Protein 7DFP (pdb70)

Nearest PDB structures (foldseek):
  7dfp-assembly1_A  TM=1.003E+00  e=2.008E-41  Homo sapiens
  6luq-assembly1_A  TM=7.326E-01  e=1.809E-24  Homo sapiens
  6cm4-assembly1_A  TM=7.301E-01  e=7.886E-24  Homo sapiens
  4s0v-assembly1_A  TM=6.680E-01  e=1.067E-11  Homo sapiens
  6hlp-assembly1_A  TM=6.910E-01  e=9.222E-10  Homo sapiens

Solvent-accessible surface area: 35544 Å² total; per-residue (Å²): 147,169,122,23,82,84,24,72,104,30,25,60,88,0,43,127,9,1,61,29,4,15,94,2,11,65,120,56,76,76,9,78,65,40,6,34,91,1,6,28,11,13,4,57,0,5,39,54,5,0,57,67,4,0,55,70,36,15,58,45,67,55,64,50,19,6,129,100,57,86,126,35,0,5,75,42,15,6,35,31,19,23,10,34,2,0,11,8,41,0,19,4,5,6,0,66,3,20,78,42,17,2,34,114,54,196,137,65,75,93,6,82,80,25,46,56,103,7,64,97,57,0,103,81,7,0,27,38,2,64,150,47,93,2,62,2,7,22,39,19,17,38,47,19,49,30,70,14,15,55,84,17,7,83,41,12,6,70,65,0,46,94,58,3,82,96,20,26,82,110,9,168,126,43,171,102,147,100,22,50,110,45,0,58,58,14,12,130,48,1,119,167,8,123,54,27,76,84,1,38,73,3,0,71,106,0,86,67,9,0,94,93,30,25,127,59,125,0,17,32,46,0,56,103,0,34,166,38,8,129,67,39,101,31,135,94,0,32,62,15,6,96,102,0,82,91,22,1,63,56,65,69,126,32,56,40,42,42,132,78,38,58,65,31,10,112,7,8,33,77,12,25,31,40,22,19,119,10,32,62,30,40,32,84,6,15,61,80,3,46,143,60,56,32,80,22,58,57,104,69,20,31,54,46,26,26,69,0,5,58,8,7,13,32,6,10,105,25,10,44,76,92,29,120,82,10,90,57,3,9,115,46,63,112,204,121,1,99,10,67,17,91,61,85,39,50,39,10,44,98,44,62,181,5,70,4,41,1,88,1,70,86,84,0,57,52,87,0,0,0,0,12,4,93,115,106,16,56,16,55,0,6,0,19,108,4,70,125,77,17,92,86,23,56,96,53,6,55,13,58,35,75,26,43,90,4,22,0,19,0,56,57,2,62,73,119,4,33,3,18,0,0,0,1,0,17,42,92,36,19,4,30,15,2,47,6,1,72,0,8,37,105,75,72,70,19,59,10,82,9,20,2,2,22,14,16,82,69,5,45,119,81,31,20,0,0,0,0,0,0,0,5,46,0,8,24,72,101,22,82,26,62,2,47,16,68,64,73,95,64,138,104,36,41,45,53,10,102,22,96,30,44,116,118,53,20,5,10,2,0,4,0,13,0,33,8,78,70,81,77,11,84,173,72,52,33,0,18,0,17,0,55,10,144,48,46,149,74,62,39,78,76,60,11,56,69,115,94,53,164,198,43,97,10,108,8,34,52,83,48,88,18,148,65,54,43,54,15,108,0,29,0,108,6,52,49,47,76,16,39,21,48,1,0,0,0,0,14,8,40,192,59,106,48,11,56,2,0,0,2,2,6,0,5,16,18,44,50,6,32,13,118,152,12,117,67,57,4,53,8,51,18,36,9,84,40,24,7,0,51,0,62,5,45,71,0,70,88,127,12,34,10,43,4,6,0,0,20,14,26,62,96,4,50,2,2,1,6,90,24,2,90,11,2,53,3,43,11,30,92,34,172,72,40,70,12,50,5,18,26,2,11,20,9,42,51,50,129,77,56,98,62,7,15,0,0,0,2,0,44,20,0,4,24,76,82,22,77,16,50,1,38,107,38,96,48,79,118,39,38,29,70,1,70,19,41,108,36,118,46,45,33,8,13,4,0,1,0,40,12,75,30,98,34,22,75,94,118,74,4,27,0,19,1,32,1,95,54,25,108,44,84,35,90,50,104,2,104,66,97

Radius of gyration: 43.47 Å; Cα contacts (8 Å, |Δi|>4): 1512; chains: 3; bounding box: 55×63×151 Å

Secondary structure (P-SEA, 3-state):
ccaaaaaaaaaaaaaaaaaaaaaaaacccccccaaaaaaaaaaaaaaaaacccaaaaaaaaacccccccaaaaaaaaaaaaaaaaaaaaaaaaaaaaaaaaaaccccaaaaaaaaaaaaaaaaaaacccccccccccccccccccaaaaaaaaacccaaaaaaaaaaaaaaaacccaaaaaaaaaaaaaaaaccccaaaaaaaaaaaaaaccccccaaaaaaaaaaaaaaacaaaaaaaaaaaaaaaaaaaaaaacccccaaaaaaaaaaaaaaaaaaaaaaaaaaaaaacccccccaaaaaaaaaaaaccccaaaaaaacccaaaaaaaaaaac/cbbbbccccbbbbcccbbbbbbbbbcccccccbbbbbbccccbbbbcccccccccccccccccccccccccccccccccccccbbbbbbbccccccccccbbbbbbbbcbbbbbbbbbcccaaaaaacbbbbbbbbccccccbbbbbbbcccccccccbbbbbbccccccccccbbbbbbbcaaaaaaccbbbbbbbcccccccbbbbbbccccc/cbbbbbbccccccccbbbbbbbbbcccccccbbbbbbbbcccccccccccccccccbbbbcccccccbbbbbcccccbbbbbbcccccccbbbbbbbbccccccccccccccbbbbbbccccbbbbbbbbbccccccccccbbbbbcccccccccbbbbbcccccccccbbbbbbbbcccccccbbbbbccccccccbbbbbbbbbccccbbbbbbbbcc

B-factor: mean 97.39, std 41.13, range [21.94, 224.3]

Organism: Homo sapiens (NCBI:txid9606)

CATH classification: 1.20.120.10

GO terms:
  GO:0005886 plasma membrane (C, IDA)
  GO:0035556 intracellular signal transduction (P, IDA)
  GO:0001591 dopamine neurotransmitter receptor activity, coupled via Gi/Go (F, IDA)
  GO:0006874 intracellular calcium ion homeostasis (P, IDA)
  GO:0007195 adenylate cyclase-inhibiting dopamine receptor signaling pathway (P, IDA)
  GO:0007200 phospholipase C-activating G protein-coupled receptor signaling pathway (P, IDA)
  GO:1900168 positive regulation of glial cell-derived neurotrophic factor production (P, IDA)
  GO:0032795 heterotrimeric G-protein binding (F, IDA)
  GO:0097648 G protein-coupled receptor complex (C, IDA)
  GO:0001965 G-protein alpha-subunit binding (F, IPI)
  GO:0060170 ciliary membrane (C, IDA)
  GO:0097730 non-motile cilium (C, IDA)
  GO:0005929 cilium (C, IDA)
  GO:0060158 phospholipase C-activating dopamine receptor signaling pathway (P, IGI)
  GO:0000139 Golgi membrane (C, EXP)
  GO:0005886 plasma membrane (C, EXP)
  GO:0005886 plasma membrane (C, TAS)
  GO:0042802 identical protein binding (F, IPI)
  GO:0005515 protein binding (F, IPI)
  GO:0034776 response to histamine (P, IDA)

Sequence (770 aa):
NYYATLLTLLIAVIVFGNVLVCMAVSREKALQTTTNYLIVSLAVADLLVATLVMPWVVYLEVVGEWKFSRIHCDIFVTLDVMMCTAKIWNLCAISIDRYTAVAMPMSKRRVTVMISIVWVLSFTISCPLLFGLNNADQNECIIANPAFVVYSSIVSFYVPFIVTLLVYIKIYIVLLEDNWETLNDNLKVIEKADNAAQVKDALTKMRAAALDAGSDILVGQIDDALKLANEGKVKEAQAAAEQLKTTINAYIQKYGSQQKEKKATQMLAIVLGVFIICWLPFFITHILNIHCDCNIPPVLYSAFTWLGYVNSAVNPIIYTTFNIEFRKAFLKILHDIVMTQTTSSLSASLGDRVTISCRASQDISNYLNWYQQKPDGTVKLLLYYTSRLHSGVPSRFSGSGSGTDYSLTISNLEPEDIATYYCQQYSKLPRTFGGGTKLEIKRADAAPTVSIFPPSSEQLTSGGASVVCFLNNFYPKDINVKWKIDGSERQNGVLNSWTDQDSKDSTYSMSSTLTLTKDEYERHNSYTCEATHKTSTSPIVKSFNRNECNEVQLQQSGAELVKPGASVKISCKASGYSFTGYNMNWVKQSRGKSLEWIGYINPFYGTTNYNQRFKGKATLTVDKSSSTAYIQLNSLTSEDSAVYYCARRYLTGTGAMDYWGQGTSVTVSSAKTTPPSVYPLAPGCGDTTGSSVTLGCLVKGYFPESVTVTWNSGSLSSSVHTFPALLQSGLYTMSSSVTVPSSTWPSQTVTCSVAHPASSTTVDKKLEPS

Foldseek 3Di:
DVCLVVVVVVLVLLLVLLVLLLVLCVPDPVNVDLLSVLVNLLSVLLNQCSPQAVVVVSVCVPPVFQQDDLLVLLVNVLSNQLSLLLNLLSLLVSLVVLLCCQVPVPDCVVSVVSNVVSNVVSNVLSVVSNVCPQPDDHRDHDSNDLVNVVVSCVPRPPVSLVSSVVSVVVVVVPDAVVLLVLLVVLLVQLVPDDWLVSLLVSLVSNLVRCVVQPVDDLNVLSVVLNVCSVVTNSVVSNVSSVVSVVVSVVSVVSVVSNVVSVLVVVLSVVLSVQLCVLQVQLVVVSCCVVVPVDPDDCVSNVVSVVSNSSSSNCSSVSCCPRDDSSVVSSVVVVD/DKAKEWPAQEDEDAFFAKDKTKIFINWFLFQQKFKWWQAPVGDIGTAGGSQAHGDPPHDPLWGKDDGIGMIMIIGNGHDPVRQTKMKMWGVSDPPIDIYPIHGYAYDDDFDFWDKDWDWADPVVVVVQKIKIKIKTDFGPDPDKDKWKDFVRHTDDPQKDKDKDQQDPPRRGIMMMIIRMDGSVVVVVTFKIKIWMDDPVDPHIDIDMGTPVPDD/DKAWEKDEAAEAAAQAKDKIKIFIDDDQLQQWKKWKWWQAPVRDIGTQWIARNNVRDTDGDPVCVVQWDWGADNVRSMIMIMGGRDDQRNFTWMKMFTHDPVDPPDTDGIHPTYTYGHAPDDFDAWDKDWAAADDPHDDDQKGKIKIKTDFGDDDDKDKDKPVPPQDPFKDWADWDDDPRGTITMMMGMDTPVCPPVPWIKMWIQDVVVPDIDIDIDDHD

Structure (mmCIF, N/CA/C/O backbone):
data_7DFP
#
_entry.id   7DFP
#
_cell.length_a   161.900
_cell.length_b   40.500
_cell.length_c   165.900
_cell.angle_alpha   90.000
_cell.angle_beta   116.500
_cell.angle_gamma   90.000
#
_symmetry.space_group_name_H-M   'C 1 2 1'
#
loop_
_entity.id
_entity.type
_entity.pdbx_description
1 polymer 'D(2) dopamine receptor,Soluble cytochrome b562'
2 polymer FabL
3 polymer FabH
4 non-polymer 8-[4-(4-fluorophenyl)-4-oxidanylidene-butyl]-1-phenyl-1,3,8-triazaspiro[4.5]decan-4-one
#
loop_
_atom_site.group_PDB
_atom_site.id
_atom_site.type_symbol
_atom_site.label_atom_id
_atom_site.label_alt_id
_atom_site.label_comp_id
_atom_site.label_asym_id
_atom_site.label_entity_id
_atom_site.label_seq_id
_atom_site.pdbx_PDB_ins_code
_atom_site.Cartn_x
_atom_site.Cartn_y
_atom_site.Cartn_z
_atom_site.occupancy
_atom_site.B_iso_or_equiv
_atom_site.auth_seq_id
_atom_site.auth_comp_id
_atom_site.auth_asym_id
_atom_site.auth_atom_id
_atom_site.pdbx_PDB_model_num
ATOM 1 N N . ASN A 1 2 ? -92.90667 -39.90791 207.16998 1.000 128.33986 35 ASN A N 1
ATOM 2 C CA . ASN A 1 2 ? -92.94164 -41.35859 207.30786 1.000 135.39272 35 ASN A CA 1
ATOM 3 C C . ASN A 1 2 ? -91.85964 -41.85864 208.25971 1.000 145.91456 35 ASN A C 1
ATOM 4 O O . ASN A 1 2 ? -92.11103 -42.70425 209.11630 1.000 144.24070 35 ASN A O 1
ATOM 9 N N . TYR A 1 3 ? -90.64722 -41.33248 208.08995 1.000 158.41907 36 TYR A N 1
ATOM 10 C CA . TYR A 1 3 ? -89.54943 -41.62496 209.01240 1.000 171.66262 36 TYR A CA 1
ATOM 11 C C . TYR A 1 3 ? -89.67857 -40.84593 210.32158 1.000 184.90011 36 TYR A C 1
ATOM 12 O O . TYR A 1 3 ? -89.94768 -41.42069 211.38031 1.000 188.84856 36 TYR A O 1
ATOM 21 N N . TYR A 1 4 ? -89.48562 -39.52717 210.25933 1.000 195.39504 37 TYR A N 1
ATOM 22 C CA . TYR A 1 4 ? -89.65473 -38.64645 211.41306 1.000 195.34750 37 TYR A CA 1
ATOM 23 C C . TYR A 1 4 ? -91.09556 -38.55057 211.91319 1.000 188.12796 37 TYR A C 1
ATOM 24 O O . TYR A 1 4 ? -91.31636 -38.04458 213.01806 1.000 188.63385 37 TYR A O 1
ATOM 33 N N . ALA A 1 5 ? -92.07347 -38.99086 211.12094 1.000 176.14959 38 ALA A N 1
ATOM 34 C CA . ALA A 1 5 ? -93.47424 -39.03177 211.54413 1.000 170.13919 38 ALA A CA 1
ATOM 35 C C . ALA A 1 5 ? -93.69381 -39.59243 212.95271 1.000 174.55872 38 ALA A C 1
ATOM 36 O O . ALA A 1 5 ? -94.08176 -38.85940 213.87570 1.000 168.85470 38 ALA A O 1
ATOM 38 N N . THR A 1 6 ? -93.36004 -40.86988 213.16553 1.000 176.61103 39 THR A N 1
ATOM 39 C CA . THR A 1 6 ? -93.51293 -41.42990 214.50662 1.000 187.41816 39 THR A CA 1
ATOM 40 C C . THR A 1 6 ? -92.55136 -40.81951 215.51576 1.000 192.18148 39 THR A C 1
ATOM 41 O O . THR A 1 6 ? -92.90376 -40.68884 216.69558 1.000 196.04068 39 THR A O 1
ATOM 45 N N . LEU A 1 7 ? -91.36625 -40.39259 215.08809 1.000 190.03971 40 LEU A N 1
ATOM 46 C CA . LEU A 1 7 ? -90.38736 -39.95473 216.07430 1.000 186.18797 40 LEU A CA 1
ATOM 47 C C . LEU A 1 7 ? -90.84974 -38.65248 216.71379 1.000 181.11341 40 LEU A C 1
ATOM 48 O O . LEU A 1 7 ? -90.89246 -38.51555 217.94780 1.000 186.79098 40 LEU A O 1
ATOM 53 N N . LEU A 1 8 ? -91.19892 -37.67195 215.88412 1.000 168.95558 41 LEU A N 1
ATOM 54 C CA . LEU A 1 8 ? -91.78741 -36.47610 216.45172 1.000 155.26168 41 LEU A CA 1
ATOM 55 C C . LEU A 1 8 ? -93.15885 -36.71914 217.07416 1.000 150.52692 41 LEU A C 1
ATOM 56 O O . LEU A 1 8 ? -93.55619 -35.93190 217.93805 1.000 149.02471 41 LEU A O 1
ATOM 61 N N . THR A 1 9 ? -93.90868 -37.76648 216.68330 1.000 148.15476 42 THR A N 1
ATOM 62 C CA . THR A 1 9 ? -95.10543 -38.06964 217.46950 1.000 139.00090 42 THR A CA 1
ATOM 63 C C . THR A 1 9 ? -94.73598 -38.39917 218.91356 1.000 137.31285 42 THR A C 1
ATOM 64 O O . THR A 1 9 ? -95.41178 -37.97702 219.86642 1.000 138.61783 42 THR A O 1
ATOM 68 N N . LEU A 1 10 ? -93.61617 -39.11131 219.08298 1.000 135.05477 43 LEU A N 1
ATOM 69 C CA . LEU A 1 10 ? -93.11283 -39.44262 220.41289 1.000 134.69627 43 LEU A CA 1
ATOM 70 C C . LEU A 1 10 ? -92.68030 -38.19709 221.16630 1.000 128.03632 43 LEU A C 1
ATOM 71 O O . LEU A 1 10 ? -92.93039 -38.06755 222.37092 1.000 124.46663 43 LEU A O 1
ATOM 76 N N . LEU A 1 11 ? -92.02780 -37.27018 220.46285 1.000 125.89698 44 LEU A N 1
ATOM 77 C CA . LEU A 1 11 ? -91.67566 -35.99708 221.08819 1.000 124.08329 44 LEU A CA 1
ATOM 78 C C . LEU A 1 11 ? -92.91060 -35.21748 221.53261 1.000 125.45575 44 LEU A C 1
ATOM 79 O O . LEU A 1 11 ? -92.92292 -34.63903 222.62694 1.000 129.88081 44 LEU A O 1
ATOM 84 N N . ILE A 1 12 ? -93.94804 -35.16950 220.69278 1.000 119.59984 45 ILE A N 1
ATOM 85 C CA . ILE A 1 12 ? -95.19246 -34.50245 221.07755 1.000 113.73041 45 ILE A CA 1
ATOM 86 C C . ILE A 1 12 ? -95.75142 -35.10636 222.36080 1.000 115.19611 45 ILE A C 1
ATOM 87 O O . ILE A 1 12 ? -96.13740 -34.38859 223.29640 1.000 116.42453 45 ILE A O 1
ATOM 92 N N . ALA A 1 13 ? -95.80602 -36.44126 222.41959 1.000 120.65364 46 ALA A N 1
ATOM 93 C CA . ALA A 1 13 ? -96.34189 -37.09801 223.60978 1.000 124.40501 46 ALA A CA 1
ATOM 94 C C . ALA A 1 13 ? -95.49415 -36.81270 224.84601 1.000 127.36708 46 ALA A C 1
ATOM 95 O O . ALA A 1 13 ? -96.03207 -36.58414 225.93846 1.000 124.67650 46 ALA A O 1
ATOM 97 N N . VAL A 1 14 ? -94.16702 -36.81717 224.69211 1.000 132.33636 47 VAL A N 1
ATOM 98 C CA . VAL A 1 14 ? -93.27772 -36.51088 225.81221 1.000 136.70327 47 VAL A CA 1
ATOM 99 C C . VAL A 1 14 ? -93.52948 -35.10054 226.33337 1.000 138.67094 47 VAL A C 1
ATOM 100 O O . VAL A 1 14 ? -93.62074 -34.87363 227.54763 1.000 139.13041 47 VAL A O 1
ATOM 104 N N . ILE A 1 15 ? -93.62722 -34.12996 225.42050 1.000 137.52954 48 ILE A N 1
ATOM 105 C CA . ILE A 1 15 ? -93.89381 -32.74769 225.81734 1.000 135.88169 48 ILE A CA 1
ATOM 106 C C . ILE A 1 15 ? -95.20121 -32.65574 226.59464 1.000 136.12736 48 ILE A C 1
ATOM 107 O O . ILE A 1 15 ? -95.26693 -32.04438 227.67329 1.000 136.98429 48 ILE A O 1
ATOM 112 N N . VAL A 1 16 ? -96.26774 -33.24312 226.04145 1.000 135.83604 49 VAL A N 1
ATOM 113 C CA . VAL A 1 16 ? -97.57537 -33.18186 226.69235 1.000 130.78612 49 VAL A CA 1
ATOM 114 C C . VAL A 1 16 ? -97.50255 -33.76636 228.09800 1.000 135.84847 49 VAL A C 1
ATOM 115 O O . VAL A 1 16 ? -97.96895 -33.15463 229.06989 1.000 134.29593 49 VAL A O 1
ATOM 119 N N . PHE A 1 17 ? -96.90806 -34.95708 228.22701 1.000 139.91193 50 PHE A N 1
ATOM 120 C CA . PHE A 1 17 ? -96.82829 -35.60688 229.53218 1.000 148.41546 50 PHE A CA 1
ATOM 121 C C . PHE A 1 17 ? -96.05757 -34.74863 230.52692 1.000 147.33416 50 PHE A C 1
ATOM 122 O O . PHE A 1 17 ? -96.51769 -34.51982 231.65211 1.000 152.52364 50 PHE A O 1
ATOM 130 N N . GLY A 1 18 ? -94.86681 -34.28579 230.13569 1.000 146.47550 51 GLY A N 1
ATOM 131 C CA . GLY A 1 18 ? -94.05243 -33.49879 231.04806 1.000 138.32879 51 GLY A CA 1
ATOM 132 C C . GLY A 1 18 ? -94.74638 -32.23776 231.52647 1.000 135.78105 51 GLY A C 1
ATOM 133 O O . GLY A 1 18 ? -94.70884 -31.90818 232.71773 1.000 129.41079 51 GLY A O 1
ATOM 134 N N . ASN A 1 19 ? -95.40738 -31.52079 230.61334 1.000 135.30205 52 ASN A N 1
ATOM 135 C CA . ASN A 1 19 ? -96.03044 -30.26564 231.02188 1.000 141.80507 52 ASN A CA 1
ATOM 136 C C . ASN A 1 19 ? -97.27435 -30.50468 231.87176 1.000 147.43723 52 ASN A C 1
ATOM 137 O O . ASN A 1 19 ? -97.52254 -29.76145 232.83101 1.000 143.20314 52 ASN A O 1
ATOM 142 N N . VAL A 1 20 ? -98.07741 -31.52153 231.53855 1.000 154.96783 53 VAL A N 1
ATOM 143 C CA . VAL A 1 20 ? -99.20109 -31.87012 232.40646 1.000 153.67524 53 VAL A CA 1
ATOM 144 C C . VAL A 1 20 ? -98.70100 -32.24577 233.79728 1.000 152.33802 53 VAL A C 1
ATOM 145 O O . VAL A 1 20 ? -99.31516 -31.89378 234.81521 1.000 157.09230 53 VAL A O 1
ATOM 149 N N . LEU A 1 21 ? -97.56606 -32.94871 233.86153 1.000 148.27920 54 LEU A N 1
ATOM 150 C CA . LEU A 1 21 ? -96.97125 -33.30369 235.14601 1.000 142.38081 54 LEU A CA 1
ATOM 151 C C . LEU A 1 21 ? -96.59808 -32.06063 235.94368 1.000 140.55836 54 LEU A C 1
ATOM 152 O O . LEU A 1 21 ? -96.89455 -31.96528 237.14057 1.000 142.78130 54 LEU A O 1
ATOM 157 N N . VAL A 1 22 ? -95.92350 -31.10622 235.29652 1.000 137.81611 55 VAL A N 1
ATOM 158 C CA . VAL A 1 22 ? -95.55534 -29.85887 235.96960 1.000 138.72826 55 VAL A CA 1
ATOM 159 C C . VAL A 1 22 ? -96.79853 -29.15666 236.50626 1.000 139.54576 55 VAL A C 1
ATOM 160 O O . VAL A 1 22 ? -96.84192 -28.71322 237.66632 1.000 141.68527 55 VAL A O 1
ATOM 164 N N . CYS A 1 23 ? -97.82199 -29.02980 235.65583 1.000 137.48269 56 CYS A N 1
ATOM 165 C CA . CYS A 1 23 ? -99.03719 -28.32442 236.04813 1.000 138.06365 56 CYS A CA 1
ATOM 166 C C . CYS A 1 23 ? -99.68593 -28.97751 237.26105 1.000 147.21830 56 CYS A C 1
ATOM 167 O O . CYS A 1 23 ? -100.04557 -28.29371 238.22404 1.000 147.87910 56 CYS A O 1
ATOM 170 N N . MET A 1 24 ? -99.83824 -30.30523 237.23716 1.000 154.61935 57 MET A N 1
ATOM 171 C CA . MET A 1 24 ? -100.45572 -30.99101 238.37069 1.000 166.98358 57 MET A CA 1
ATOM 172 C C . MET A 1 24 ? -99.61286 -30.85013 239.63474 1.000 170.51985 57 MET A C 1
ATOM 173 O O . MET A 1 24 ? -100.14817 -30.60555 240.72802 1.000 177.89956 57 MET A O 1
ATOM 178 N N . ALA A 1 25 ? -98.29088 -31.01379 239.50344 1.000 168.81575 58 ALA A N 1
ATOM 179 C CA . ALA A 1 25 ? -97.39718 -30.91656 240.65264 1.000 165.20541 58 ALA A CA 1
ATOM 180 C C . ALA A 1 25 ? -97.52265 -29.56709 241.34203 1.000 164.21147 58 ALA A C 1
ATOM 181 O O . ALA A 1 25 ? -97.52996 -29.49072 242.57649 1.000 161.29817 58 ALA A O 1
ATOM 183 N N . VAL A 1 26 ? -97.62212 -28.48819 240.56531 1.000 161.19734 59 VAL A N 1
ATOM 184 C CA . VAL A 1 26 ? -97.80002 -27.19070 241.21086 1.000 160.97491 59 VAL A CA 1
ATOM 185 C C . VAL A 1 26 ? -99.23835 -27.02240 241.69553 1.000 161.92772 59 VAL A C 1
ATOM 186 O O . VAL A 1 26 ? -99.48244 -26.35644 242.70946 1.000 161.86325 59 VAL A O 1
ATOM 190 N N . SER A 1 27 ? -100.20279 -27.63515 241.00490 1.000 162.25416 60 SER A N 1
ATOM 191 C CA . SER A 1 27 ? -101.60860 -27.44299 241.34079 1.000 159.25941 60 SER A CA 1
ATOM 192 C C . SER A 1 27 ? -101.93647 -28.00807 242.71601 1.000 159.34671 60 SER A C 1
ATOM 193 O O . SER A 1 27 ? -102.63038 -27.35904 243.50747 1.000 157.99191 60 SER A O 1
ATOM 196 N N . ARG A 1 28 ? -101.44973 -29.21154 243.02516 1.000 164.13830 61 ARG A N 1
ATOM 197 C CA . ARG A 1 28 ? -101.88507 -29.85519 244.26105 1.000 170.39444 61 ARG A CA 1
ATOM 198 C C . ARG A 1 28 ? -100.94755 -29.61287 245.44003 1.000 167.69877 61 ARG A C 1
ATOM 199 O O . ARG A 1 28 ? -101.41690 -29.55221 246.58249 1.000 170.14576 61 ARG A O 1
ATOM 207 N N . GLU A 1 29 ? -99.64487 -29.47301 245.20856 1.000 163.09552 62 GLU A N 1
ATOM 208 C CA . GLU A 1 29 ? -98.68506 -29.32584 246.29597 1.000 161.76870 62 GLU A CA 1
ATOM 209 C C . GLU A 1 29 ? -98.52999 -27.85502 246.66293 1.000 164.16420 62 GLU A C 1
ATOM 210 O O . GLU A 1 29 ? -98.22439 -27.02204 245.80367 1.000 158.47490 62 GLU A O 1
ATOM 216 N N . LYS A 1 30 ? -98.73943 -27.54265 247.94451 1.000 172.29543 63 LYS A N 1
ATOM 217 C CA . LYS A 1 30 ? -98.71267 -26.15942 248.40414 1.000 168.50282 63 LYS A CA 1
ATOM 218 C C . LYS A 1 30 ? -97.30183 -25.63243 248.63060 1.000 164.86287 63 LYS A C 1
ATOM 219 O O . LYS A 1 30 ? -97.11992 -24.41269 248.71273 1.000 164.37891 63 LYS A O 1
ATOM 221 N N . ALA A 1 31 ? -96.30566 -26.51472 248.74563 1.000 160.38934 64 ALA A N 1
ATOM 222 C CA . ALA A 1 31 ? -94.92669 -26.05436 248.87462 1.000 151.14566 64 ALA A CA 1
ATOM 223 C C . ALA A 1 31 ? -94.47065 -25.29934 247.63285 1.000 142.54241 64 ALA A C 1
ATOM 224 O O . ALA A 1 31 ? -93.60720 -24.41887 247.72227 1.000 142.41964 64 ALA A O 1
ATOM 226 N N . LEU A 1 32 ? -95.03678 -25.62758 246.47265 1.000 137.65630 65 LEU A N 1
ATOM 227 C CA . LEU A 1 32 ? -94.67029 -25.00969 245.20571 1.000 131.48359 65 LEU A CA 1
ATOM 228 C C . LEU A 1 32 ? -95.53987 -23.81430 244.84039 1.000 134.40472 65 LEU A C 1
ATOM 229 O O . LEU A 1 32 ? -95.24661 -23.13960 243.84887 1.000 130.39509 65 LEU A O 1
ATOM 234 N N . GLN A 1 33 ? -96.59436 -23.53233 245.60550 1.000 138.46908 66 GLN A N 1
ATOM 235 C CA . GLN A 1 33 ? -97.57442 -22.51483 245.22465 1.000 133.95012 66 GLN A CA 1
ATOM 236 C C . GLN A 1 33 ? -97.01550 -21.13386 245.55894 1.000 136.40016 66 GLN A C 1
ATOM 237 O O . GLN A 1 33 ? -97.28278 -20.54493 246.60943 1.000 146.71714 66 GLN A O 1
ATOM 243 N N . THR A 1 34 ? -96.21465 -20.61580 244.62948 1.000 144.39039 67 THR A N 1
ATOM 244 C CA . THR A 1 34 ? -95.64556 -19.27814 244.69993 1.000 146.53266 67 THR A CA 1
ATOM 245 C C . THR A 1 34 ? -95.85731 -18.57442 243.36458 1.000 140.81817 67 THR A C 1
ATOM 246 O O . THR A 1 34 ? -96.28671 -19.17756 242.37723 1.000 139.19653 67 THR A O 1
ATOM 250 N N . THR A 1 35 ? -95.55040 -17.27580 243.34708 1.000 135.81222 68 THR A N 1
ATOM 251 C CA . THR A 1 35 ? -95.82938 -16.45130 242.17399 1.000 127.77883 68 THR A CA 1
ATOM 252 C C . THR A 1 35 ? -94.94362 -16.84250 240.99537 1.000 127.97598 68 THR A C 1
ATOM 253 O O . THR A 1 35 ? -95.42397 -16.99872 239.86355 1.000 126.48715 68 THR A O 1
ATOM 257 N N . THR A 1 36 ? -93.64001 -16.98836 241.23977 1.000 128.58759 69 THR A N 1
ATOM 258 C CA . THR A 1 36 ? -92.73076 -17.39796 240.17546 1.000 133.37499 69 THR A CA 1
ATOM 259 C C . THR A 1 36 ? -93.09831 -18.77652 239.63999 1.000 139.48286 69 THR A C 1
ATOM 260 O O . THR A 1 36 ? -93.03355 -19.02146 238.42860 1.000 148.73831 69 THR A O 1
ATOM 264 N N . ASN A 1 37 ? -93.51435 -19.68687 240.52227 1.000 141.76212 70 ASN A N 1
ATOM 265 C CA . ASN A 1 37 ? -93.97983 -20.98201 240.04296 1.000 140.15958 70 ASN A CA 1
ATOM 266 C C . ASN A 1 37 ? -95.30987 -20.86901 239.30639 1.000 148.09743 70 ASN A C 1
ATOM 267 O O . ASN A 1 37 ? -95.58527 -21.67204 238.41028 1.000 151.79950 70 ASN A O 1
ATOM 272 N N . TYR A 1 38 ? -96.13559 -19.87593 239.64596 1.000 150.66663 71 TYR A N 1
ATOM 273 C CA . TYR A 1 38 ? -97.32492 -19.59664 238.84393 1.000 151.37731 71 TYR A CA 1
ATOM 274 C C . TYR A 1 38 ? -96.94198 -19.21580 237.41691 1.000 148.03734 71 TYR A C 1
ATOM 275 O O . TYR A 1 38 ? -97.54425 -19.69181 236.44394 1.000 146.54672 71 TYR A O 1
ATOM 284 N N . LEU A 1 39 ? -95.93956 -18.34428 237.27602 1.000 145.29575 72 LEU A N 1
ATOM 285 C CA . LEU A 1 39 ? -95.44074 -18.00240 235.94589 1.000 139.26840 72 LEU A CA 1
ATOM 286 C C . LEU A 1 39 ? -94.88114 -19.23284 235.23854 1.000 137.89073 72 LEU A C 1
ATOM 287 O O . LEU A 1 39 ? -95.04072 -19.39197 234.02028 1.000 139.74282 72 LEU A O 1
ATOM 292 N N . ILE A 1 40 ? -94.22038 -20.11448 235.99184 1.000 135.69975 73 ILE A N 1
ATOM 293 C CA . ILE A 1 40 ? -93.68950 -21.34663 235.41189 1.000 133.37960 73 ILE A CA 1
ATOM 294 C C . ILE A 1 40 ? -94.82481 -22.21690 234.88296 1.000 131.97227 73 ILE A C 1
ATOM 295 O O . ILE A 1 40 ? -94.71112 -22.83867 233.81924 1.000 132.46241 73 ILE A O 1
ATOM 300 N N . VAL A 1 41 ? -95.94162 -22.26624 235.61035 1.000 125.12974 74 VAL A N 1
ATOM 301 C CA . VAL A 1 41 ? -97.08181 -23.06126 235.16166 1.000 126.11685 74 VAL A CA 1
ATOM 302 C C . VAL A 1 41 ? -97.71836 -22.43579 233.92801 1.000 130.81222 74 VAL A C 1
ATOM 303 O O . VAL A 1 41 ? -98.19773 -23.14382 233.03565 1.000 129.02415 74 VAL A O 1
ATOM 307 N N . SER A 1 42 ? -97.74228 -21.10362 233.85618 1.000 133.14130 75 SER A N 1
ATOM 308 C CA . SER A 1 42 ? -98.20537 -20.45746 232.62955 1.000 132.43151 75 SER A CA 1
ATOM 309 C C . SER A 1 42 ? -97.32069 -20.83420 231.44418 1.000 131.64453 75 SER A C 1
ATOM 310 O O . SER A 1 42 ? -97.81919 -21.11526 230.34505 1.000 132.33968 75 SER A O 1
ATOM 313 N N . LEU A 1 43 ? -96.00167 -20.84715 231.65299 1.000 137.75588 76 LEU A N 1
ATOM 314 C CA . LEU A 1 43 ? -95.08306 -21.29017 230.60559 1.000 136.45717 76 LEU A CA 1
ATOM 315 C C . LEU A 1 43 ? -95.35158 -22.73868 230.20402 1.000 137.45600 76 LEU A C 1
ATOM 316 O O . LEU A 1 43 ? -95.29660 -23.08911 229.01612 1.000 134.50202 76 LEU A O 1
ATOM 321 N N . ALA A 1 44 ? -95.63819 -23.59581 231.18669 1.000 138.34685 77 ALA A N 1
ATOM 322 C CA . ALA A 1 44 ? -95.94353 -24.99254 230.89153 1.000 135.80211 77 ALA A CA 1
ATOM 323 C C . ALA A 1 44 ? -97.23204 -25.12240 230.08882 1.000 132.82354 77 ALA A C 1
ATOM 324 O O . ALA A 1 44 ? -97.32437 -25.96147 229.18693 1.000 132.30159 77 ALA A O 1
ATOM 326 N N . VAL A 1 45 ? -98.23723 -24.30308 230.40512 1.000 132.53615 78 VAL A N 1
ATOM 327 C CA . VAL A 1 45 ? -99.47437 -24.30050 229.62690 1.000 126.34715 78 VAL A CA 1
ATOM 328 C C . VAL A 1 45 ? -99.19437 -23.86521 228.19521 1.000 120.54686 78 VAL A C 1
ATOM 329 O O . VAL A 1 45 ? -99.75291 -24.41764 227.23824 1.000 119.20984 78 VAL A O 1
ATOM 333 N N . ALA A 1 46 ? -98.32797 -22.86401 228.02761 1.000 119.14240 79 ALA A N 1
ATOM 334 C CA . ALA A 1 46 ? -97.94172 -22.43378 226.68667 1.000 119.50696 79 ALA A CA 1
ATOM 335 C C . ALA A 1 46 ? -97.30519 -23.57894 225.90475 1.000 126.67954 79 ALA A C 1
ATOM 336 O O . ALA A 1 46 ? -97.66506 -23.83516 224.74815 1.000 129.61535 79 ALA A O 1
ATOM 338 N N . ASP A 1 47 ? -96.34650 -24.27547 226.52232 1.000 132.61607 80 ASP A N 1
ATOM 339 C CA . ASP A 1 47 ? -95.68655 -25.38690 225.83801 1.000 131.14329 80 ASP A CA 1
ATOM 340 C C . ASP A 1 47 ? -96.66771 -26.51591 225.53138 1.000 129.41613 80 ASP A C 1
ATOM 341 O O . ASP A 1 47 ? -96.58135 -27.15858 224.47547 1.000 130.52794 80 ASP A O 1
ATOM 346 N N . LEU A 1 48 ? -97.60984 -26.76921 226.44389 1.000 127.89549 81 LEU A N 1
ATOM 347 C CA . LEU A 1 48 ? -98.63708 -27.77761 226.20375 1.000 122.13979 81 LEU A CA 1
ATOM 348 C C . LEU A 1 48 ? -99.49565 -27.40866 225.00200 1.000 113.01965 81 LEU A C 1
ATOM 349 O O . LEU A 1 48 ? -99.82079 -28.26630 224.17203 1.000 105.76663 81 LEU A O 1
ATOM 354 N N . LEU A 1 49 ? -99.87203 -26.13228 224.89515 1.000 110.07310 82 LEU A N 1
ATOM 355 C CA . LEU A 1 49 ? -100.65431 -25.68122 223.74928 1.000 104.63582 82 LEU A CA 1
ATOM 356 C C . LEU A 1 49 ? -99.86035 -25.81901 222.45746 1.000 101.43890 82 LEU A C 1
ATOM 357 O O . LEU A 1 49 ? -100.41531 -26.19722 221.41863 1.000 101.15613 82 LEU A O 1
ATOM 362 N N . VAL A 1 50 ? -98.56186 -25.50691 222.49962 1.000 102.87961 83 VAL A N 1
ATOM 363 C CA . VAL A 1 50 ? -97.71277 -25.72444 221.32825 1.000 103.03764 83 VAL A CA 1
ATOM 364 C C . VAL A 1 50 ? -97.76969 -27.18571 220.90278 1.000 102.40361 83 VAL A C 1
ATOM 365 O O . VAL A 1 50 ? -98.03519 -27.50499 219.73770 1.000 97.88061 83 VAL A O 1
ATOM 369 N N . ALA A 1 51 ? -97.51350 -28.09433 221.84721 1.000 105.27988 84 ALA A N 1
ATOM 370 C CA . ALA A 1 51 ? -97.45606 -29.51624 221.51814 1.000 106.88167 84 ALA A CA 1
ATOM 371 C C . ALA A 1 51 ? -98.79525 -30.04446 221.01591 1.000 105.94376 84 ALA A C 1
ATOM 372 O O . ALA A 1 51 ? -98.83606 -30.90906 220.13244 1.000 103.45564 84 ALA A O 1
ATOM 374 N N . THR A 1 52 ? -99.90203 -29.53762 221.56113 1.000 107.14619 85 THR A N 1
ATOM 375 C CA . THR A 1 52 ? -101.20790 -30.10293 221.23539 1.000 106.90024 85 THR A CA 1
ATOM 376 C C . THR A 1 52 ? -101.78369 -29.52021 219.94946 1.000 106.87383 85 THR A C 1
ATOM 377 O O . THR A 1 52 ? -102.21918 -30.26423 219.06400 1.000 107.65686 85 THR A O 1
ATOM 381 N N . LEU A 1 53 ? -101.79712 -28.19404 219.82889 1.000 107.19491 86 LEU A N 1
ATOM 382 C CA . LEU A 1 53 ? -102.52469 -27.53581 218.75090 1.000 108.19058 86 LEU A CA 1
ATOM 383 C C . LEU A 1 53 ? -101.70445 -27.39189 217.47488 1.000 109.69636 86 LEU A C 1
ATOM 384 O O . LEU A 1 53 ? -102.23215 -27.59994 216.37767 1.000 115.84533 86 LEU A O 1
ATOM 389 N N . VAL A 1 54 ? -100.42818 -27.04458 217.58969 1.000 106.26028 87 VAL A N 1
ATOM 390 C CA . VAL A 1 54 ? -99.62426 -26.62873 216.44479 1.000 102.56041 87 VAL A CA 1
ATOM 391 C C . VAL A 1 54 ? -98.76931 -27.76789 215.90323 1.000 109.83788 87 VAL A C 1
ATOM 392 O O . VAL A 1 54 ? -98.76084 -28.02394 214.69907 1.000 113.52718 87 VAL A O 1
ATOM 396 N N . MET A 1 55 ? -98.04099 -28.45981 216.77939 1.000 114.14459 88 MET A N 1
ATOM 397 C CA . MET A 1 55 ? -97.08680 -29.46471 216.31868 1.000 116.46378 88 MET A CA 1
ATOM 398 C C . MET A 1 55 ? -97.67428 -30.56985 215.43725 1.000 117.82831 88 MET A C 1
ATOM 399 O O . MET A 1 55 ? -96.94845 -31.03041 214.53856 1.000 123.38143 88 MET A O 1
ATOM 404 N N . PRO A 1 56 ? -98.91338 -31.05108 215.62821 1.000 115.88012 89 PRO A N 1
ATOM 405 C CA . PRO A 1 56 ? -99.42634 -32.07656 214.69849 1.000 113.86883 89 PRO A CA 1
ATOM 406 C C . PRO A 1 56 ? -99.41448 -31.64215 213.24189 1.000 115.28648 89 PRO A C 1
ATOM 407 O O . PRO A 1 56 ? -99.03680 -32.43028 212.36583 1.000 121.09581 89 PRO A O 1
ATOM 411 N N . TRP A 1 57 ? -99.81883 -30.40394 212.95334 1.000 110.90537 90 TRP A N 1
ATOM 412 C CA . TRP A 1 57 ? -99.82004 -29.93731 211.57068 1.000 108.16720 90 TRP A CA 1
ATOM 413 C C . TRP A 1 57 ? -98.40426 -29.75950 211.03693 1.000 103.75131 90 TRP A C 1
ATOM 414 O O . TRP A 1 57 ? -98.16159 -29.96826 209.84197 1.000 102.52250 90 TRP A O 1
ATOM 425 N N . VAL A 1 58 ? -97.45821 -29.38169 211.89875 1.000 100.91025 91 VAL A N 1
ATOM 426 C CA . VAL A 1 58 ? -96.06965 -29.28862 211.46188 1.000 101.29504 91 VAL A CA 1
ATOM 427 C C . VAL A 1 58 ? -95.52812 -30.67375 211.12543 1.000 104.82567 91 VAL A C 1
ATOM 428 O O . VAL A 1 58 ? -94.76348 -30.84101 210.16794 1.000 107.66813 91 VAL A O 1
ATOM 432 N N . VAL A 1 59 ? -95.93754 -31.69306 211.88579 1.000 106.55558 92 VAL A N 1
ATOM 433 C CA . VAL A 1 59 ? -95.56561 -33.06482 211.54671 1.000 109.38697 92 VAL A CA 1
ATOM 434 C C . VAL A 1 59 ? -96.20836 -33.47601 210.22752 1.000 114.00834 92 VAL A C 1
ATOM 435 O O . VAL A 1 59 ? -95.58743 -34.15396 209.40027 1.000 118.13330 92 VAL A O 1
ATOM 439 N N . TYR A 1 60 ? -97.46261 -33.07398 210.01400 1.000 115.91713 93 TYR A N 1
ATOM 440 C CA . TYR A 1 60 ? -98.13908 -33.36021 208.75165 1.000 120.05118 93 TYR A CA 1
ATOM 441 C C . TYR A 1 60 ? -97.38183 -32.75959 207.57208 1.000 117.33603 93 TYR A C 1
ATOM 442 O O . TYR A 1 60 ? -97.21083 -33.41108 206.53264 1.000 117.19112 93 TYR A O 1
ATOM 451 N N . LEU A 1 61 ? -96.91471 -31.51736 207.72043 1.000 113.04877 94 LEU A N 1
ATOM 452 C CA . LEU A 1 61 ? -96.14443 -30.88113 206.65586 1.000 109.96583 94 LEU A CA 1
ATOM 453 C C . LEU A 1 61 ? -94.77459 -31.52592 206.48219 1.000 113.98657 94 LEU A C 1
ATOM 454 O O . LEU A 1 61 ? -94.27204 -31.61211 205.35590 1.000 117.27120 94 LEU A O 1
ATOM 459 N N . GLU A 1 62 ? -94.15485 -31.97789 207.57486 1.000 112.39631 95 GLU A N 1
ATOM 460 C CA . GLU A 1 62 ? -92.88162 -32.68204 207.46235 1.000 114.91549 95 GLU A CA 1
ATOM 461 C C . GLU A 1 62 ? -93.05170 -34.03777 206.78835 1.000 116.30394 95 GLU A C 1
ATOM 462 O O . GLU A 1 62 ? -92.10396 -34.55628 206.18686 1.000 117.64782 95 GLU A O 1
ATOM 468 N N . VAL A 1 63 ? -94.24733 -34.61753 206.87089 1.000 118.21727 96 VAL A N 1
ATOM 469 C CA . VAL A 1 63 ? -94.49459 -35.91900 206.25598 1.000 126.20435 96 VAL A CA 1
ATOM 470 C C . VAL A 1 63 ? -94.82952 -35.76805 204.77696 1.000 132.17111 96 VAL A C 1
ATOM 471 O O . VAL A 1 63 ? -94.13461 -36.30982 203.90947 1.000 134.74391 96 VAL A O 1
ATOM 475 N N . VAL A 1 64 ? -95.89722 -35.03137 204.46308 1.000 133.73043 97 VAL A N 1
ATOM 476 C CA . VAL A 1 64 ? -96.38676 -35.00640 203.08710 1.000 134.85087 97 VAL A CA 1
ATOM 477 C C . VAL A 1 64 ? -95.74276 -33.92145 202.22798 1.000 135.00001 97 VAL A C 1
ATOM 478 O O . VAL A 1 64 ? -95.72842 -34.05203 200.99550 1.000 133.85254 97 VAL A O 1
ATOM 482 N N . GLY A 1 65 ? -95.21191 -32.86077 202.83219 1.000 137.30177 98 GLY A N 1
ATOM 483 C CA . GLY A 1 65 ? -94.52799 -31.82644 202.08494 1.000 136.89501 98 GLY A CA 1
ATOM 484 C C . GLY A 1 65 ? -95.42032 -30.82797 201.38083 1.000 132.98371 98 GLY A C 1
ATOM 485 O O . GLY A 1 65 ? -94.90001 -29.89486 200.75546 1.000 133.39252 98 GLY A O 1
ATOM 486 N N . GLU A 1 66 ? -96.74048 -30.98904 201.45382 1.000 129.65789 99 GLU A N 1
ATOM 487 C CA . GLU A 1 66 ? -97.68078 -30.07944 200.80683 1.000 127.07101 99 GLU A CA 1
ATOM 488 C C . GLU A 1 66 ? -98.85327 -29.85973 201.74794 1.000 122.83719 99 GLU A C 1
ATOM 489 O O . GLU A 1 66 ? -99.51495 -30.82194 202.14770 1.000 124.89190 99 GLU A O 1
ATOM 495 N N . TRP A 1 67 ? -99.11290 -28.60303 202.09742 1.000 119.13596 100 TRP A N 1
ATOM 496 C CA . TRP A 1 67 ? -100.24413 -28.26857 202.95985 1.000 119.43838 100 TRP A CA 1
ATOM 497 C C . TRP A 1 67 ? -101.52981 -28.40992 202.15684 1.000 115.56451 100 TRP A C 1
ATOM 498 O O . TRP A 1 67 ? -101.86954 -27.54838 201.34500 1.000 122.44726 100 TRP A O 1
ATOM 509 N N . LYS A 1 68 ? -102.26876 -29.49204 202.39840 1.000 111.23149 101 LYS A N 1
ATOM 510 C CA . LYS A 1 68 ? -103.43852 -29.83463 201.59992 1.000 112.11816 101 LYS A CA 1
ATOM 511 C C . LYS A 1 68 ? -104.74209 -29.37378 202.24438 1.000 118.64299 101 LYS A C 1
ATOM 512 O O . LYS A 1 68 ? -105.77833 -30.02698 202.08106 1.000 117.75010 101 LYS A O 1
ATOM 518 N N . PHE A 1 69 ? -104.71459 -28.25956 202.97297 1.000 123.22182 102 PHE A N 1
ATOM 519 C CA . PHE A 1 69 ? -105.90522 -27.71755 203.61236 1.000 131.70441 102 PHE A CA 1
ATOM 520 C C . PHE A 1 69 ? -106.06958 -26.24998 203.23077 1.000 134.00266 102 PHE A C 1
ATOM 521 O O . PHE A 1 69 ? -105.25112 -25.67359 202.50758 1.000 133.85661 102 PHE A O 1
ATOM 529 N N . SER A 1 70 ? -107.15102 -25.65107 203.72497 1.000 135.36853 103 SER A N 1
ATOM 530 C CA . SER A 1 70 ? -107.54786 -24.30933 203.32613 1.000 133.94914 103 SER A CA 1
ATOM 531 C C . SER A 1 70 ? -106.51797 -23.27658 203.77948 1.000 127.36304 103 SER A C 1
ATOM 532 O O . SER A 1 70 ? -105.71240 -23.51296 204.68453 1.000 123.50320 103 SER A O 1
ATOM 535 N N . ARG A 1 71 ? -106.55102 -22.11288 203.12501 1.000 125.39079 104 ARG A N 1
ATOM 536 C CA . ARG A 1 71 ? -105.65747 -21.02486 203.50962 1.000 126.04272 104 ARG A CA 1
ATOM 537 C C . ARG A 1 71 ? -105.98349 -20.50444 204.90470 1.000 130.56812 104 ARG A C 1
ATOM 538 O O . ARG A 1 71 ? -105.07651 -20.14908 205.66545 1.000 130.50285 104 ARG A O 1
ATOM 546 N N . ILE A 1 72 ? -107.26973 -20.45006 205.25958 1.000 133.24542 105 ILE A N 1
ATOM 547 C CA . ILE A 1 72 ? -107.64813 -20.00147 206.59704 1.000 132.41709 105 ILE A CA 1
ATOM 548 C C . ILE A 1 72 ? -107.16391 -20.98765 207.65453 1.000 128.52144 105 ILE A C 1
ATOM 549 O O . ILE A 1 72 ? -106.77583 -20.59005 208.75779 1.000 129.64615 105 ILE A O 1
ATOM 554 N N . HIS A 1 73 ? -107.17604 -22.28355 207.33527 1.000 124.56388 106 HIS A N 1
ATOM 555 C CA . HIS A 1 73 ? -106.63613 -23.29606 208.24003 1.000 119.66435 106 HIS A CA 1
ATOM 556 C C . HIS A 1 73 ? -105.17653 -23.00279 208.57600 1.000 116.47807 106 HIS A C 1
ATOM 557 O O . HIS A 1 73 ? -104.79095 -22.91072 209.75492 1.000 117.38113 106 HIS A O 1
ATOM 564 N N . CYS A 1 74 ? -104.35243 -22.84789 207.53630 1.000 111.87098 107 CYS A N 1
ATOM 565 C CA . CYS A 1 74 ? -102.94183 -22.53818 207.72639 1.000 109.60833 107 CYS A CA 1
ATOM 566 C C . CYS A 1 74 ? -102.76003 -21.22434 208.47196 1.000 106.23449 107 CYS A C 1
ATOM 567 O O . CYS A 1 74 ? -101.91955 -21.13031 209.36967 1.000 99.80360 107 CYS A O 1
ATOM 570 N N . ASP A 1 75 ? -103.51545 -20.18980 208.09342 1.000 108.01960 108 ASP A N 1
ATOM 571 C CA . ASP A 1 75 ? -103.39381 -18.89710 208.76212 1.000 109.75588 108 ASP A CA 1
ATOM 572 C C . ASP A 1 75 ? -103.67647 -19.02177 210.25380 1.000 107.90469 108 ASP A C 1
ATOM 573 O O . ASP A 1 75 ? -102.92729 -18.49680 211.08523 1.000 105.63766 108 ASP A O 1
ATOM 578 N N . ILE A 1 76 ? -104.74871 -19.73279 210.61030 1.000 111.08464 109 ILE A N 1
ATOM 579 C CA . ILE A 1 76 ? -105.13335 -19.86487 212.01257 1.000 109.23154 109 ILE A CA 1
ATOM 580 C C . ILE A 1 76 ? -104.04826 -20.59287 212.79321 1.000 108.11181 109 ILE A C 1
ATOM 581 O O . ILE A 1 76 ? -103.65124 -20.17029 213.88812 1.000 103.67695 109 ILE A O 1
ATOM 586 N N . PHE A 1 77 ? -103.54243 -21.69771 212.24331 1.000 108.88531 110 PHE A N 1
ATOM 587 C CA . PHE A 1 77 ? -102.58119 -22.45814 213.03448 1.000 110.97476 110 PHE A CA 1
ATOM 588 C C . PHE A 1 77 ? -101.19300 -21.81994 213.04538 1.000 107.98083 110 PHE A C 1
ATOM 589 O O . PHE A 1 77 ? -100.46043 -21.97471 214.02886 1.000 106.88391 110 PHE A O 1
ATOM 597 N N . VAL A 1 78 ? -100.82626 -21.06067 212.00909 1.000 108.46494 111 VAL A N 1
ATOM 598 C CA . VAL A 1 78 ? -99.59667 -20.27475 212.07852 1.000 103.72108 111 VAL A CA 1
ATOM 599 C C . VAL A 1 78 ? -99.74242 -19.16141 213.10880 1.000 101.13263 111 VAL A C 1
ATOM 600 O O . VAL A 1 78 ? -98.79106 -18.83372 213.83372 1.000 97.66663 111 VAL A O 1
ATOM 604 N N . THR A 1 79 ? -100.93403 -18.55992 213.18732 1.000 106.57115 112 THR A N 1
ATOM 605 C CA . THR A 1 79 ? -101.21206 -17.58470 214.23453 1.000 110.39495 112 THR A CA 1
ATOM 606 C C . THR A 1 79 ? -101.01054 -18.20270 215.60878 1.000 112.11377 112 THR A C 1
ATOM 607 O O . THR A 1 79 ? -100.36853 -17.61024 216.48334 1.000 108.35393 112 THR A O 1
ATOM 611 N N . LEU A 1 80 ? -101.55906 -19.40350 215.81121 1.000 115.81510 113 LEU A N 1
ATOM 612 C CA . LEU A 1 80 ? -101.38081 -20.09678 217.08379 1.000 115.67405 113 LEU A CA 1
ATOM 613 C C . LEU A 1 80 ? -99.90753 -20.36584 217.36733 1.000 114.08011 113 LEU A C 1
ATOM 614 O O . LEU A 1 80 ? -99.44094 -20.16855 218.49414 1.000 116.39539 113 LEU A O 1
ATOM 619 N N . ASP A 1 81 ? -99.16273 -20.81903 216.35657 1.000 111.93131 114 ASP A N 1
ATOM 620 C CA . ASP A 1 81 ? -97.73499 -21.08281 216.51979 1.000 108.76265 114 ASP A CA 1
ATOM 621 C C . ASP A 1 81 ? -97.00228 -19.84004 217.01524 1.000 106.39601 114 ASP A C 1
ATOM 622 O O . ASP A 1 81 ? -96.32180 -19.86478 218.05409 1.000 105.81597 114 ASP A O 1
ATOM 627 N N . VAL A 1 82 ? -97.11495 -18.74547 216.25846 1.000 105.49368 115 VAL A N 1
ATOM 628 C CA . VAL A 1 82 ? -96.40113 -17.52002 216.60462 1.000 102.50981 115 VAL A CA 1
ATOM 629 C C . VAL A 1 82 ? -96.83955 -17.00892 217.97056 1.000 106.11385 115 VAL A C 1
ATOM 630 O O . VAL A 1 82 ? -96.00989 -16.57450 218.78046 1.000 109.99398 115 VAL A O 1
ATOM 634 N N . MET A 1 83 ? -98.14485 -17.06414 218.25684 1.000 107.70505 116 MET A N 1
ATOM 635 C CA . MET A 1 83 ? -98.64177 -16.55767 219.53090 1.000 108.86979 116 MET A CA 1
ATOM 636 C C . MET A 1 83 ? -98.09931 -17.36417 220.69938 1.000 103.86087 116 MET A C 1
ATOM 637 O O . MET A 1 83 ? -97.68354 -16.79356 221.71151 1.000 105.81239 116 MET A O 1
ATOM 642 N N . MET A 1 84 ? -98.07431 -18.69188 220.57344 1.000 101.90029 117 MET A N 1
ATOM 643 C CA . MET A 1 84 ? -97.60512 -19.51904 221.67848 1.000 104.79809 117 MET A CA 1
ATOM 644 C C . MET A 1 84 ? -96.10641 -19.35411 221.89886 1.000 103.31138 117 MET A C 1
ATOM 645 O O . MET A 1 84 ? -95.64244 -19.33073 223.04483 1.000 105.93055 117 MET A O 1
ATOM 650 N N . CYS A 1 85 ? -95.33110 -19.20954 220.82112 1.000 102.58903 118 CYS A N 1
ATOM 651 C CA . CYS A 1 85 ? -93.89202 -19.02160 220.99987 1.000 102.45413 118 CYS A CA 1
ATOM 652 C C . CYS A 1 85 ? -93.57994 -17.65134 221.59999 1.000 105.27275 118 CYS A C 1
ATOM 653 O O . CYS A 1 85 ? -92.72473 -17.52940 222.49500 1.000 112.65348 118 CYS A O 1
ATOM 656 N N . THR A 1 86 ? -94.26086 -16.60796 221.11609 1.000 105.53112 119 THR A N 1
ATOM 657 C CA . THR A 1 86 ? -94.12021 -15.28410 221.71040 1.000 107.89111 119 THR A CA 1
ATOM 658 C C . THR A 1 86 ? -94.53592 -15.29940 223.17735 1.000 109.84360 119 THR A C 1
ATOM 659 O O . THR A 1 86 ? -93.90676 -14.64589 224.01942 1.000 108.83785 119 THR A O 1
ATOM 663 N N . ALA A 1 87 ? -95.58875 -16.05412 223.50246 1.000 111.00035 120 ALA A N 1
ATOM 664 C CA . ALA A 1 87 ? -96.00350 -16.20528 224.89096 1.000 114.12894 120 ALA A CA 1
ATOM 665 C C . ALA A 1 87 ? -94.91637 -16.87300 225.71725 1.000 116.94783 120 ALA A C 1
ATOM 666 O O . ALA A 1 87 ? -94.66283 -16.47145 226.85529 1.000 128.58247 120 ALA A O 1
ATOM 668 N N . LYS A 1 88 ? -94.26951 -17.89998 225.16283 1.000 110.96279 121 LYS A N 1
ATOM 669 C CA . LYS A 1 88 ? -93.18726 -18.57160 225.87712 1.000 104.16956 121 LYS A CA 1
ATOM 670 C C . LYS A 1 88 ? -92.06856 -17.59301 226.21642 1.000 107.65215 121 LYS A C 1
ATOM 671 O O . LYS A 1 88 ? -91.61632 -17.51491 227.36841 1.000 118.18654 121 LYS A O 1
ATOM 673 N N . ILE A 1 89 ? -91.61801 -16.82157 225.22522 1.000 101.57255 122 ILE A N 1
ATOM 674 C CA . ILE A 1 89 ? -90.46711 -15.95267 225.46989 1.000 107.59072 122 ILE A CA 1
ATOM 675 C C . ILE A 1 89 ? -90.84587 -14.79786 226.39941 1.000 114.12788 122 ILE A C 1
ATOM 676 O O . ILE A 1 89 ? -90.05588 -14.39661 227.26705 1.000 116.86480 122 ILE A O 1
ATOM 681 N N . TRP A 1 90 ? -92.06172 -14.25684 226.26197 1.000 115.42562 123 TRP A N 1
ATOM 682 C CA . TRP A 1 90 ? -92.46286 -13.17763 227.15974 1.000 118.69910 123 TRP A CA 1
ATOM 683 C C . TRP A 1 90 ? -92.72186 -13.68982 228.57146 1.000 124.18413 123 TRP A C 1
ATOM 684 O O . TRP A 1 90 ? -92.51807 -12.95222 229.54060 1.000 126.05604 123 TRP A O 1
ATOM 695 N N . ASN A 1 91 ? -93.16589 -14.94105 228.71444 1.000 124.51289 124 ASN A N 1
ATOM 696 C CA . ASN A 1 91 ? -93.25421 -15.54423 230.03844 1.000 126.31113 124 ASN A CA 1
ATOM 697 C C . ASN A 1 91 ? -91.87307 -15.69685 230.65720 1.000 126.95319 124 ASN A C 1
ATOM 698 O O . ASN A 1 91 ? -91.70067 -15.49363 231.86322 1.000 125.94815 124 ASN A O 1
ATOM 703 N N . LEU A 1 92 ? -90.87557 -16.06193 229.84699 1.000 124.89379 125 LEU A N 1
ATOM 704 C CA . LEU A 1 92 ? -89.50578 -16.10294 230.35358 1.000 120.97281 125 LEU A CA 1
ATOM 705 C C . LEU A 1 92 ? -89.06043 -14.72333 230.83002 1.000 120.94753 125 LEU A C 1
ATOM 706 O O . LEU A 1 92 ? -88.42231 -14.59037 231.88462 1.000 128.47605 125 LEU A O 1
ATOM 708 N N . CYS A 1 93 ? -89.39361 -13.68279 230.06190 1.000 116.17075 126 CYS A N 1
ATOM 709 C CA . CYS A 1 93 ? -89.06861 -12.32004 230.48027 1.000 114.46074 126 CYS A CA 1
ATOM 710 C C . CYS A 1 93 ? -89.75588 -11.95994 231.79427 1.000 116.89141 126 CYS A C 1
ATOM 711 O O . CYS A 1 93 ? -89.13606 -11.37285 232.69153 1.000 120.24736 126 CYS A O 1
ATOM 714 N N . ALA A 1 94 ? -91.04296 -12.29161 231.91824 1.000 112.97415 127 ALA A N 1
ATOM 715 C CA . ALA A 1 94 ? -91.77002 -12.01341 233.15154 1.000 116.39233 127 ALA A CA 1
ATOM 716 C C . ALA A 1 94 ? -91.18580 -12.77478 234.33299 1.000 120.27185 127 ALA A C 1
ATOM 717 O O . ALA A 1 94 ? -91.16590 -12.25551 235.45465 1.000 125.05098 127 ALA A O 1
ATOM 719 N N . ILE A 1 95 ? -90.69837 -13.99571 234.10179 1.000 119.51977 128 ILE A N 1
ATOM 720 C CA . ILE A 1 95 ? -90.06898 -14.75937 235.17302 1.000 120.42340 128 ILE A CA 1
ATOM 721 C C . ILE A 1 95 ? -88.76810 -14.09483 235.60401 1.000 120.24455 128 ILE A C 1
ATOM 722 O O . ILE A 1 95 ? -88.45763 -14.02228 236.80015 1.000 117.64234 128 ILE A O 1
ATOM 727 N N . SER A 1 96 ? -87.98129 -13.60950 234.63866 1.000 121.07269 129 SER A N 1
ATOM 728 C CA . SER A 1 96 ? -86.78047 -12.85036 234.98363 1.000 123.08781 129 SER A CA 1
ATOM 729 C C . SER A 1 96 ? -87.12373 -11.61251 235.80541 1.000 125.86015 129 SER A C 1
ATOM 730 O O . SER A 1 96 ? -86.43161 -11.28798 236.78009 1.000 127.47507 129 SER A O 1
ATOM 733 N N . ILE A 1 97 ? -88.20041 -10.91773 235.43313 1.000 127.99079 130 ILE A N 1
ATOM 734 C CA . ILE A 1 97 ? -88.60055 -9.71970 236.16649 1.000 129.77107 130 ILE A CA 1
ATOM 735 C C . ILE A 1 97 ? -89.02915 -10.07719 237.58410 1.000 135.56640 130 ILE A C 1
ATOM 736 O O . ILE A 1 97 ? -88.70072 -9.36968 238.54500 1.000 141.41837 130 ILE A O 1
ATOM 741 N N . ASP A 1 98 ? -89.76171 -11.18158 237.74004 1.000 135.18562 131 ASP A N 1
ATOM 742 C CA . ASP A 1 98 ? -90.19228 -11.59481 239.07113 1.000 142.93728 131 ASP A CA 1
ATOM 743 C C . ASP A 1 98 ? -89.00632 -12.01990 239.92686 1.000 139.85295 131 ASP A C 1
ATOM 744 O O . ASP A 1 98 ? -88.98143 -11.75614 241.13344 1.000 141.07146 131 ASP A O 1
ATOM 749 N N . ARG A 1 99 ? -88.00995 -12.67139 239.32196 1.000 136.95897 132 ARG A N 1
ATOM 750 C CA . ARG A 1 99 ? -86.80484 -13.01917 240.06830 1.000 132.38894 132 ARG A CA 1
ATOM 751 C C . ARG A 1 99 ? -86.04850 -11.77362 240.51278 1.000 133.40452 132 ARG A C 1
ATOM 752 O O . ARG A 1 99 ? -85.57342 -11.70022 241.65426 1.000 129.56747 132 ARG A O 1
ATOM 760 N N . TYR A 1 100 ? -85.92755 -10.78129 239.62472 1.000 136.30777 133 TYR A N 1
ATOM 761 C CA . TYR A 1 100 ? -85.30325 -9.52038 240.01560 1.000 139.26566 133 TYR A CA 1
ATOM 762 C C . TYR A 1 100 ? -86.05757 -8.86057 241.16240 1.000 142.26920 133 TYR A C 1
ATOM 763 O O . TYR A 1 100 ? -85.44373 -8.35802 242.11030 1.000 143.35794 133 TYR A O 1
ATOM 772 N N . THR A 1 101 ? -87.39083 -8.84606 241.08985 1.000 140.89530 134 THR A N 1
ATOM 773 C CA . THR A 1 101 ? -88.18091 -8.24901 242.16238 1.000 141.06579 134 THR A CA 1
ATOM 774 C C . THR A 1 101 ? -87.98446 -8.99602 243.47512 1.000 142.77372 134 THR A C 1
ATOM 775 O O . THR A 1 101 ? -87.83202 -8.37772 244.53444 1.000 144.43729 134 THR A O 1
ATOM 779 N N . ALA A 1 102 ? -87.97133 -10.32885 243.42097 1.000 145.19872 135 ALA A N 1
ATOM 780 C CA . ALA A 1 102 ? -87.86025 -11.12484 244.63757 1.000 143.20787 135 ALA A CA 1
ATOM 781 C C . ALA A 1 102 ? -86.48566 -10.98102 245.27908 1.000 141.22330 135 ALA A C 1
ATOM 782 O O . ALA A 1 102 ? -86.37071 -10.95854 246.51017 1.000 145.32363 135 ALA A O 1
ATOM 784 N N . VAL A 1 103 ? -85.43379 -10.86389 244.46808 1.000 137.34165 136 VAL A N 1
ATOM 785 C CA . VAL A 1 103 ? -84.08440 -10.77323 245.01948 1.000 135.15855 136 VAL A CA 1
ATOM 786 C C . VAL A 1 103 ? -83.78790 -9.35602 245.49327 1.000 146.18671 136 VAL A C 1
ATOM 787 O O . VAL A 1 103 ? -83.27670 -9.15011 246.60018 1.000 151.32388 136 VAL A O 1
ATOM 791 N N . ALA A 1 104 ? -84.10616 -8.35807 244.66834 1.000 149.38319 137 ALA A N 1
ATOM 792 C CA . ALA A 1 104 ? -83.77526 -6.97825 245.00627 1.000 156.60766 137 ALA A CA 1
ATOM 793 C C . ALA A 1 104 ? -84.69546 -6.44624 246.09836 1.000 160.80393 137 ALA A C 1
ATOM 794 O O . ALA A 1 104 ? -84.22941 -5.89167 247.10053 1.000 168.09457 137 ALA A O 1
ATOM 796 N N . MET A 1 105 ? -86.01014 -6.60356 245.92231 1.000 160.55941 138 MET A N 1
ATOM 797 C CA . MET A 1 105 ? -87.01313 -6.04326 246.82555 1.000 162.36427 138 MET A CA 1
ATOM 798 C C . MET A 1 105 ? -87.84858 -7.19358 247.37793 1.000 159.84940 138 MET A C 1
ATOM 799 O O . MET A 1 105 ? -88.94253 -7.48051 246.86799 1.000 154.03450 138 MET A O 1
ATOM 804 N N . PRO A 1 106 ? -87.37671 -7.86583 248.43349 1.000 163.17509 139 PRO A N 1
ATOM 805 C CA . PRO A 1 106 ? -88.14736 -8.98254 249.00138 1.000 166.61463 139 PRO A CA 1
ATOM 806 C C . PRO A 1 106 ? -89.36253 -8.55346 249.80602 1.000 180.86389 139 PRO A C 1
ATOM 807 O O . PRO A 1 106 ? -90.08541 -9.42289 250.30690 1.000 178.88975 139 PRO A O 1
ATOM 811 N N . MET A 1 107 ? -89.60706 -7.25522 249.95248 1.000 193.60010 140 MET A N 1
ATOM 812 C CA . MET A 1 107 ? -90.72928 -6.76199 250.74325 1.000 203.04065 140 MET A CA 1
ATOM 813 C C . MET A 1 107 ? -92.06854 -7.18887 250.14670 1.000 204.11189 140 MET A C 1
ATOM 814 O O . MET A 1 107 ? -92.15379 -7.53147 248.96658 1.000 200.37259 140 MET A O 1
ATOM 819 N N . SER A 1 115 ? -100.76259 -9.35314 246.83820 1.000 211.30346 148 SER A N 1
ATOM 820 C CA . SER A 1 115 ? -99.48360 -9.62221 246.19272 1.000 201.97456 148 SER A CA 1
ATOM 821 C C . SER A 1 115 ? -99.67182 -10.38831 244.88628 1.000 189.29664 148 SER A C 1
ATOM 822 O O . SER A 1 115 ? -98.80143 -10.36619 244.01585 1.000 187.28670 148 SER A O 1
ATOM 825 N N . LYS A 1 116 ? -100.81294 -11.06643 244.75046 1.000 181.32738 149 LYS A N 1
ATOM 826 C CA . LYS A 1 116 ? -101.08870 -11.83157 243.54140 1.000 164.68031 149 LYS A CA 1
ATOM 827 C C . LYS A 1 116 ? -101.63720 -10.96951 242.41137 1.000 165.55561 149 LYS A C 1
ATOM 828 O O . LYS A 1 116 ? -101.73368 -11.44987 241.27275 1.000 164.48104 149 LYS A O 1
ATOM 831 N N . ARG A 1 117 ? -101.98776 -9.71170 242.69418 1.000 169.67776 150 ARG A N 1
ATOM 832 C CA . ARG A 1 117 ? -102.49198 -8.83627 241.64299 1.000 174.93882 150 ARG A CA 1
ATOM 833 C C . ARG A 1 117 ? -101.42542 -8.59952 240.58409 1.000 178.23543 150 ARG A C 1
ATOM 834 O O . ARG A 1 117 ? -101.71728 -8.60630 239.38319 1.000 176.67865 150 ARG A O 1
ATOM 836 N N . ARG A 1 118 ? -100.17769 -8.40075 241.01674 1.000 182.20884 151 ARG A N 1
ATOM 837 C CA . ARG A 1 118 ? -99.06933 -8.25512 240.07945 1.000 180.14018 151 ARG A CA 1
ATOM 838 C C . ARG A 1 118 ? -98.89923 -9.50350 239.22247 1.000 177.94541 151 ARG A C 1
ATOM 839 O O . ARG A 1 118 ? -98.60204 -9.40952 238.02574 1.000 176.52439 151 ARG A O 1
ATOM 847 N N . VAL A 1 119 ? -99.10131 -10.68201 239.81393 1.000 176.99854 152 VAL A N 1
ATOM 848 C CA . VAL A 1 119 ? -98.95058 -11.92850 239.06881 1.000 168.68565 152 VAL A CA 1
ATOM 849 C C . VAL A 1 119 ? -100.02391 -12.03776 237.99383 1.000 169.19742 152 VAL A C 1
ATOM 850 O O . VAL A 1 119 ? -99.73835 -12.36666 236.83285 1.000 166.77911 152 VAL A O 1
ATOM 854 N N . THR A 1 120 ? -101.27833 -11.77204 238.37110 1.000 172.31231 153 THR A N 1
ATOM 855 C CA . THR A 1 120 ? -102.36252 -11.77530 237.39374 1.000 176.41561 153 THR A CA 1
ATOM 856 C C . THR A 1 120 ? -102.10236 -10.76064 236.28710 1.000 177.12646 153 THR A C 1
ATOM 857 O O . THR A 1 120 ? -102.32459 -11.04621 235.10171 1.000 174.39658 153 THR A O 1
ATOM 861 N N . VAL A 1 121 ? -101.60450 -9.57786 236.65790 1.000 179.16844 154 VAL A N 1
ATOM 862 C CA . VAL A 1 121 ? -101.32768 -8.53210 235.67771 1.000 178.85810 154 VAL A CA 1
ATOM 863 C C . VAL A 1 121 ? -100.27601 -8.99871 234.68093 1.000 174.69321 154 VAL A C 1
ATOM 864 O O . VAL A 1 121 ? -100.44261 -8.84611 233.46749 1.000 173.31781 154 VAL A O 1
ATOM 868 N N . MET A 1 122 ? -99.17280 -9.56697 235.17534 1.000 172.90138 155 MET A N 1
ATOM 869 C CA . MET A 1 122 ? -98.11445 -10.00436 234.26835 1.000 157.90583 155 MET A CA 1
ATOM 870 C C . MET A 1 122 ? -98.58390 -11.13595 233.35934 1.000 143.98186 155 MET A C 1
ATOM 871 O O . MET A 1 122 ? -98.27486 -11.14246 232.16128 1.000 144.99044 155 MET A O 1
ATOM 876 N N . ILE A 1 123 ? -99.33468 -12.09895 233.90332 1.000 136.31296 156 ILE A N 1
ATOM 877 C CA . ILE A 1 123 ? -99.83029 -13.20506 233.08145 1.000 126.71745 156 ILE A CA 1
ATOM 878 C C . ILE A 1 123 ? -100.73016 -12.68049 231.96542 1.000 129.40722 156 ILE A C 1
ATOM 879 O O . ILE A 1 123 ? -100.56134 -13.01885 230.77746 1.000 127.20537 156 ILE A O 1
ATOM 884 N N . SER A 1 124 ? -101.67080 -11.80042 232.32584 1.000 132.37270 157 SER A N 1
ATOM 885 C CA . SER A 1 124 ? -102.57193 -11.25603 231.32106 1.000 137.36726 157 SER A CA 1
ATOM 886 C C . SER A 1 124 ? -101.81091 -10.41435 230.31121 1.000 140.83903 157 SER A C 1
ATOM 887 O O . SER A 1 124 ? -102.13643 -10.43053 229.12131 1.000 141.13626 157 SER A O 1
ATOM 890 N N . ILE A 1 125 ? -100.80195 -9.66319 230.76011 1.000 140.99725 158 ILE A N 1
ATOM 891 C CA . ILE A 1 125 ? -100.05947 -8.82521 229.82654 1.000 140.34784 158 ILE A CA 1
ATOM 892 C C . ILE A 1 125 ? -99.33862 -9.70559 228.81799 1.000 138.29119 158 ILE A C 1
ATOM 893 O O . ILE A 1 125 ? -99.31022 -9.40907 227.61756 1.000 136.75429 158 ILE A O 1
ATOM 898 N N . VAL A 1 126 ? -98.73901 -10.80126 229.29620 1.000 138.49269 159 VAL A N 1
ATOM 899 C CA . VAL A 1 126 ? -98.03923 -11.72592 228.40775 1.000 130.65182 159 VAL A CA 1
ATOM 900 C C . VAL A 1 126 ? -98.97548 -12.21327 227.31049 1.000 127.38454 159 VAL A C 1
ATOM 901 O O . VAL A 1 126 ? -98.67728 -12.09988 226.11182 1.000 125.45889 159 VAL A O 1
ATOM 905 N N . TRP A 1 127 ? -100.13899 -12.74522 227.70673 1.000 126.93899 160 TRP A N 1
ATOM 906 C CA . TRP A 1 127 ? -101.03331 -13.31465 226.69628 1.000 126.67692 160 TRP A CA 1
ATOM 907 C C . TRP A 1 127 ? -101.63401 -12.24283 225.78753 1.000 128.29780 160 TRP A C 1
ATOM 908 O O . TRP A 1 127 ? -101.78111 -12.46335 224.57689 1.000 126.78027 160 TRP A O 1
ATOM 919 N N . VAL A 1 128 ? -101.96767 -11.07360 226.34007 1.000 128.68002 161 VAL A N 1
ATOM 920 C CA . VAL A 1 128 ? -102.52286 -9.98942 225.53204 1.000 121.42877 161 VAL A CA 1
ATOM 921 C C . VAL A 1 128 ? -101.51657 -9.53520 224.48350 1.000 113.98322 161 VAL A C 1
ATOM 922 O O . VAL A 1 128 ? -101.85517 -9.36357 223.30704 1.000 108.92017 161 VAL A O 1
ATOM 926 N N . LEU A 1 129 ? -100.26283 -9.33101 224.89469 1.000 113.75322 162 LEU A N 1
ATOM 927 C CA . LEU A 1 129 ? -99.23914 -8.89405 223.95325 1.000 113.58734 162 LEU A CA 1
ATOM 928 C C . LEU A 1 129 ? -98.97712 -9.95497 222.89319 1.000 113.87115 162 LEU A C 1
ATOM 929 O O . LEU A 1 129 ? -98.77399 -9.62671 221.71849 1.000 112.56788 162 LEU A O 1
ATOM 934 N N . SER A 1 130 ? -98.97000 -11.23339 223.28183 1.000 114.66185 163 SER A N 1
ATOM 935 C CA . SER A 1 130 ? -98.73139 -12.27857 222.29084 1.000 111.76844 163 SER A CA 1
ATOM 936 C C . SER A 1 130 ? -99.85310 -12.32170 221.25712 1.000 116.23730 163 SER A C 1
ATOM 937 O O . SER A 1 130 ? -99.59438 -12.40249 220.04627 1.000 112.12954 163 SER A O 1
ATOM 940 N N . PHE A 1 131 ? -101.10785 -12.24799 221.71404 1.000 119.31325 164 PHE A N 1
ATOM 941 C CA . PHE A 1 131 ? -102.22864 -12.21591 220.77898 1.000 121.37816 164 PHE A CA 1
ATOM 942 C C . PHE A 1 131 ? -102.18687 -10.97179 219.89899 1.000 124.68267 164 PHE A C 1
ATOM 943 O O . PHE A 1 131 ? -102.51493 -11.03615 218.70960 1.000 129.72196 164 PHE A O 1
ATOM 951 N N . THR A 1 132 ? -101.78824 -9.82894 220.46373 1.000 125.21908 165 THR A N 1
ATOM 952 C CA . THR A 1 132 ? -101.67056 -8.61121 219.66688 1.000 122.07294 165 THR A CA 1
ATOM 953 C C . THR A 1 132 ? -100.61600 -8.76532 218.57943 1.000 117.70052 165 THR A C 1
ATOM 954 O O . THR A 1 132 ? -100.82665 -8.34925 217.43386 1.000 123.83606 165 THR A O 1
ATOM 958 N N . ILE A 1 133 ? -99.47178 -9.35867 218.92279 1.000 111.87159 166 ILE A N 1
ATOM 959 C CA . ILE A 1 133 ? -98.40538 -9.54949 217.94463 1.000 110.25737 166 ILE A CA 1
ATOM 960 C C . ILE A 1 133 ? -98.85910 -10.49524 216.83984 1.000 114.18564 166 ILE A C 1
ATOM 961 O O . ILE A 1 133 ? -98.55406 -10.28677 215.65869 1.000 116.15327 166 ILE A O 1
ATOM 966 N N . SER A 1 134 ? -99.61069 -11.53596 217.19771 1.000 118.37454 167 SER A N 1
ATOM 967 C CA . SER A 1 134 ? -99.97494 -12.56155 216.22704 1.000 126.30278 167 SER A CA 1
ATOM 968 C C . SER A 1 134 ? -101.27452 -12.27653 215.47989 1.000 144.73734 167 SER A C 1
ATOM 969 O O . SER A 1 134 ? -101.59353 -13.01000 214.53778 1.000 145.24297 167 SER A O 1
ATOM 972 N N . CYS A 1 135 ? -102.02890 -11.25031 215.87824 1.000 152.12806 168 CYS A N 1
ATOM 973 C CA . CYS A 1 135 ? -103.27903 -10.89895 215.20099 1.000 155.81674 168 CYS A CA 1
ATOM 974 C C . CYS A 1 135 ? -103.19274 -10.82244 213.67841 1.000 155.86698 168 CYS A C 1
ATOM 975 O O . CYS A 1 135 ? -104.06261 -11.40691 213.01313 1.000 158.19144 168 CYS A O 1
ATOM 978 N N . PRO A 1 136 ? -102.22329 -10.12520 213.06574 1.000 150.36123 169 PRO A N 1
ATOM 979 C CA . PRO A 1 136 ? -102.29598 -9.90989 211.60640 1.000 143.46248 169 PRO A CA 1
ATOM 980 C C . PRO A 1 136 ? -102.42086 -11.18175 210.78031 1.000 144.26469 169 PRO A C 1
ATOM 981 O O . PRO A 1 136 ? -102.97446 -11.13573 209.67464 1.000 143.61138 169 PRO A O 1
ATOM 985 N N . LEU A 1 137 ? -101.92984 -12.31591 211.28316 1.000 142.56132 170 LEU A N 1
ATOM 986 C CA . LEU A 1 137 ? -101.93795 -13.54626 210.49609 1.000 141.35939 170 LEU A CA 1
ATOM 987 C C . LEU A 1 137 ? -103.35306 -14.06074 210.25027 1.000 140.57327 170 LEU A C 1
ATOM 988 O O . LEU A 1 137 ? -103.65499 -14.55249 209.15652 1.000 142.67215 170 LEU A O 1
ATOM 993 N N . LEU A 1 138 ? -104.23605 -13.96070 211.24699 1.000 133.61117 171 LEU A N 1
ATOM 994 C CA . LEU A 1 138 ? -105.59801 -14.45246 211.06518 1.000 127.36889 171 LEU A CA 1
ATOM 995 C C . LEU A 1 138 ? -106.43610 -13.54299 210.17546 1.000 135.54872 171 LEU A C 1
ATOM 996 O O . LEU A 1 138 ? -107.48673 -13.97384 209.68822 1.000 135.53184 171 LEU A O 1
ATOM 1001 N N . PHE A 1 139 ? -106.00242 -12.30339 209.95177 1.000 139.80171 172 PHE A N 1
ATOM 1002 C CA . PHE A 1 139 ? -106.72659 -11.36034 209.11145 1.000 144.26332 172 PHE A CA 1
ATOM 1003 C C . PHE A 1 139 ? -106.35638 -11.47435 207.63555 1.000 145.86338 172 PHE A C 1
ATOM 1004 O O . PHE A 1 139 ? -106.57896 -10.52454 206.87564 1.000 148.96487 172 PHE A O 1
ATOM 1012 N N . GLY A 1 140 ? -105.80157 -12.60879 207.21414 1.000 142.93666 173 GLY A N 1
ATOM 1013 C CA . GLY A 1 140 ? -105.46157 -12.80614 205.82060 1.000 138.25784 173 GLY A CA 1
ATOM 1014 C C . GLY A 1 140 ? -104.19235 -12.13307 205.35218 1.000 131.32312 173 GLY A C 1
ATOM 1015 O O . GLY A 1 140 ? -103.91313 -12.15145 204.14790 1.000 127.60743 173 GLY A O 1
ATOM 1016 N N . LEU A 1 141 ? -103.41182 -11.53720 206.25739 1.000 127.12834 174 LEU A N 1
ATOM 1017 C CA . LEU A 1 141 ? -102.14396 -10.93755 205.85675 1.000 123.50490 174 LEU A CA 1
ATOM 1018 C C . LEU A 1 141 ? -101.11943 -11.98328 205.43359 1.000 119.87248 174 LEU A C 1
ATOM 1019 O O . LEU A 1 141 ? -100.18483 -11.65517 204.69448 1.000 120.87797 174 LEU A O 1
ATOM 1024 N N . ASN A 1 142 ? -101.28019 -13.23141 205.86476 1.000 116.12912 175 ASN A N 1
ATOM 1025 C CA . ASN A 1 142 ? -100.41813 -14.32024 205.41172 1.000 106.89153 175 ASN A CA 1
ATOM 1026 C C . ASN A 1 142 ? -100.95733 -14.82176 204.07908 1.000 108.15840 175 ASN A C 1
ATOM 1027 O O . ASN A 1 142 ? -101.91050 -15.60302 204.03386 1.000 108.01181 175 ASN A O 1
ATOM 1032 N N . ASN A 1 143 ? -100.34355 -14.37501 202.98276 1.000 108.24076 176 ASN A N 1
ATOM 1033 C CA . ASN A 1 143 ? -100.77791 -14.75757 201.64101 1.000 113.77958 176 ASN A CA 1
ATOM 1034 C C . ASN A 1 143 ? -99.91110 -15.91901 201.16329 1.000 115.79683 176 ASN A C 1
ATOM 1035 O O . ASN A 1 143 ? -98.96532 -15.75941 200.39138 1.000 116.54184 176 ASN A O 1
ATOM 1040 N N . ALA A 1 144 ? -100.25419 -17.11088 201.64148 1.000 112.57405 177 ALA A N 1
ATOM 1041 C CA . ALA A 1 144 ? -99.52626 -18.31761 201.28293 1.000 107.75312 177 ALA A CA 1
ATOM 1042 C C . ALA A 1 144 ? -100.00613 -18.83836 199.93603 1.000 104.63203 177 ALA A C 1
ATOM 1043 O O . ALA A 1 144 ? -101.20265 -18.80900 199.63365 1.000 108.57899 177 ALA A O 1
ATOM 1045 N N . ASP A 1 145 ? -99.06619 -19.31269 199.12314 1.000 100.73152 178 ASP A N 1
ATOM 1046 C CA . ASP A 1 145 ? -99.42471 -19.88971 197.83747 1.000 100.98214 178 ASP A CA 1
ATOM 1047 C C . ASP A 1 145 ? -100.16134 -21.21257 198.04814 1.000 95.44691 178 ASP A C 1
ATOM 1048 O O . ASP A 1 145 ? -100.31129 -21.70616 199.17030 1.000 90.42048 178 ASP A O 1
ATOM 1053 N N . GLN A 1 146 ? -100.63066 -21.79247 196.94768 1.000 98.64023 179 GLN A N 1
ATOM 1054 C CA . GLN A 1 146 ? -101.40446 -23.02244 197.02611 1.000 99.04201 179 GLN A CA 1
ATOM 1055 C C . GLN A 1 146 ? -100.54064 -24.17880 197.51515 1.000 97.46724 179 GLN A C 1
ATOM 1056 O O . GLN A 1 146 ? -99.39616 -24.34809 197.08483 1.000 100.62511 179 GLN A O 1
ATOM 1062 N N . ASN A 1 147 ? -101.10629 -24.97612 198.42358 1.000 95.95254 180 ASN A N 1
ATOM 1063 C CA . ASN A 1 147 ? -100.46140 -26.17433 198.96287 1.000 94.94346 180 ASN A CA 1
ATOM 1064 C C . ASN A 1 147 ? -99.12710 -25.87015 199.64333 1.000 95.44365 180 ASN A C 1
ATOM 1065 O O . ASN A 1 147 ? -98.22916 -26.71555 199.67521 1.000 97.90872 180 ASN A O 1
ATOM 1070 N N . GLU A 1 148 ? -98.98527 -24.66770 200.19631 1.000 95.02456 181 GLU A N 1
ATOM 1071 C CA . GLU A 1 148 ? -97.85375 -24.32871 201.04683 1.000 95.62852 181 GLU A CA 1
ATOM 1072 C C . GLU A 1 148 ? -98.37120 -23.60758 202.28344 1.000 99.11842 181 GLU A C 1
ATOM 1073 O O . GLU A 1 148 ? -99.40544 -22.93317 202.23989 1.000 102.40187 181 GLU A O 1
ATOM 1079 N N . CYS A 1 149 ? -97.65016 -23.77120 203.39424 1.000 99.78470 182 CYS A N 1
ATOM 1080 C CA . CYS A 1 149 ? -98.04883 -23.18593 204.67488 1.000 102.79445 182 CYS A CA 1
ATOM 1081 C C . CYS A 1 149 ? -96.80016 -22.71439 205.41021 1.000 101.93729 182 CYS A C 1
ATOM 1082 O O . CYS A 1 149 ? -96.10851 -23.51409 206.04846 1.000 100.64721 182 CYS A O 1
ATOM 1085 N N . ILE A 1 150 ? -96.52853 -21.41277 205.32239 1.000 105.10007 183 ILE A N 1
ATOM 1086 C CA . ILE A 1 150 ? -95.39525 -20.78896 205.99675 1.000 105.95531 183 ILE A CA 1
ATOM 1087 C C . ILE A 1 150 ? -95.80756 -19.37893 206.39490 1.000 105.75074 183 ILE A C 1
ATOM 1088 O O . ILE A 1 150 ? -96.95757 -18.97591 206.17859 1.000 110.62376 183 ILE A O 1
ATOM 1093 N N . ILE A 1 151 ? -94.87994 -18.62050 206.97602 1.000 102.79153 184 ILE A N 1
ATOM 1094 C CA . ILE A 1 151 ? -95.03321 -17.17330 207.04921 1.000 103.93377 184 ILE A CA 1
ATOM 1095 C C . ILE A 1 151 ? -94.53427 -16.63488 205.71183 1.000 111.87205 184 ILE A C 1
ATOM 1096 O O . ILE A 1 151 ? -93.33278 -16.46220 205.50868 1.000 109.04288 184 ILE A O 1
ATOM 1101 N N . ALA A 1 152 ? -95.46031 -16.37910 204.79015 1.000 120.52276 185 ALA A N 1
ATOM 1102 C CA . ALA A 1 152 ? -95.11590 -16.09441 203.40346 1.000 124.87014 185 ALA A CA 1
ATOM 1103 C C . ALA A 1 152 ? -94.67131 -14.65614 203.17162 1.000 128.34753 185 ALA A C 1
ATOM 1104 O O . ALA A 1 152 ? -94.50132 -14.26040 202.01381 1.000 136.91233 185 ALA A O 1
ATOM 1106 N N . ASN A 1 153 ? -94.48190 -13.86912 204.22565 1.000 124.24421 186 ASN A N 1
ATOM 1107 C CA . ASN A 1 153 ? -94.10990 -12.46821 204.08600 1.000 122.21288 186 ASN A CA 1
ATOM 1108 C C . ASN A 1 153 ? -92.78614 -12.21926 204.79539 1.000 123.87361 186 ASN A C 1
ATOM 1109 O O . ASN A 1 153 ? -92.70858 -12.38681 206.02514 1.000 131.87743 186 ASN A O 1
ATOM 1114 N N . PRO A 1 154 ? -91.72587 -11.83224 204.08154 1.000 120.03589 187 PRO A N 1
ATOM 1115 C CA . PRO A 1 154 ? -90.45190 -11.54873 204.76366 1.000 123.59573 187 PRO A CA 1
ATOM 1116 C C . PRO A 1 154 ? -90.53117 -10.35978 205.70418 1.000 132.21144 187 PRO A C 1
ATOM 1117 O O . PRO A 1 154 ? -89.85180 -10.34983 206.74030 1.000 130.50663 187 PRO A O 1
ATOM 1121 N N . ALA A 1 155 ? -91.33763 -9.34911 205.36855 1.000 137.75813 188 ALA A N 1
ATOM 1122 C CA . ALA A 1 155 ? -91.48284 -8.19521 206.24974 1.000 141.47398 188 ALA A CA 1
ATOM 1123 C C . ALA A 1 155 ? -92.08018 -8.60401 207.58976 1.000 140.78042 188 ALA A C 1
ATOM 1124 O O . ALA A 1 155 ? -91.63128 -8.14262 208.64732 1.000 146.82505 188 ALA A O 1
ATOM 1126 N N . PHE A 1 156 ? -93.09757 -9.46948 207.56711 1.000 129.50096 189 PHE A N 1
ATOM 1127 C CA . PHE A 1 156 ? -93.64910 -9.96855 208.82017 1.000 120.58902 189 PHE A CA 1
ATOM 1128 C C . PHE A 1 156 ? -92.64917 -10.85191 209.55163 1.000 113.69669 189 PHE A C 1
ATOM 1129 O O . PHE A 1 156 ? -92.64360 -10.87860 210.78484 1.000 114.24666 189 PHE A O 1
ATOM 1137 N N . VAL A 1 157 ? -91.79587 -11.57071 208.81734 1.000 110.35349 190 VAL A N 1
ATOM 1138 C CA . VAL A 1 157 ? -90.71991 -12.32728 209.45529 1.000 111.11960 190 VAL A CA 1
ATOM 1139 C C . VAL A 1 157 ? -89.81835 -11.39053 210.24942 1.000 114.91033 190 VAL A C 1
ATOM 1140 O O . VAL A 1 157 ? -89.47770 -11.65817 211.40839 1.000 114.18684 190 VAL A O 1
ATOM 1144 N N . VAL A 1 158 ? -89.43336 -10.26747 209.63869 1.000 120.17624 191 VAL A N 1
ATOM 1145 C CA . VAL A 1 158 ? -88.56153 -9.30725 210.31420 1.000 123.07089 191 VAL A CA 1
ATOM 1146 C C . VAL A 1 158 ? -89.26654 -8.71525 211.52964 1.000 122.46684 191 VAL A C 1
ATOM 1147 O O . VAL A 1 158 ? -88.69193 -8.62415 212.62255 1.000 120.94851 191 VAL A O 1
ATOM 1151 N N . TYR A 1 159 ? -90.52166 -8.29367 211.35148 1.000 121.29346 192 TYR A N 1
ATOM 1152 C CA . TYR A 1 159 ? -91.26850 -7.69150 212.45310 1.000 123.85238 192 TYR A CA 1
ATOM 1153 C C . TYR A 1 159 ? -91.43013 -8.66429 213.61587 1.000 124.24598 192 TYR A C 1
ATOM 1154 O O . TYR A 1 159 ? -91.29647 -8.27631 214.78472 1.000 128.51683 192 TYR A O 1
ATOM 1163 N N . SER A 1 160 ? -91.71763 -9.93314 213.31580 1.000 119.32511 193 SER A N 1
ATOM 1164 C CA . SER A 1 160 ? -91.89461 -10.92479 214.36789 1.000 116.74920 193 SER A CA 1
ATOM 1165 C C . SER A 1 160 ? -90.57632 -11.23387 215.06021 1.000 117.47154 193 SER A C 1
ATOM 1166 O O . SER A 1 160 ? -90.53751 -11.38125 216.28490 1.000 118.65083 193 SER A O 1
ATOM 1169 N N . SER A 1 161 ? -89.48377 -11.33642 214.29870 1.000 119.46297 194 SER A N 1
ATOM 1170 C CA . SER A 1 161 ? -88.18122 -11.52216 214.92622 1.000 125.37247 194 SER A CA 1
ATOM 1171 C C . SER A 1 161 ? -87.83078 -10.35370 215.83684 1.000 129.26395 194 SER A C 1
ATOM 1172 O O . SER A 1 161 ? -87.19011 -10.54746 216.87654 1.000 125.34164 194 SER A O 1
ATOM 1175 N N . ILE A 1 162 ? -88.23971 -9.13818 215.46804 1.000 134.43820 195 ILE A N 1
ATOM 1176 C CA . ILE A 1 162 ? -87.88076 -7.97000 216.26658 1.000 131.83553 195 ILE A CA 1
ATOM 1177 C C . ILE A 1 162 ? -88.70418 -7.91418 217.54910 1.000 128.06884 195 ILE A C 1
ATOM 1178 O O . ILE A 1 162 ? -88.15451 -7.81338 218.65209 1.000 130.26975 195 ILE A O 1
ATOM 1183 N N . VAL A 1 163 ? -90.03217 -7.98562 217.42973 1.000 122.57266 196 VAL A N 1
ATOM 1184 C CA . VAL A 1 163 ? -90.86370 -7.75831 218.61146 1.000 116.35833 196 VAL A CA 1
ATOM 1185 C C . VAL A 1 163 ? -91.03071 -9.01804 219.45769 1.000 113.78174 196 VAL A C 1
ATOM 1186 O O . VAL A 1 163 ? -91.21389 -8.92545 220.67725 1.000 112.22828 196 VAL A O 1
ATOM 1190 N N . SER A 1 164 ? -90.97392 -10.20160 218.85051 1.000 111.94464 197 SER A N 1
ATOM 1191 C CA . SER A 1 164 ? -91.24934 -11.43605 219.57106 1.000 113.87607 197 SER A CA 1
ATOM 1192 C C . SER A 1 164 ? -89.99973 -12.10032 220.12440 1.000 113.88644 197 SER A C 1
ATOM 1193 O O . SER A 1 164 ? -90.08542 -12.81007 221.12962 1.000 115.55782 197 SER A O 1
ATOM 1196 N N . PHE A 1 165 ? -88.84110 -11.89960 219.50012 1.000 115.49005 198 PHE A N 1
ATOM 1197 C CA . PHE A 1 165 ? -87.62139 -12.55748 219.95479 1.000 112.91516 198 PHE A CA 1
ATOM 1198 C C . PHE A 1 165 ? -86.57967 -11.57052 220.46289 1.000 119.43351 198 PHE A C 1
ATOM 1199 O O . PHE A 1 165 ? -86.13075 -11.69821 221.60550 1.000 117.34762 198 PHE A O 1
ATOM 1207 N N . TYR A 1 166 ? -86.18153 -10.58715 219.65313 1.000 126.88635 199 TYR A N 1
ATOM 1208 C CA . TYR A 1 166 ? -85.01498 -9.77575 219.98999 1.000 134.71523 199 TYR A CA 1
ATOM 1209 C C . TYR A 1 166 ? -85.27455 -8.89082 221.20510 1.000 137.75695 199 TYR A C 1
ATOM 1210 O O . TYR A 1 166 ? -84.45666 -8.84076 222.13121 1.000 144.74558 199 TYR A O 1
ATOM 1219 N N . VAL A 1 167 ? -86.41341 -8.19459 221.22851 1.000 131.73864 200 VAL A N 1
ATOM 1220 C CA . VAL A 1 167 ? -86.73295 -7.33736 222.37301 1.000 129.56683 200 VAL A CA 1
ATOM 1221 C C . VAL A 1 167 ? -86.86900 -8.13589 223.66689 1.000 125.40026 200 VAL A C 1
ATOM 1222 O O . VAL A 1 167 ? -86.21489 -7.77471 224.65988 1.000 125.38492 200 VAL A O 1
ATOM 1226 N N . PRO A 1 168 ? -87.68264 -9.20202 223.73730 1.000 120.52111 201 PRO A N 1
ATOM 1227 C CA . PRO A 1 168 ? -87.77305 -9.94216 225.00778 1.000 120.22816 201 PRO A CA 1
ATOM 1228 C C . PRO A 1 168 ? -86.45567 -10.56771 225.41733 1.000 122.05703 201 PRO A C 1
ATOM 1229 O O . PRO A 1 168 ? -86.11845 -10.56155 226.60561 1.000 124.19934 201 PRO A O 1
ATOM 1233 N N . PHE A 1 169 ? -85.69629 -11.10592 224.46007 1.000 121.03038 202 PHE A N 1
ATOM 1234 C CA . PHE A 1 169 ? -84.42133 -11.73241 224.79254 1.000 121.79014 202 PHE A CA 1
ATOM 1235 C C . PHE A 1 169 ? -83.43354 -10.71487 225.34964 1.000 120.69532 202 PHE A C 1
ATOM 1236 O O . PHE A 1 169 ? -82.75814 -10.98253 226.35002 1.000 122.97001 202 PHE A O 1
ATOM 1244 N N . ILE A 1 170 ? -83.35066 -9.53266 224.73462 1.000 115.44530 203 ILE A N 1
ATOM 1245 C CA . ILE A 1 170 ? -82.41938 -8.51993 225.22280 1.000 112.95080 203 ILE A CA 1
ATOM 1246 C C . ILE A 1 170 ? -82.84698 -8.01196 226.59565 1.000 116.78090 203 ILE A C 1
ATOM 1247 O O . ILE A 1 170 ? -82.01289 -7.84442 227.49682 1.000 122.63155 203 ILE A O 1
ATOM 1252 N N . VAL A 1 171 ? -84.15007 -7.78288 226.79103 1.000 116.80599 204 VAL A N 1
ATOM 1253 C CA . VAL A 1 171 ? -84.62144 -7.30018 228.08835 1.000 118.08262 204 VAL A CA 1
ATOM 1254 C C . VAL A 1 171 ? -84.37764 -8.34483 229.17271 1.000 117.30094 204 VAL A C 1
ATOM 1255 O O . VAL A 1 171 ? -83.96130 -8.01539 230.29107 1.000 113.62977 204 VAL A O 1
ATOM 1259 N N . THR A 1 172 ? -84.61109 -9.62128 228.85603 1.000 119.00053 205 THR A N 1
ATOM 1260 C CA . THR A 1 172 ? -84.39145 -10.68373 229.83097 1.000 121.88217 205 THR A CA 1
ATOM 1261 C C . THR A 1 172 ? -82.91206 -10.83904 230.15565 1.000 130.27136 205 THR A C 1
ATOM 1262 O O . THR A 1 172 ? -82.54472 -11.06154 231.31643 1.000 128.50450 205 THR A O 1
ATOM 1266 N N . LEU A 1 173 ? -82.04760 -10.71906 229.14470 1.000 137.29836 206 LEU A N 1
ATOM 1267 C CA . LEU A 1 173 ? -80.61256 -10.77482 229.39242 1.000 140.35848 206 LEU A CA 1
ATOM 1268 C C . LEU A 1 173 ? -80.16966 -9.62855 230.29077 1.000 144.78459 206 LEU A C 1
ATOM 1269 O O . LEU A 1 173 ? -79.35313 -9.82265 231.19648 1.000 146.40622 206 LEU A O 1
ATOM 1274 N N . LEU A 1 174 ? -80.71807 -8.43018 230.07384 1.000 145.09558 207 LEU A N 1
ATOM 1275 C CA . LEU A 1 174 ? -80.36592 -7.29847 230.92823 1.000 146.42300 207 LEU A CA 1
ATOM 1276 C C . LEU A 1 174 ? -80.86878 -7.49784 232.35532 1.000 143.94919 207 LEU A C 1
ATOM 1277 O O . LEU A 1 174 ? -80.16820 -7.16304 233.31914 1.000 147.76808 207 LEU A O 1
ATOM 1282 N N . VAL A 1 175 ? -82.07857 -8.04027 232.51317 1.000 140.88021 208 VAL A N 1
ATOM 1283 C CA . VAL A 1 175 ? -82.60974 -8.28455 233.85329 1.000 133.09238 208 VAL A CA 1
ATOM 1284 C C . VAL A 1 175 ? -81.76227 -9.32175 234.58282 1.000 134.55515 208 VAL A C 1
ATOM 1285 O O . VAL A 1 175 ? -81.46778 -9.18012 235.77707 1.000 130.59821 208 VAL A O 1
ATOM 1289 N N . TYR A 1 176 ? -81.33367 -10.36928 233.87585 1.000 137.23630 209 TYR A N 1
ATOM 1290 C CA . TYR A 1 176 ? -80.50829 -11.38267 234.52476 1.000 138.03147 209 TYR A CA 1
ATOM 1291 C C . TYR A 1 176 ? -79.09646 -10.87125 234.78593 1.000 136.34725 209 TYR A C 1
ATOM 1292 O O . TYR A 1 176 ? -78.44598 -11.31588 235.73691 1.000 137.92013 209 TYR A O 1
ATOM 1301 N N . ILE A 1 177 ? -78.61424 -9.92917 233.97342 1.000 131.65853 210 ILE A N 1
ATOM 1302 C CA . ILE A 1 177 ? -77.36813 -9.23629 234.29332 1.000 128.39817 210 ILE A CA 1
ATOM 1303 C C . ILE A 1 177 ? -77.52326 -8.45665 235.59373 1.000 126.15944 210 ILE A C 1
ATOM 1304 O O . ILE A 1 177 ? -76.65135 -8.49432 236.47070 1.000 124.53798 210 ILE A O 1
ATOM 1309 N N . LYS A 1 178 ? -78.64255 -7.73998 235.73623 1.000 126.16424 211 LYS A N 1
ATOM 1310 C CA . LYS A 1 178 ? -78.91741 -7.03084 236.98425 1.000 133.19026 211 LYS A CA 1
ATOM 1311 C C . LYS A 1 178 ? -78.96696 -7.99396 238.16405 1.000 138.98600 211 LYS A C 1
ATOM 1312 O O . LYS A 1 178 ? -78.52104 -7.66148 239.26861 1.000 139.33673 211 LYS A O 1
ATOM 1318 N N . ILE A 1 179 ? -79.51496 -9.19034 237.94845 1.000 141.28750 212 ILE A N 1
ATOM 1319 C CA . ILE A 1 179 ? -79.58598 -10.18017 239.02046 1.000 144.65274 212 ILE A CA 1
ATOM 1320 C C . ILE A 1 179 ? -78.18979 -10.67313 239.38697 1.000 148.90045 212 ILE A C 1
ATOM 1321 O O . ILE A 1 179 ? -77.84736 -10.78923 240.57011 1.000 148.62595 212 ILE A O 1
ATOM 1326 N N . TYR A 1 180 ? -77.36291 -10.96830 238.38028 1.000 154.17784 213 TYR A N 1
ATOM 1327 C CA . TYR A 1 180 ? -75.99331 -11.40654 238.63415 1.000 162.93521 213 TYR A CA 1
ATOM 1328 C C . TYR A 1 180 ? -75.16364 -10.31542 239.30001 1.000 168.62740 213 TYR A C 1
ATOM 1329 O O . TYR A 1 180 ? -74.18504 -10.61793 239.99294 1.000 167.85413 213 TYR A O 1
ATOM 1338 N N . ILE A 1 181 ? -75.52979 -9.04645 239.09827 1.000 171.72340 214 ILE A N 1
ATOM 1339 C CA . ILE A 1 181 ? -74.87567 -7.95764 239.82090 1.000 173.54832 214 ILE A CA 1
ATOM 1340 C C . ILE A 1 181 ? -75.04941 -8.12260 241.32573 1.000 170.03746 214 ILE A C 1
ATOM 1341 O O . ILE A 1 181 ? -74.13946 -7.80801 242.10370 1.000 176.78344 214 ILE A O 1
ATOM 1346 N N . VAL A 1 182 ? -76.19526 -8.64461 241.76039 1.000 158.63058 215 VAL A N 1
ATOM 1347 C CA . VAL A 1 182 ? -76.45619 -8.85801 243.17972 1.000 136.02005 215 VAL A CA 1
ATOM 1348 C C . VAL A 1 182 ? -75.73979 -10.11803 243.64767 1.000 131.14578 215 VAL A C 1
ATOM 1349 O O . VAL A 1 182 ? -76.30108 -11.21911 243.60779 1.000 132.04403 215 VAL A O 1
ATOM 1353 N N . LEU A 1 183 ? -74.49591 -9.96187 244.09119 1.000 124.69889 216 LEU A N 1
ATOM 1354 C CA . LEU A 1 183 ? -73.69583 -11.08169 244.57562 1.000 120.71318 216 LEU A CA 1
ATOM 1355 C C . LEU A 1 183 ? -72.51275 -10.57950 245.39603 1.000 116.43090 216 LEU A C 1
ATOM 1356 O O . LEU A 1 183 ? -72.58346 -9.52016 246.01985 1.000 111.40686 216 LEU A O 1
ATOM 1361 N N . LEU A 1 190 ? -69.94685 -13.25651 256.89585 1.000 131.22728 1003 LEU A N 1
ATOM 1362 C CA . LEU A 1 190 ? -70.28601 -11.97775 257.50861 1.000 130.26459 1003 LEU A CA 1
ATOM 1363 C C . LEU A 1 190 ? -70.86823 -12.16740 258.90536 1.000 143.06585 1003 LEU A C 1
ATOM 1364 O O . LEU A 1 190 ? -71.34308 -11.21229 259.51770 1.000 145.26873 1003 LEU A O 1
ATOM 1369 N N . GLU A 1 191 ? -70.82395 -13.40530 259.40477 1.000 154.18860 1004 GLU A N 1
ATOM 1370 C CA . GLU A 1 191 ? -71.41944 -13.70608 260.70422 1.000 161.52729 1004 GLU A CA 1
ATOM 1371 C C . GLU A 1 191 ? -70.72630 -12.93550 261.82296 1.000 159.96582 1004 GLU A C 1
ATOM 1372 O O . GLU A 1 191 ? -71.38530 -12.33087 262.68115 1.000 158.38599 1004 GLU A O 1
ATOM 1378 N N . ASP A 1 192 ? -69.39000 -12.95655 261.83542 1.000 159.24273 1005 ASP A N 1
ATOM 1379 C CA . ASP A 1 192 ? -68.64729 -12.18252 262.82251 1.000 157.59184 1005 ASP A CA 1
ATOM 1380 C C . ASP A 1 192 ? -68.96807 -10.69826 262.71980 1.000 157.97542 1005 ASP A C 1
ATOM 1381 O O . ASP A 1 192 ? -68.95744 -9.98890 263.73210 1.000 162.89540 1005 ASP A O 1
ATOM 1386 N N . ASN A 1 193 ? -69.29744 -10.22056 261.51628 1.000 149.36379 1006 ASN A N 1
ATOM 1387 C CA . ASN A 1 193 ? -69.66604 -8.81849 261.35595 1.000 140.91160 1006 ASN A CA 1
ATOM 1388 C C . ASN A 1 193 ? -70.98544 -8.50801 262.05123 1.000 144.00131 1006 ASN A C 1
ATOM 1389 O O . ASN A 1 193 ? -71.10125 -7.48646 262.73733 1.000 145.82581 1006 ASN A O 1
ATOM 1394 N N . TRP A 1 194 ? -71.98789 -9.37961 261.90151 1.000 143.56926 1007 TRP A N 1
ATOM 1395 C CA . TRP A 1 194 ? -73.24770 -9.15900 262.60552 1.000 145.98629 1007 TRP A CA 1
ATOM 1396 C C . TRP A 1 194 ? -73.06101 -9.26329 264.11294 1.000 145.09340 1007 TRP A C 1
ATOM 1397 O O . TRP A 1 194 ? -73.65986 -8.49039 264.87167 1.000 148.26923 1007 TRP A O 1
ATOM 1408 N N . GLU A 1 195 ? -72.25126 -10.22498 264.56724 1.000 140.46207 1008 GLU A N 1
ATOM 1409 C CA . GLU A 1 195 ? -71.97431 -10.33039 265.99742 1.000 133.50596 1008 GLU A CA 1
ATOM 1410 C C . GLU A 1 195 ? -71.33201 -9.05541 266.53569 1.000 127.18382 1008 GLU A C 1
ATOM 1411 O O . GLU A 1 195 ? -71.73453 -8.54489 267.58947 1.000 130.01881 1008 GLU A O 1
ATOM 1417 N N . THR A 1 196 ? -70.34513 -8.51658 265.81304 1.000 119.73766 1009 THR A N 1
ATOM 1418 C CA . THR A 1 196 ? -69.69523 -7.27626 266.22841 1.000 112.20531 1009 THR A CA 1
ATOM 1419 C C . THR A 1 196 ? -70.68336 -6.11579 266.24938 1.000 107.90813 1009 THR A C 1
ATOM 1420 O O . THR A 1 196 ? -70.70745 -5.31809 267.19733 1.000 110.24925 1009 THR A O 1
ATOM 1424 N N . LEU A 1 197 ? -71.50113 -6.00180 265.19895 1.000 101.56288 1010 LEU A N 1
ATOM 1425 C CA . LEU A 1 197 ? -72.48928 -4.93055 265.13004 1.000 100.76101 1010 LEU A CA 1
ATOM 1426 C C . LEU A 1 197 ? -73.44707 -4.98838 266.31298 1.000 108.94872 1010 LEU A C 1
ATOM 1427 O O . LEU A 1 197 ? -73.70564 -3.97102 266.96340 1.000 110.87048 1010 LEU A O 1
ATOM 1432 N N . ASN A 1 198 ? -73.97298 -6.17728 266.61820 1.000 112.90738 1011 ASN A N 1
ATOM 1433 C CA . ASN A 1 198 ? -74.93753 -6.29351 267.70855 1.000 119.30714 1011 ASN A CA 1
ATOM 1434 C C . ASN A 1 198 ? -74.28164 -6.03776 269.06213 1.000 118.88949 1011 ASN A C 1
ATOM 1435 O O . ASN A 1 198 ? -74.88442 -5.40515 269.94300 1.000 123.12337 1011 ASN A O 1
ATOM 1440 N N . ASP A 1 199 ? -73.04697 -6.51609 269.24913 1.000 116.83166 1012 ASP A N 1
ATOM 1441 C CA . ASP A 1 199 ? -72.35307 -6.26798 270.50799 1.000 120.91091 1012 ASP A CA 1
ATOM 1442 C C . ASP A 1 199 ? -72.12144 -4.77818 270.72260 1.000 120.71953 1012 ASP A C 1
ATOM 1443 O O . ASP A 1 199 ? -72.36963 -4.25367 271.81535 1.000 125.33023 1012 ASP A O 1
ATOM 1448 N N . ASN A 1 200 ? -71.67103 -4.06969 269.68441 1.000 117.30491 1013 ASN A N 1
ATOM 1449 C CA . ASN A 1 200 ? -71.46605 -2.63355 269.83721 1.000 116.46047 1013 ASN A CA 1
ATOM 1450 C C . ASN A 1 200 ? -72.78726 -1.88238 269.96277 1.000 117.44752 1013 ASN A C 1
ATOM 1451 O O . ASN A 1 200 ? -72.84050 -0.83583 270.61907 1.000 118.28522 1013 ASN A O 1
ATOM 1456 N N . LEU A 1 201 ? -73.86474 -2.40610 269.37180 1.000 115.22596 1014 LEU A N 1
ATOM 1457 C CA . LEU A 1 201 ? -75.18179 -1.81157 269.57837 1.000 116.12932 1014 LEU A CA 1
ATOM 1458 C C . LEU A 1 201 ? -75.58701 -1.87867 271.04392 1.000 123.08599 1014 LEU A C 1
ATOM 1459 O O . LEU A 1 201 ? -76.04648 -0.88600 271.61956 1.000 131.10990 1014 LEU A O 1
ATOM 1464 N N . LYS A 1 202 ? -75.42330 -3.04720 271.66901 1.000 120.94730 1015 LYS A N 1
ATOM 1465 C CA . LYS A 1 202 ? -75.76612 -3.14735 273.08595 1.000 125.30871 1015 LYS A CA 1
ATOM 1466 C C . LYS A 1 202 ? -74.80272 -2.33751 273.95107 1.000 129.31918 1015 LYS A C 1
ATOM 1467 O O . LYS A 1 202 ? -75.19691 -1.83029 275.01142 1.000 139.67172 1015 LYS A O 1
ATOM 1473 N N . VAL A 1 203 ? -73.55558 -2.17179 273.49882 1.000 123.28262 1016 VAL A N 1
ATOM 1474 C CA . VAL A 1 203 ? -72.61154 -1.30836 274.20785 1.000 116.61827 1016 VAL A CA 1
ATOM 1475 C C . VAL A 1 203 ? -73.11097 0.13191 274.20612 1.000 118.45539 1016 VAL A C 1
ATOM 1476 O O . VAL A 1 203 ? -73.11115 0.81113 275.24008 1.000 120.23630 1016 VAL A O 1
ATOM 1480 N N . ILE A 1 204 ? -73.54094 0.61813 273.03927 1.000 119.55749 1017 ILE A N 1
ATOM 1481 C CA . ILE A 1 204 ? -74.11980 1.95755 272.95278 1.000 129.35243 1017 ILE A CA 1
ATOM 1482 C C . ILE A 1 204 ? -75.37454 2.04777 273.81141 1.000 139.66656 1017 ILE A C 1
ATOM 1483 O O . ILE A 1 204 ? -75.62779 3.06749 274.46550 1.000 143.68271 1017 ILE A O 1
ATOM 1488 N N . GLU A 1 205 ? -76.17825 0.98147 273.82320 1.000 143.31266 1018 GLU A N 1
ATOM 1489 C CA . GLU A 1 205 ? -77.41988 0.99393 274.58978 1.000 151.88865 1018 GLU A CA 1
ATOM 1490 C C . GLU A 1 205 ? -77.15156 1.14238 276.08219 1.000 160.22051 1018 GLU A C 1
ATOM 1491 O O . GLU A 1 205 ? -77.89381 1.83895 276.78457 1.000 168.98419 1018 GLU A O 1
ATOM 1497 N N . LYS A 1 206 ? -76.09812 0.50333 276.58858 1.000 159.18664 1019 LYS A N 1
ATOM 1498 C CA . LYS A 1 206 ? -75.76898 0.63816 278.00292 1.000 167.07891 1019 LYS A CA 1
ATOM 1499 C C . LYS A 1 206 ? -74.77246 1.75875 278.28016 1.000 163.61063 1019 LYS A C 1
ATOM 1500 O O . LYS A 1 206 ? -74.40877 1.96990 279.44225 1.000 170.49841 1019 LYS A O 1
ATOM 1506 N N . ALA A 1 207 ? -74.33442 2.48433 277.25468 1.000 147.20972 1020 ALA A N 1
ATOM 1507 C CA . ALA A 1 207 ? -73.35950 3.54846 277.44592 1.000 138.25342 1020 ALA A CA 1
ATOM 1508 C C . ALA A 1 207 ? -73.98394 4.74995 278.14845 1.000 139.08865 1020 ALA A C 1
ATOM 1509 O O . ALA A 1 207 ? -75.19294 4.98643 278.07548 1.000 141.40763 1020 ALA A O 1
ATOM 1511 N N . ASP A 1 208 ? -73.13388 5.51524 278.83785 1.000 137.68950 1021 ASP A N 1
ATOM 1512 C CA . ASP A 1 208 ? -73.56293 6.69914 279.56747 1.000 141.26457 1021 ASP A CA 1
ATOM 1513 C C . ASP A 1 208 ? -72.73141 7.93604 279.25521 1.000 140.50117 1021 ASP A C 1
ATOM 1514 O O . ASP A 1 208 ? -72.95643 8.98238 279.87352 1.000 142.13686 1021 ASP A O 1
ATOM 1519 N N . ASN A 1 209 ? -71.78381 7.85022 278.32502 1.000 135.19621 1022 ASN A N 1
ATOM 1520 C CA . ASN A 1 209 ? -70.95965 8.98715 277.93566 1.000 135.59053 1022 ASN A CA 1
ATOM 1521 C C . ASN A 1 209 ? -70.86302 9.00935 276.41365 1.000 135.71181 1022 ASN A C 1
ATOM 1522 O O . ASN A 1 209 ? -71.57677 8.28310 275.71501 1.000 134.61875 1022 ASN A O 1
ATOM 1527 N N . ALA A 1 210 ? -69.96876 9.85006 275.89466 1.000 137.08388 1023 ALA A N 1
ATOM 1528 C CA . ALA A 1 210 ? -69.79678 10.00483 274.45523 1.000 139.16729 1023 ALA A CA 1
ATOM 1529 C C . ALA A 1 210 ? -68.62254 9.21969 273.88841 1.000 127.88330 1023 ALA A C 1
ATOM 1530 O O . ALA A 1 210 ? -68.66735 8.82667 272.71815 1.000 123.05705 1023 ALA A O 1
ATOM 1532 N N . ALA A 1 211 ? -67.57215 8.98755 274.67916 1.000 127.38625 1024 ALA A N 1
ATOM 1533 C CA . ALA A 1 211 ? -66.40607 8.27115 274.16931 1.000 114.65051 1024 ALA A CA 1
ATOM 1534 C C . ALA A 1 211 ? -66.74251 6.82282 273.83253 1.000 111.83615 1024 ALA A C 1
ATOM 1535 O O . ALA A 1 211 ? -66.33575 6.31292 272.77947 1.000 104.17795 1024 ALA A O 1
ATOM 1537 N N . GLN A 1 212 ? -67.47646 6.14355 274.71892 1.000 119.67296 1025 GLN A N 1
ATOM 1538 C CA . GLN A 1 212 ? -67.87734 4.76511 274.45405 1.000 127.30063 1025 GLN A CA 1
ATOM 1539 C C . GLN A 1 212 ? -68.71122 4.66394 273.18375 1.000 134.26541 1025 GLN A C 1
ATOM 1540 O O . GLN A 1 212 ? -68.50099 3.76045 272.36536 1.000 136.77452 1025 GLN A O 1
ATOM 1546 N N . VAL A 1 213 ? -69.66000 5.58458 272.99936 1.000 131.03937 1026 VAL A N 1
ATOM 1547 C CA . VAL A 1 213 ? -70.51094 5.54233 271.81474 1.000 127.70868 1026 VAL A CA 1
ATOM 1548 C C . VAL A 1 213 ? -69.68749 5.78356 270.55584 1.000 126.19655 1026 VAL A C 1
ATOM 1549 O O . VAL A 1 213 ? -69.88244 5.11388 269.53371 1.000 122.31070 1026 VAL A O 1
ATOM 1553 N N . LYS A 1 214 ? -68.75221 6.73586 270.60917 1.000 126.34948 1027 LYS A N 1
ATOM 1554 C CA . LYS A 1 214 ? -67.90303 7.00875 269.45374 1.000 121.65653 1027 LYS A CA 1
ATOM 1555 C C . LYS A 1 214 ? -67.06638 5.78940 269.08667 1.000 118.55793 1027 LYS A C 1
ATOM 1556 O O . LYS A 1 214 ? -66.97078 5.41883 267.91094 1.000 119.39756 1027 LYS A O 1
ATOM 1559 N N . ASP A 1 215 ? -66.45322 5.14868 270.08580 1.000 112.94297 1028 ASP A N 1
ATOM 1560 C CA . ASP A 1 215 ? -65.61922 3.98171 269.81020 1.000 104.53326 1028 ASP A CA 1
ATOM 1561 C C . ASP A 1 215 ? -66.44909 2.82178 269.26803 1.000 98.37523 1028 ASP A C 1
ATOM 1562 O O . ASP A 1 215 ? -66.02952 2.13094 268.32620 1.000 91.85198 1028 ASP A O 1
ATOM 1567 N N . ALA A 1 216 ? -67.63960 2.60516 269.83766 1.000 102.99469 1029 ALA A N 1
ATOM 1568 C CA . ALA A 1 216 ? -68.49846 1.52561 269.36554 1.000 104.24782 1029 ALA A CA 1
ATOM 1569 C C . ALA A 1 216 ? -68.96095 1.76776 267.93655 1.000 103.32108 1029 ALA A C 1
ATOM 1570 O O . ALA A 1 216 ? -68.98890 0.83678 267.12520 1.000 107.43775 1029 ALA A O 1
ATOM 1572 N N . LEU A 1 217 ? -69.31370 3.01411 267.60320 1.000 96.62953 1030 LEU A N 1
ATOM 1573 C CA . LEU A 1 217 ? -69.72162 3.32594 266.23639 1.000 91.65647 1030 LEU A CA 1
ATOM 1574 C C . LEU A 1 217 ? -68.54961 3.22642 265.26817 1.000 89.49104 1030 LEU A C 1
ATOM 1575 O O . LEU A 1 217 ? -68.74023 2.84211 264.10928 1.000 86.62681 1030 LEU A O 1
ATOM 1580 N N . THR A 1 218 ? -67.33501 3.54915 265.72424 1.000 87.97823 1031 THR A N 1
ATOM 1581 C CA . THR A 1 218 ? -66.14810 3.33383 264.89940 1.000 84.81501 1031 THR A CA 1
ATOM 1582 C C . THR A 1 218 ? -65.98864 1.85631 264.55808 1.000 84.08964 1031 THR A C 1
ATOM 1583 O O . THR A 1 218 ? -65.79522 1.48818 263.39052 1.000 80.93914 1031 THR A O 1
ATOM 1587 N N . LYS A 1 219 ? -66.04701 0.99351 265.57678 1.000 84.20828 1032 LYS A N 1
ATOM 1588 C CA . LYS A 1 219 ? -65.94925 -0.44241 265.32702 1.000 85.92256 1032 LYS A CA 1
ATOM 1589 C C . LYS A 1 219 ? -67.09955 -0.93624 264.45423 1.000 93.53735 1032 LYS A C 1
ATOM 1590 O O . LYS A 1 219 ? -66.91178 -1.83795 263.62709 1.000 91.11589 1032 LYS A O 1
ATOM 1596 N N . MET A 1 220 ? -68.28750 -0.34332 264.60570 1.000 96.73572 1033 MET A N 1
ATOM 1597 C CA . MET A 1 220 ? -69.42741 -0.73780 263.78417 1.000 92.93201 1033 MET A CA 1
ATOM 1598 C C . MET A 1 220 ? -69.21103 -0.36936 262.32385 1.000 95.69128 1033 MET A C 1
ATOM 1599 O O . MET A 1 220 ? -69.56436 -1.14146 261.42784 1.000 93.20491 1033 MET A O 1
ATOM 1604 N N . ARG A 1 221 ? -68.65478 0.81507 262.06327 1.000 99.34958 1034 ARG A N 1
ATOM 1605 C CA . ARG A 1 221 ? -68.35275 1.19402 260.68725 1.000 98.06733 1034 ARG A CA 1
ATOM 1606 C C . ARG A 1 221 ? -67.26273 0.30499 260.10624 1.000 96.57874 1034 ARG A C 1
ATOM 1607 O O . ARG A 1 221 ? -67.30639 -0.04770 258.92156 1.000 93.92784 1034 ARG A O 1
ATOM 1615 N N . ALA A 1 222 ? -66.27174 -0.06026 260.92405 1.000 102.25879 1035 ALA A N 1
ATOM 1616 C CA . ALA A 1 222 ? -65.22666 -0.96222 260.44934 1.000 101.11113 1035 ALA A CA 1
ATOM 1617 C C . ALA A 1 222 ? -65.79983 -2.32548 260.07853 1.000 100.36025 1035 ALA A C 1
ATOM 1618 O O . ALA A 1 222 ? -65.40394 -2.92143 259.06967 1.000 96.07889 1035 ALA A O 1
ATOM 1620 N N . ALA A 1 223 ? -66.73580 -2.83478 260.88268 1.000 103.34239 1036 ALA A N 1
ATOM 1621 C CA . ALA A 1 223 ? -67.33645 -4.13408 260.59835 1.000 101.59528 1036 ALA A CA 1
ATOM 1622 C C . ALA A 1 223 ? -68.37539 -4.07207 259.48373 1.000 101.73788 1036 ALA A C 1
ATOM 1623 O O . ALA A 1 223 ? -68.62211 -5.08478 258.81939 1.000 101.11565 1036 ALA A O 1
ATOM 1625 N N . ALA A 1 224 ? -68.99057 -2.91141 259.26246 1.000 106.71879 1037 ALA A N 1
ATOM 1626 C CA . ALA A 1 224 ? -70.07241 -2.78427 258.29605 1.000 112.35357 1037 ALA A CA 1
ATOM 1627 C C . ALA A 1 224 ? -69.58924 -2.54379 256.87392 1.000 117.12334 1037 ALA A C 1
ATOM 1628 O O . ALA A 1 224 ? -70.41332 -2.53339 255.95276 1.000 123.98958 1037 ALA A O 1
ATOM 1630 N N . LEU A 1 225 ? -68.28612 -2.34467 256.66931 1.000 113.78398 1038 LEU A N 1
ATOM 1631 C CA . LEU A 1 225 ? -67.77473 -2.22479 255.30900 1.000 113.37650 1038 LEU A CA 1
ATOM 1632 C C . LEU A 1 225 ? -67.88963 -3.55084 254.57022 1.000 122.25974 1038 LEU A C 1
ATOM 1633 O O . LEU A 1 225 ? -68.15233 -3.57693 253.36194 1.000 126.76399 1038 LEU A O 1
ATOM 1638 N N . ASP A 1 226 ? -67.69085 -4.66231 255.28327 1.000 123.58331 1039 ASP A N 1
ATOM 1639 C CA . ASP A 1 226 ? -67.68413 -5.97076 254.64074 1.000 133.85478 1039 ASP A CA 1
ATOM 1640 C C . ASP A 1 226 ? -69.06651 -6.34896 254.12420 1.000 146.08874 1039 ASP A C 1
ATOM 1641 O O . ASP A 1 226 ? -69.17947 -7.13135 253.17359 1.000 151.06227 1039 ASP A O 1
ATOM 1646 N N . ALA A 1 227 ? -70.12260 -5.80781 254.73181 1.000 149.52723 1040 ALA A N 1
ATOM 1647 C CA . ALA A 1 227 ? -71.48850 -6.18094 254.38634 1.000 155.15923 1040 ALA A CA 1
ATOM 1648 C C . ALA A 1 227 ? -72.05739 -5.33517 253.25398 1.000 163.37785 1040 ALA A C 1
ATOM 1649 O O . ALA A 1 227 ? -72.69737 -5.87151 252.34291 1.000 168.96326 1040 ALA A O 1
ATOM 1651 N N . GLY A 1 228 ? -71.84001 -4.02431 253.29352 1.000 164.62501 1041 GLY A N 1
ATOM 1652 C CA . GLY A 1 228 ? -72.44843 -3.11570 252.34562 1.000 161.55676 1041 GLY A CA 1
ATOM 1653 C C . GL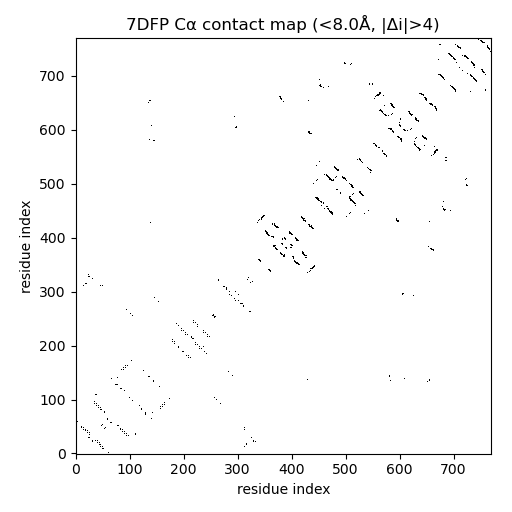Y A 1 228 ? -71.72658 -3.08804 251.01396 1.000 160.57499 1041 GLY A C 1
ATOM 1654 O O . GLY A 1 228 ? -70.99125 -4.00806 250.64705 1.000 159.72643 1041 GLY A O 1
ATOM 1655 N N . SER A 1 229 ? -71.94792 -2.00244 250.27978 1.000 157.77978 1042 SER A N 1
ATOM 1656 C CA . SER A 1 229 ? -71.33268 -1.82008 248.97085 1.000 151.04029 1042 SER A CA 1
ATOM 1657 C C . SER A 1 229 ? -70.17862 -0.82564 249.04426 1.000 147.55236 1042 SER A C 1
ATOM 1658 O O . SER A 1 229 ? -69.86194 -0.30570 250.11449 1.000 140.88879 1042 SER A O 1
ATOM 1661 N N . ASP A 1 233 ? -73.47662 2.78032 250.75834 1.000 126.44326 1066 ASP A N 1
ATOM 1662 C CA . ASP A 1 233 ? -74.21039 1.90900 251.66873 1.000 123.80867 1066 ASP A CA 1
ATOM 1663 C C . ASP A 1 233 ? -75.00442 2.72553 252.68406 1.000 123.89882 1066 ASP A C 1
ATOM 1664 O O . ASP A 1 233 ? -74.47265 3.64314 253.30941 1.000 125.26282 1066 ASP A O 1
ATOM 1669 N N . ILE A 1 234 ? -76.28524 2.38284 252.83819 1.000 124.54163 1067 ILE A N 1
ATOM 1670 C CA . ILE A 1 234 ? -77.15760 3.13514 253.73510 1.000 126.44156 1067 ILE A CA 1
ATOM 1671 C C . ILE A 1 234 ? -76.72791 2.94997 255.18552 1.000 121.40953 1067 ILE A C 1
ATOM 1672 O O . ILE A 1 234 ? -76.74519 3.89985 255.97963 1.000 122.46153 1067 ILE A O 1
ATOM 1677 N N . LEU A 1 235 ? -76.32882 1.72902 255.55163 1.000 116.20030 1068 LEU A N 1
ATOM 1678 C CA . LEU A 1 235 ? -75.85587 1.47388 256.90873 1.000 107.55261 1068 LEU A CA 1
ATOM 1679 C C . LEU A 1 235 ? -74.63047 2.31734 257.23583 1.000 97.08346 1068 LEU A C 1
ATOM 1680 O O . LEU A 1 235 ? -74.52577 2.87327 258.33512 1.000 93.90302 1068 LEU A O 1
ATOM 1685 N N . VAL A 1 236 ? -73.70815 2.45232 256.28121 1.000 92.85053 1069 VAL A N 1
ATOM 1686 C CA . VAL A 1 236 ? -72.48768 3.21222 256.53154 1.000 91.65138 1069 VAL A CA 1
ATOM 1687 C C . VAL A 1 236 ? -72.79939 4.69877 256.67249 1.000 97.48984 1069 VAL A C 1
ATOM 1688 O O . VAL A 1 236 ? -72.23448 5.38733 257.53200 1.000 101.20246 1069 VAL A O 1
ATOM 1692 N N . GLY A 1 237 ? -73.71744 5.21386 255.85258 1.000 103.39551 1070 GLY A N 1
ATOM 1693 C CA . GLY A 1 237 ? -74.10780 6.60932 255.98272 1.000 112.37775 1070 GLY A CA 1
ATOM 1694 C C . GLY A 1 237 ? -74.81230 6.90163 257.29425 1.000 117.08336 1070 GLY A C 1
ATOM 1695 O O . GLY A 1 237 ? -74.58089 7.94331 257.91880 1.000 115.99817 1070 GLY A O 1
ATOM 1696 N N . GLN A 1 238 ? -75.68608 5.99172 257.72914 1.000 119.72353 1071 GLN A N 1
ATOM 1697 C CA . GLN A 1 238 ? -76.34388 6.17149 259.01824 1.000 123.39214 1071 GLN A CA 1
ATOM 1698 C C . GLN A 1 238 ? -75.33801 6.09612 260.16225 1.000 123.03161 1071 GLN A C 1
ATOM 1699 O O . GLN A 1 238 ? -75.45775 6.82911 261.15359 1.000 125.96469 1071 GLN A O 1
ATOM 1705 N N . ILE A 1 239 ? -74.33354 5.22236 260.04132 1.000 124.36001 1072 ILE A N 1
ATOM 1706 C CA . ILE A 1 239 ? -73.28169 5.16643 261.05352 1.000 122.77333 1072 ILE A CA 1
ATOM 1707 C C . ILE A 1 239 ? -72.49426 6.47145 261.07688 1.000 129.25166 1072 ILE A C 1
ATOM 1708 O O . ILE A 1 239 ? -72.12709 6.97086 262.14455 1.000 131.56426 1072 ILE A O 1
ATOM 1713 N N . ASP A 1 240 ? -72.26857 7.07245 259.90701 1.000 134.67916 1073 ASP A N 1
ATOM 1714 C CA . ASP A 1 240 ? -71.55967 8.35166 259.85599 1.000 138.69755 1073 ASP A CA 1
ATOM 1715 C C . ASP A 1 240 ? -72.37470 9.46725 260.50466 1.000 139.81437 1073 ASP A C 1
ATOM 1716 O O . ASP A 1 240 ? -71.82665 10.30920 261.23810 1.000 141.67889 1073 ASP A O 1
ATOM 1721 N N . ASP A 1 241 ? -73.68769 9.47385 260.26360 1.000 139.22273 1074 ASP A N 1
ATOM 1722 C CA . ASP A 1 241 ? -74.54409 10.46146 260.90671 1.000 140.36258 1074 ASP A CA 1
ATOM 1723 C C . ASP A 1 241 ? -74.52302 10.28909 262.42154 1.000 137.99117 1074 ASP A C 1
ATOM 1724 O O . ASP A 1 241 ? -74.40073 11.26960 263.16608 1.000 143.19164 1074 ASP A O 1
ATOM 1729 N N . ALA A 1 242 ? -74.63929 9.04546 262.89616 1.000 130.84999 1075 ALA A N 1
ATOM 1730 C CA . ALA A 1 242 ? -74.54888 8.78471 264.33278 1.000 129.16958 1075 ALA A CA 1
ATOM 1731 C C . ALA A 1 242 ? -73.19136 9.17123 264.92037 1.000 122.50597 1075 ALA A C 1
ATOM 1732 O O . ALA A 1 242 ? -73.11612 9.56947 266.09215 1.000 128.15111 1075 ALA A O 1
ATOM 1734 N N . LEU A 1 243 ? -72.12770 9.05057 264.11803 1.000 110.53447 1076 LEU A N 1
ATOM 1735 C CA . LEU A 1 243 ? -70.75444 9.38667 264.49995 1.000 107.51213 1076 LEU A CA 1
ATOM 1736 C C . LEU A 1 243 ? -70.50464 10.88412 264.64884 1.000 118.38978 1076 LEU A C 1
ATOM 1737 O O . LEU A 1 243 ? -69.74756 11.29803 265.53263 1.000 117.66490 1076 LEU A O 1
ATOM 1742 N N . LYS A 1 244 ? -71.13891 11.70082 263.81018 1.000 124.19081 1077 LYS A N 1
ATOM 1743 C CA . LYS A 1 244 ? -71.07725 13.15161 264.00014 1.000 130.44548 1077 LYS A CA 1
ATOM 1744 C C . LYS A 1 244 ? -71.65706 13.56153 265.34461 1.000 139.99055 1077 LYS A C 1
ATOM 1745 O O . LYS A 1 244 ? -71.15378 14.48458 265.99721 1.000 146.12618 1077 LYS A O 1
ATOM 1751 N N . LEU A 1 245 ? -72.74373 12.91455 265.74641 1.000 146.32345 1078 LEU A N 1
ATOM 1752 C CA . LEU A 1 245 ? -73.37033 13.17444 267.03891 1.000 152.09009 1078 LEU A CA 1
ATOM 1753 C C . LEU A 1 245 ? -72.38048 13.01612 268.19327 1.000 157.34534 1078 LEU A C 1
ATOM 1754 O O . LEU A 1 245 ? -72.30670 13.87223 269.08336 1.000 160.96126 1078 LEU A O 1
ATOM 1759 N N . ALA A 1 246 ? -71.57791 11.95585 268.18214 1.000 156.58005 1079 ALA A N 1
ATOM 1760 C CA . ALA A 1 246 ? -70.66171 11.69906 269.29465 1.000 161.40076 1079 ALA A CA 1
ATOM 1761 C C . ALA A 1 246 ? -69.54103 12.72677 269.43758 1.000 165.95950 1079 ALA A C 1
ATOM 1762 O O . ALA A 1 246 ? -69.05892 12.93245 270.55470 1.000 170.46742 1079 ALA A O 1
ATOM 1764 N N . ASN A 1 247 ? -69.04517 13.32171 268.34985 1.000 163.31529 1080 ASN A N 1
ATOM 1765 C CA . ASN A 1 247 ? -68.04771 14.36756 268.55525 1.000 158.11021 1080 ASN A CA 1
ATOM 1766 C C . ASN A 1 247 ? -68.63758 15.56475 269.28938 1.000 161.21965 1080 ASN A C 1
ATOM 1767 O O . ASN A 1 247 ? -67.96915 16.16497 270.13390 1.000 165.60966 1080 ASN A O 1
ATOM 1772 N N . GLU A 1 248 ? -69.90188 15.89573 269.02637 1.000 164.98177 1081 GLU A N 1
ATOM 1773 C CA . GLU A 1 248 ? -70.61214 16.93911 269.74914 1.000 178.66816 1081 GLU A CA 1
ATOM 1774 C C . GLU A 1 248 ? -71.09044 16.49535 271.11539 1.000 195.69189 1081 GLU A C 1
ATOM 1775 O O . GLU A 1 248 ? -71.66541 17.30431 271.84696 1.000 195.73123 1081 GLU A O 1
ATOM 1777 N N . GLY A 1 249 ? -70.89867 15.23252 271.47293 1.000 200.39844 1082 GLY A N 1
ATOM 1778 C CA . GLY A 1 249 ? -71.33733 14.79689 272.77300 1.000 202.53350 1082 GLY A CA 1
ATOM 1779 C C . GLY A 1 249 ? -72.82142 14.55423 272.90844 1.000 204.55902 1082 GLY A C 1
ATOM 1780 O O . GLY A 1 249 ? -73.32471 14.56994 274.03694 1.000 213.78767 1082 GLY A O 1
ATOM 1781 N N . LYS A 1 250 ? -73.55647 14.32083 271.81698 1.000 195.68039 1083 LYS A N 1
ATOM 1782 C CA . LYS A 1 250 ? -75.00489 14.12622 271.95254 1.000 183.24870 1083 LYS A CA 1
ATOM 1783 C C . LYS A 1 250 ? -75.28619 12.63241 272.09586 1.000 165.03136 1083 LYS A C 1
ATOM 1784 O O . LYS A 1 250 ? -75.45255 11.90252 271.11831 1.000 164.18368 1083 LYS A O 1
ATOM 1790 N N . VAL A 1 251 ? -75.34021 12.19665 273.35314 1.000 182.00461 1084 VAL A N 1
ATOM 1791 C CA . VAL A 1 251 ? -75.43628 10.78123 273.67399 1.000 169.54210 1084 VAL A CA 1
ATOM 1792 C C . VAL A 1 251 ? -76.83862 10.24060 273.41345 1.000 165.90020 1084 VAL A C 1
ATOM 1793 O O . VAL A 1 251 ? -77.00040 9.17467 272.81166 1.000 162.96143 1084 VAL A O 1
ATOM 1797 N N . LYS A 1 252 ? -77.87379 10.95489 273.86232 1.000 166.75565 1085 LYS A N 1
ATOM 1798 C CA . LYS A 1 252 ? -79.23962 10.47662 273.64726 1.000 162.77206 1085 LYS A CA 1
ATOM 1799 C C . LYS A 1 252 ? -79.60245 10.39699 272.16721 1.000 157.09988 1085 LYS A C 1
ATOM 1800 O O . LYS A 1 252 ? -80.19744 9.40668 271.71562 1.000 157.17073 1085 LYS A O 1
ATOM 1806 N N . GLU A 1 253 ? -79.23531 11.42034 271.39645 1.000 159.08807 1086 GLU A N 1
ATOM 1807 C CA . GLU A 1 253 ? -79.49485 11.40538 269.96646 1.000 160.83001 1086 GLU A CA 1
ATOM 1808 C C . GLU A 1 253 ? -78.71386 10.28752 269.28499 1.000 159.49491 1086 GLU A C 1
ATOM 1809 O O . GLU A 1 253 ? -79.21801 9.62834 268.36149 1.000 156.62768 1086 GLU A O 1
ATOM 1815 N N . ALA A 1 254 ? -77.47702 10.05932 269.72975 1.000 161.14769 1087 ALA A N 1
ATOM 1816 C CA . ALA A 1 254 ? -76.68912 8.95382 269.19479 1.000 157.81863 1087 ALA A CA 1
ATOM 1817 C C . ALA A 1 254 ? -77.31898 7.60778 269.53567 1.000 158.10836 1087 ALA A C 1
ATOM 1818 O O . ALA A 1 254 ? -77.26722 6.67056 268.73637 1.000 145.43163 1087 ALA A O 1
ATOM 1820 N N . GLN A 1 255 ? -77.92544 7.49366 270.71820 1.000 157.04363 1088 GLN A N 1
ATOM 1821 C CA . GLN A 1 255 ? -78.56416 6.23974 271.10872 1.000 157.28832 1088 GLN A CA 1
ATOM 1822 C C . GLN A 1 255 ? -79.82428 5.98098 270.28989 1.000 163.61027 1088 GLN A C 1
ATOM 1823 O O . GLN A 1 255 ? -80.11078 4.83431 269.92205 1.000 165.37258 1088 GLN A O 1
ATOM 1829 N N . ALA A 1 256 ? -80.59897 7.03081 270.00416 1.000 165.30963 1089 ALA A N 1
ATOM 1830 C CA . ALA A 1 256 ? -81.74572 6.86618 269.10971 1.000 166.39066 1089 ALA A CA 1
ATOM 1831 C C . ALA A 1 256 ? -81.30274 6.46847 267.70591 1.000 167.15118 1089 ALA A C 1
ATOM 1832 O O . ALA A 1 256 ? -81.89507 5.57146 267.08539 1.000 167.91953 1089 ALA A O 1
ATOM 1834 N N . ALA A 1 257 ? -80.24074 7.10940 267.19864 1.000 168.01618 1090 ALA A N 1
ATOM 1835 C CA . ALA A 1 257 ? -79.69786 6.72044 265.90133 1.000 165.57399 1090 ALA A CA 1
ATOM 1836 C C . ALA A 1 257 ? -79.19292 5.28350 265.91916 1.000 163.75058 1090 ALA A C 1
ATOM 1837 O O . ALA A 1 257 ? -79.32778 4.56310 264.92576 1.000 158.53286 1090 ALA A O 1
ATOM 1839 N N . ALA A 1 258 ? -78.64212 4.83474 267.04588 1.000 166.54515 1091 ALA A N 1
ATOM 1840 C CA . ALA A 1 258 ? -78.19367 3.44758 267.15409 1.000 165.63220 1091 ALA A CA 1
ATOM 1841 C C . ALA A 1 258 ? -79.36709 2.47747 267.17578 1.000 160.85554 1091 ALA A C 1
ATOM 1842 O O . ALA A 1 258 ? -79.28487 1.38213 266.60291 1.000 159.29357 1091 ALA A O 1
ATOM 1844 N N . GLU A 1 259 ? -80.48505 2.88172 267.78600 1.000 160.09418 1092 GLU A N 1
ATOM 1845 C CA . GLU A 1 259 ? -81.66836 2.02843 267.77044 1.000 158.66344 1092 GLU A CA 1
ATOM 1846 C C . GLU A 1 259 ? -82.20914 1.87905 266.35465 1.000 151.45748 1092 GLU A C 1
ATOM 1847 O O . GLU A 1 259 ? -82.62106 0.78308 265.95993 1.000 139.76158 1092 GLU A O 1
ATOM 1853 N N . GLN A 1 260 ? -82.23115 2.96894 265.58675 1.000 145.06329 1093 GLN A N 1
ATOM 1854 C CA . GLN A 1 260 ? -82.62505 2.85919 264.18228 1.000 149.47454 1093 GLN A CA 1
ATOM 1855 C C . GLN A 1 260 ? -81.58864 2.08201 263.35242 1.000 145.14161 1093 GLN A C 1
ATOM 1856 O O . GLN A 1 260 ? -81.93651 1.41065 262.36174 1.000 134.89757 1093 GLN A O 1
ATOM 1862 N N . LEU A 1 261 ? -80.31443 2.16191 263.74220 1.000 150.96983 1094 LEU A N 1
ATOM 1863 C CA . LEU A 1 261 ? -79.27543 1.34994 263.11135 1.000 145.93317 1094 LEU A CA 1
ATOM 1864 C C . LEU A 1 261 ? -79.53026 -0.13391 263.31433 1.000 142.66854 1094 LEU A C 1
ATOM 1865 O O . LEU A 1 261 ? -79.26914 -0.94634 262.41843 1.000 136.81105 1094 LEU A O 1
ATOM 1870 N N . LYS A 1 262 ? -80.02299 -0.50887 264.49003 1.000 154.43384 1095 LYS A N 1
ATOM 1871 C CA . LYS A 1 262 ? -80.36322 -1.90794 264.72429 1.000 155.46199 1095 LYS A CA 1
ATOM 1872 C C . LYS A 1 262 ? -81.46640 -2.36205 263.77462 1.000 159.54447 1095 LYS A C 1
ATOM 1873 O O . LYS A 1 262 ? -81.42141 -3.48440 263.25027 1.000 162.62623 1095 LYS A O 1
ATOM 1879 N N . THR A 1 263 ? -82.45792 -1.49727 263.53555 1.000 156.19517 1096 THR A N 1
ATOM 1880 C CA . THR A 1 263 ? -83.48663 -1.77836 262.53716 1.000 146.41639 1096 THR A CA 1
ATOM 1881 C C . THR A 1 263 ? -82.86502 -2.03142 261.16801 1.000 141.60432 1096 THR A C 1
ATOM 1882 O O . THR A 1 263 ? -83.21377 -3.00454 260.48441 1.000 130.02019 1096 THR A O 1
ATOM 1886 N N . THR A 1 264 ? -81.94239 -1.15555 260.74992 1.000 136.98640 1097 THR A N 1
ATOM 1887 C CA . THR A 1 264 ? -81.31532 -1.32041 259.43767 1.000 131.24618 1097 THR A CA 1
ATOM 1888 C C . THR A 1 264 ? -80.53651 -2.62899 259.35401 1.000 128.05236 1097 THR A C 1
ATOM 1889 O O . THR A 1 264 ? -80.55889 -3.31450 258.32334 1.000 126.46952 1097 THR A O 1
ATOM 1893 N N . ILE A 1 265 ? -79.83550 -2.98833 260.42725 1.000 136.54377 1098 ILE A N 1
ATOM 1894 C CA . ILE A 1 265 ? -79.04175 -4.21816 260.43275 1.000 137.22576 1098 ILE A CA 1
ATOM 1895 C C . ILE A 1 265 ? -79.94706 -5.44358 260.33435 1.000 142.06925 1098 ILE A C 1
ATOM 1896 O O . ILE A 1 265 ? -79.66204 -6.39053 259.58450 1.000 142.81813 1098 ILE A O 1
ATOM 1901 N N . ASN A 1 266 ? -81.05264 -5.44693 261.08569 1.000 146.51860 1099 ASN A N 1
ATOM 1902 C CA . ASN A 1 266 ? -81.99942 -6.55571 260.99521 1.000 150.56058 1099 ASN A CA 1
ATOM 1903 C C . ASN A 1 266 ? -82.60456 -6.65295 259.59928 1.000 147.89850 1099 ASN A C 1
ATOM 1904 O O . ASN A 1 266 ? -82.80934 -7.75812 259.07622 1.000 146.72906 1099 ASN A O 1
ATOM 1909 N N . ALA A 1 267 ? -82.87008 -5.50576 258.96737 1.000 147.08971 1100 ALA A N 1
ATOM 1910 C CA . ALA A 1 267 ? -83.36147 -5.52482 257.59309 1.000 148.42708 1100 ALA A CA 1
ATOM 1911 C C . ALA A 1 267 ? -82.33652 -6.13114 256.64187 1.000 150.31700 1100 ALA A C 1
ATOM 1912 O O . ALA A 1 267 ? -82.69572 -6.89333 255.73580 1.000 150.17495 1100 ALA A O 1
ATOM 1914 N N . TYR A 1 268 ? -81.05591 -5.80027 256.82936 1.000 150.40739 1101 TYR A N 1
ATOM 1915 C CA . TYR A 1 268 ? -80.00506 -6.41180 256.01600 1.000 148.31432 1101 TYR A CA 1
ATOM 1916 C C . TYR A 1 268 ? -79.97119 -7.92778 256.19001 1.000 145.95624 1101 TYR A C 1
ATOM 1917 O O . TYR A 1 268 ? -79.83304 -8.67446 255.20850 1.000 143.99277 1101 TYR A O 1
ATOM 1926 N N . ILE A 1 269 ? -80.09335 -8.39794 257.43478 1.000 147.06266 1102 ILE A N 1
ATOM 1927 C CA . ILE A 1 269 ? -80.09717 -9.83910 257.69566 1.000 147.81118 1102 ILE A CA 1
ATOM 1928 C C . ILE A 1 269 ? -81.25255 -10.50907 256.95912 1.000 151.25100 1102 ILE A C 1
ATOM 1929 O O . ILE A 1 269 ? -81.07219 -11.51918 256.26165 1.000 152.63270 1102 ILE A O 1
ATOM 1934 N N . GLN A 1 270 ? -82.45533 -9.94076 257.08784 1.000 151.44128 1103 GLN A N 1
ATOM 1935 C CA . GLN A 1 270 ? -83.62445 -10.52700 256.43584 1.000 149.92660 1103 GLN A CA 1
ATOM 1936 C C . GLN A 1 270 ? -83.46325 -10.53590 254.92039 1.000 145.66277 1103 GLN A C 1
ATOM 1937 O O . GLN A 1 270 ? -83.81797 -11.51939 254.25466 1.000 143.91957 1103 GLN A O 1
ATOM 1943 N N . LYS A 1 271 ? -82.95092 -9.44123 254.35422 1.000 145.25597 1104 LYS A N 1
ATOM 1944 C CA . LYS A 1 271 ? -82.80779 -9.35835 252.90566 1.000 143.18623 1104 LYS A CA 1
ATOM 1945 C C . LYS A 1 271 ? -81.82044 -10.39664 252.38557 1.000 146.60619 1104 LYS A C 1
ATOM 1946 O O . LYS A 1 271 ? -82.10280 -11.09462 251.40399 1.000 151.00493 1104 LYS A O 1
ATOM 1948 N N . TYR A 1 272 ? -80.65838 -10.52880 253.03191 1.000 146.65366 1105 TYR A N 1
ATOM 1949 C CA . TYR A 1 272 ? -79.70885 -11.51904 252.53416 1.000 146.54426 1105 TYR A CA 1
ATOM 1950 C C . TYR A 1 272 ? -80.10199 -12.95236 252.87384 1.000 150.64346 1105 TYR A C 1
ATOM 1951 O O . TYR A 1 272 ? -79.69116 -13.87403 252.15097 1.000 152.10119 1105 TYR A O 1
ATOM 1953 N N . GLY A 1 273 ? -81.06990 -13.14455 253.76675 1.000 149.84166 1106 GLY A N 1
ATOM 1954 C CA . GLY A 1 273 ? -81.62861 -14.47244 253.92086 1.000 149.94758 1106 GLY A CA 1
ATOM 1955 C C . GLY A 1 273 ? -82.61239 -14.80386 252.82261 1.000 149.97058 1106 GLY A C 1
ATOM 1956 O O . GLY A 1 273 ? -82.57728 -15.91131 252.27126 1.000 149.01977 1106 GLY A O 1
ATOM 1957 N N . SER A 1 274 ? -83.50714 -13.86807 252.50056 1.000 151.57531 364 SER A N 1
ATOM 1958 C CA . SER A 1 274 ? -84.40742 -14.10677 251.37787 1.000 145.28288 364 SER A CA 1
ATOM 1959 C C . SER A 1 274 ? -83.61681 -14.31525 250.09014 1.000 146.97442 364 SER A C 1
ATOM 1960 O O . SER A 1 274 ? -83.98410 -15.14832 249.24952 1.000 147.39662 364 SER A O 1
ATOM 1963 N N . GLN A 1 275 ? -82.51306 -13.57792 249.92878 1.000 150.33819 365 GLN A N 1
ATOM 1964 C CA . GLN A 1 275 ? -81.68577 -13.73152 248.73652 1.000 155.12451 365 GLN A CA 1
ATOM 1965 C C . GLN A 1 275 ? -81.06019 -15.11932 248.66490 1.000 160.16142 365 GLN A C 1
ATOM 1966 O O . GLN A 1 275 ? -81.08818 -15.77194 247.61071 1.000 164.76413 365 GLN A O 1
ATOM 1972 N N . GLN A 1 276 ? -80.48787 -15.59356 249.78079 1.000 162.86106 366 GLN A N 1
ATOM 1973 C CA . GLN A 1 276 ? -79.93868 -16.94544 249.77062 1.000 166.00875 366 GLN A CA 1
ATOM 1974 C C . GLN A 1 276 ? -81.01253 -18.00173 249.53896 1.000 173.29496 366 GLN A C 1
ATOM 1975 O O . GLN A 1 276 ? -80.74025 -19.03123 248.90962 1.000 172.82438 366 GLN A O 1
ATOM 1981 N N . LYS A 1 277 ? -82.23480 -17.77075 250.02526 1.000 177.03629 367 LYS A N 1
ATOM 1982 C CA . LYS A 1 277 ? -83.31518 -18.71228 249.74042 1.000 178.93886 367 LYS A CA 1
ATOM 1983 C C . LYS A 1 277 ? -83.66669 -18.75749 248.25499 1.000 179.63481 367 LYS A C 1
ATOM 1984 O O . LYS A 1 277 ? -83.86820 -19.84055 247.69318 1.000 181.28713 367 LYS A O 1
ATOM 1986 N N . GLU A 1 278 ? -83.74407 -17.59506 247.60216 1.000 172.60424 368 GLU A N 1
ATOM 1987 C CA . GLU A 1 278 ? -84.20854 -17.54200 246.21536 1.000 160.81882 368 GLU A CA 1
ATOM 1988 C C . GLU A 1 278 ? -83.13278 -17.83215 245.16967 1.000 148.79716 368 GLU A C 1
ATOM 1989 O O . GLU A 1 278 ? -83.48400 -18.07770 244.00443 1.000 145.69400 368 GLU A O 1
ATOM 1995 N N . LYS A 1 279 ? -81.84770 -17.78742 245.54129 1.000 147.09499 369 LYS A N 1
ATOM 1996 C CA . LYS A 1 279 ? -80.78646 -17.91576 244.54013 1.000 142.72043 369 LYS A CA 1
ATOM 1997 C C . LYS A 1 279 ? -80.87893 -19.23135 243.76820 1.000 144.20893 369 LYS A C 1
ATOM 1998 O O . LYS A 1 279 ? -80.55996 -19.27672 242.57472 1.000 142.27224 369 LYS A O 1
ATOM 2004 N N . LYS A 1 280 ? -81.28550 -20.31725 244.42940 1.000 148.16895 370 LYS A N 1
ATOM 2005 C CA . LYS A 1 280 ? -81.29239 -21.62201 243.76902 1.000 149.05624 370 LYS A CA 1
ATOM 2006 C C . LYS A 1 280 ? -82.34332 -21.67321 242.66191 1.000 157.90664 370 LYS A C 1
ATOM 2007 O O . LYS A 1 280 ? -82.06209 -22.12254 241.54128 1.000 154.78107 370 LYS A O 1
ATOM 2009 N N . ALA A 1 281 ? -83.56741 -21.22838 242.96101 1.000 164.32385 371 ALA A N 1
ATOM 2010 C CA . ALA A 1 281 ? -84.59134 -21.14028 241.92472 1.000 159.81146 371 ALA A CA 1
ATOM 2011 C C . ALA A 1 281 ? -84.17830 -20.16518 240.83094 1.000 155.07989 371 ALA A C 1
ATOM 2012 O O . ALA A 1 281 ? -84.47829 -20.38865 239.64902 1.000 157.92096 371 ALA A O 1
ATOM 2014 N N . THR A 1 282 ? -83.47514 -19.09046 241.20318 1.000 144.29018 372 THR A N 1
ATOM 2015 C CA . THR A 1 282 ? -82.96899 -18.15551 240.20304 1.000 129.68016 372 THR A CA 1
ATOM 2016 C C . THR A 1 282 ? -82.02085 -18.86077 239.23966 1.000 126.05639 372 THR A C 1
ATOM 2017 O O . THR A 1 282 ? -82.10599 -18.67528 238.02088 1.000 125.87395 372 THR A O 1
ATOM 2021 N N . GLN A 1 283 ? -81.11582 -19.68099 239.77487 1.000 122.25637 373 GLN A N 1
ATOM 2022 C CA . GLN A 1 283 ? -80.16439 -20.41402 238.94400 1.000 124.79915 373 GLN A CA 1
ATOM 2023 C C . GLN A 1 283 ? -80.87857 -21.42368 238.05007 1.000 126.37289 373 GLN A C 1
ATOM 2024 O O . GLN A 1 283 ? -80.51258 -21.59754 236.87786 1.000 127.31563 373 GLN A O 1
ATOM 2030 N N . MET A 1 284 ? -81.89121 -22.10789 238.58866 1.000 125.97163 374 MET A N 1
ATOM 2031 C CA . MET A 1 284 ? -82.64922 -23.05939 237.77789 1.000 125.69578 374 MET A CA 1
ATOM 2032 C C . MET A 1 284 ? -83.32266 -22.35964 236.60131 1.000 123.38083 374 MET A C 1
ATOM 2033 O O . MET A 1 284 ? -83.26617 -22.83630 235.45916 1.000 123.99897 374 MET A O 1
ATOM 2038 N N . LEU A 1 285 ? -83.94805 -21.20789 236.85806 1.000 120.37825 375 LEU A N 1
ATOM 2039 C CA . LEU A 1 285 ? -84.59124 -20.47114 235.77371 1.000 118.07541 375 LEU A CA 1
ATOM 2040 C C . LEU A 1 285 ? -83.56580 -19.89169 234.80773 1.000 115.02687 375 LEU A C 1
ATOM 2041 O O . LEU A 1 285 ? -83.84562 -19.76153 233.61006 1.000 111.96568 375 LEU A O 1
ATOM 2046 N N . ALA A 1 286 ? -82.36856 -19.57151 235.30090 1.000 121.27111 376 ALA A N 1
ATOM 2047 C CA . ALA A 1 286 ? -81.30492 -19.10021 234.42251 1.000 119.39902 376 ALA A CA 1
ATOM 2048 C C . ALA A 1 286 ? -80.89028 -20.19193 233.44738 1.000 125.79208 376 ALA A C 1
ATOM 2049 O O . ALA A 1 286 ? -80.69688 -19.93189 232.25391 1.000 122.92517 376 ALA A O 1
ATOM 2051 N N . ILE A 1 287 ? -80.75354 -21.42570 233.93624 1.000 134.61247 377 ILE A N 1
ATOM 2052 C CA . ILE A 1 287 ? -80.37406 -22.50956 233.03502 1.000 133.99306 377 ILE A CA 1
ATOM 2053 C C . ILE A 1 287 ? -81.52920 -22.86981 232.10266 1.000 129.61713 377 ILE A C 1
ATOM 2054 O O . ILE A 1 287 ? -81.30322 -23.26437 230.95029 1.000 131.73778 377 ILE A O 1
ATOM 2059 N N . VAL A 1 288 ? -82.77672 -22.69864 232.55169 1.000 123.78800 378 VAL A N 1
ATOM 2060 C CA . VAL A 1 288 ? -83.91482 -22.87136 231.64605 1.000 120.30149 378 VAL A CA 1
ATOM 2061 C C . VAL A 1 288 ? -83.84410 -21.86611 230.49936 1.000 124.35490 378 VAL A C 1
ATOM 2062 O O . VAL A 1 288 ? -84.00825 -22.21809 229.32195 1.000 124.27435 378 VAL A O 1
ATOM 2066 N N . LEU A 1 289 ? -83.59544 -20.59641 230.83356 1.000 125.93716 379 LEU A N 1
ATOM 2067 C CA . LEU A 1 289 ? -83.43508 -19.55970 229.81709 1.000 133.02214 379 LEU A CA 1
ATOM 2068 C C . LEU A 1 289 ? -82.28221 -19.87943 228.87243 1.000 139.28854 379 LEU A C 1
ATOM 2069 O O . LEU A 1 289 ? -82.39206 -19.68777 227.65332 1.000 142.66896 379 LEU A O 1
ATOM 2074 N N . GLY A 1 290 ? -81.16128 -20.34873 229.42406 1.000 135.80784 380 GLY A N 1
ATOM 2075 C CA . GLY A 1 290 ? -80.03266 -20.72616 228.58820 1.000 127.18050 380 GLY A CA 1
ATOM 2076 C C . GLY A 1 290 ? -80.38668 -21.81436 227.59427 1.000 115.99366 380 GLY A C 1
ATOM 2077 O O . GLY A 1 290 ? -80.03725 -21.73216 226.41404 1.000 117.55812 380 GLY A O 1
ATOM 2078 N N . VAL A 1 291 ? -81.05934 -22.86662 228.06723 1.000 108.23225 381 VAL A N 1
ATOM 2079 C CA . VAL A 1 291 ? -81.44013 -23.96007 227.17672 1.000 108.83594 381 VAL A CA 1
ATOM 2080 C C . VAL A 1 291 ? -82.39269 -23.45696 226.09900 1.000 107.16684 381 VAL A C 1
ATOM 2081 O O . VAL A 1 291 ? -82.29300 -23.84826 224.92915 1.000 106.96310 381 VAL A O 1
ATOM 2085 N N . PHE A 1 292 ? -83.32409 -22.57430 226.47248 1.000 107.64392 382 PHE A N 1
ATOM 2086 C CA . PHE A 1 292 ? -84.24792 -22.00935 225.49072 1.000 111.36548 382 PHE A CA 1
ATOM 2087 C C . PHE A 1 292 ? -83.49552 -21.24881 224.40418 1.000 113.19992 382 PHE A C 1
ATOM 2088 O O . PHE A 1 292 ? -83.76650 -21.41473 223.20547 1.000 107.66761 382 PHE A O 1
ATOM 2096 N N . ILE A 1 293 ? -82.54343 -20.40485 224.81013 1.000 119.10427 383 ILE A N 1
ATOM 2097 C CA . ILE A 1 293 ? -81.78506 -19.61931 223.84005 1.000 121.61424 383 ILE A CA 1
ATOM 2098 C C . ILE A 1 293 ? -80.94980 -20.52859 222.94789 1.000 122.48393 383 ILE A C 1
ATOM 2099 O O . ILE A 1 293 ? -80.87558 -20.32707 221.73034 1.000 119.09530 383 ILE A O 1
ATOM 2104 N N . ILE A 1 294 ? -80.32183 -21.55174 223.53295 1.000 124.93254 384 ILE A N 1
ATOM 2105 C CA . ILE A 1 294 ? -79.52389 -22.48587 222.74133 1.000 124.86463 384 ILE A CA 1
ATOM 2106 C C . ILE A 1 294 ? -80.39536 -23.19553 221.71428 1.000 126.77807 384 ILE A C 1
ATOM 2107 O O . ILE A 1 294 ? -80.00230 -23.36519 220.55305 1.000 131.81241 384 ILE A O 1
ATOM 2112 N N . CYS A 1 295 ? -81.59493 -23.61362 222.12145 1.000 126.56263 385 CYS A N 1
ATOM 2113 C CA . CYS A 1 295 ? -82.47409 -24.33486 221.20907 1.000 122.71861 385 CYS A CA 1
ATOM 2114 C C . CYS A 1 295 ? -82.95597 -23.44201 220.07228 1.000 116.03468 385 CYS A C 1
ATOM 2115 O O . CYS A 1 295 ? -82.98193 -23.87008 218.91237 1.000 110.07248 385 CYS A O 1
ATOM 2118 N N . TRP A 1 296 ? -83.34210 -22.20273 220.37591 1.000 115.44535 386 TRP A N 1
ATOM 2119 C CA . TRP A 1 296 ? -83.99875 -21.36041 219.38343 1.000 113.36952 386 TRP A CA 1
ATOM 2120 C C . TRP A 1 296 ? -83.05102 -20.42385 218.63860 1.000 113.99881 386 TRP A C 1
ATOM 2121 O O . TRP A 1 296 ? -83.49951 -19.71266 217.73392 1.000 113.09689 386 TRP A O 1
ATOM 2132 N N . LEU A 1 297 ? -81.75813 -20.39926 218.98625 1.000 114.41219 387 LEU A N 1
ATOM 2133 C CA . LEU A 1 297 ? -80.84655 -19.47338 218.31352 1.000 115.25392 387 LEU A CA 1
ATOM 2134 C C . LEU A 1 297 ? -80.57612 -19.83990 216.85722 1.000 115.05868 387 LEU A C 1
ATOM 2135 O O . LEU A 1 297 ? -80.61991 -18.93585 216.00251 1.000 121.96713 387 LEU A O 1
ATOM 2140 N N . PRO A 1 298 ? -80.28116 -21.09883 216.49703 1.000 110.45631 388 PRO A N 1
ATOM 2141 C CA . PRO A 1 298 ? -79.95688 -21.38488 215.0866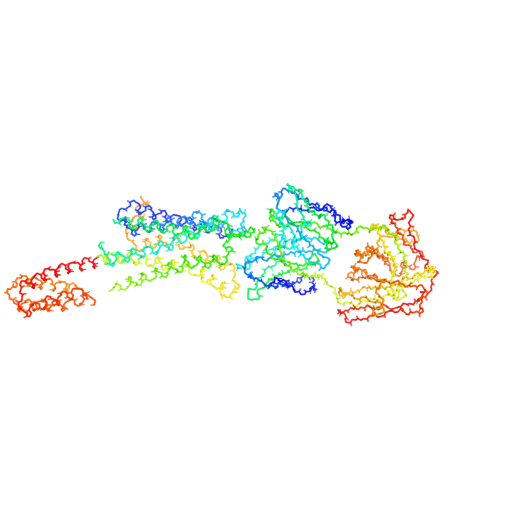3 1.000 110.22082 388 PRO A CA 1
ATOM 2142 C C . PRO A 1 298 ? -81.07191 -21.02679 214.12110 1.000 109.91844 388 PRO A C 1
ATOM 2143 O O . PRO A 1 298 ? -80.79222 -20.65386 212.97462 1.000 108.07842 388 PRO A O 1
ATOM 2147 N N . PHE A 1 299 ? -82.32832 -21.11836 214.55882 1.000 110.77665 389 PHE A N 1
ATOM 2148 C CA . PHE A 1 299 ? -83.45749 -20.75496 213.70912 1.000 114.39818 389 PHE A CA 1
ATOM 2149 C C . PHE A 1 299 ? -83.35687 -19.30105 213.26065 1.000 118.09244 389 PHE A C 1
ATOM 2150 O O . PHE A 1 299 ? -83.35983 -18.99934 212.05982 1.000 118.85568 389 PHE A O 1
ATOM 2158 N N . PHE A 1 300 ? -83.25136 -18.38102 214.22091 1.000 121.37721 390 PHE A N 1
ATOM 2159 C CA . PHE A 1 300 ? -83.15717 -16.96998 213.86987 1.000 124.15738 390 PHE A CA 1
ATOM 2160 C C . PHE A 1 300 ? -81.82696 -16.64019 213.20498 1.000 131.02021 390 PHE A C 1
ATOM 2161 O O . PHE A 1 300 ? -81.76446 -15.71976 212.38352 1.000 134.16224 390 PHE A O 1
ATOM 2169 N N . ILE A 1 301 ? -80.76045 -17.37572 213.53065 1.000 133.74765 391 ILE A N 1
ATOM 2170 C CA . ILE A 1 301 ? -79.48468 -17.16414 212.84696 1.000 143.13924 391 ILE A CA 1
ATOM 2171 C C . ILE A 1 301 ? -79.63298 -17.44966 211.35562 1.000 148.30370 391 ILE A C 1
ATOM 2172 O O . ILE A 1 301 ? -79.21255 -16.65443 210.50431 1.000 152.00635 391 ILE A O 1
ATOM 2177 N N . THR A 1 302 ? -80.26124 -18.57967 211.01748 1.000 147.16605 392 THR A N 1
ATOM 2178 C CA . THR A 1 302 ? -80.48318 -18.90728 209.61407 1.000 146.09055 392 THR A CA 1
ATOM 2179 C C . THR A 1 302 ? -81.47537 -17.95409 208.96407 1.000 140.97385 392 THR A C 1
ATOM 2180 O O . THR A 1 302 ? -81.35185 -17.65877 207.77190 1.000 141.67270 392 THR A O 1
ATOM 2184 N N . HIS A 1 303 ? -82.45820 -17.46197 209.72129 1.000 138.33595 393 HIS A N 1
ATOM 2185 C CA . HIS A 1 303 ? -83.37815 -16.46882 209.17198 1.000 138.76583 393 HIS A CA 1
ATOM 2186 C C . HIS A 1 303 ? -82.6373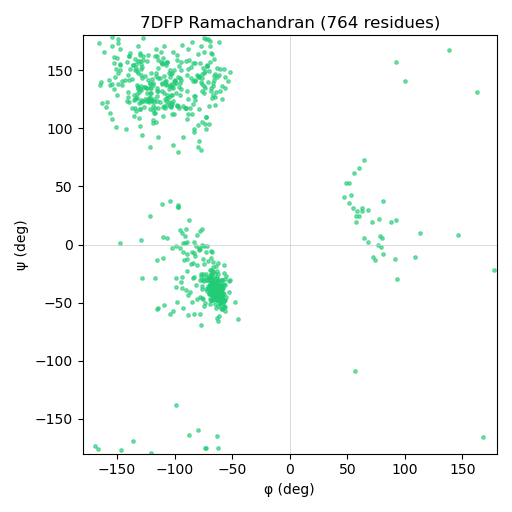6 -15.19313 208.78260 1.000 133.95344 393 HIS A C 1
ATOM 2187 O O . HIS A 1 303 ? -82.83499 -14.65114 207.68638 1.000 133.96041 393 HIS A O 1
ATOM 2194 N N . ILE A 1 304 ? -81.78204 -14.69454 209.67866 1.000 130.49892 394 ILE A N 1
ATOM 2195 C CA . ILE A 1 304 ? -81.02297 -13.48011 209.39282 1.000 128.30187 394 ILE A CA 1
ATOM 2196 C C . ILE A 1 304 ? -80.06034 -13.71514 208.23602 1.000 129.55504 394 ILE A C 1
ATOM 2197 O O . ILE A 1 304 ? -79.83943 -12.82669 207.40334 1.000 130.97259 394 ILE A O 1
ATOM 2202 N N . LEU A 1 305 ? -79.47948 -14.91604 208.15744 1.000 127.73100 395 LEU A N 1
ATOM 2203 C CA . LEU A 1 305 ? -78.64409 -15.25267 207.00811 1.000 132.77018 395 LEU A CA 1
ATOM 2204 C C . LEU A 1 305 ? -79.44619 -15.18739 205.71420 1.000 137.06802 395 LEU A C 1
ATOM 2205 O O . LEU A 1 305 ? -79.01941 -14.56513 204.73581 1.000 145.12779 395 LEU A O 1
ATOM 2210 N N . ASN A 1 306 ? -80.62689 -15.80963 205.70332 1.000 131.60023 396 ASN A N 1
ATOM 2211 C CA . ASN A 1 306 ? -81.46171 -15.82757 204.50706 1.000 127.71301 396 ASN A CA 1
ATOM 2212 C C . ASN A 1 306 ? -81.85612 -14.41572 204.08958 1.000 128.07798 396 ASN A C 1
ATOM 2213 O O . ASN A 1 306 ? -81.92256 -14.10903 202.89316 1.000 133.10237 396 ASN A O 1
ATOM 2218 N N . ILE A 1 307 ? -82.10572 -13.53801 205.06017 1.000 125.10119 397 ILE A N 1
ATOM 2219 C CA . ILE A 1 307 ? -82.56151 -12.18663 204.73831 1.000 125.43375 397 ILE A CA 1
ATOM 2220 C C . ILE A 1 307 ? -81.40432 -11.31096 204.26697 1.000 132.66921 397 ILE A C 1
ATOM 2221 O O . ILE A 1 307 ? -81.41639 -10.79111 203.14504 1.000 133.91159 397 ILE A O 1
ATOM 2226 N N . HIS A 1 308 ? -80.39027 -11.13187 205.11212 1.000 140.73861 398 HIS A N 1
ATOM 2227 C CA . HIS A 1 308 ? -79.32346 -10.17094 204.85928 1.000 150.20341 398 HIS A CA 1
ATOM 2228 C C . HIS A 1 308 ? -78.10776 -10.77318 204.16154 1.000 158.35576 398 HIS A C 1
ATOM 2229 O O . HIS A 1 308 ? -77.07345 -10.10474 204.06692 1.000 158.56917 398 HIS A O 1
ATOM 2236 N N . CYS A 1 309 ? -78.20134 -12.00525 203.67283 1.000 168.43862 399 CYS A N 1
ATOM 2237 C CA . CYS A 1 309 ? -77.13381 -12.61612 202.89499 1.000 179.26779 399 CYS A CA 1
ATOM 2238 C C . CYS A 1 309 ? -77.52717 -12.95141 201.46834 1.000 176.46973 399 CYS A C 1
ATOM 2239 O O . CYS A 1 309 ? -76.66435 -12.91992 200.58603 1.000 184.11231 399 CYS A O 1
ATOM 2242 N N . ASP A 1 310 ? -78.80797 -13.23017 201.21716 1.000 166.75588 400 ASP A N 1
ATOM 2243 C CA . ASP A 1 310 ? -79.25942 -13.91116 200.00506 1.000 166.54506 400 ASP A CA 1
ATOM 2244 C C . ASP A 1 310 ? -78.67144 -15.31748 199.93540 1.000 168.18628 400 ASP A C 1
ATOM 2245 O O . ASP A 1 310 ? -78.44929 -15.86472 198.85239 1.000 170.16813 400 ASP A O 1
ATOM 2250 N N . CYS A 1 311 ? -78.41659 -15.89579 201.10896 1.000 167.25866 401 CYS A N 1
ATOM 2251 C CA . CYS A 1 311 ? -77.91645 -17.25953 201.21102 1.000 167.09820 401 CYS A CA 1
ATOM 2252 C C . CYS A 1 311 ? -78.95780 -18.24439 200.69498 1.000 156.02363 401 CYS A C 1
ATOM 2253 O O . CYS A 1 311 ? -80.11225 -18.22832 201.13329 1.000 152.43964 401 CYS A O 1
ATOM 2256 N N . ASN A 1 312 ? -78.55189 -19.10572 199.76228 1.000 152.59106 402 ASN A N 1
ATOM 2257 C CA . ASN A 1 312 ? -79.42304 -20.17586 199.27821 1.000 144.55953 402 ASN A CA 1
ATOM 2258 C C . ASN A 1 312 ? -79.44178 -21.27387 200.33872 1.000 141.73425 402 ASN A C 1
ATOM 2259 O O . ASN A 1 312 ? -78.74060 -22.28563 200.25646 1.000 142.88496 402 ASN A O 1
ATOM 2264 N N . ILE A 1 313 ? -80.26487 -21.05965 201.35643 1.000 135.77651 403 ILE A N 1
ATOM 2265 C CA . ILE A 1 313 ? -80.31216 -21.97023 202.50234 1.000 132.22063 403 ILE A CA 1
ATOM 2266 C C . ILE A 1 313 ? -81.22254 -23.14691 202.16195 1.000 130.80871 403 ILE A C 1
ATOM 2267 O O . ILE A 1 313 ? -82.36743 -22.92944 201.73370 1.000 133.75405 403 ILE A O 1
ATOM 2272 N N . PRO A 1 314 ? -80.76259 -24.38876 202.33108 1.000 127.37271 404 PRO A N 1
ATOM 2273 C CA . PRO A 1 314 ? -81.63050 -25.52886 202.05207 1.000 122.84642 404 PRO A CA 1
ATOM 2274 C C . PRO A 1 314 ? -82.72951 -25.63906 203.09666 1.000 113.47275 404 PRO A C 1
ATOM 2275 O O . PRO A 1 314 ? -82.53618 -25.25420 204.26163 1.000 112.20516 404 PRO A O 1
ATOM 2279 N N . PRO A 1 315 ? -83.90374 -26.15300 202.72002 1.000 106.25742 405 PRO A N 1
ATOM 2280 C CA . PRO A 1 315 ? -84.98403 -26.30862 203.70947 1.000 106.24106 405 PRO A CA 1
ATOM 2281 C C . PRO A 1 315 ? -84.68411 -27.33375 204.79070 1.000 114.81107 405 PRO A C 1
ATOM 2282 O O . PRO A 1 315 ? -85.33842 -27.30412 205.84328 1.000 116.42612 405 PRO A O 1
ATOM 2286 N N . VAL A 1 316 ? -83.73746 -28.24877 204.56135 1.000 123.98671 406 VAL A N 1
ATOM 2287 C CA . VAL A 1 316 ? -83.40482 -29.24001 205.58120 1.000 132.97639 406 VAL A CA 1
ATOM 2288 C C . VAL A 1 316 ? -82.89496 -28.55735 206.84370 1.000 138.90940 406 VAL A C 1
ATOM 2289 O O . VAL A 1 316 ? -83.23262 -28.96111 207.96265 1.000 139.60041 406 VAL A O 1
ATOM 2293 N N . LEU A 1 317 ? -82.09106 -27.50145 206.68708 1.000 144.31566 407 LEU A N 1
ATOM 2294 C CA . LEU A 1 317 ? -81.62804 -26.74959 207.84902 1.000 147.69746 407 LEU A CA 1
ATOM 2295 C C . LEU A 1 317 ? -82.78691 -26.05244 208.54762 1.000 143.76691 407 LEU A C 1
ATOM 2296 O O . LEU A 1 317 ? -82.83282 -25.99784 209.78253 1.000 144.72484 407 LEU A O 1
ATOM 2301 N N . TYR A 1 318 ? -83.73569 -25.52260 207.77142 1.000 138.96943 408 TYR A N 1
ATOM 2302 C CA . TYR A 1 318 ? -84.90814 -24.88196 208.35692 1.000 127.51270 408 TYR A CA 1
ATOM 2303 C C . TYR A 1 318 ? -85.68902 -25.85841 209.22553 1.000 116.28495 408 TYR A C 1
ATOM 2304 O O . TYR A 1 318 ? -86.03362 -25.54765 210.37061 1.000 119.30380 408 TYR A O 1
ATOM 2313 N N . SER A 1 319 ? -85.95847 -27.05754 208.70389 1.000 106.22421 409 SER A N 1
ATOM 2314 C CA . SER A 1 319 ? -86.70641 -28.04141 209.48264 1.000 99.80428 409 SER A CA 1
ATOM 2315 C C . SER A 1 319 ? -85.90522 -28.52715 210.68651 1.000 105.20392 409 SER A C 1
ATOM 2316 O O . SER A 1 319 ? -86.45473 -28.67521 211.78760 1.000 107.47232 409 SER A O 1
ATOM 2319 N N . ALA A 1 320 ? -84.60328 -28.76773 210.50172 1.000 108.08365 410 ALA A N 1
ATOM 2320 C CA . ALA A 1 320 ? -83.77304 -29.24271 211.60210 1.000 108.73045 410 ALA A CA 1
ATOM 2321 C C . ALA A 1 320 ? -83.73357 -28.23358 212.73989 1.000 110.44822 410 ALA A C 1
ATOM 2322 O O . ALA A 1 320 ? -83.83645 -28.60697 213.91247 1.000 114.81326 410 ALA A O 1
ATOM 2324 N N . PHE A 1 321 ? -83.62018 -26.94492 212.41716 1.000 108.77251 411 PHE A N 1
ATOM 2325 C CA . PHE A 1 321 ? -83.55836 -25.93792 213.46838 1.000 108.15093 411 PHE A CA 1
ATOM 2326 C C . PHE A 1 321 ? -84.93304 -25.63660 214.05124 1.000 103.69306 411 PHE A C 1
ATOM 2327 O O . PHE A 1 321 ? -85.03744 -25.32018 215.24269 1.000 105.02518 411 PHE A O 1
ATOM 2335 N N . THR A 1 322 ? -85.99363 -25.76536 213.24991 1.000 103.08192 412 THR A N 1
ATOM 2336 C CA . THR A 1 322 ? -87.34726 -25.71754 213.79201 1.000 106.31530 412 THR A CA 1
ATOM 2337 C C . THR A 1 322 ? -87.53206 -26.77262 214.87381 1.000 112.39310 412 THR A C 1
ATOM 2338 O O . THR A 1 322 ? -88.03235 -26.48347 215.96758 1.000 116.27260 412 THR A O 1
ATOM 2342 N N . TRP A 1 323 ? -87.11066 -28.00665 214.59329 1.000 113.89188 413 TRP A N 1
ATOM 2343 C CA . TRP A 1 323 ? -87.28730 -29.05932 215.58606 1.000 114.45009 413 TRP A CA 1
ATOM 2344 C C . TRP A 1 323 ? -86.29037 -28.93075 216.73344 1.000 119.68300 413 TRP A C 1
ATOM 2345 O O . TRP A 1 323 ? -86.60456 -29.31760 217.86320 1.000 124.42190 413 TRP A O 1
ATOM 2356 N N . LEU A 1 324 ? -85.10159 -28.37788 216.47816 1.000 120.04914 414 LEU A N 1
ATOM 2357 C CA . LEU A 1 324 ? -84.17471 -28.09532 217.56917 1.000 120.97116 414 LEU A CA 1
ATOM 2358 C C . LEU A 1 324 ? -84.76776 -27.07688 218.53558 1.000 125.28420 414 LEU A C 1
ATOM 2359 O O . LEU A 1 324 ? -84.56752 -27.17159 219.75241 1.000 125.47628 414 LEU A O 1
ATOM 2364 N N . GLY A 1 325 ? -85.50868 -26.09850 218.01013 1.000 127.07128 415 GLY A N 1
ATOM 2365 C CA . GLY A 1 325 ? -86.19508 -25.15313 218.87209 1.000 124.91661 415 GLY A CA 1
ATOM 2366 C C . GLY A 1 325 ? -87.42216 -25.73583 219.54352 1.000 118.74941 415 GLY A C 1
ATOM 2367 O O . GLY A 1 325 ? -87.76968 -25.33707 220.65891 1.000 122.60110 415 GLY A O 1
ATOM 2368 N N . TYR A 1 326 ? -88.09630 -26.67950 218.88124 1.000 115.71871 416 TYR A N 1
ATOM 2369 C CA . TYR A 1 326 ? -89.24918 -27.32810 219.50101 1.000 115.03936 416 TYR A CA 1
ATOM 2370 C C . TYR A 1 326 ? -88.83440 -28.29773 220.60201 1.000 128.46213 416 TYR A C 1
ATOM 2371 O O . TYR A 1 326 ? -89.62815 -28.57571 221.50866 1.000 131.92942 416 TYR A O 1
ATOM 2380 N N . VAL A 1 327 ? -87.61353 -28.83628 220.52856 1.000 135.61392 417 VAL A N 1
ATOM 2381 C CA . VAL A 1 327 ? -87.12404 -29.74415 221.56508 1.000 141.90286 417 VAL A CA 1
ATOM 2382 C C . VAL A 1 327 ? -87.15970 -29.07694 222.93495 1.000 143.12178 417 VAL A C 1
ATOM 2383 O O . VAL A 1 327 ? -87.41933 -29.73638 223.95030 1.000 145.37126 417 VAL A O 1
ATOM 2387 N N . ASN A 1 328 ? -86.92808 -27.76149 222.98618 1.000 138.48528 418 ASN A N 1
ATOM 2388 C CA . ASN A 1 328 ? -86.95585 -27.03162 224.25002 1.000 137.13654 418 ASN A CA 1
ATOM 2389 C C . ASN A 1 328 ? -88.28171 -27.17825 224.98830 1.000 129.32525 418 ASN A C 1
ATOM 2390 O O . ASN A 1 328 ? -88.31191 -27.04370 226.21675 1.000 130.30902 418 ASN A O 1
ATOM 2395 N N . SER A 1 329 ? -89.37374 -27.46408 224.27683 1.000 119.57201 419 SER A N 1
ATOM 2396 C CA . SER A 1 329 ? -90.66873 -27.63730 224.92409 1.000 114.88688 419 SER A CA 1
ATOM 2397 C C . SER A 1 329 ? -90.74684 -28.89309 225.78528 1.000 121.12192 419 SER A C 1
ATOM 2398 O O . SER A 1 329 ? -91.76067 -29.09085 226.46311 1.000 122.53548 419 SER A O 1
ATOM 2401 N N . ALA A 1 330 ? -89.71294 -29.73781 225.78382 1.000 122.97452 420 ALA A N 1
ATOM 2402 C CA . ALA A 1 330 ? -89.70526 -30.95669 226.57927 1.000 128.14394 420 ALA A CA 1
ATOM 2403 C C . ALA A 1 330 ? -88.64309 -30.98492 227.66777 1.000 133.81400 420 ALA A C 1
ATOM 2404 O O . ALA A 1 330 ? -88.71151 -31.85167 228.54684 1.000 139.36190 420 ALA A O 1
ATOM 2406 N N . VAL A 1 331 ? -87.66859 -30.07170 227.64095 1.000 134.16576 421 VAL A N 1
ATOM 2407 C CA . VAL A 1 331 ? -86.55294 -30.12026 228.58288 1.000 132.85774 421 VAL A CA 1
ATOM 2408 C C . VAL A 1 331 ? -86.81669 -29.36613 229.87818 1.000 129.07659 421 VAL A C 1
ATOM 2409 O O . VAL A 1 331 ? -86.04612 -29.52198 230.83805 1.000 129.69605 421 VAL A O 1
ATOM 2413 N N . ASN A 1 332 ? -87.87247 -28.55885 229.94398 1.000 123.46779 422 ASN A N 1
ATOM 2414 C CA . ASN A 1 332 ? -88.14538 -27.77214 231.14218 1.000 121.38396 422 ASN A CA 1
ATOM 2415 C C . ASN A 1 332 ? -88.57820 -28.63927 232.32469 1.000 121.61575 422 ASN A C 1
ATOM 2416 O O . ASN A 1 332 ? -88.11614 -28.39828 233.44883 1.000 128.23515 422 ASN A O 1
ATOM 2421 N N . PRO A 1 333 ? -89.45155 -29.64029 232.14246 1.000 118.20750 423 PRO A N 1
ATOM 2422 C CA . PRO A 1 333 ? -89.71224 -30.56331 233.26014 1.000 119.31655 423 PRO A CA 1
ATOM 2423 C C . PRO A 1 333 ? -88.47061 -31.28755 233.74848 1.000 127.66553 423 PRO A C 1
ATOM 2424 O O . PRO A 1 333 ? -88.34193 -31.52984 234.95471 1.000 130.34862 423 PRO A O 1
ATOM 2428 N N . ILE A 1 334 ? -87.54212 -31.62813 232.85218 1.000 133.37130 424 ILE A N 1
ATOM 2429 C CA . ILE A 1 334 ? -86.30511 -32.27478 233.27975 1.000 138.06249 424 ILE A CA 1
ATOM 2430 C C . ILE A 1 334 ? -85.47584 -31.33239 234.14452 1.000 138.64114 424 ILE A C 1
ATOM 2431 O O . ILE A 1 334 ? -84.89415 -31.74588 235.15620 1.000 139.26249 424 ILE A O 1
ATOM 2436 N N . ILE A 1 335 ? -85.40893 -30.05335 233.76689 1.000 137.39756 425 ILE A N 1
ATOM 2437 C CA . ILE A 1 335 ? -84.67845 -29.08409 234.57761 1.000 138.44721 425 ILE A CA 1
ATOM 2438 C C . ILE A 1 335 ? -85.35126 -28.90590 235.93292 1.000 137.97154 425 ILE A C 1
ATOM 2439 O O . ILE A 1 335 ? -84.67818 -28.81002 236.96633 1.000 138.44235 425 ILE A O 1
ATOM 2444 N N . TYR A 1 336 ? -86.68704 -28.85528 235.95357 1.000 133.84631 426 TYR A N 1
ATOM 2445 C CA . TYR A 1 336 ? -87.39553 -28.74282 237.22545 1.000 126.56862 426 TYR A CA 1
ATOM 2446 C C . TYR A 1 336 ? -87.14689 -29.95993 238.10637 1.000 122.31332 426 TYR A C 1
ATOM 2447 O O . TYR A 1 336 ? -87.07478 -29.83571 239.33415 1.000 125.24024 426 TYR A O 1
ATOM 2456 N N . THR A 1 337 ? -87.01886 -31.14078 237.49814 1.000 120.82663 427 THR A N 1
ATOM 2457 C CA . THR A 1 337 ? -86.74462 -32.35178 238.26423 1.000 122.59307 427 THR A CA 1
ATOM 2458 C C . THR A 1 337 ? -85.32747 -32.34120 238.82413 1.000 129.39868 427 THR A C 1
ATOM 2459 O O . THR A 1 337 ? -85.10522 -32.71926 239.98071 1.000 135.00037 427 THR A O 1
ATOM 2463 N N . THR A 1 338 ? -84.35830 -31.90021 238.02046 1.000 130.71047 428 THR A N 1
ATOM 2464 C CA . THR A 1 338 ? -82.95577 -32.01181 238.40575 1.000 140.25161 428 THR A CA 1
ATOM 2465 C C . THR A 1 338 ? -82.50730 -30.89599 239.34499 1.000 152.94381 428 THR A C 1
ATOM 2466 O O . THR A 1 338 ? -81.68758 -31.14121 240.23760 1.000 158.06579 428 THR A O 1
ATOM 2470 N N . PHE A 1 339 ? -83.03323 -29.68188 239.18478 1.000 159.06694 429 PHE A N 1
ATOM 2471 C CA . PHE A 1 339 ? -82.53606 -28.52280 239.91621 1.000 159.32408 429 PHE A CA 1
ATOM 2472 C C . PHE A 1 339 ? -83.46869 -28.05728 241.02893 1.000 152.65568 429 PHE A C 1
ATOM 2473 O O . PHE A 1 339 ? -83.19763 -27.02626 241.65360 1.000 153.34581 429 PHE A O 1
ATOM 2481 N N . ASN A 1 340 ? -84.55401 -28.77918 241.29816 1.000 143.59103 430 ASN A N 1
ATOM 2482 C CA . ASN A 1 340 ? -85.45911 -28.41861 242.37924 1.000 140.09510 430 ASN A CA 1
ATOM 2483 C C . ASN A 1 340 ? -85.78310 -29.64974 243.21350 1.000 143.59368 430 ASN A C 1
ATOM 2484 O O . ASN A 1 340 ? -85.81625 -30.77464 242.70690 1.000 143.52145 430 ASN A O 1
ATOM 2489 N N . ILE A 1 341 ? -86.02552 -29.41950 244.50096 1.000 145.10142 431 ILE A N 1
ATOM 2490 C CA . ILE A 1 341 ? -86.30561 -30.49874 245.44498 1.000 142.55239 431 ILE A CA 1
ATOM 2491 C C . ILE A 1 341 ? -87.80102 -30.75807 245.56879 1.000 145.26442 431 ILE A C 1
ATOM 2492 O O . ILE A 1 341 ? -88.26407 -31.88916 245.39163 1.000 145.59339 431 ILE A O 1
ATOM 2497 N N . GLU A 1 342 ? -88.57450 -29.71573 245.88660 1.000 149.01900 432 GLU A N 1
ATOM 2498 C CA . GLU A 1 342 ? -90.01400 -29.88524 246.05439 1.000 160.27423 432 GLU A CA 1
ATOM 2499 C C . GLU A 1 342 ? -90.68633 -30.30973 244.75600 1.000 162.61571 432 GLU A C 1
ATOM 2500 O O . GLU A 1 342 ? -91.67456 -31.05088 244.78528 1.000 165.07833 432 GLU A O 1
ATOM 2506 N N . PHE A 1 343 ? -90.16033 -29.87138 243.61004 1.000 159.78422 433 PHE A N 1
ATOM 2507 C CA . PHE A 1 343 ? -90.71941 -30.30892 242.33538 1.000 158.71932 433 PHE A CA 1
ATOM 2508 C C . PHE A 1 343 ? -90.52313 -31.80690 242.13788 1.000 161.15758 433 PHE A C 1
ATOM 2509 O O . PHE A 1 343 ? -91.45288 -32.51380 241.72963 1.000 165.03565 433 PHE A O 1
ATOM 2511 N N . ARG A 1 344 ? -89.32288 -32.31112 242.43552 1.000 161.92308 434 ARG A N 1
ATOM 2512 C CA . ARG A 1 344 ? -89.06638 -33.74242 242.30755 1.000 163.44285 434 ARG A CA 1
ATOM 2513 C C . ARG A 1 344 ? -89.89742 -34.54063 243.30442 1.000 165.17801 434 ARG A C 1
ATOM 2514 O O . ARG A 1 344 ? -90.38106 -35.63485 242.98605 1.000 164.97747 434 ARG A O 1
ATOM 2522 N N . LYS A 1 345 ? -90.08585 -34.00187 244.51176 1.000 164.23127 435 LYS A N 1
ATOM 2523 C CA . LYS A 1 345 ? -90.93327 -34.67022 245.49438 1.000 169.39774 435 LYS A CA 1
ATOM 2524 C C . LYS A 1 345 ? -92.37473 -34.75685 245.00668 1.000 167.89250 435 LYS A C 1
ATOM 2525 O O . LYS A 1 345 ? -93.00885 -35.81464 245.09662 1.000 173.44961 435 LYS A O 1
ATOM 2527 N N . ALA A 1 346 ? -92.91876 -33.64142 244.51094 1.000 160.66746 436 ALA A N 1
ATOM 2528 C CA . ALA A 1 346 ? -94.28353 -33.64760 243.99500 1.000 152.69919 436 ALA A CA 1
ATOM 2529 C C . ALA A 1 346 ? -94.42310 -34.59911 242.81456 1.000 151.87766 436 ALA A C 1
ATOM 2530 O O . ALA A 1 346 ? -95.44218 -35.28762 242.67856 1.000 152.25260 436 ALA A O 1
ATOM 2532 N N . PHE A 1 347 ? -93.40003 -34.65907 241.95745 1.000 152.08996 437 PHE A N 1
ATOM 2533 C CA . PHE A 1 347 ? -93.40119 -35.61281 240.85274 1.000 156.36971 437 PHE A CA 1
ATOM 2534 C C . PHE A 1 347 ? -93.49041 -37.04351 241.36594 1.000 161.79279 437 PHE A C 1
ATOM 2535 O O . PHE A 1 347 ? -94.37339 -37.80754 240.96068 1.000 168.07549 437 PHE A O 1
ATOM 2543 N N . LEU A 1 348 ? -92.57745 -37.42379 242.26307 1.000 159.44206 438 LEU A N 1
ATOM 2544 C CA . LEU A 1 348 ? -92.55926 -38.79500 242.76263 1.000 159.11965 438 LEU A CA 1
ATOM 2545 C C . LEU A 1 348 ? -93.83843 -39.13743 243.51616 1.000 164.89343 438 LEU A C 1
ATOM 2546 O O . LEU A 1 348 ? -94.27793 -40.29303 243.49778 1.000 166.11762 438 LEU A O 1
ATOM 2551 N N . LYS A 1 349 ? -94.45134 -38.15388 244.17746 1.000 164.88207 439 LYS A N 1
ATOM 2552 C CA . LYS A 1 349 ? -95.65612 -38.41923 244.95569 1.000 168.97517 439 LYS A CA 1
ATOM 2553 C C . LYS A 1 349 ? -96.87835 -38.58530 244.05851 1.000 166.24089 439 LYS A C 1
ATOM 2554 O O . LYS A 1 349 ? -97.66886 -39.51722 244.24381 1.000 169.04389 439 LYS A O 1
ATOM 2556 N N . ILE A 1 350 ? -97.05375 -37.68987 243.08218 1.000 164.19166 440 ILE A N 1
ATOM 2557 C CA . ILE A 1 350 ? -98.17589 -37.81649 242.15796 1.000 169.00234 440 ILE A CA 1
ATOM 2558 C C . ILE A 1 350 ? -98.04414 -39.05050 241.27169 1.000 179.74223 440 ILE A C 1
ATOM 2559 O O . ILE A 1 350 ? -99.05457 -39.56306 240.77575 1.000 180.45893 440 ILE A O 1
ATOM 2564 N N . LEU A 1 351 ? -96.82444 -39.55691 241.07055 1.000 183.17069 441 LEU A N 1
ATOM 2565 C CA . LEU A 1 351 ? -96.65033 -40.81661 240.35607 1.000 181.08057 441 LEU A CA 1
ATOM 2566 C C . LEU A 1 351 ? -97.15381 -42.02041 241.14303 1.000 181.94979 441 LEU A C 1
ATOM 2567 O O . LEU A 1 351 ? -97.44692 -43.05649 240.53711 1.000 190.37623 441 LEU A O 1
ATOM 2572 N N . HIS A 1 352 ? -97.26032 -41.91850 242.46400 1.000 173.71043 442 HIS A N 1
ATOM 2573 C CA . HIS A 1 352 ? -97.73593 -43.04383 243.26271 1.000 165.26853 442 HIS A CA 1
ATOM 2574 C C . HIS A 1 352 ? -98.88990 -42.62415 244.16779 1.000 162.16037 442 HIS A C 1
ATOM 2575 O O . HIS A 1 352 ? -99.70351 -41.77666 243.80070 1.000 152.69795 442 HIS A O 1
ATOM 2582 N N . ASP B 2 1 ? -106.28689 -34.12605 188.77038 1.000 119.33543 1 ASP B N 1
ATOM 2583 C CA . ASP B 2 1 ? -106.06660 -33.81523 187.36358 1.000 113.11505 1 ASP B CA 1
ATOM 2584 C C . ASP B 2 1 ? -107.37016 -33.42159 186.67364 1.000 109.78596 1 ASP B C 1
ATOM 2585 O O . ASP B 2 1 ? -108.07462 -34.26820 186.12349 1.000 108.79864 1 ASP B O 1
ATOM 2590 N N . ILE B 2 2 ? -107.68266 -32.12979 186.70867 1.000 106.64545 2 ILE B N 1
ATOM 2591 C CA . ILE B 2 2 ? -108.88788 -31.59530 186.08428 1.000 101.05364 2 ILE B CA 1
ATOM 2592 C C . ILE B 2 2 ? -108.55592 -31.25611 184.63603 1.000 93.93695 2 ILE B C 1
ATOM 2593 O O . ILE B 2 2 ? -107.77917 -30.33638 184.36689 1.000 85.73410 2 ILE B O 1
ATOM 2598 N N . VAL B 2 3 ? -109.14469 -31.99589 183.70146 1.000 96.33326 3 VAL B N 1
ATOM 2599 C CA . VAL B 2 3 ? -108.87882 -31.78200 182.28299 1.000 92.68034 3 VAL B CA 1
ATOM 2600 C C . VAL B 2 3 ? -109.74261 -30.62457 181.79922 1.000 87.33643 3 VAL B C 1
ATOM 2601 O O . VAL B 2 3 ? -110.96944 -30.64804 181.94254 1.000 88.60058 3 VAL B O 1
ATOM 2605 N N . MET B 2 4 ? -109.10362 -29.60981 181.22716 1.000 81.50359 4 MET B N 1
ATOM 2606 C CA . MET B 2 4 ? -109.80167 -28.47286 180.64784 1.000 79.62863 4 MET B CA 1
ATOM 2607 C C . MET B 2 4 ? -109.97606 -28.68079 179.15019 1.000 78.16276 4 MET B C 1
ATOM 2608 O O . MET B 2 4 ? -109.04045 -29.09207 178.45751 1.000 73.98863 4 MET B O 1
ATOM 2613 N N . THR B 2 5 ? -111.17631 -28.39350 178.65340 1.000 81.94750 5 THR B N 1
ATOM 2614 C CA . THR B 2 5 ? -111.49369 -28.54702 177.24077 1.000 79.58597 5 THR B CA 1
ATOM 2615 C C . THR B 2 5 ? -111.93401 -27.20666 176.67253 1.000 84.84045 5 THR B C 1
ATOM 2616 O O . THR B 2 5 ? -112.84035 -26.56439 177.21408 1.000 83.93520 5 THR B O 1
ATOM 2620 N N . GLN B 2 6 ? -111.29199 -26.79237 175.58428 1.000 87.39581 6 GLN B N 1
ATOM 2621 C CA . GLN B 2 6 ? -111.71541 -25.64464 174.79368 1.000 89.66740 6 GLN B CA 1
ATOM 2622 C C . GLN B 2 6 ? -112.35570 -26.17154 173.51704 1.000 106.03999 6 GLN B C 1
ATOM 2623 O O . GLN B 2 6 ? -111.71655 -26.91257 172.76210 1.000 110.73378 6 GLN B O 1
ATOM 2629 N N . THR B 2 7 ? -113.61475 -25.79222 173.28393 1.000 119.65864 7 THR B N 1
ATOM 2630 C CA . THR B 2 7 ? -114.44839 -26.51358 172.32503 1.000 136.18299 7 THR B CA 1
ATOM 2631 C C . THR B 2 7 ? -113.87088 -26.45042 170.91493 1.000 138.86097 7 THR B C 1
ATOM 2632 O O . THR B 2 7 ? -113.80084 -27.46819 170.21613 1.000 143.05305 7 THR B O 1
ATOM 2636 N N . THR B 2 8 ? -113.45007 -25.26662 170.47735 1.000 127.67439 8 THR B N 1
ATOM 2637 C CA . THR B 2 8 ? -112.91390 -25.07754 169.13598 1.000 112.39670 8 THR B CA 1
ATOM 2638 C C . THR B 2 8 ? -111.46615 -24.61838 169.22126 1.000 97.18890 8 THR B C 1
ATOM 2639 O O . THR B 2 8 ? -111.16640 -23.61593 169.87838 1.000 96.82424 8 THR B O 1
ATOM 2643 N N . SER B 2 9 ? -110.57223 -25.35423 168.55612 1.000 86.74083 9 SER B N 1
ATOM 2644 C CA . SER B 2 9 ? -109.16616 -24.96420 168.53556 1.000 75.14007 9 SER B CA 1
ATOM 2645 C C . SER B 2 9 ? -108.95400 -23.72816 167.67067 1.000 72.15133 9 SER B C 1
ATOM 2646 O O . SER B 2 9 ? -108.16470 -22.84377 168.02165 1.000 63.12810 9 SER B O 1
ATOM 2649 N N . SER B 2 10 ? -109.64361 -23.65342 166.53711 1.000 79.56110 10 SER B N 1
ATOM 2650 C CA . SER B 2 10 ? -109.59954 -22.50013 165.65326 1.000 84.60681 10 SER B CA 1
ATOM 2651 C C . SER B 2 10 ? -110.96557 -21.82759 165.61576 1.000 86.79665 10 SER B C 1
ATOM 2652 O O . SER B 2 10 ? -111.99985 -22.47380 165.80715 1.000 91.57677 10 SER B O 1
ATOM 2655 N N . LEU B 2 11 ? -110.96071 -20.51985 165.36769 1.000 81.60497 11 LEU B N 1
ATOM 2656 C CA . LEU B 2 11 ? -112.19020 -19.73303 165.42580 1.000 76.69589 11 LEU B CA 1
ATOM 2657 C C . LEU B 2 11 ? -111.99619 -18.46004 164.62008 1.000 76.38595 11 LEU B C 1
ATOM 2658 O O . LEU B 2 11 ? -111.08153 -17.68036 164.90646 1.000 75.15196 11 LEU B O 1
ATOM 2663 N N . SER B 2 12 ? -112.84965 -18.24911 163.62260 1.000 75.88549 12 SER B N 1
ATOM 2664 C CA . SER B 2 12 ? -112.72965 -17.12112 162.71104 1.000 79.90861 12 SER B CA 1
ATOM 2665 C C . SER B 2 12 ? -113.75118 -16.05409 163.07907 1.000 79.75413 12 SER B C 1
ATOM 2666 O O . SER B 2 12 ? -114.90297 -16.36540 163.39598 1.000 88.48000 12 SER B O 1
ATOM 2669 N N . ALA B 2 13 ? -113.32475 -14.79427 163.03383 1.000 74.73328 13 ALA B N 1
ATOM 2670 C CA . ALA B 2 13 ? -114.18062 -13.69075 163.44061 1.000 64.65386 13 ALA B CA 1
ATOM 2671 C C . ALA B 2 13 ? -113.89170 -12.47204 162.57938 1.000 71.65717 13 ALA B C 1
ATOM 2672 O O . ALA B 2 13 ? -112.73065 -12.16173 162.30013 1.000 70.21622 13 ALA B O 1
ATOM 2674 N N . SER B 2 14 ? -114.95374 -11.78796 162.16370 1.000 77.47695 14 SER B N 1
ATOM 2675 C CA . SER B 2 14 ? -114.79732 -10.52430 161.46112 1.000 82.76761 14 SER B CA 1
ATOM 2676 C C . SER B 2 14 ? -114.33608 -9.44073 162.42913 1.000 83.06232 14 SER B C 1
ATOM 2677 O O . SER B 2 14 ? -114.58169 -9.50865 163.63658 1.000 80.01736 14 SER B O 1
ATOM 2680 N N . LEU B 2 15 ? -113.64712 -8.43976 161.88890 1.000 84.74909 15 LEU B N 1
ATOM 2681 C CA . LEU B 2 15 ? -113.11120 -7.37401 162.72319 1.000 86.05824 15 LEU B CA 1
ATOM 2682 C C . LEU B 2 15 ? -114.23979 -6.55923 163.34276 1.000 85.43717 15 LEU B C 1
ATOM 2683 O O . LEU B 2 15 ? -115.26557 -6.30135 162.70691 1.000 86.84266 15 LEU B O 1
ATOM 2688 N N . GLY B 2 16 ? -114.04349 -6.15442 164.59470 1.000 78.64415 16 GLY B N 1
ATOM 2689 C CA . GLY B 2 16 ? -115.06698 -5.41863 165.31212 1.000 80.14930 16 GLY B CA 1
ATOM 2690 C C . GLY B 2 16 ? -116.30449 -6.22119 165.64460 1.000 79.95671 16 GLY B C 1
ATOM 2691 O O . GLY B 2 16 ? -117.39598 -5.65150 165.73705 1.000 100.49184 16 GLY B O 1
ATOM 2692 N N . ASP B 2 17 ? -116.16765 -7.52983 165.82940 1.000 77.37530 17 ASP B N 1
ATOM 2693 C CA . ASP B 2 17 ? -117.28753 -8.40082 166.15299 1.000 84.99100 17 ASP B CA 1
ATOM 2694 C C . ASP B 2 17 ? -117.19078 -8.88888 167.59263 1.000 85.98016 17 ASP B C 1
ATOM 2695 O O . ASP B 2 17 ? -116.18454 -8.69889 168.28093 1.000 84.26125 17 ASP B O 1
ATOM 2700 N N . ARG B 2 18 ? -118.26733 -9.52951 168.03831 1.000 93.55819 18 ARG B N 1
ATOM 2701 C CA . ARG B 2 18 ? -118.33586 -10.12157 169.36721 1.000 96.68474 18 ARG B CA 1
ATOM 2702 C C . ARG B 2 18 ? -117.83540 -11.55815 169.29320 1.000 98.73171 18 ARG B C 1
ATOM 2703 O O . ARG B 2 18 ? -118.43007 -12.39232 168.60204 1.000 101.85579 18 ARG B O 1
ATOM 2711 N N . VAL B 2 19 ? -116.74809 -11.84624 170.00159 1.000 86.77011 19 VAL B N 1
ATOM 2712 C CA . VAL B 2 19 ? -116.13830 -13.17040 170.00286 1.000 88.39527 19 VAL B CA 1
ATOM 2713 C C . VAL B 2 19 ? -116.34830 -13.79853 171.37152 1.000 87.09011 19 VAL B C 1
ATOM 2714 O O . VAL B 2 19 ? -116.20459 -13.12925 172.40021 1.000 88.96341 19 VAL B O 1
ATOM 2718 N N . THR B 2 20 ? -116.68361 -15.08671 171.38332 1.000 84.52777 20 THR B N 1
ATOM 2719 C CA . THR B 2 20 ? -116.89753 -15.82305 172.62106 1.000 85.07313 20 THR B CA 1
ATOM 2720 C C . THR B 2 20 ? -116.15088 -17.14559 172.54985 1.000 88.12693 20 THR B C 1
ATOM 2721 O O . THR B 2 20 ? -116.32784 -17.91564 171.60046 1.000 88.47508 20 THR B O 1
ATOM 2725 N N . ILE B 2 21 ? -115.32032 -17.39845 173.55672 1.000 88.14311 21 ILE B N 1
ATOM 2726 C CA . ILE B 2 21 ? -114.46963 -18.57991 173.62971 1.000 82.21868 21 ILE B CA 1
ATOM 2727 C C . ILE B 2 21 ? -114.90134 -19.38136 174.84731 1.000 86.95021 21 ILE B C 1
ATOM 2728 O O . ILE B 2 21 ? -114.80670 -18.89396 175.98076 1.000 85.46470 21 ILE B O 1
ATOM 2733 N N . SER B 2 22 ? -115.37364 -20.60074 174.61538 1.000 93.43909 22 SER B N 1
ATOM 2734 C CA . SER B 2 22 ? -115.86445 -21.45661 175.68299 1.000 96.77562 22 SER B CA 1
ATOM 2735 C C . SER B 2 22 ? -114.74361 -22.32635 176.24485 1.000 90.14568 22 SER B C 1
ATOM 2736 O O . SER B 2 22 ? -113.72260 -22.57161 175.59806 1.000 88.60607 22 SER B O 1
ATOM 2739 N N . CYS B 2 23 ? -114.95439 -22.79123 177.47488 1.000 89.31575 23 CYS B N 1
ATOM 2740 C CA . CYS B 2 23 ? -113.94172 -23.55181 178.20169 1.000 80.57073 23 CYS B CA 1
ATOM 2741 C C . CYS B 2 23 ? -114.67724 -24.40386 179.22767 1.000 82.66199 23 CYS B C 1
ATOM 2742 O O . CYS B 2 23 ? -115.30051 -23.86329 180.14898 1.000 83.29392 23 CYS B O 1
ATOM 2745 N N . ARG B 2 24 ? -114.63327 -25.72157 179.05109 1.000 88.43480 24 ARG B N 1
ATOM 2746 C CA . ARG B 2 24 ? -115.38279 -26.65116 179.88620 1.000 93.95915 24 ARG B CA 1
ATOM 2747 C C . ARG B 2 24 ? -114.41996 -27.41865 180.78096 1.000 91.69668 24 ARG B C 1
ATOM 2748 O O . ARG B 2 24 ? -113.54377 -28.13714 180.28741 1.000 90.63952 24 ARG B O 1
ATOM 2753 N N . ALA B 2 25 ? -114.58703 -27.26307 182.08979 1.000 94.55690 25 ALA B N 1
ATOM 2754 C CA . ALA B 2 25 ? -113.81879 -28.02522 183.05957 1.000 96.12431 25 ALA B CA 1
ATOM 2755 C C . ALA B 2 25 ? -114.41139 -29.41733 183.23781 1.000 100.81866 25 ALA B C 1
ATOM 2756 O O . ALA B 2 25 ? -115.62707 -29.61360 183.15391 1.000 104.37807 25 ALA B O 1
ATOM 2758 N N . SER B 2 26 ? -113.53403 -30.39426 183.47797 1.000 100.77264 26 SER B N 1
ATOM 2759 C CA . SER B 2 26 ? -113.98316 -31.77067 183.64968 1.000 103.11698 26 SER B CA 1
ATOM 2760 C C . SER B 2 26 ? -114.78461 -31.97006 184.92969 1.000 111.16333 26 SER B C 1
ATOM 2761 O O . SER B 2 26 ? -115.40038 -33.02855 185.09538 1.000 121.46936 26 SER B O 1
ATOM 2764 N N . GLN B 2 27 ? -114.78849 -30.98989 185.83076 1.000 110.92232 27 GLN B N 1
ATOM 2765 C CA . GLN B 2 27 ? -115.61993 -31.02514 187.02440 1.000 108.16979 27 GLN B CA 1
ATOM 2766 C C . GLN B 2 27 ? -115.88207 -29.59155 187.46779 1.000 112.62683 27 GLN B C 1
ATOM 2767 O O . GLN B 2 27 ? -115.40429 -28.63312 186.85468 1.000 109.92677 27 GLN B O 1
ATOM 2773 N N . ASP B 2 28 ? -116.65315 -29.44935 188.54196 1.000 118.83011 28 ASP B N 1
ATOM 2774 C CA . ASP B 2 28 ? -117.01146 -28.13415 189.06898 1.000 121.33395 28 ASP B CA 1
ATOM 2775 C C . ASP B 2 28 ? -115.76604 -27.49628 189.67167 1.000 121.82147 28 ASP B C 1
ATOM 2776 O O . ASP B 2 28 ? -115.33907 -27.85486 190.77114 1.000 127.05602 28 ASP B O 1
ATOM 2781 N N . ILE B 2 29 ? -115.17468 -26.54221 188.95351 1.000 117.52261 29 ILE B N 1
ATOM 2782 C CA . ILE B 2 29 ? -113.99392 -25.84052 189.44628 1.000 116.73733 29 ILE B CA 1
ATOM 2783 C C . ILE B 2 29 ? -114.40421 -24.58676 190.20835 1.000 114.18999 29 ILE B C 1
ATOM 2784 O O . ILE B 2 29 ? -113.55042 -23.77890 190.58832 1.000 114.27807 29 ILE B O 1
ATOM 2789 N N . SER B 2 30 ? -115.71093 -24.41590 190.42673 1.000 114.78429 30 SER B N 1
ATOM 2790 C CA . SER B 2 30 ? -116.24211 -23.39308 191.33502 1.000 110.78204 30 SER B CA 1
ATOM 2791 C C . SER B 2 30 ? -115.70850 -21.99837 191.01105 1.000 109.66782 30 SER B C 1
ATOM 2792 O O . SER B 2 30 ? -115.32871 -21.23352 191.90104 1.000 106.47665 30 SER B O 1
ATOM 2795 N N . ASN B 2 31 ? -115.66502 -21.67597 189.71707 1.000 109.51256 31 ASN B N 1
ATOM 2796 C CA . ASN B 2 31 ? -115.26872 -20.35318 189.22767 1.000 110.21739 31 ASN B CA 1
ATOM 2797 C C . ASN B 2 31 ? -113.82819 -20.01432 189.59826 1.000 112.99579 31 ASN B C 1
ATOM 2798 O O . ASN B 2 31 ? -113.48522 -18.84663 189.79956 1.000 117.13930 31 ASN B O 1
ATOM 2803 N N . TYR B 2 32 ? -112.97372 -21.02990 189.68463 1.000 113.55321 32 TYR B N 1
ATOM 2804 C CA . TYR B 2 32 ? -111.53912 -20.84049 189.89051 1.000 108.23710 32 TYR B CA 1
ATOM 2805 C C . TYR B 2 32 ? -110.88420 -21.02983 188.52639 1.000 99.18571 32 TYR B C 1
ATOM 2806 O O . TYR B 2 32 ? -110.42493 -22.11951 188.18239 1.000 95.94502 32 TYR B O 1
ATOM 2815 N N . LEU B 2 33 ? -110.84041 -19.95419 187.74264 1.000 98.56623 33 LEU B N 1
ATOM 2816 C CA . LEU B 2 33 ? -110.35780 -20.03993 186.37270 1.000 96.16638 33 LEU B CA 1
ATOM 2817 C C . LEU B 2 33 ? -109.76387 -18.70484 185.94929 1.000 94.22808 33 LEU B C 1
ATOM 2818 O O . LEU B 2 33 ? -110.25235 -17.64246 186.34363 1.000 94.40078 33 LEU B O 1
ATOM 2823 N N . ASN B 2 34 ? -108.70762 -18.77636 185.14234 1.000 89.45073 34 ASN B N 1
ATOM 2824 C CA . ASN B 2 34 ? -108.02204 -17.60914 184.61488 1.000 87.12918 34 ASN B CA 1
ATOM 2825 C C . ASN B 2 34 ? -107.88518 -17.74070 183.10314 1.000 79.30798 34 ASN B C 1
ATOM 2826 O O . ASN B 2 34 ? -107.89274 -18.84285 182.54973 1.000 77.69981 34 ASN B O 1
ATOM 2831 N N . TRP B 2 35 ? -107.75861 -16.59308 182.44101 1.000 76.05767 35 TRP B N 1
ATOM 2832 C CA . TRP B 2 35 ? -107.62381 -16.51219 180.99039 1.000 70.33205 35 TRP B CA 1
ATOM 2833 C C . TRP B 2 35 ? -106.33449 -15.78155 180.64790 1.000 74.28004 35 TRP B C 1
ATOM 2834 O O . TRP B 2 35 ? -106.14252 -14.63206 181.06704 1.000 75.38216 35 TRP B O 1
ATOM 2845 N N . TYR B 2 36 ? -105.46703 -16.44945 179.88533 1.000 74.99296 36 TYR B N 1
ATOM 2846 C CA . TYR B 2 36 ? -104.22211 -15.89999 179.37146 1.000 73.67380 36 TYR B CA 1
ATOM 2847 C C . TYR B 2 36 ? -104.29006 -15.74442 177.85719 1.000 68.20864 36 TYR B C 1
ATOM 2848 O O . TYR B 2 36 ? -105.04121 -16.44137 177.16718 1.000 69.59641 36 TYR B O 1
ATOM 2857 N N . GLN B 2 37 ? -103.45291 -14.84442 177.34719 1.000 62.63047 37 GLN B N 1
ATOM 2858 C CA . GLN B 2 37 ? -103.31084 -14.59020 175.92122 1.000 65.16468 37 GLN B CA 1
ATOM 2859 C C . GLN B 2 37 ? -101.86828 -14.83817 175.50428 1.000 63.14131 37 GLN B C 1
ATOM 2860 O O . GLN B 2 37 ? -100.93611 -14.44934 176.21311 1.000 67.91466 37 GLN B O 1
ATOM 2866 N N . GLN B 2 38 ? -101.68372 -15.48121 174.35240 1.000 58.90592 38 GLN B N 1
ATOM 2867 C CA . GLN B 2 38 ? -100.36319 -15.69312 173.77293 1.000 55.90702 38 GLN B CA 1
ATOM 2868 C C . GLN B 2 38 ? -100.36920 -15.18455 172.34003 1.000 57.88613 38 GLN B C 1
ATOM 2869 O O . GLN B 2 38 ? -101.12493 -15.68944 171.49952 1.000 54.89527 38 GLN B O 1
ATOM 2875 N N . LYS B 2 39 ? -99.53038 -14.18662 172.07200 1.000 63.89131 39 LYS B N 1
ATOM 2876 C CA . LYS B 2 39 ? -99.39723 -13.57872 170.75980 1.000 59.41256 39 LYS B CA 1
ATOM 2877 C C . LYS B 2 39 ? -98.53189 -14.44739 169.85045 1.000 53.19383 39 LYS B C 1
ATOM 2878 O O . LYS B 2 39 ? -97.83272 -15.34798 170.32081 1.000 48.11090 39 LYS B O 1
ATOM 2884 N N . PRO B 2 40 ? -98.58388 -14.21327 168.53412 1.000 55.77267 40 PRO B N 1
ATOM 2885 C CA . PRO B 2 40 ? -97.75084 -15.00560 167.61136 1.000 52.89779 40 PRO B CA 1
ATOM 2886 C C . PRO B 2 40 ? -96.27429 -15.03878 167.97826 1.000 57.94775 40 PRO B C 1
ATOM 2887 O O . PRO B 2 40 ? -95.60014 -16.03721 167.69263 1.000 62.11264 40 PRO B O 1
ATOM 2891 N N . ASP B 2 41 ? -95.74579 -13.98408 168.59852 1.000 62.69919 41 ASP B N 1
ATOM 2892 C CA . ASP B 2 41 ? -94.35141 -13.96729 169.02642 1.000 64.19613 41 ASP B CA 1
ATOM 2893 C C . ASP B 2 41 ? -94.10845 -14.76218 170.30845 1.000 71.28100 41 ASP B C 1
ATOM 2894 O O . ASP B 2 41 ? -93.02315 -14.65590 170.88961 1.000 72.40337 41 ASP B O 1
ATOM 2899 N N . GLY B 2 42 ? -95.08582 -15.55081 170.75617 1.000 76.44600 42 GLY B N 1
ATOM 2900 C CA . GLY B 2 42 ? -94.94584 -16.37226 171.93930 1.000 73.51632 42 GLY B CA 1
ATOM 2901 C C . GLY B 2 42 ? -95.14966 -15.67574 173.26750 1.000 70.04539 42 GLY B C 1
ATOM 2902 O O . GLY B 2 42 ? -95.19404 -16.35919 174.29913 1.000 70.15832 42 GLY B O 1
ATOM 2903 N N . THR B 2 43 ? -95.27767 -14.35044 173.29115 1.000 67.92257 43 THR B N 1
ATOM 2904 C CA . THR B 2 43 ? -95.41940 -13.64557 174.55923 1.000 70.59284 43 THR B CA 1
ATOM 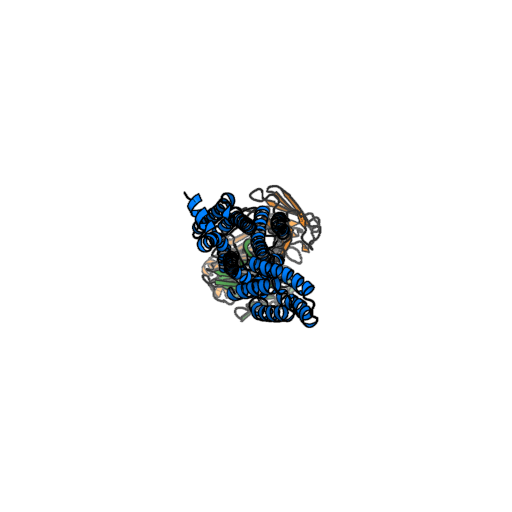2905 C C . THR B 2 43 ? -96.76774 -13.97207 175.18849 1.000 70.43560 43 THR B C 1
ATOM 2906 O O . THR B 2 43 ? -97.80071 -13.95130 174.51309 1.000 67.22010 43 THR B O 1
ATOM 2910 N N . VAL B 2 44 ? -96.75852 -14.26202 176.48728 1.000 71.15949 44 VAL B N 1
ATOM 2911 C CA . VAL B 2 44 ? -97.96144 -14.62474 177.22592 1.000 63.77424 44 VAL B CA 1
ATOM 2912 C C . VAL B 2 44 ? -98.34956 -13.47372 178.14279 1.000 67.42053 44 VAL B C 1
ATOM 2913 O O . VAL B 2 44 ? -97.49253 -12.86333 178.79293 1.000 72.89766 44 VAL B O 1
ATOM 2917 N N . LYS B 2 45 ? -99.64687 -13.17985 178.18903 1.000 64.90873 45 LYS B N 1
ATOM 2918 C CA . LYS B 2 45 ? -100.19261 -12.07227 178.95848 1.000 67.87952 45 LYS B CA 1
ATOM 2919 C C . LYS B 2 45 ? -101.34135 -12.58394 179.81365 1.000 66.34140 45 LYS B C 1
ATOM 2920 O O . LYS B 2 45 ? -102.17781 -13.35857 179.33981 1.000 66.78359 45 LYS B O 1
ATOM 2923 N N . LEU B 2 46 ? -101.38413 -12.14911 181.07069 1.000 63.45662 46 LEU B N 1
ATOM 2924 C CA . LEU B 2 46 ? -102.50349 -12.48237 181.94228 1.000 67.73612 46 LEU B CA 1
ATOM 2925 C C . LEU B 2 46 ? -103.64110 -11.50054 181.69673 1.000 73.23443 46 LEU B C 1
ATOM 2926 O O . LEU B 2 46 ? -103.47232 -10.28818 181.86828 1.000 74.21955 46 LEU B O 1
ATOM 2931 N N . LEU B 2 47 ? -104.79979 -12.02438 181.29767 1.000 74.32941 47 LEU B N 1
ATOM 2932 C CA . LEU B 2 47 ? -105.96739 -11.19848 181.01532 1.000 73.63764 47 LEU B CA 1
ATOM 2933 C C . LEU B 2 47 ? -106.96763 -11.21930 182.16492 1.000 77.49329 47 LEU B C 1
ATOM 2934 O O . LEU B 2 47 ? -107.30787 -10.16691 182.71357 1.000 78.31431 47 LEU B O 1
ATOM 2939 N N . LEU B 2 48 ? -107.44967 -12.40097 182.54295 1.000 79.84343 48 LEU B N 1
ATOM 2940 C CA . LEU B 2 48 ? -108.49313 -12.48955 183.55294 1.000 82.09812 48 LEU B CA 1
ATOM 2941 C C . LEU B 2 48 ? -108.10432 -13.47339 184.64546 1.000 83.85892 48 LEU B C 1
ATOM 2942 O O . LEU B 2 48 ? -107.46639 -14.49304 184.38179 1.000 83.21849 48 LEU B O 1
ATOM 2947 N N . TYR B 2 49 ? -108.52022 -13.16615 185.87337 1.000 85.76728 49 TYR B N 1
ATOM 2948 C CA . TYR B 2 49 ? -108.42183 -14.08404 186.99801 1.000 89.79866 49 TYR B CA 1
ATOM 2949 C C . TYR B 2 49 ? -109.75097 -14.09104 187.73846 1.000 97.77086 49 TYR B C 1
ATOM 2950 O O . TYR B 2 49 ? -110.52335 -13.13253 187.66855 1.000 104.74860 49 TYR B O 1
ATOM 2959 N N . TYR B 2 50 ? -110.02144 -15.19449 188.43624 1.000 99.64606 50 TYR B N 1
ATOM 2960 C CA . TYR B 2 50 ? -111.27201 -15.39077 189.17791 1.000 103.91813 50 TYR B CA 1
ATOM 2961 C C . TYR B 2 50 ? -112.49858 -15.33333 188.26836 1.000 104.08262 50 TYR B C 1
ATOM 2962 O O . TYR B 2 50 ? -113.59506 -14.98927 188.71944 1.000 107.79841 50 TYR B O 1
ATOM 2971 N N . THR B 2 51 ? -112.29891 -15.63452 186.98118 1.000 105.79210 51 THR B N 1
ATOM 2972 C CA . THR B 2 51 ? -113.34612 -15.82089 185.97630 1.000 111.89258 51 THR B CA 1
ATOM 2973 C C . THR B 2 51 ? -114.02349 -14.52102 185.54705 1.000 114.63021 51 THR B C 1
ATOM 2974 O O . THR B 2 51 ? -114.75034 -14.50907 184.54918 1.000 115.78743 51 THR B O 1
ATOM 2978 N N . SER B 2 52 ? -113.77973 -13.41810 186.24576 1.000 114.81734 52 SER B N 1
ATOM 2979 C CA . SER B 2 52 ? -114.39339 -12.16538 185.81941 1.000 115.29031 52 SER B CA 1
ATOM 2980 C C . SER B 2 52 ? -113.56018 -10.92304 186.09485 1.000 111.53695 52 SER B C 1
ATOM 2981 O O . SER B 2 52 ? -114.02204 -9.82437 185.77420 1.000 111.30458 52 SER B O 1
ATOM 2984 N N . ARG B 2 53 ? -112.36315 -11.03865 186.65862 1.000 109.91596 53 ARG B N 1
ATOM 2985 C CA . ARG B 2 53 ? -111.63398 -9.88216 187.16220 1.000 104.39001 53 ARG B CA 1
ATOM 2986 C C . ARG B 2 53 ? -110.52025 -9.49968 186.19428 1.000 94.34254 53 ARG B C 1
ATOM 2987 O O . ARG B 2 53 ? -109.60954 -10.29560 185.93930 1.000 87.78945 53 ARG B O 1
ATOM 2995 N N . LEU B 2 54 ? -110.60322 -8.28436 185.65715 1.000 96.58556 54 LEU B N 1
ATOM 2996 C CA . LEU B 2 54 ? -109.62066 -7.80592 184.69398 1.000 99.09746 54 LEU B CA 1
ATOM 2997 C C . LEU B 2 54 ? -108.27519 -7.59326 185.37593 1.000 99.65097 54 LEU B C 1
ATOM 2998 O O . LEU B 2 54 ? -108.19923 -6.97912 186.44456 1.000 104.52723 54 LEU B O 1
ATOM 3003 N N . HIS B 2 55 ? -107.21356 -8.10441 184.76005 1.000 94.54433 55 HIS B N 1
ATOM 3004 C CA . HIS B 2 55 ? -105.87199 -7.78528 185.21829 1.000 96.42151 55 HIS B CA 1
ATOM 3005 C C . HIS B 2 55 ? -105.57062 -6.31117 184.94805 1.000 102.39839 55 HIS B C 1
ATOM 3006 O O . HIS B 2 55 ? -106.26784 -5.63628 184.18582 1.000 105.39450 55 HIS B O 1
ATOM 3013 N N . SER B 2 56 ? -104.52285 -5.80708 185.59400 1.000 103.15031 56 SER B N 1
ATOM 3014 C CA . SER B 2 56 ? -104.09526 -4.43516 185.35745 1.000 110.97066 56 SER B CA 1
ATOM 3015 C C . SER B 2 56 ? -103.56243 -4.28224 183.93787 1.000 112.14928 56 SER B C 1
ATOM 3016 O O . SER B 2 56 ? -102.70524 -5.05401 183.49671 1.000 113.08604 56 SER B O 1
ATOM 3019 N N . GLY B 2 57 ? -104.07268 -3.28227 183.22379 1.000 114.05660 57 GLY B N 1
ATOM 3020 C CA . GLY B 2 57 ? -103.56131 -2.95020 181.90981 1.000 104.43492 57 GLY B CA 1
ATOM 3021 C C . GLY B 2 57 ? -104.18338 -3.69539 180.75176 1.000 97.42158 57 GLY B C 1
ATOM 3022 O O . GLY B 2 57 ? -103.58029 -3.74152 179.67374 1.000 94.89639 57 GLY B O 1
ATOM 3023 N N . VAL B 2 58 ? -105.36711 -4.27448 180.92823 1.000 96.26632 58 VAL B N 1
ATOM 3024 C CA . VAL B 2 58 ? -106.07056 -4.93213 179.82842 1.000 92.43828 58 VAL B CA 1
ATOM 3025 C C . VAL B 2 58 ? -107.35850 -4.16760 179.53943 1.000 89.07517 58 VAL B C 1
ATOM 3026 O O . VAL B 2 58 ? -107.99728 -3.65311 180.46952 1.000 89.24460 58 VAL B O 1
ATOM 3030 N N . PRO B 2 59 ? -107.76559 -4.04800 178.27767 1.000 88.56540 59 PRO B N 1
ATOM 3031 C CA . PRO B 2 59 ? -108.91571 -3.19902 177.94600 1.000 94.60406 59 PRO B CA 1
ATOM 3032 C C . PRO B 2 59 ? -110.23144 -3.84894 178.34862 1.000 94.14257 59 PRO B C 1
ATOM 3033 O O . PRO B 2 59 ? -110.31683 -5.04303 178.64256 1.000 93.74487 59 PRO B O 1
ATOM 3037 N N . SER B 2 60 ? -111.27742 -3.02290 178.35771 1.000 92.77030 60 SER B N 1
ATOM 3038 C CA . SER B 2 60 ? -112.60162 -3.44658 178.79422 1.000 92.04923 60 SER B CA 1
ATOM 3039 C C . SER B 2 60 ? -113.36337 -4.23383 177.73600 1.000 92.11800 60 SER B C 1
ATOM 3040 O O . SER B 2 60 ? -114.48473 -4.67541 178.01070 1.000 92.51312 60 SER B O 1
ATOM 3043 N N . ARG B 2 61 ? -112.79954 -4.40932 176.53732 1.000 90.43417 61 ARG B N 1
ATOM 3044 C CA . ARG B 2 61 ? -113.42127 -5.29421 175.55705 1.000 90.04739 61 ARG B CA 1
ATOM 3045 C C . ARG B 2 61 ? -113.55744 -6.71308 176.09149 1.000 91.20479 61 ARG B C 1
ATOM 3046 O O . ARG B 2 61 ? -114.49380 -7.43035 175.72093 1.000 93.47350 61 ARG B O 1
ATOM 3054 N N . PHE B 2 62 ? -112.64453 -7.12936 176.96439 1.000 91.40521 62 PHE B N 1
ATOM 3055 C CA . PHE B 2 62 ? -112.63880 -8.48237 177.49794 1.000 92.92165 62 PHE B CA 1
ATOM 3056 C C . PHE B 2 62 ? -113.55061 -8.58576 178.71199 1.000 94.27349 62 PHE B C 1
ATOM 3057 O O . PHE B 2 62 ? -113.65085 -7.65368 179.51531 1.000 95.21396 62 PHE B O 1
ATOM 3065 N N . SER B 2 63 ? -114.21666 -9.73015 178.83364 1.000 94.15969 63 SER B N 1
ATOM 3066 C CA . SER B 2 63 ? -115.08073 -9.99521 179.97372 1.000 95.91983 63 SER B CA 1
ATOM 3067 C C . SER B 2 63 ? -115.21794 -11.50022 180.13927 1.000 93.19592 63 SER B C 1
ATOM 3068 O O . SER B 2 63 ? -115.37526 -12.22468 179.15597 1.000 91.89576 63 SER B O 1
ATOM 3071 N N . GLY B 2 64 ? -115.15642 -11.96541 181.38116 1.000 94.10555 64 GLY B N 1
ATOM 3072 C CA . GLY B 2 64 ? -115.33312 -13.38200 181.61889 1.000 95.21182 64 GLY B CA 1
ATOM 3073 C C . GLY B 2 64 ? -116.65850 -13.70174 182.27286 1.000 103.14770 64 GLY B C 1
ATOM 3074 O O . GLY B 2 64 ? -117.25692 -12.84812 182.93440 1.000 105.05154 64 GLY B O 1
ATOM 3075 N N . SER B 2 65 ? -117.12736 -14.93292 182.09223 1.000 104.16850 65 SER B N 1
ATOM 3076 C CA . SER B 2 65 ? -118.33888 -15.39122 182.75292 1.000 109.75914 65 SER B CA 1
ATOM 3077 C C . SER B 2 65 ? -118.27500 -16.90373 182.88471 1.000 112.08511 65 SER B C 1
ATOM 3078 O O . SER B 2 65 ? -117.39385 -17.55940 182.32577 1.000 112.17653 65 SER B O 1
ATOM 3081 N N . GLY B 2 66 ? -119.22476 -17.45635 183.63148 1.000 117.13405 66 GLY B N 1
ATOM 3082 C CA . GLY B 2 66 ? -119.30887 -18.89601 183.74922 1.000 114.91948 66 GLY B CA 1
ATOM 3083 C C . GLY B 2 66 ? -119.60899 -19.39029 185.14685 1.000 120.64738 66 GLY B C 1
ATOM 3084 O O . GLY B 2 66 ? -119.54382 -18.63081 186.11738 1.000 124.22834 66 GLY B O 1
ATOM 3085 N N . SER B 2 67 ? -119.94913 -20.67097 185.24825 1.000 122.63418 67 SER B N 1
ATOM 3086 C CA . SER B 2 67 ? -120.23714 -21.30820 186.52507 1.000 124.55896 67 SER B CA 1
ATOM 3087 C C . SER B 2 67 ? -120.12679 -22.81432 186.34015 1.000 121.79291 67 SER B C 1
ATOM 3088 O O . SER B 2 67 ? -120.08570 -23.32226 185.21471 1.000 124.21206 67 SER B O 1
ATOM 3091 N N . GLY B 2 68 ? -120.06996 -23.52266 187.46673 1.000 122.64382 68 GLY B N 1
ATOM 3092 C CA . GLY B 2 68 ? -119.97142 -24.96788 187.44438 1.000 118.97103 68 GLY B CA 1
ATOM 3093 C C . GLY B 2 68 ? -118.77728 -25.44937 186.64994 1.000 115.14876 68 GLY B C 1
ATOM 3094 O O . GLY B 2 68 ? -117.62915 -25.30661 187.08129 1.000 117.12304 68 GLY B O 1
ATOM 3095 N N . THR B 2 69 ? -119.04365 -26.02415 185.47790 1.000 110.43605 69 THR B N 1
ATOM 3096 C CA . THR B 2 69 ? -117.99739 -26.51407 184.59621 1.000 105.18413 69 THR B CA 1
ATOM 3097 C C . THR B 2 69 ? -117.84465 -25.69189 183.32514 1.000 98.45991 69 THR B C 1
ATOM 3098 O O . THR B 2 69 ? -116.85379 -25.87399 182.61023 1.000 98.46304 69 THR B O 1
ATOM 3102 N N . ASP B 2 70 ? -118.77974 -24.79317 183.02810 1.000 94.30118 70 ASP B N 1
ATOM 3103 C CA . ASP B 2 70 ? -118.80012 -24.07040 181.76264 1.000 91.75641 70 ASP B CA 1
ATOM 3104 C C . ASP B 2 70 ? -118.41328 -22.61913 181.99919 1.000 88.26992 70 ASP B C 1
ATOM 3105 O O . ASP B 2 70 ? -119.03974 -21.93458 182.81413 1.000 84.07298 70 ASP B O 1
ATOM 3110 N N . TYR B 2 71 ? -117.39843 -22.14461 181.27725 1.000 91.36247 71 TYR B N 1
ATOM 3111 C CA . TYR B 2 71 ? -116.95127 -20.76685 181.40629 1.000 89.82321 71 TYR B CA 1
ATOM 3112 C C . TYR B 2 71 ? -116.64955 -20.21859 180.02038 1.000 84.95371 71 TYR B C 1
ATOM 3113 O O . TYR B 2 71 ? -116.53284 -20.96674 179.04713 1.000 78.15062 71 TYR B O 1
ATOM 3122 N N . SER B 2 72 ? -116.52628 -18.89654 179.93028 1.000 85.12596 72 SER B N 1
ATOM 3123 C CA . SER B 2 72 ? -116.40295 -18.26752 178.62507 1.000 84.06673 72 SER B CA 1
ATOM 3124 C C . SER B 2 72 ? -115.72460 -16.91134 178.75023 1.000 85.50423 72 SER B C 1
ATOM 3125 O O . SER B 2 72 ? -115.96050 -16.16739 179.70787 1.000 90.64565 72 SER B O 1
ATOM 3128 N N . LEU B 2 73 ? -114.88354 -16.61045 177.76709 1.000 81.67794 73 LEU B N 1
ATOM 3129 C CA . LEU B 2 73 ? -114.28549 -15.29964 177.57342 1.000 87.20318 73 LEU B CA 1
ATOM 3130 C C . LEU B 2 73 ? -115.00768 -14.60886 176.42364 1.000 90.40731 73 LEU B C 1
ATOM 3131 O O . LEU B 2 73 ? -115.45191 -15.25799 175.47479 1.000 97.22556 73 LEU B O 1
ATOM 3136 N N . THR B 2 74 ? -115.12460 -13.28603 176.50683 1.000 87.43402 74 THR B N 1
ATOM 3137 C CA . THR B 2 74 ? -115.91297 -12.53752 175.53633 1.000 89.30098 74 THR B CA 1
ATOM 3138 C C . THR B 2 74 ? -115.21553 -11.23081 175.20116 1.000 94.37799 74 THR B C 1
ATOM 3139 O O . THR B 2 74 ? -114.91749 -10.43307 176.09560 1.000 96.74054 74 THR B O 1
ATOM 3143 N N . ILE B 2 75 ? -114.95147 -11.03063 173.91469 1.000 93.41024 75 ILE B N 1
ATOM 3144 C CA . ILE B 2 75 ? -114.43887 -9.77488 173.38519 1.000 90.20746 75 ILE B CA 1
ATOM 3145 C C . ILE B 2 75 ? -115.60684 -9.05538 172.72522 1.000 105.10349 75 ILE B C 1
ATOM 3146 O O . ILE B 2 75 ? -116.21123 -9.57779 171.77864 1.000 107.69547 75 ILE B O 1
ATOM 3151 N N . SER B 2 76 ? -115.93436 -7.86476 173.23417 1.000 113.60032 76 SER B N 1
ATOM 3152 C CA . SER B 2 76 ? -117.07478 -7.11333 172.71775 1.000 115.80213 76 SER B CA 1
ATOM 3153 C C . SER B 2 76 ? -116.87702 -6.76844 171.24720 1.000 116.16771 76 SER B C 1
ATOM 3154 O O . SER B 2 76 ? -117.66285 -7.17723 170.38539 1.000 122.41746 76 SER B O 1
ATOM 3157 N N . ASN B 2 77 ? -115.83257 -6.00534 170.94441 1.000 109.98558 77 ASN B N 1
ATOM 3158 C CA . ASN B 2 77 ? -115.43664 -5.71766 169.57533 1.000 102.23538 77 ASN B CA 1
ATOM 3159 C C . ASN B 2 77 ? -114.01721 -6.22336 169.36373 1.000 93.94067 77 ASN B C 1
ATOM 3160 O O . ASN B 2 77 ? -113.14061 -6.01625 170.20863 1.000 96.87370 77 ASN B O 1
ATOM 3165 N N . LEU B 2 78 ? -113.79829 -6.89420 168.23742 1.000 86.89587 78 LEU B N 1
ATOM 3166 C CA . LEU B 2 78 ? -112.50605 -7.49160 167.92701 1.000 82.94118 78 LEU B CA 1
ATOM 3167 C C . LEU B 2 78 ? -111.60062 -6.47256 167.24551 1.000 84.64458 78 LEU B C 1
ATOM 3168 O O . LEU B 2 78 ? -111.91547 -5.98282 166.15505 1.000 86.77961 78 LEU B O 1
ATOM 3173 N N . GLU B 2 79 ? -110.48330 -6.15907 167.88765 1.000 84.91476 79 GLU B N 1
ATOM 3174 C CA . GLU B 2 79 ? -109.42411 -5.35241 167.30832 1.000 86.21531 79 GLU B CA 1
ATOM 3175 C C . GLU B 2 79 ? -108.31853 -6.25001 166.77175 1.000 87.99344 79 GLU B C 1
ATOM 3176 O O . GLU B 2 79 ? -108.19337 -7.40821 167.18084 1.000 89.64876 79 GLU B O 1
ATOM 3182 N N . PRO B 2 80 ? -107.49785 -5.75585 165.83854 1.000 89.95349 80 PRO B N 1
ATOM 3183 C CA . PRO B 2 80 ? -106.44901 -6.62059 165.27049 1.000 86.19217 80 PRO B CA 1
ATOM 3184 C C . PRO B 2 80 ? -105.41400 -7.07474 166.28457 1.000 81.60523 80 PRO B C 1
ATOM 3185 O O . PRO B 2 80 ? -104.83808 -8.15763 166.12085 1.000 76.06954 80 PRO B O 1
ATOM 3189 N N . GLU B 2 81 ? -105.15345 -6.28024 167.32592 1.000 84.33342 81 GLU B N 1
ATOM 3190 C CA . GLU B 2 81 ? -104.22031 -6.69935 168.36583 1.000 80.77988 81 GLU B CA 1
ATOM 3191 C C . GLU B 2 81 ? -104.69666 -7.94399 169.10300 1.000 79.27622 81 GLU B C 1
ATOM 3192 O O . GLU B 2 81 ? -103.87396 -8.66013 169.68388 1.000 83.31545 81 GLU B O 1
ATOM 3198 N N . ASP B 2 82 ? -106.00055 -8.21640 169.09314 1.000 79.16782 82 ASP B N 1
ATOM 3199 C CA . ASP B 2 82 ? -106.57147 -9.34262 169.82096 1.000 76.58993 82 ASP B CA 1
ATOM 3200 C C . ASP B 2 82 ? -106.47670 -10.66175 169.06437 1.000 66.13742 82 ASP B C 1
ATOM 3201 O O . ASP B 2 82 ? -106.96520 -11.67875 169.56941 1.000 65.52445 82 ASP B O 1
ATOM 3206 N N . ILE B 2 83 ? -105.86860 -10.67826 167.88131 1.000 57.02304 83 ILE B N 1
ATOM 3207 C CA . ILE B 2 83 ? -105.66829 -11.91989 167.14031 1.000 56.95008 83 ILE B CA 1
ATOM 3208 C C . ILE B 2 83 ? -104.51048 -12.66907 167.79299 1.000 58.86544 83 ILE B C 1
ATOM 3209 O O . ILE B 2 83 ? -103.34513 -12.30198 167.62544 1.000 64.07659 83 ILE B O 1
ATOM 3214 N N . ALA B 2 84 ? -104.83193 -13.72446 168.53198 1.000 49.22346 84 ALA B N 1
ATOM 3215 C CA . ALA B 2 84 ? -103.85775 -14.46161 169.32947 1.000 48.45305 84 ALA B CA 1
ATOM 3216 C C . ALA B 2 84 ? -104.50699 -15.77147 169.75946 1.000 53.13995 84 ALA B C 1
ATOM 3217 O O . ALA B 2 84 ? -105.63711 -16.08236 169.36991 1.000 52.21518 84 ALA B O 1
ATOM 3219 N N . THR B 2 85 ? -103.78633 -16.53776 170.57415 1.000 52.83101 85 THR B N 1
ATOM 3220 C CA . THR B 2 85 ? -104.29561 -17.78905 171.12063 1.000 54.09883 85 THR B CA 1
ATOM 3221 C C . THR B 2 85 ? -104.62994 -17.59683 172.59299 1.000 58.93199 85 THR B C 1
ATOM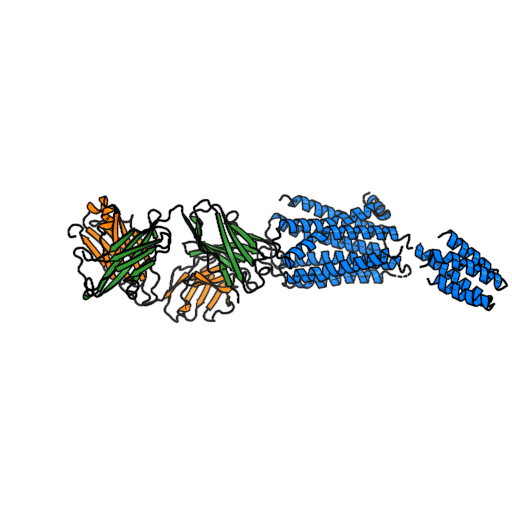 3222 O O . THR B 2 85 ? -103.79532 -17.12311 173.36723 1.000 64.32330 85 THR B O 1
ATOM 3226 N N . TYR B 2 86 ? -105.84258 -17.97428 172.98029 1.000 57.93582 86 TYR B N 1
ATOM 3227 C CA . TYR B 2 86 ? -106.33673 -17.74727 174.33101 1.000 61.40829 86 TYR B CA 1
ATOM 3228 C C . TYR B 2 86 ? -106.43181 -19.07144 175.07513 1.000 61.07056 86 TYR B C 1
ATOM 3229 O O . TYR B 2 86 ? -106.99731 -20.04135 174.55875 1.000 56.27969 86 TYR B O 1
ATOM 3238 N N . TYR B 2 87 ? -105.87317 -19.10681 176.28312 1.000 66.14983 87 TYR B N 1
ATOM 3239 C CA . TYR B 2 87 ? -105.82579 -20.31285 177.09762 1.000 66.79467 87 TYR B CA 1
ATOM 3240 C C . TYR B 2 87 ? -106.57058 -20.09094 178.40578 1.000 69.02928 87 TYR B C 1
ATOM 3241 O O . TYR B 2 87 ? -106.43424 -19.03908 179.03845 1.000 73.05913 87 TYR B O 1
ATOM 3250 N N . CYS B 2 88 ? -107.35737 -21.08360 178.81195 1.000 64.70012 88 CYS B N 1
ATOM 3251 C CA . CYS B 2 88 ? -108.03220 -21.05877 180.10077 1.000 62.82078 88 CYS B CA 1
ATOM 3252 C C . CYS B 2 88 ? -107.36443 -22.05487 181.03891 1.000 67.10547 88 CYS B C 1
ATOM 3253 O O . CYS B 2 88 ? -107.02071 -23.17048 180.63547 1.000 69.64798 88 CYS B O 1
ATOM 3256 N N . GLN B 2 89 ? -107.18076 -21.64263 182.29112 1.000 71.47414 89 GLN B N 1
ATOM 3257 C CA . GLN B 2 89 ? -106.46510 -22.43244 183.28442 1.000 71.05092 89 GLN B CA 1
ATOM 3258 C C . GLN B 2 89 ? -107.29331 -22.51762 184.55562 1.000 74.21748 89 GLN B C 1
ATOM 3259 O O . GLN B 2 89 ? -107.81548 -21.50314 185.02467 1.000 76.01757 89 GLN B O 1
ATOM 3265 N N . GLN B 2 90 ? -107.40653 -23.71627 185.11685 1.000 77.68027 90 GLN B N 1
ATOM 3266 C CA . GLN B 2 90 ? -108.09322 -23.90683 186.38553 1.000 80.07644 90 GLN B CA 1
ATOM 3267 C C . GLN B 2 90 ? -107.07638 -24.01447 187.51504 1.000 78.88840 90 GLN B C 1
ATOM 3268 O O . GLN B 2 90 ? -106.02938 -24.65270 187.36804 1.000 75.62353 90 GLN B O 1
ATOM 3274 N N . TYR B 2 91 ? -107.37902 -23.35877 188.63566 1.000 84.26839 91 TYR B N 1
ATOM 3275 C CA . TYR B 2 91 ? -106.58309 -23.48008 189.85141 1.000 89.91362 91 TYR B CA 1
ATOM 3276 C C . TYR B 2 91 ? -107.41693 -23.99417 191.01936 1.000 96.28966 91 TYR B C 1
ATOM 3277 O O . TYR B 2 91 ? -107.07525 -23.74807 192.18039 1.000 100.05332 91 TYR B O 1
ATOM 3286 N N . SER B 2 92 ? -108.50609 -24.71055 190.72799 1.000 99.89412 92 SER B N 1
ATOM 3287 C CA . SER B 2 92 ? -109.36983 -25.22666 191.78501 1.000 105.99900 92 SER B CA 1
ATOM 3288 C C . SER B 2 92 ? -108.64345 -26.25819 192.63905 1.000 112.83766 92 SER B C 1
ATOM 3289 O O . SER B 2 92 ? -108.85932 -26.33013 193.85440 1.000 117.66408 92 SER B O 1
ATOM 3292 N N . LYS B 2 93 ? -107.78316 -27.06515 192.02275 1.000 114.80900 93 LYS B N 1
ATOM 3293 C CA . LYS B 2 93 ? -106.96186 -28.01658 192.75413 1.000 115.43911 93 LYS B CA 1
ATOM 3294 C C . LYS B 2 93 ? -105.67295 -28.24639 191.98025 1.000 108.31745 93 LYS B C 1
ATOM 3295 O O . LYS B 2 93 ? -105.63686 -28.12271 190.75268 1.000 99.32880 93 LYS B O 1
ATOM 3301 N N . LEU B 2 94 ? -104.61212 -28.56376 192.71277 1.000 109.72125 94 LEU B N 1
ATOM 3302 C CA . LEU B 2 94 ? -103.34911 -28.88138 192.07147 1.000 101.35129 94 LEU B CA 1
ATOM 3303 C C . LEU B 2 94 ? -103.38431 -30.29178 191.48215 1.000 99.17892 94 LEU B C 1
ATOM 3304 O O . LEU B 2 94 ? -104.03127 -31.18644 192.03332 1.000 104.16399 94 LEU B O 1
ATOM 3309 N N . PRO B 2 95 ? -102.69413 -30.51833 190.35132 1.000 93.40076 95 PRO B N 1
ATOM 3310 C CA . PRO B 2 95 ? -101.89217 -29.52176 189.63186 1.000 88.22109 95 PRO B CA 1
ATOM 3311 C C . PRO B 2 95 ? -102.74243 -28.52556 188.84993 1.000 87.31214 95 PRO B C 1
ATOM 3312 O O . PRO B 2 95 ? -103.85396 -28.85695 188.43602 1.000 90.67407 95 PRO B O 1
ATOM 3316 N N . ARG B 2 96 ? -102.22042 -27.31684 188.65789 1.000 85.31686 96 ARG B N 1
ATOM 3317 C CA . ARG B 2 96 ? -102.85339 -26.37122 187.75072 1.000 78.74373 96 ARG B CA 1
ATOM 3318 C C . ARG B 2 96 ? -102.80624 -26.92159 186.33229 1.000 69.02327 96 ARG B C 1
ATOM 3319 O O . ARG B 2 96 ? -101.75517 -27.36385 185.86034 1.000 75.40434 96 ARG B O 1
ATOM 3327 N N . THR B 2 97 ? -103.94582 -26.89804 185.65108 1.000 66.63299 97 THR B N 1
ATOM 3328 C CA . THR B 2 97 ? -104.02925 -27.38437 184.28453 1.000 71.77029 97 THR B CA 1
ATOM 3329 C C . THR B 2 97 ? -104.58216 -26.29466 183.37640 1.000 66.93966 97 THR B C 1
ATOM 3330 O O . THR B 2 97 ? -105.26099 -25.36567 183.82216 1.000 64.91097 97 THR B O 1
ATOM 3334 N N . PHE B 2 98 ? -104.28433 -26.42739 182.08884 1.000 61.29464 98 PHE B N 1
ATOM 3335 C CA . PHE B 2 98 ? -104.67719 -25.46293 181.07538 1.000 61.01249 98 PHE B CA 1
ATOM 3336 C C . PHE B 2 98 ? -105.62954 -26.10792 180.07811 1.000 63.34913 98 PHE B C 1
ATOM 3337 O O . PHE B 2 98 ? -105.80638 -27.32824 180.04316 1.000 69.27975 98 PHE B O 1
ATOM 3345 N N . GLY B 2 99 ? -106.24333 -25.25961 179.25566 1.000 62.69277 99 GLY B N 1
ATOM 3346 C CA . GLY B 2 99 ? -107.03853 -25.73117 178.14456 1.000 66.70327 99 GLY B CA 1
ATOM 3347 C C . GLY B 2 99 ? -106.20236 -25.92204 176.89469 1.000 69.86227 99 GLY B C 1
ATOM 3348 O O . GLY B 2 99 ? -105.05231 -25.49269 176.81652 1.000 70.36359 99 GLY B O 1
ATOM 3349 N N . GLY B 2 100 ? -106.80379 -26.58628 175.90630 1.000 69.54431 100 GLY B N 1
ATOM 3350 C CA . GLY B 2 100 ? -106.07935 -26.88073 174.68233 1.000 65.75345 100 GLY B CA 1
ATOM 3351 C C . GLY B 2 100 ? -105.64298 -25.63527 173.93898 1.000 61.69243 100 GLY B C 1
ATOM 3352 O O . GLY B 2 100 ? -104.66433 -25.66566 173.18774 1.000 59.72714 100 GLY B O 1
ATOM 3353 N N . GLY B 2 101 ? -106.35314 -24.52845 174.13556 1.000 60.29226 101 GLY B N 1
ATOM 3354 C CA . GLY B 2 101 ? -106.05963 -23.30945 173.41275 1.000 58.16274 101 GLY B CA 1
ATOM 3355 C C . GLY B 2 101 ? -106.98932 -23.07560 172.24365 1.000 59.93258 101 GLY B C 1
ATOM 3356 O O . GLY B 2 101 ? -107.36240 -24.01643 171.53653 1.000 61.75060 101 GLY B O 1
ATOM 3357 N N . THR B 2 102 ? -107.37372 -21.81940 172.03518 1.000 59.66628 102 THR B N 1
ATOM 3358 C CA . THR B 2 102 ? -108.22687 -21.43035 170.92042 1.000 59.18500 102 THR B CA 1
ATOM 3359 C C . THR B 2 102 ? -107.57710 -20.24800 170.22295 1.000 56.26601 102 THR B C 1
ATOM 3360 O O . THR B 2 102 ? -107.42255 -19.17915 170.82311 1.000 60.33274 102 THR B O 1
ATOM 3364 N N . LYS B 2 103 ? -107.19635 -20.43903 168.96561 1.000 54.54014 103 LYS B N 1
ATOM 3365 C CA . LYS B 2 103 ? -106.47033 -19.42889 168.21245 1.000 59.53884 103 LYS B CA 1
ATOM 3366 C C . LYS B 2 103 ? -107.44143 -18.66477 167.32417 1.000 63.58452 103 LYS B C 1
ATOM 3367 O O . LYS B 2 103 ? -108.34101 -19.25368 166.71713 1.000 64.42675 103 LYS B O 1
ATOM 3373 N N . LEU B 2 104 ? -107.25929 -17.35157 167.25656 1.000 67.63848 104 LEU B N 1
ATOM 3374 C CA . LEU B 2 104 ? -108.15622 -16.48336 166.51058 1.000 61.90027 104 LEU B CA 1
ATOM 3375 C C . LEU B 2 104 ? -107.62100 -16.23361 165.10896 1.000 57.69142 104 LEU B C 1
ATOM 3376 O O . LEU B 2 104 ? -106.41754 -16.03882 164.91420 1.000 70.22238 104 LEU B O 1
ATOM 3381 N N . GLU B 2 105 ? -108.52550 -16.24027 164.13682 1.000 46.19402 105 GLU B N 1
ATOM 3382 C CA . GLU B 2 105 ? -108.20444 -15.87914 162.76803 1.000 47.86794 105 GLU B CA 1
ATOM 3383 C C . GLU B 2 105 ? -109.20127 -14.82630 162.30934 1.000 50.81869 105 GLU B C 1
ATOM 3384 O O . GLU B 2 105 ? -110.33249 -14.76712 162.79890 1.000 62.29321 105 GLU B O 1
ATOM 3390 N N . ILE B 2 106 ? -108.77355 -13.98956 161.37240 1.000 47.64648 106 ILE B N 1
ATOM 3391 C CA . ILE B 2 106 ? -109.66158 -12.98883 160.79551 1.000 47.65652 106 ILE B CA 1
ATOM 3392 C C . ILE B 2 106 ? -110.50924 -13.63011 159.70640 1.000 45.30586 106 ILE B C 1
ATOM 3393 O O . ILE B 2 106 ? -109.98674 -14.29098 158.80092 1.000 51.10195 106 ILE B O 1
ATOM 3398 N N . LYS B 2 107 ? -111.82323 -13.44885 159.80109 1.000 45.04041 107 LYS B N 1
ATOM 3399 C CA . LYS B 2 107 ? -112.71593 -13.91564 158.75201 1.000 50.55804 107 LYS B CA 1
ATOM 3400 C C . LYS B 2 107 ? -112.61200 -12.99112 157.54785 1.000 50.80999 107 LYS B C 1
ATOM 3401 O O . LYS B 2 107 ? -112.59048 -11.76496 157.68714 1.000 49.65792 107 LYS B O 1
ATOM 3407 N N . ARG B 2 108 ? -112.55515 -13.58159 156.35801 1.000 45.21041 108 ARG B N 1
ATOM 3408 C CA . ARG B 2 108 ? -112.46188 -12.79448 155.13966 1.000 53.66882 108 ARG B CA 1
ATOM 3409 C C . ARG B 2 108 ? -113.14978 -13.53771 154.00598 1.000 46.10386 108 ARG B C 1
ATOM 3410 O O . ARG B 2 108 ? -113.58573 -14.68200 154.15536 1.000 50.38675 108 ARG B O 1
ATOM 3418 N N . ALA B 2 109 ? -113.24504 -12.86066 152.86397 1.000 47.05335 109 ALA B N 1
ATOM 3419 C CA . ALA B 2 109 ? -113.90241 -13.43301 151.69894 1.000 56.91688 109 ALA B CA 1
ATOM 3420 C C . ALA B 2 109 ? -113.19338 -14.70280 151.24476 1.000 57.10555 109 ALA B C 1
ATOM 3421 O O . ALA B 2 109 ? -111.97216 -14.83626 151.35975 1.000 60.40460 109 ALA B O 1
ATOM 3423 N N . ASP B 2 110 ? -113.98183 -15.64621 150.73435 1.000 62.76620 110 ASP B N 1
ATOM 3424 C CA . ASP B 2 110 ? -113.42713 -16.86244 150.15902 1.000 53.73529 110 ASP B CA 1
ATOM 3425 C C . ASP B 2 110 ? -112.45739 -16.52985 149.03053 1.000 46.42016 110 ASP B C 1
ATOM 3426 O O . ASP B 2 110 ? -112.58693 -15.51185 148.34504 1.000 44.35308 110 ASP B O 1
ATOM 3431 N N . ALA B 2 111 ? -111.47503 -17.40681 148.84208 1.000 40.95505 111 ALA B N 1
ATOM 3432 C CA . ALA B 2 111 ? -110.42743 -17.19109 147.85483 1.000 39.84222 111 ALA B CA 1
ATOM 3433 C C . ALA B 2 111 ? -109.95422 -18.54377 147.35124 1.000 40.69347 111 ALA B C 1
ATOM 3434 O O . ALA B 2 111 ? -109.62810 -19.42554 148.15113 1.000 37.35347 111 ALA B O 1
ATOM 3436 N N . ALA B 2 112 ? -109.92900 -18.70338 146.03437 1.000 43.42369 112 ALA B N 1
ATOM 3437 C CA . ALA B 2 112 ? -109.48376 -19.96040 145.45385 1.000 38.07536 112 ALA B CA 1
ATOM 3438 C C . ALA B 2 112 ? -107.95810 -20.02452 145.44853 1.000 50.18380 112 ALA B C 1
ATOM 3439 O O . ALA B 2 112 ? -107.29302 -19.00222 145.25803 1.000 58.26990 112 ALA B O 1
ATOM 3441 N N . PRO B 2 113 ? -107.38028 -21.20596 145.65206 1.000 42.19123 113 PRO B N 1
ATOM 3442 C CA . PRO B 2 113 ? -105.91914 -21.31137 145.69426 1.000 33.84947 113 PRO B CA 1
ATOM 3443 C C . PRO B 2 113 ? -105.31168 -21.31126 144.30117 1.000 40.82690 113 PRO B C 1
ATOM 3444 O O . PRO B 2 113 ? -105.87452 -21.86234 143.35176 1.000 47.95633 113 PRO B O 1
ATOM 3448 N N . THR B 2 114 ? -104.14316 -20.68675 144.18978 1.000 41.13437 114 THR B N 1
ATOM 3449 C CA . THR B 2 114 ? -103.34107 -20.75897 142.97672 1.000 33.61830 114 THR B CA 1
ATOM 3450 C C . THR B 2 114 ? -102.41234 -21.95786 143.10325 1.000 33.76675 114 THR B C 1
ATOM 3451 O O . THR B 2 114 ? -101.57494 -22.00518 144.01137 1.000 46.13204 114 THR B O 1
ATOM 3455 N N . VAL B 2 115 ? -102.58053 -22.93226 142.21358 1.000 33.39794 115 VAL B N 1
ATOM 3456 C CA . VAL B 2 115 ? -101.90871 -24.22108 142.31322 1.000 33.02322 115 VAL B CA 1
ATOM 3457 C C . VAL B 2 115 ? -100.80934 -24.29040 141.26686 1.000 33.29216 115 VAL B C 1
ATOM 3458 O O . VAL B 2 115 ? -101.05335 -24.06802 140.07416 1.000 32.38857 115 VAL B O 1
ATOM 3462 N N . SER B 2 116 ? -99.60031 -24.59108 141.72420 1.000 32.83949 116 SER B N 1
ATOM 3463 C CA . SER B 2 116 ? -98.43550 -24.77019 140.86991 1.000 30.54193 116 SER B CA 1
ATOM 3464 C C . SER B 2 116 ? -97.79417 -26.10331 141.21715 1.000 33.48393 116 SER B C 1
ATOM 3465 O O . SER B 2 116 ? -97.78500 -26.50019 142.38412 1.000 32.71172 116 SER B O 1
ATOM 3468 N N . ILE B 2 117 ? -97.27062 -26.80212 140.21374 1.000 43.62719 117 ILE B N 1
ATOM 3469 C CA . ILE B 2 117 ? -96.59727 -28.07607 140.43393 1.000 31.28902 117 ILE B CA 1
ATOM 3470 C C . ILE B 2 117 ? -95.21004 -28.00971 139.81324 1.000 46.58789 117 ILE B C 1
ATOM 3471 O O . ILE B 2 117 ? -95.00483 -27.36033 138.78129 1.000 52.19294 117 ILE B O 1
ATOM 3476 N N . PHE B 2 118 ? -94.24852 -28.66748 140.46371 1.000 42.57752 118 PHE B N 1
ATOM 3477 C CA . PHE B 2 118 ? -92.85320 -28.61576 140.07082 1.000 37.30556 118 PHE B CA 1
ATOM 3478 C C . PHE B 2 118 ? -92.27654 -30.02599 140.11309 1.000 37.61912 118 PHE B C 1
ATOM 3479 O O . PHE B 2 118 ? -92.40813 -30.72118 141.14565 1.000 35.96799 118 PHE B O 1
ATOM 3487 N N . PRO B 2 119 ? -91.63443 -30.46520 139.03376 1.000 41.80782 119 PRO B N 1
ATOM 3488 C CA . PRO B 2 119 ? -90.99899 -31.78645 139.01523 1.000 37.79760 119 PRO B CA 1
ATOM 3489 C C . PRO B 2 119 ? -89.69005 -31.76632 139.78298 1.000 39.45835 119 PRO B C 1
ATOM 3490 O O . PRO B 2 119 ? -89.20988 -30.69230 140.17606 1.000 44.23917 119 PRO B O 1
ATOM 3494 N N . PRO B 2 120 ? -89.08318 -32.92870 140.02594 1.000 41.14735 120 PRO B N 1
ATOM 3495 C CA . PRO B 2 120 ? -87.79172 -32.94466 140.72442 1.000 40.02168 120 PRO B CA 1
ATOM 3496 C C . PRO B 2 120 ? -86.68840 -32.31155 139.88968 1.000 39.42150 120 PRO B C 1
ATOM 3497 O O . PRO B 2 120 ? -86.60424 -32.51375 138.67599 1.000 42.56440 120 PRO B O 1
ATOM 3501 N N . SER B 2 121 ? -85.84533 -31.52840 140.55930 1.000 40.33669 121 SER B N 1
ATOM 3502 C CA . SER B 2 121 ? -84.63521 -31.00809 139.93899 1.000 47.77609 121 SER B CA 1
ATOM 3503 C C . SER B 2 121 ? -83.69908 -32.14751 139.54660 1.000 57.86125 121 SER B C 1
ATOM 3504 O O . SER B 2 121 ? -83.70528 -33.22376 140.15107 1.000 56.20673 121 SER B O 1
ATOM 3507 N N . SER B 2 122 ? -82.89334 -31.90563 138.50843 1.000 59.10410 122 SER B N 1
ATOM 3508 C CA . SER B 2 122 ? -81.83150 -32.84797 138.16531 1.000 63.40435 122 SER B CA 1
ATOM 3509 C C . SER B 2 122 ? -80.86896 -33.04358 139.33121 1.000 58.99897 122 SER B C 1
ATOM 3510 O O . SER B 2 122 ? -80.38474 -34.15924 139.57068 1.000 62.43773 122 SER B O 1
ATOM 3513 N N . GLU B 2 123 ? -80.57543 -31.96430 140.06302 1.000 51.22750 123 GLU B N 1
ATOM 3514 C CA . GLU B 2 123 ? -79.63962 -32.05075 141.17886 1.000 54.93839 123 GLU B CA 1
ATOM 3515 C C . GLU B 2 123 ? -80.12256 -33.04262 142.22686 1.000 61.03716 123 GLU B C 1
ATOM 3516 O O . GLU B 2 123 ? -79.31510 -33.74089 142.85111 1.000 67.38174 123 GLU B O 1
ATOM 3522 N N . GLN B 2 124 ? -81.43885 -33.12185 142.43141 1.000 56.96410 124 GLN B N 1
ATOM 3523 C CA . GLN B 2 124 ? -81.97601 -34.06632 143.40168 1.000 53.01055 124 GLN B CA 1
ATOM 3524 C C . GLN B 2 124 ? -81.96999 -35.48448 142.84770 1.000 53.77697 124 GLN B C 1
ATOM 3525 O O . GLN B 2 124 ? -81.70329 -36.44001 143.58509 1.000 49.59833 124 GLN B O 1
ATOM 3531 N N . LEU B 2 125 ? -82.26821 -35.63887 141.55428 1.000 54.67925 125 LEU B N 1
ATOM 3532 C CA . LEU B 2 125 ? -82.22621 -36.96149 140.94069 1.000 52.21389 125 LEU B CA 1
ATOM 3533 C C . LEU B 2 125 ? -80.82611 -37.55490 140.98347 1.000 53.53942 125 LEU B C 1
ATOM 3534 O O . LEU B 2 125 ? -80.67556 -38.77870 141.06984 1.000 57.51464 125 LEU B O 1
ATOM 3539 N N . THR B 2 126 ? -79.79074 -36.71393 140.92817 1.000 57.82688 126 THR B N 1
ATOM 3540 C CA . THR B 2 126 ? -78.43808 -37.23353 141.09748 1.000 61.79556 126 THR B CA 1
ATOM 3541 C C . THR B 2 126 ? -78.15286 -37.67126 142.52841 1.000 57.69402 126 THR B C 1
ATOM 3542 O O . THR B 2 126 ? -77.15856 -38.36810 142.75664 1.000 65.74548 126 THR B O 1
ATOM 3546 N N . SER B 2 127 ? -78.99182 -37.28554 143.48700 1.000 52.73250 127 SER B N 1
ATOM 3547 C CA . SER B 2 127 ? -78.94276 -37.81530 144.84310 1.000 56.08194 127 SER B CA 1
ATOM 3548 C C . SER B 2 127 ? -79.79203 -39.06765 145.02169 1.000 59.22171 127 SER B C 1
ATOM 3549 O O . SER B 2 127 ? -79.86027 -39.59901 146.13485 1.000 58.16925 127 SER B O 1
ATOM 3552 N N . GLY B 2 128 ? -80.43439 -39.55109 143.96035 1.000 56.86509 128 GLY B N 1
ATOM 3553 C CA . GLY B 2 128 ? -81.35256 -40.66521 144.05460 1.000 52.16441 128 GLY B CA 1
ATOM 3554 C C . GLY B 2 128 ? -82.71225 -40.32655 144.62449 1.000 54.44197 128 GLY B C 1
ATOM 3555 O O . GLY B 2 128 ? -83.55856 -41.22240 144.73712 1.000 55.49116 128 GLY B O 1
ATOM 3556 N N . GLY B 2 129 ? -82.95031 -39.06657 144.99016 1.000 50.80887 129 GLY B N 1
ATOM 3557 C CA . GLY B 2 129 ? -84.23506 -38.63367 145.48982 1.000 47.95497 129 GLY B CA 1
ATOM 3558 C C . GLY B 2 129 ? -85.03226 -37.90456 144.41766 1.000 43.95332 129 GLY B C 1
ATOM 3559 O O . GLY B 2 129 ? -84.51265 -37.50427 143.37974 1.000 41.24176 129 GLY B O 1
ATOM 3560 N N . ALA B 2 130 ? -86.32493 -37.73939 144.68926 1.000 43.09263 130 ALA B N 1
ATOM 3561 C CA . ALA B 2 130 ? -87.21837 -37.08481 143.73787 1.000 46.41814 130 ALA B CA 1
ATOM 3562 C C . ALA B 2 130 ? -88.37237 -36.48437 144.52478 1.000 41.96959 130 ALA B C 1
ATOM 3563 O O . ALA B 2 130 ? -89.22970 -37.21683 145.02254 1.000 42.33510 130 ALA B O 1
ATOM 3565 N N . SER B 2 131 ? -88.40133 -35.16189 144.63433 1.000 38.26783 131 SER B N 1
ATOM 3566 C CA . SER B 2 131 ? -89.50335 -34.46278 145.27875 1.000 34.79794 131 SER B CA 1
ATOM 3567 C C . SER B 2 131 ? -90.32864 -33.74802 144.21979 1.000 34.40394 131 SER B C 1
ATOM 3568 O O . SER B 2 131 ? -89.82420 -32.85497 143.53042 1.000 46.49934 131 SER B O 1
ATOM 3571 N N . VAL B 2 132 ? -91.59159 -34.13848 144.09942 1.000 31.22803 132 VAL B N 1
ATOM 3572 C CA . VAL B 2 132 ? -92.57927 -33.35581 143.36772 1.000 36.44946 132 VAL B CA 1
ATOM 3573 C C . VAL B 2 132 ? -93.21801 -32.38535 144.34638 1.000 36.77216 132 VAL B C 1
ATOM 3574 O O . VAL B 2 132 ? -93.62982 -32.77942 145.44338 1.000 41.24898 132 VAL B O 1
ATOM 3578 N N . VAL B 2 133 ? -93.31092 -31.11664 143.96123 1.000 37.18738 133 VAL B N 1
ATOM 3579 C CA . VAL B 2 133 ? -93.78809 -30.09050 144.87980 1.000 37.79012 133 VAL B CA 1
ATOM 3580 C C . VAL B 2 133 ? -95.04489 -29.44563 144.31690 1.000 42.13890 133 VAL B C 1
ATOM 3581 O O . VAL B 2 133 ? -95.16710 -29.24751 143.10481 1.000 51.25372 133 VAL B O 1
ATOM 3585 N N . CYS B 2 134 ? -95.98285 -29.13047 145.20763 1.000 39.92264 134 CYS B N 1
ATOM 3586 C CA . CYS B 2 134 ? -97.22900 -28.46002 144.86577 1.000 35.20728 134 CYS B CA 1
ATOM 3587 C C . CYS B 2 134 ? -97.41757 -27.27280 145.79318 1.000 37.75683 134 CYS B C 1
ATOM 3588 O O . CYS B 2 134 ? -97.44292 -27.43733 147.01620 1.000 29.82662 134 CYS B O 1
ATOM 3591 N N . PHE B 2 135 ? -97.55450 -26.08785 145.21598 1.000 30.30456 135 PHE B N 1
ATOM 3592 C CA . PHE B 2 135 ? -97.85451 -24.88203 145.97109 1.000 38.62070 135 PHE B CA 1
ATOM 3593 C C . PHE B 2 135 ? -99.32322 -24.54583 145.77304 1.000 39.41059 135 PHE B C 1
ATOM 3594 O O . PHE B 2 135 ? -99.79541 -24.47297 144.63307 1.000 49.30490 135 PHE B O 1
ATOM 3602 N N . LEU B 2 136 ? -100.03766 -24.33508 146.87527 1.000 34.88644 136 LEU B N 1
ATOM 3603 C CA . LEU B 2 136 ? -101.41040 -23.84128 146.84911 1.000 35.54257 136 LEU B CA 1
ATOM 3604 C C . LEU B 2 136 ? -101.36376 -22.51298 147.59376 1.000 34.79822 136 LEU B C 1
ATOM 3605 O O . LEU B 2 136 ? -101.26964 -22.48706 148.82511 1.000 39.06730 136 LEU B O 1
ATOM 3610 N N . ASN B 2 137 ? -101.41924 -21.41189 146.85196 1.000 32.62727 137 ASN B N 1
ATOM 3611 C CA . ASN B 2 137 ? -101.15977 -20.09377 147.40858 1.000 39.95178 137 ASN B CA 1
ATOM 3612 C C . ASN B 2 137 ? -102.43296 -19.26573 147.51404 1.000 39.87338 137 ASN B C 1
ATOM 3613 O O . ASN B 2 137 ? -103.28477 -19.29447 146.61768 1.000 48.55799 137 ASN B O 1
ATOM 3618 N N . ASN B 2 138 ? -102.53834 -18.52543 148.62198 1.000 42.18657 138 ASN B N 1
ATOM 3619 C CA . ASN B 2 138 ? -103.47837 -17.41711 148.80125 1.000 46.11725 138 ASN B CA 1
ATOM 3620 C C . ASN B 2 138 ? -104.93188 -17.87836 148.64972 1.000 45.97563 138 ASN B C 1
ATOM 3621 O O . ASN B 2 138 ? -105.65274 -17.49042 147.72864 1.000 42.14059 138 ASN B O 1
ATOM 3626 N N . PHE B 2 139 ? -105.34438 -18.72143 149.59370 1.000 47.30254 139 PHE B N 1
ATOM 3627 C CA . PHE B 2 139 ? -106.70797 -19.22353 149.63302 1.000 40.80239 139 PHE B CA 1
ATOM 3628 C C . PHE B 2 139 ? -107.30202 -18.98779 151.01499 1.000 43.74085 139 PHE B C 1
ATOM 3629 O O . PHE B 2 139 ? -106.58567 -18.79847 152.00156 1.000 38.42527 139 PHE B O 1
ATOM 3637 N N . TYR B 2 140 ? -108.63531 -18.99237 151.06916 1.000 46.46593 140 TYR B N 1
ATOM 3638 C CA . TYR B 2 140 ? -109.37944 -18.87665 152.31028 1.000 44.81319 140 TYR B CA 1
ATOM 3639 C C . TYR B 2 140 ? -110.72229 -19.54817 152.07177 1.000 40.29829 140 TYR B C 1
ATOM 3640 O O . TYR B 2 140 ? -111.31263 -19.35755 150.99837 1.000 37.96122 140 TYR B O 1
ATOM 3649 N N . PRO B 2 141 ? -111.23711 -20.32863 153.03657 1.000 41.21929 141 PRO B N 1
ATOM 3650 C CA . PRO B 2 141 ? -110.65472 -20.63413 154.34932 1.000 43.83489 141 PRO B CA 1
ATOM 3651 C C . PRO B 2 141 ? -109.49777 -21.62093 154.26324 1.000 48.68772 141 PRO B C 1
ATOM 3652 O O . PRO B 2 141 ? -109.17851 -22.09382 153.17248 1.000 42.94669 141 PRO B O 1
ATOM 3656 N N . LYS B 2 142 ? -108.87194 -21.92124 155.40314 1.000 58.35265 142 LYS B N 1
ATOM 3657 C CA . LYS B 2 142 ? -107.73657 -22.83482 155.40470 1.000 55.46918 142 LYS B CA 1
ATOM 3658 C C . LYS B 2 142 ? -108.14972 -24.28177 155.17979 1.000 51.40152 142 LYS B C 1
ATOM 3659 O O . LYS B 2 142 ? -107.27366 -25.14015 155.02986 1.000 53.13212 142 LYS B O 1
ATOM 3665 N N . ASP B 2 143 ? -109.44878 -24.57009 155.14911 1.000 51.76946 143 ASP B N 1
ATOM 3666 C CA . ASP B 2 143 ? -109.94354 -25.93100 154.95491 1.000 58.42056 143 ASP B CA 1
ATOM 3667 C C . ASP B 2 143 ? -109.72239 -26.33155 153.50234 1.000 54.00700 143 ASP B C 1
ATOM 3668 O O . ASP B 2 143 ? -110.49870 -25.96462 152.61773 1.000 58.43578 143 ASP B O 1
ATOM 3673 N N . ILE B 2 144 ? -108.65623 -27.08621 153.24734 1.000 44.77187 144 ILE B N 1
ATOM 3674 C CA . ILE B 2 144 ? -108.33108 -27.54585 151.90422 1.000 39.56052 144 ILE B CA 1
ATOM 3675 C C . ILE B 2 144 ? -107.87737 -28.99660 151.98367 1.000 44.62915 144 ILE B C 1
ATOM 3676 O O . ILE B 2 144 ? -107.34455 -29.44384 153.00394 1.000 49.28359 144 ILE B O 1
ATOM 3681 N N . ASN B 2 145 ? -108.10447 -29.74298 150.90289 1.000 47.48356 145 ASN B N 1
ATOM 3682 C CA . ASN B 2 145 ? -107.71521 -31.14707 150.85021 1.000 43.40701 145 ASN B CA 1
ATOM 3683 C C . ASN B 2 145 ? -106.83362 -31.36850 149.63159 1.000 38.65886 145 ASN B C 1
ATOM 3684 O O . ASN B 2 145 ? -107.15089 -30.88922 148.53924 1.000 43.93223 145 ASN B O 1
ATOM 3689 N N . VAL B 2 146 ? -105.73345 -32.09694 149.81839 1.000 37.58303 146 VAL B N 1
ATOM 3690 C CA . VAL B 2 146 ? -104.76028 -32.34397 148.75972 1.000 41.69196 146 VAL B CA 1
ATOM 3691 C C . VAL B 2 146 ? -104.53528 -33.84244 148.61815 1.000 41.35244 146 VAL B C 1
ATOM 3692 O O . VAL B 2 146 ? -104.20571 -34.52382 149.59527 1.000 37.55250 146 VAL B O 1
ATOM 3696 N N . LYS B 2 147 ? -104.71456 -34.34634 147.40190 1.000 35.91436 147 LYS B N 1
ATOM 3697 C CA . LYS B 2 147 ? -104.42646 -35.72299 147.04072 1.000 40.58505 147 LYS B CA 1
ATOM 3698 C C . LYS B 2 147 ? -103.31058 -35.75419 146.00381 1.000 41.70278 147 LYS B C 1
ATOM 3699 O O . LYS B 2 147 ? -103.19603 -34.85821 145.15916 1.000 33.45383 147 LYS B O 1
ATOM 3705 N N . TRP B 2 148 ? -102.47242 -36.78180 146.08876 1.000 40.31624 148 TRP B N 1
ATOM 3706 C CA . TRP B 2 148 ? -101.42633 -37.03103 145.10752 1.000 33.82183 148 TRP B CA 1
ATOM 3707 C C . TRP B 2 148 ? -101.76789 -38.28535 144.32003 1.000 36.56694 148 TRP B C 1
ATOM 3708 O O . TRP B 2 148 ? -102.11596 -39.31632 144.90605 1.000 37.93280 148 TRP B O 1
ATOM 3719 N N . LYS B 2 149 ? -101.67492 -38.19405 142.99706 1.000 39.14367 149 LYS B N 1
ATOM 3720 C CA . LYS B 2 149 ? -101.95141 -39.31916 142.11736 1.000 46.24551 149 LYS B CA 1
ATOM 3721 C C . LYS B 2 149 ? -100.72049 -39.63318 141.28072 1.000 49.03710 149 LYS B C 1
ATOM 3722 O O . LYS B 2 149 ? -100.11948 -38.73702 140.67837 1.000 50.90344 149 LYS B O 1
ATOM 3728 N N . ILE B 2 150 ? -100.34414 -40.90619 141.26946 1.000 47.95286 150 ILE B N 1
ATOM 3729 C CA . ILE B 2 150 ? -99.31138 -41.44006 140.39423 1.000 40.39715 150 ILE B CA 1
ATOM 3730 C C . ILE B 2 150 ? -99.98593 -42.41833 139.44242 1.000 43.03265 150 ILE B C 1
ATOM 3731 O O . ILE B 2 150 ? -100.57236 -43.41721 139.88187 1.000 48.75117 150 ILE B O 1
ATOM 3736 N N . ASP B 2 151 ? -99.92924 -42.10952 138.14450 1.000 43.53711 151 ASP B N 1
ATOM 3737 C CA . ASP B 2 151 ? -100.57777 -42.90649 137.10048 1.000 41.77870 151 ASP B CA 1
ATOM 3738 C C . ASP B 2 151 ? -102.02034 -43.24009 137.47027 1.000 46.37310 151 ASP B C 1
ATOM 3739 O O . ASP B 2 151 ? -102.49781 -44.35739 137.26355 1.000 60.03973 151 ASP B O 1
ATOM 3744 N N . GLY B 2 152 ? -102.71943 -42.25871 138.03465 1.000 44.40618 152 GLY B N 1
ATOM 3745 C CA . GLY B 2 152 ? -104.12459 -42.39375 138.33345 1.000 47.70157 152 GLY B CA 1
ATOM 3746 C C . GLY B 2 152 ? -104.44362 -42.91302 139.71810 1.000 64.71569 152 GLY B C 1
ATOM 3747 O O . GLY B 2 152 ? -105.60512 -42.82796 140.13781 1.000 75.72858 152 GLY B O 1
ATOM 3748 N N . SER B 2 153 ? -103.46181 -43.44275 140.44417 1.000 56.58375 153 SER B N 1
ATOM 3749 C CA . SER B 2 153 ? -103.70824 -44.06265 141.73902 1.000 60.11200 153 SER B CA 1
ATOM 3750 C C . SER B 2 153 ? -103.25619 -43.13110 142.85485 1.000 54.90361 153 SER B C 1
ATOM 3751 O O . SER B 2 153 ? -102.24020 -42.44562 142.72911 1.000 49.94830 153 SER B O 1
ATOM 3754 N N . GLU B 2 154 ? -103.99885 -43.12768 143.95715 1.000 53.66110 154 GLU B N 1
ATOM 3755 C CA . GLU B 2 154 ? -103.69962 -42.22228 145.05776 1.000 53.23950 154 GLU B CA 1
ATOM 3756 C C . GLU B 2 154 ? -102.53422 -42.72560 145.89812 1.000 62.85848 154 GLU B C 1
ATOM 3757 O O . GLU B 2 154 ? -102.36752 -43.93080 146.10539 1.000 73.77788 154 GLU B O 1
ATOM 3763 N N . ARG B 2 155 ? -101.72627 -41.78434 146.38007 1.000 63.24573 155 ARG B N 1
ATOM 3764 C CA . ARG B 2 155 ? -100.54933 -42.07532 147.18657 1.000 58.58917 155 ARG B CA 1
ATOM 3765 C C . ARG B 2 155 ? -100.65500 -41.32763 148.50710 1.000 63.25968 155 ARG B C 1
ATOM 3766 O O . ARG B 2 155 ? -100.92635 -40.12211 148.52258 1.000 64.73008 155 ARG B O 1
ATOM 3774 N N . GLN B 2 156 ? -100.43693 -42.04349 149.60929 1.000 70.13638 156 GLN B N 1
ATOM 3775 C CA . GLN B 2 156 ? -100.56101 -41.48778 150.95088 1.000 81.83241 156 GLN B CA 1
ATOM 3776 C C . GLN B 2 156 ? -99.22081 -41.32773 151.65208 1.000 84.26967 156 GLN B C 1
ATOM 3777 O O . GLN B 2 156 ? -98.91036 -40.24317 152.15529 1.000 82.23922 156 GLN B O 1
ATOM 3783 N N . ASN B 2 157 ? -98.41261 -42.38376 151.69643 1.000 84.59408 157 ASN B N 1
ATOM 3784 C CA . ASN B 2 157 ? -97.11852 -42.32141 152.35955 1.000 88.75235 157 ASN B CA 1
ATOM 3785 C C . ASN B 2 157 ? -96.10776 -41.58505 151.49061 1.000 80.99179 157 ASN B C 1
ATOM 3786 O O . ASN B 2 157 ? -96.06863 -41.75996 150.26906 1.000 77.80043 157 ASN B O 1
ATOM 3791 N N . GLY B 2 158 ? -95.28989 -40.75529 152.13083 1.000 73.34856 158 GLY B N 1
ATOM 3792 C CA . GLY B 2 158 ? -94.33558 -39.93435 151.41711 1.000 58.92882 158 GLY B CA 1
ATOM 3793 C C . GLY B 2 158 ? -94.84431 -38.56251 151.04905 1.000 53.98095 158 GLY B C 1
ATOM 3794 O O . GLY B 2 158 ? -94.29335 -37.93723 150.13563 1.000 50.49379 158 GLY B O 1
ATOM 3795 N N . VAL B 2 159 ? -95.87795 -38.07287 151.72849 1.000 54.34500 159 VAL B N 1
ATOM 3796 C CA . VAL B 2 159 ? -96.47679 -36.77526 151.44344 1.000 45.31058 159 VAL B CA 1
ATOM 3797 C C . VAL B 2 159 ? -96.33439 -35.90538 152.68179 1.000 44.23045 159 VAL B C 1
ATOM 3798 O O . VAL B 2 159 ? -96.85765 -36.24353 153.75064 1.000 51.16834 159 VAL B O 1
ATOM 3802 N N . LEU B 2 160 ? -95.62963 -34.79083 152.53607 1.000 41.73453 160 LEU B N 1
ATOM 3803 C CA . LEU B 2 160 ? -95.44467 -33.82005 153.60202 1.000 44.73947 160 LEU B CA 1
ATOM 3804 C C . LEU B 2 160 ? -96.27827 -32.58757 153.28572 1.000 47.92555 160 LEU B C 1
ATOM 3805 O O . LEU B 2 160 ? -96.36758 -32.17300 152.12729 1.000 48.12373 160 LEU B O 1
ATOM 3810 N N . ASN B 2 161 ? -96.89485 -32.00502 154.30934 1.000 46.88493 161 ASN B N 1
ATOM 3811 C CA . ASN B 2 161 ? -97.80041 -30.88241 154.11049 1.000 44.51478 161 ASN B CA 1
ATOM 3812 C C . ASN B 2 161 ? -97.47975 -29.78649 155.11165 1.000 41.78129 161 ASN B C 1
ATOM 3813 O O . ASN B 2 161 ? -97.45643 -30.03367 156.32144 1.000 57.70147 161 ASN B O 1
ATOM 3818 N N . SER B 2 162 ? -97.24831 -28.57586 154.60527 1.000 44.33260 162 SER B N 1
ATOM 3819 C CA . SER B 2 162 ? -96.88479 -27.43687 155.43952 1.000 47.04633 162 SER B CA 1
ATOM 3820 C C . SER B 2 162 ? -97.81771 -26.27540 155.13780 1.000 46.50723 162 SER B C 1
ATOM 3821 O O . SER B 2 162 ? -97.91908 -25.84268 153.98609 1.000 42.15118 162 SER B O 1
ATOM 3824 N N . TRP B 2 163 ? -98.48236 -25.76766 156.17095 1.000 47.28380 163 TRP B N 1
ATOM 3825 C CA . TRP B 2 163 ? -99.33565 -24.59320 156.07354 1.000 47.10167 163 TRP B CA 1
ATOM 3826 C C . TRP B 2 163 ? -98.60462 -23.36828 156.60334 1.000 46.13862 163 TRP B C 1
ATOM 3827 O O . TRP B 2 163 ? -97.76146 -23.46537 157.49747 1.000 48.09491 163 TRP B O 1
ATOM 3838 N N . THR B 2 164 ? -98.94067 -22.21108 156.05008 1.000 41.86407 164 THR B N 1
ATOM 3839 C CA . THR B 2 164 ? -98.47520 -20.95756 156.61800 1.000 51.64902 164 THR B CA 1
ATOM 3840 C C . THR B 2 164 ? -99.53206 -20.41522 157.57140 1.000 49.52535 164 THR B C 1
ATOM 3841 O O . THR B 2 164 ? -100.71570 -20.74884 157.47864 1.000 45.81338 164 THR B O 1
ATOM 3845 N N . ASP B 2 165 ? -99.09391 -19.56860 158.49643 1.000 58.07703 165 ASP B N 1
ATOM 3846 C CA . ASP B 2 165 ? -100.05746 -18.81677 159.27966 1.000 66.74492 165 ASP B CA 1
ATOM 3847 C C . ASP B 2 165 ? -100.78873 -17.82211 158.38475 1.000 64.26228 165 ASP B C 1
ATOM 3848 O O . ASP B 2 165 ? -100.36578 -17.52806 157.26225 1.000 72.76041 165 ASP B O 1
ATOM 3853 N N . GLN B 2 166 ? -101.91435 -17.32012 158.88690 1.000 52.46905 166 GLN B N 1
ATOM 3854 C CA . GLN B 2 166 ? -102.71248 -16.38248 158.11097 1.000 49.06196 166 GLN B CA 1
ATOM 3855 C C . GLN B 2 166 ? -101.87648 -15.16030 157.75214 1.000 52.06965 166 GLN B C 1
ATOM 3856 O O . GLN B 2 166 ? -101.14013 -14.62369 158.58471 1.000 50.11706 166 GLN B O 1
ATOM 3862 N N . ASP B 2 167 ? -101.99078 -14.72464 156.50076 1.000 46.33208 167 ASP B N 1
ATOM 3863 C CA . ASP B 2 167 ? -101.07990 -13.71681 155.97791 1.000 47.45175 167 ASP B CA 1
ATOM 3864 C C . ASP B 2 167 ? -101.35176 -12.35344 156.59771 1.000 59.18032 167 ASP B C 1
ATOM 3865 O O . ASP B 2 167 ? -102.50290 -11.96127 156.80638 1.000 63.77369 167 ASP B O 1
ATOM 3870 N N . SER B 2 168 ? -100.27037 -11.63247 156.89751 1.000 69.45846 168 SER B N 1
ATOM 3871 C CA . SER B 2 168 ? -100.39863 -10.30063 157.47421 1.000 74.37339 168 SER B CA 1
ATOM 3872 C C . SER B 2 168 ? -101.04238 -9.32789 156.49565 1.000 74.95538 168 SER B C 1
ATOM 3873 O O . SER B 2 168 ? -101.70788 -8.37503 156.91751 1.000 75.43444 168 SER B O 1
ATOM 3876 N N . LYS B 2 169 ? -100.86800 -9.55578 155.19374 1.000 74.89335 169 LYS B N 1
ATOM 3877 C CA . LYS B 2 169 ? -101.32698 -8.61274 154.17924 1.000 79.72862 169 LYS B CA 1
ATOM 3878 C C . LYS B 2 169 ? -102.76939 -8.88192 153.75458 1.000 81.66395 169 LYS B C 1
ATOM 3879 O O . LYS B 2 169 ? -103.64308 -8.02649 153.93012 1.000 93.86180 169 LYS B O 1
ATOM 3882 N N . ASP B 2 170 ? -103.03814 -10.06757 153.20714 1.000 69.92050 170 ASP B N 1
ATOM 3883 C CA . ASP B 2 170 ? -104.34033 -10.36292 152.62239 1.000 58.22983 170 ASP B CA 1
ATOM 3884 C C . ASP B 2 170 ? -105.15099 -11.36687 153.43256 1.000 44.97405 170 ASP B C 1
ATOM 3885 O O . ASP B 2 170 ? -106.21844 -11.79209 152.97601 1.000 54.03339 170 ASP B O 1
ATOM 3890 N N . SER B 2 171 ? -104.67209 -11.75818 154.61597 1.000 45.13097 171 SER B N 1
ATOM 3891 C CA . SER B 2 171 ? -105.37745 -12.67559 155.51492 1.000 43.73621 171 SER B CA 1
ATOM 3892 C C . SER B 2 171 ? -105.69687 -14.01435 154.85552 1.000 44.05087 171 SER B C 1
ATOM 3893 O O . SER B 2 171 ? -106.64058 -14.69772 155.25922 1.000 40.98107 171 SER B O 1
ATOM 3896 N N . THR B 2 172 ? -104.92803 -14.40381 153.84380 1.000 44.35286 172 THR B N 1
ATOM 3897 C CA . THR B 2 172 ? -105.08878 -15.69485 153.19441 1.000 38.39865 172 THR B CA 1
ATOM 3898 C C . THR B 2 172 ? -104.16573 -16.72944 153.82739 1.000 44.47242 172 THR B C 1
ATOM 3899 O O . THR B 2 172 ? -103.30335 -16.41711 154.65080 1.000 49.82194 172 THR B O 1
ATOM 3903 N N . TYR B 2 173 ? -104.35670 -17.97927 153.42491 1.000 44.24057 173 TYR B N 1
ATOM 3904 C CA . TYR B 2 173 ? -103.46724 -19.06581 153.79608 1.000 43.39298 173 TYR B CA 1
ATOM 3905 C C . TYR B 2 173 ? -102.77137 -19.59933 152.55230 1.000 45.22135 173 TYR B C 1
ATOM 3906 O O . TYR B 2 173 ? -103.23270 -19.41090 151.42388 1.000 49.10873 173 TYR B O 1
ATOM 3915 N N . SER B 2 174 ? -101.64348 -20.26762 152.77398 1.000 42.66178 174 SER B N 1
ATOM 3916 C CA . SER B 2 174 ? -100.95454 -20.98492 151.71474 1.000 37.93308 174 SER B CA 1
ATOM 3917 C C . SER B 2 174 ? -100.40143 -22.27805 152.28780 1.000 35.34648 174 SER B C 1
ATOM 3918 O O . SER B 2 174 ? -100.18244 -22.40339 153.49546 1.000 36.50174 174 SER B O 1
ATOM 3921 N N . MET B 2 175 ? -100.17595 -23.24543 151.40463 1.000 35.51617 175 MET B N 1
ATOM 3922 C CA . MET B 2 175 ? -99.60267 -24.51086 151.82673 1.000 40.50595 175 MET B CA 1
ATOM 3923 C C . MET B 2 175 ? -98.74136 -25.08069 150.71134 1.000 46.07481 175 MET B C 1
ATOM 3924 O O . MET B 2 175 ? -98.92218 -24.76228 149.53153 1.000 39.73048 175 MET B O 1
ATOM 3929 N N . SER B 2 176 ? -97.77353 -25.89554 151.11080 1.000 49.91999 176 SER B N 1
ATOM 3930 C CA . SER B 2 176 ? -96.98139 -26.69127 150.18921 1.000 48.37640 176 SER B CA 1
ATOM 3931 C C . SER B 2 176 ? -97.18290 -28.16687 150.50134 1.000 44.22522 176 SER B C 1
ATOM 3932 O O . SER B 2 176 ? -97.24367 -28.56605 151.67079 1.000 47.89148 176 SER B O 1
ATOM 3935 N N . SER B 2 177 ? -97.29708 -28.96673 149.44452 1.000 32.76445 177 SER B N 1
ATOM 3936 C CA . SER B 2 177 ? -97.42433 -30.41441 149.53897 1.000 35.34962 177 SER B CA 1
ATOM 3937 C C . SER B 2 177 ? -96.28255 -31.03701 148.75159 1.000 41.38776 177 SER B C 1
ATOM 3938 O O . SER B 2 177 ? -96.12491 -30.76172 147.55865 1.000 44.82034 177 SER B O 1
ATOM 3941 N N . THR B 2 178 ? -95.49984 -31.88534 149.40634 1.000 39.05453 178 THR B N 1
ATOM 3942 C CA . THR B 2 178 ? -94.31545 -32.47026 148.79501 1.000 38.53499 178 THR B CA 1
ATOM 3943 C C . THR B 2 178 ? -94.45825 -33.98311 148.77572 1.000 42.98133 178 THR B C 1
ATOM 3944 O O . THR B 2 178 ? -94.64994 -34.60679 149.82500 1.000 43.01209 178 THR B O 1
ATOM 3948 N N . LEU B 2 179 ? -94.35485 -34.56480 147.58585 1.000 43.17030 179 LEU B N 1
ATOM 3949 C CA . LEU B 2 179 ? -94.33787 -36.00890 147.40337 1.000 43.91833 179 LEU B CA 1
ATOM 3950 C C . LEU B 2 179 ? -92.88478 -36.41498 147.20184 1.000 41.75007 179 LEU B C 1
ATOM 3951 O O . LEU B 2 179 ? -92.27259 -36.06945 146.18479 1.000 45.66547 179 LEU B O 1
ATOM 3956 N N . THR B 2 180 ? -92.33293 -37.13683 148.17070 1.000 38.59595 180 THR B N 1
ATOM 3957 C CA . THR B 2 180 ? -90.92971 -37.52317 148.15471 1.000 42.33234 180 THR B CA 1
ATOM 3958 C C . THR B 2 180 ? -90.83652 -39.00616 147.83035 1.000 43.13507 180 THR B C 1
ATOM 3959 O O . THR B 2 180 ? -91.37705 -39.84467 148.55981 1.000 40.41128 180 THR B O 1
ATOM 3963 N N . LEU B 2 181 ? -90.15828 -39.31661 146.73237 1.000 44.44040 181 LEU B N 1
ATOM 3964 C CA . LEU B 2 181 ? -89.98016 -40.66840 146.24131 1.000 40.97696 181 LEU B CA 1
ATOM 3965 C C . LEU B 2 181 ? -88.49511 -40.91365 146.02887 1.000 45.12596 181 LEU B C 1
ATOM 3966 O O . LEU B 2 181 ? -87.69335 -39.97807 145.95317 1.000 53.74210 181 LEU B O 1
ATOM 3971 N N . THR B 2 182 ? -88.12859 -42.18483 145.94404 1.000 54.39480 182 THR B N 1
ATOM 3972 C CA . THR B 2 182 ? -86.79967 -42.48996 145.45227 1.000 42.02149 182 THR B CA 1
ATOM 3973 C C . THR B 2 182 ? -86.78410 -42.36219 143.93241 1.000 47.85968 182 THR B C 1
ATOM 3974 O O . THR B 2 182 ? -87.81963 -42.45266 143.26647 1.000 51.01289 182 THR B O 1
ATOM 3978 N N . LYS B 2 183 ? -85.58990 -42.12447 143.38485 1.000 40.11376 183 LYS B N 1
ATOM 3979 C CA . LYS B 2 183 ? -85.45848 -42.03664 141.93421 1.000 38.56877 183 LYS B CA 1
ATOM 3980 C C . LYS B 2 183 ? -85.93740 -43.31791 141.26554 1.000 37.81872 183 LYS B C 1
ATOM 3981 O O . LYS B 2 183 ? -86.53602 -43.27693 140.18370 1.000 36.18483 183 LYS B O 1
ATOM 3987 N N . ASP B 2 184 ? -85.66970 -44.46747 141.89053 1.000 40.84791 184 ASP B N 1
ATOM 3988 C CA . ASP B 2 184 ? -86.04804 -45.74439 141.29540 1.000 39.76962 184 ASP B CA 1
ATOM 3989 C C . ASP B 2 184 ? -87.55623 -45.83002 141.09310 1.000 38.35586 184 ASP B C 1
ATOM 3990 O O . ASP B 2 184 ? -88.02910 -46.13843 139.99388 1.000 40.15493 184 ASP B O 1
ATOM 3995 N N . GLU B 2 185 ? -88.33101 -45.55522 142.14574 1.000 38.73208 185 GLU B N 1
ATOM 3996 C CA . GLU B 2 185 ? -89.78334 -45.55580 142.00126 1.000 41.48717 185 GLU B CA 1
ATOM 3997 C C . GLU B 2 185 ? -90.24626 -44.44231 141.07123 1.000 41.77914 185 GLU B C 1
ATOM 3998 O O . GLU B 2 185 ? -91.19490 -44.62579 140.29904 1.000 36.76486 185 GLU B O 1
ATOM 4004 N N . TYR B 2 186 ? -89.58785 -43.28191 141.13304 1.000 38.44079 186 TYR B N 1
ATOM 4005 C CA . TYR B 2 186 ? -90.00514 -42.13879 140.32658 1.000 36.10721 186 TYR B CA 1
ATOM 4006 C C . TYR B 2 186 ? -89.92074 -42.45234 138.83741 1.000 37.32250 186 TYR B C 1
ATOM 4007 O O . TYR B 2 186 ?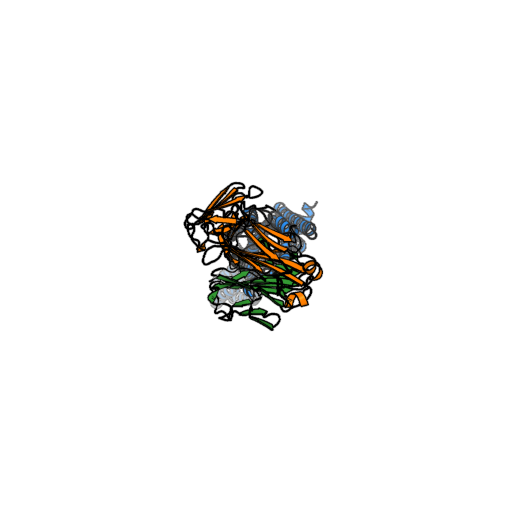 -90.84617 -42.15329 138.07387 1.000 37.26660 186 TYR B O 1
ATOM 4016 N N . GLU B 2 187 ? -88.81811 -43.06401 138.40759 1.000 38.29970 187 GLU B N 1
ATOM 4017 C CA . GLU B 2 187 ? -88.60099 -43.36259 136.99747 1.000 38.25280 187 GLU B CA 1
ATOM 4018 C C . GLU B 2 187 ? -89.41006 -44.55326 136.49873 1.000 40.06071 187 GLU B C 1
ATOM 4019 O O . GLU B 2 187 ? -89.30680 -44.89533 135.31614 1.000 49.99704 187 GLU B O 1
ATOM 4025 N N . ARG B 2 188 ? -90.20564 -45.18900 137.35365 1.000 40.51320 188 ARG B N 1
ATOM 4026 C CA . ARG B 2 188 ? -91.05043 -46.30152 136.94536 1.000 43.30786 188 ARG B CA 1
ATOM 4027 C C . ARG B 2 188 ? -92.48849 -45.88257 136.68135 1.000 46.65285 188 ARG B C 1
ATOM 4028 O O . ARG B 2 188 ? -93.30842 -46.72718 136.30764 1.000 48.33815 188 ARG B O 1
ATOM 4036 N N . HIS B 2 189 ? -92.81295 -44.60616 136.86668 1.000 42.74366 189 HIS B N 1
ATOM 4037 C CA . HIS B 2 189 ? -94.14735 -44.08919 136.61644 1.000 38.50263 189 HIS B CA 1
ATOM 4038 C C . HIS B 2 189 ? -94.05059 -42.83754 135.75518 1.000 41.35008 189 HIS B C 1
ATOM 4039 O O . HIS B 2 189 ? -92.97954 -42.24628 135.59383 1.000 37.77888 189 HIS B O 1
ATOM 4046 N N . ASN B 2 190 ? -95.18980 -42.43373 135.19575 1.000 41.92296 190 ASN B N 1
ATOM 4047 C CA . ASN B 2 190 ? -95.22111 -41.40439 134.16535 1.000 42.47017 190 ASN B CA 1
ATOM 4048 C C . ASN B 2 190 ? -95.92863 -40.12931 134.59946 1.000 45.21332 190 ASN B C 1
ATOM 4049 O O . ASN B 2 190 ? -95.34771 -39.04337 134.51259 1.000 41.30397 190 ASN B O 1
ATOM 4054 N N . SER B 2 191 ? -97.16917 -40.22667 135.06933 1.000 48.12416 191 SER B N 1
ATOM 4055 C CA . SER B 2 191 ? -97.99746 -39.05725 135.33477 1.000 44.28862 191 SER B CA 1
ATOM 4056 C C . SER B 2 191 ? -98.02798 -38.75760 136.82636 1.000 41.12031 191 SER B C 1
ATOM 4057 O O . SER B 2 191 ? -98.30896 -39.64631 137.63753 1.000 52.64264 191 SER B O 1
ATOM 4060 N N . TYR B 2 192 ? -97.74800 -37.50618 137.18374 1.000 33.57381 192 TYR B N 1
ATOM 4061 C CA . TYR B 2 192 ? -97.76421 -37.06676 138.57130 1.000 31.28438 192 TYR B CA 1
ATOM 4062 C C . TYR B 2 192 ? -98.75085 -35.91778 138.70702 1.000 35.89580 192 TYR B C 1
ATOM 4063 O O . TYR B 2 192 ? -98.64903 -34.91563 137.98667 1.000 39.53759 192 TYR B O 1
ATOM 4072 N N . THR B 2 193 ? -99.69739 -36.06891 139.63559 1.000 38.95168 193 THR B N 1
ATOM 4073 C CA . THR B 2 193 ? -100.89111 -35.23937 139.70225 1.000 36.39834 193 THR B CA 1
ATOM 4074 C C . THR B 2 193 ? -101.09865 -34.74493 141.12425 1.000 37.01145 193 THR B C 1
ATOM 4075 O O . THR B 2 193 ? -101.01117 -35.52465 142.07810 1.000 37.31806 193 THR B O 1
ATOM 4079 N N . CYS B 2 194 ? -101.39189 -33.45468 141.25151 1.000 44.54872 194 CYS B N 1
ATOM 4080 C CA . CYS B 2 194 ? -101.69661 -32.79516 142.51346 1.000 42.27379 194 CYS B CA 1
ATOM 4081 C C . CYS B 2 194 ? -103.12159 -32.26636 142.41735 1.000 45.33897 194 CYS B C 1
ATOM 4082 O O . CYS B 2 194 ? -103.40863 -31.38500 141.59609 1.000 43.58967 194 CYS B O 1
ATOM 4085 N N . GLU B 2 195 ? -104.01697 -32.83313 143.22304 1.000 49.89336 195 GLU B N 1
ATOM 4086 C CA . GLU B 2 195 ? -105.44340 -32.55593 143.15075 1.000 44.11546 195 GLU B CA 1
ATOM 4087 C C . GLU B 2 195 ? -105.86943 -31.88174 144.44744 1.000 36.47239 195 GLU B C 1
ATOM 4088 O O . GLU B 2 195 ? -105.51176 -32.34174 145.53393 1.000 36.58095 195 GLU B O 1
ATOM 4094 N N . ALA B 2 196 ? -106.60831 -30.78196 144.33665 1.000 37.60397 196 ALA B N 1
ATOM 4095 C CA . ALA B 2 196 ? -106.93170 -29.94182 145.48371 1.000 43.65196 196 ALA B CA 1
ATOM 4096 C C . ALA B 2 196 ? -108.42560 -29.66276 145.49578 1.000 44.34643 196 ALA B C 1
ATOM 4097 O O . ALA B 2 196 ? -108.96046 -29.11101 144.53067 1.000 43.13622 196 ALA B O 1
ATOM 4099 N N . THR B 2 197 ? -109.09528 -30.02954 146.58287 1.000 38.33535 197 THR B N 1
ATOM 4100 C CA . THR B 2 197 ? -110.48953 -29.65905 146.77637 1.000 42.71330 197 THR B CA 1
ATOM 4101 C C . THR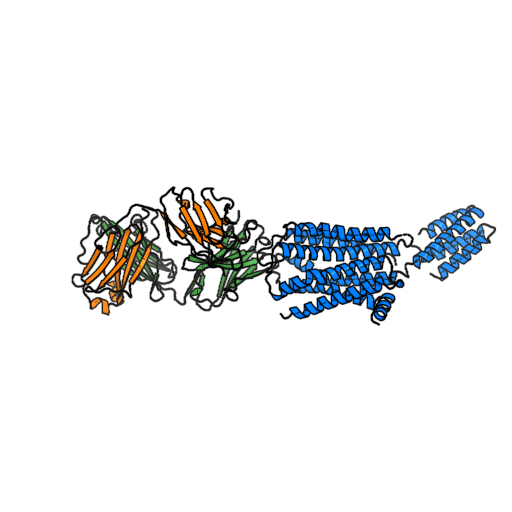 B 2 197 ? -110.58049 -28.53734 147.80136 1.000 44.71471 197 THR B C 1
ATOM 4102 O O . THR B 2 197 ? -109.94948 -28.59752 148.86714 1.000 38.82028 197 THR B O 1
ATOM 4106 N N . HIS B 2 198 ? -111.37985 -27.52576 147.46659 1.000 42.11644 198 HIS B N 1
ATOM 4107 C CA . HIS B 2 198 ? -111.58677 -26.33987 148.27979 1.000 40.20357 198 HIS B CA 1
ATOM 4108 C C . HIS B 2 198 ? -113.01335 -25.85581 148.06823 1.000 44.69727 198 HIS B C 1
ATOM 4109 O O . HIS B 2 198 ? -113.59983 -26.05906 147.00162 1.000 48.76168 198 HIS B O 1
ATOM 4116 N N . LYS B 2 199 ? -113.57063 -25.23194 149.10832 1.000 46.38639 199 LYS B N 1
ATOM 4117 C CA . LYS B 2 199 ? -114.96030 -24.78382 149.06929 1.000 56.36951 199 LYS B CA 1
ATOM 4118 C C . LYS B 2 199 ? -115.23719 -23.85805 147.88689 1.000 54.97278 199 LYS B C 1
ATOM 4119 O O . LYS B 2 199 ? -116.35393 -23.84980 147.35492 1.000 55.78147 199 LYS B O 1
ATOM 4125 N N . THR B 2 200 ? -114.23444 -23.09663 147.44192 1.000 55.45564 200 THR B N 1
ATOM 4126 C CA . THR B 2 200 ? -114.42662 -22.13059 146.36399 1.000 54.57096 200 THR B CA 1
ATOM 4127 C C . THR B 2 200 ? -114.72367 -22.76974 145.01216 1.000 60.65322 200 THR B C 1
ATOM 4128 O O . THR B 2 200 ? -115.02036 -22.03989 144.06026 1.000 65.30907 200 THR B O 1
ATOM 4132 N N . SER B 2 201 ? -114.65559 -24.09364 144.89656 1.000 59.72163 201 SER B N 1
ATOM 4133 C CA . SER B 2 201 ? -114.89233 -24.75794 143.62288 1.000 60.76826 201 SER B CA 1
ATOM 4134 C C . SER B 2 201 ? -115.57824 -26.09199 143.86972 1.000 64.61934 201 SER B C 1
ATOM 4135 O O . SER B 2 201 ? -115.24434 -26.79998 144.82292 1.000 71.82274 201 SER B O 1
ATOM 4138 N N . THR B 2 202 ? -116.53768 -26.43064 143.00649 1.000 68.25184 202 THR B N 1
ATOM 4139 C CA . THR B 2 202 ? -117.19614 -27.72544 143.12898 1.000 77.38334 202 THR B CA 1
ATOM 4140 C C . THR B 2 202 ? -116.38455 -28.83085 142.46892 1.000 71.39522 202 THR B C 1
ATOM 4141 O O . THR B 2 202 ? -116.46800 -29.99018 142.88895 1.000 70.97757 202 THR B O 1
ATOM 4145 N N . SER B 2 203 ? -115.59023 -28.49249 141.45495 1.000 59.38808 203 SER B N 1
ATOM 4146 C CA . SER B 2 203 ? -114.68144 -29.40577 140.77367 1.000 58.28634 203 SER B CA 1
ATOM 4147 C C . SER B 2 203 ? -113.28837 -29.31354 141.38919 1.000 64.85797 203 SER B C 1
ATOM 4148 O O . SER B 2 203 ? -112.84363 -28.22122 141.75550 1.000 66.16187 203 SER B O 1
ATOM 4151 N N . PRO B 2 204 ? -112.58479 -30.43596 141.51798 1.000 60.35600 204 PRO B N 1
ATOM 4152 C CA . PRO B 2 204 ? -111.21256 -30.38332 142.03159 1.000 54.29927 204 PRO B CA 1
ATOM 4153 C C . PRO B 2 204 ? -110.28855 -29.61950 141.09395 1.000 52.80556 204 PRO B C 1
ATOM 4154 O O . PRO B 2 204 ? -110.44479 -29.64111 139.87101 1.000 57.87394 204 PRO B O 1
ATOM 4158 N N . ILE B 2 205 ? -109.31605 -28.93892 141.69098 1.000 49.44374 205 ILE B N 1
ATOM 4159 C CA . ILE B 2 205 ? -108.28694 -28.21395 140.95495 1.000 47.07651 205 ILE B CA 1
ATOM 4160 C C . ILE B 2 205 ? -107.11941 -29.16619 140.74034 1.000 49.81968 205 ILE B C 1
ATOM 4161 O O . ILE B 2 205 ? -106.50552 -29.63285 141.70497 1.000 49.02804 205 ILE B O 1
ATOM 4166 N N . VAL B 2 206 ? -106.81244 -29.46216 139.48210 1.000 50.73552 206 VAL B N 1
ATOM 4167 C CA . VAL B 2 206 ? -105.85733 -30.50631 139.13502 1.000 49.16002 206 VAL B CA 1
ATOM 4168 C C . VAL B 2 206 ? -104.65764 -29.86439 138.45524 1.000 53.24508 206 VAL B C 1
ATOM 4169 O O . VAL B 2 206 ? -104.81749 -28.99814 137.58670 1.000 58.94501 206 VAL B O 1
ATOM 4173 N N . LYS B 2 207 ? -103.45954 -30.28331 138.85959 1.000 45.18684 207 LYS B N 1
ATOM 4174 C CA . LYS B 2 207 ? -102.22356 -29.83838 138.22657 1.000 39.73150 207 LYS B CA 1
ATOM 4175 C C . LYS B 2 207 ? -101.33986 -31.05995 138.03549 1.000 37.55649 207 LYS B C 1
ATOM 4176 O O . LYS B 2 207 ? -101.04083 -31.75927 139.00453 1.000 38.51744 207 LYS B O 1
ATOM 4182 N N . SER B 2 208 ? -100.90607 -31.31892 136.80515 1.000 41.97828 208 SER B N 1
ATOM 4183 C CA . SER B 2 208 ? -100.21608 -32.56892 136.52477 1.000 45.64182 208 SER B CA 1
ATOM 4184 C C . SER B 2 208 ? -99.04649 -32.33576 135.58318 1.000 51.96740 208 SER B C 1
ATOM 4185 O O . SER B 2 208 ? -98.95790 -31.31098 134.90218 1.000 55.82335 208 SER B O 1
ATOM 4188 N N . PHE B 2 209 ? -98.14143 -33.31231 135.55926 1.000 52.52079 209 PHE B N 1
ATOM 4189 C CA . PHE B 2 209 ? -97.10952 -33.34629 134.53326 1.000 48.88626 209 PHE B CA 1
ATOM 4190 C C . PHE B 2 209 ? -96.73762 -34.79260 134.23556 1.000 46.13625 209 PHE B C 1
ATOM 4191 O O . PHE B 2 209 ? -96.77008 -35.66019 135.11611 1.000 38.62468 209 PHE B O 1
ATOM 4199 N N . ASN B 2 210 ? -96.37975 -35.03461 132.97784 1.000 49.95635 210 ASN B N 1
ATOM 4200 C CA . ASN B 2 210 ? -95.92935 -36.33751 132.51021 1.000 54.08937 210 ASN B CA 1
ATOM 4201 C C . ASN B 2 210 ? -94.40848 -36.35408 132.46199 1.000 54.02827 210 ASN B C 1
ATOM 4202 O O . ASN B 2 210 ? -93.78944 -35.43994 131.90796 1.000 55.15211 210 ASN B O 1
ATOM 4207 N N . ARG B 2 211 ? -93.81151 -37.38877 133.05380 1.000 50.55255 211 ARG B N 1
ATOM 4208 C CA . ARG B 2 211 ? -92.36078 -37.42412 133.19370 1.000 43.65028 211 ARG B CA 1
ATOM 4209 C C . ARG B 2 211 ? -91.65649 -37.57891 131.85192 1.000 48.62826 211 ARG B C 1
ATOM 4210 O O . ARG B 2 211 ? -90.50946 -37.14154 131.70513 1.000 62.30532 211 ARG B O 1
ATOM 4218 N N . ASN B 2 212 ? -92.31709 -38.18217 130.86335 1.000 52.54599 212 ASN B N 1
ATOM 4219 C CA . ASN B 2 212 ? -91.66768 -38.43420 129.58304 1.000 71.76011 212 ASN B CA 1
ATOM 4220 C C . ASN B 2 212 ? -91.69006 -37.23880 128.63808 1.000 86.17365 212 ASN B C 1
ATOM 4221 O O . ASN B 2 212 ? -91.04534 -37.29732 127.58543 1.000 93.22211 212 ASN B O 1
ATOM 4226 N N . GLU B 2 213 ? -92.40068 -36.16464 128.97558 1.000 90.21779 213 GLU B N 1
ATOM 4227 C CA . GLU B 2 213 ? -92.41359 -34.95121 128.15984 1.000 98.20593 213 GLU B CA 1
ATOM 4228 C C . GLU B 2 213 ? -91.56541 -33.85104 128.78482 1.000 100.89719 213 GLU B C 1
ATOM 4229 O O . GLU B 2 213 ? -91.90121 -32.66623 128.70331 1.000 98.54700 213 GLU B O 1
ATOM 4235 N N . CYS B 2 214 ? -90.43937 -34.22139 129.39039 1.000 108.84418 214 CYS B N 1
ATOM 4236 C CA . CYS B 2 214 ? -89.59241 -33.29562 130.12478 1.000 117.55933 214 CYS B CA 1
ATOM 4237 C C . CYS B 2 214 ? -88.21103 -33.18538 129.49372 1.000 124.58783 214 CYS B C 1
ATOM 4238 O O . CYS B 2 214 ? -87.78639 -34.03861 128.70975 1.000 124.47236 214 CYS B O 1
ATOM 4241 N N . ASN B 2 215 ? -87.51503 -32.11173 129.85736 1.000 128.77174 215 ASN B N 1
ATOM 4242 C CA . ASN B 2 215 ? -86.16784 -31.84325 129.36916 1.000 133.86540 215 ASN B CA 1
ATOM 4243 C C . ASN B 2 215 ? -85.43579 -30.88121 130.29994 1.000 136.75569 215 ASN B C 1
ATOM 4244 O O . ASN B 2 215 ? -84.24131 -31.03280 130.55724 1.000 138.47640 215 ASN B O 1
ATOM 4250 N N . GLU C 3 1 ? -90.09255 -1.36059 186.54293 1.000 133.90939 1 GLU C N 1
ATOM 4251 C CA . GLU C 3 1 ? -90.59581 -2.09899 185.39048 1.000 129.17351 1 GLU C CA 1
ATOM 4252 C C . GLU C 3 1 ? -90.14571 -3.55473 185.42114 1.000 119.61893 1 GLU C C 1
ATOM 4253 O O . GLU C 3 1 ? -88.94897 -3.84203 185.44937 1.000 119.33207 1 GLU C O 1
ATOM 4259 N N . VAL C 3 2 ? -91.10829 -4.47158 185.40834 1.000 112.76796 2 VAL C N 1
ATOM 4260 C CA . VAL C 3 2 ? -90.81312 -5.88237 185.62553 1.000 104.89710 2 VAL C CA 1
ATOM 4261 C C . VAL C 3 2 ? -90.38420 -6.51214 184.30724 1.000 102.52151 2 VAL C C 1
ATOM 4262 O O . VAL C 3 2 ? -90.93835 -6.20748 183.24382 1.000 103.40262 2 VAL C O 1
ATOM 4266 N N . GLN C 3 3 ? -89.39390 -7.40002 184.37312 1.000 100.24748 3 GLN C N 1
ATOM 4267 C CA . GLN C 3 3 ? -88.91077 -8.10854 183.19625 1.000 93.28515 3 GLN C CA 1
ATOM 4268 C C . GLN C 3 3 ? -88.32768 -9.44615 183.62259 1.000 89.31901 3 GLN C C 1
ATOM 4269 O O . GLN C 3 3 ? -87.55415 -9.51009 184.58413 1.000 94.59323 3 GLN C O 1
ATOM 4275 N N . LEU C 3 4 ? -88.70173 -10.50560 182.90793 1.000 83.03940 4 LEU C N 1
ATOM 4276 C CA . LEU C 3 4 ? -88.16595 -11.84534 183.12695 1.000 81.42995 4 LEU C CA 1
ATOM 4277 C C . LEU C 3 4 ? -87.46280 -12.27075 181.84548 1.000 84.06295 4 LEU C C 1
ATOM 4278 O O . LEU C 3 4 ? -88.12058 -12.58114 180.84630 1.000 91.83399 4 LEU C O 1
ATOM 4283 N N . GLN C 3 5 ? -86.13373 -12.28847 181.87111 1.000 80.24996 5 GLN C N 1
ATOM 4284 C CA . GLN C 3 5 ? -85.33985 -12.66371 180.70761 1.000 79.39157 5 GLN C CA 1
ATOM 4285 C C . GLN C 3 5 ? -84.82192 -14.08455 180.88946 1.000 73.87549 5 GLN C C 1
ATOM 4286 O O . GLN C 3 5 ? -84.13600 -14.37838 181.87346 1.000 78.99375 5 GLN C O 1
ATOM 4292 N N . GLN C 3 6 ? -85.16115 -14.96147 179.95308 1.000 70.64908 6 GLN C N 1
ATOM 4293 C CA . GLN C 3 6 ? -84.73528 -16.35089 179.99807 1.000 72.17691 6 GLN C CA 1
ATOM 4294 C C . GLN C 3 6 ? -83.51850 -16.56729 179.10567 1.000 67.10464 6 GLN C C 1
ATOM 4295 O O . GLN C 3 6 ? -83.19315 -15.74726 178.24330 1.000 65.30901 6 GLN C O 1
ATOM 4301 N N . SER C 3 7 ? -82.84457 -17.69287 179.32924 1.000 65.30205 7 SER C N 1
ATOM 4302 C CA . SER C 3 7 ? -81.62781 -18.00823 178.59793 1.000 69.69962 7 SER C CA 1
ATOM 4303 C C . SER C 3 7 ? -81.95496 -18.34294 177.14189 1.000 69.11750 7 SER C C 1
ATOM 4304 O O . SER C 3 7 ? -83.11615 -18.38586 176.72461 1.000 65.80454 7 SER C O 1
ATOM 4307 N N . GLY C 3 8 ? -80.90868 -18.58167 176.35809 1.000 71.73020 8 GLY C N 1
ATOM 4308 C CA . GLY C 3 8 ? -81.07025 -18.91186 174.95910 1.000 62.00287 8 GLY C CA 1
ATOM 4309 C C . GLY C 3 8 ? -81.60812 -20.31585 174.74350 1.000 57.48192 8 GLY C C 1
ATOM 4310 O O . GLY C 3 8 ? -81.81873 -21.09989 175.66992 1.000 56.42450 8 GLY C O 1
ATOM 4311 N N . ALA C 3 9 ? -81.82870 -20.63319 173.47003 1.000 70.58998 9 ALA C N 1
ATOM 4312 C CA . ALA C 3 9 ? -82.34837 -21.94023 173.09788 1.000 64.95134 9 ALA C CA 1
ATOM 4313 C C . ALA C 3 9 ? -81.28710 -23.02046 173.27605 1.000 68.81218 9 ALA C C 1
ATOM 4314 O O . ALA C 3 9 ? -80.08253 -22.76208 173.20686 1.000 74.41502 9 ALA C O 1
ATOM 4316 N N . GLU C 3 10 ? -81.75231 -24.24494 173.50614 1.000 68.51358 10 GLU C N 1
ATOM 4317 C CA . GLU C 3 10 ? -80.89696 -25.37786 173.82273 1.000 71.27635 10 GLU C CA 1
ATOM 4318 C C . GLU C 3 10 ? -81.09390 -26.47662 172.78795 1.000 70.91071 10 GLU C C 1
ATOM 4319 O O . GLU C 3 10 ? -82.22438 -26.76571 172.38032 1.000 76.22948 10 GLU C O 1
ATOM 4325 N N . LEU C 3 11 ? -79.98801 -27.09967 172.38202 1.000 66.97790 11 LEU C N 1
ATOM 4326 C CA . LEU C 3 11 ? -79.98629 -28.19888 171.41555 1.000 66.18842 11 LEU C CA 1
ATOM 4327 C C . LEU C 3 11 ? -79.19302 -29.33264 172.06134 1.000 68.87540 11 LEU C C 1
ATOM 4328 O O . LEU C 3 11 ? -77.96371 -29.37548 171.96432 1.000 73.93047 11 LEU C O 1
ATOM 4333 N N . VAL C 3 12 ? -79.89895 -30.25006 172.71942 1.000 66.39441 12 VAL C N 1
ATOM 4334 C CA . VAL C 3 12 ? -79.28786 -31.23536 173.60494 1.000 68.58277 12 VAL C CA 1
ATOM 4335 C C . VAL C 3 12 ? -79.44186 -32.62765 173.00712 1.000 65.60738 12 VAL C C 1
ATOM 4336 O O . VAL C 3 12 ? -80.46896 -32.94354 172.39474 1.000 64.22186 12 VAL C O 1
ATOM 4340 N N . LYS C 3 13 ? -78.41570 -33.45922 173.18905 1.000 67.67782 13 LYS C N 1
ATOM 4341 C CA . LYS C 3 13 ? -78.51345 -34.86435 172.82881 1.000 67.12304 13 LYS C CA 1
ATOM 4342 C C . LYS C 3 13 ? -79.37867 -35.61651 173.84008 1.000 66.23740 13 LYS C C 1
ATOM 4343 O O . LYS C 3 13 ? -79.39707 -35.27927 175.02734 1.000 76.95248 13 LYS C O 1
ATOM 4349 N N . PRO C 3 14 ? -80.10599 -36.63920 173.39332 1.000 60.08246 14 PRO C N 1
ATOM 4350 C CA . PRO C 3 14 ? -80.99307 -37.36669 174.30792 1.000 60.94386 14 PRO C CA 1
ATOM 4351 C C . PRO C 3 14 ? -80.22144 -38.10999 175.38658 1.000 64.76268 14 PRO C C 1
ATOM 4352 O O . PRO C 3 14 ? -79.12084 -38.62028 175.16399 1.000 74.76139 14 PRO C O 1
ATOM 4356 N N . GLY C 3 15 ? -80.82435 -38.16518 176.57357 1.000 64.92368 15 GLY C N 1
ATOM 4357 C CA . GLY C 3 15 ? -80.19402 -38.69934 177.75750 1.000 69.19996 15 GLY C CA 1
ATOM 4358 C C . GLY C 3 15 ? -79.49592 -37.66513 178.61777 1.000 71.09733 15 GLY C C 1
ATOM 4359 O O . GLY C 3 15 ? -79.40703 -37.84282 179.83725 1.000 75.12431 15 GLY C O 1
ATOM 4360 N N . ALA C 3 16 ? -78.99822 -36.59067 178.01094 1.000 67.94163 16 ALA C N 1
ATOM 4361 C CA . ALA C 3 16 ? -78.26730 -35.56621 178.73924 1.000 65.62755 16 ALA C CA 1
ATOM 4362 C C . ALA C 3 16 ? -79.21953 -34.73087 179.59664 1.000 76.74184 16 ALA C C 1
ATOM 4363 O O . ALA C 3 16 ? -80.42119 -34.99706 179.69538 1.000 77.21758 16 ALA C O 1
ATOM 4365 N N . SER C 3 17 ? -78.66090 -33.69971 180.22412 1.000 85.64946 17 SER C N 1
ATOM 4366 C CA . SER C 3 17 ? -79.40006 -32.76419 181.05585 1.000 90.32240 17 SER C CA 1
ATOM 4367 C C . SER C 3 17 ? -79.18875 -31.35009 180.53126 1.000 91.77167 17 SER C C 1
ATOM 4368 O O . SER C 3 17 ? -78.25857 -31.08304 179.76531 1.000 94.79546 17 SER C O 1
ATOM 4371 N N . VAL C 3 18 ? -80.06493 -30.43614 180.95244 1.000 76.69009 18 VAL C N 1
ATOM 4372 C CA . VAL C 3 18 ? -79.95869 -29.03239 180.57049 1.000 75.94013 18 VAL C CA 1
ATOM 4373 C C . VAL C 3 18 ? -80.48307 -28.17401 181.71319 1.000 72.39349 18 VAL C C 1
ATOM 4374 O O . VAL C 3 18 ? -81.27891 -28.62145 182.54098 1.000 65.57179 18 VAL C O 1
ATOM 4378 N N . LYS C 3 19 ? -80.01119 -26.92799 181.76569 1.000 73.98924 19 LYS C N 1
ATOM 4379 C CA . LYS C 3 19 ? -80.35048 -26.00814 182.84931 1.000 70.65098 19 LYS C CA 1
ATOM 4380 C C . LYS C 3 19 ? -80.68102 -24.64773 182.25045 1.000 70.21186 19 LYS C C 1
ATOM 4381 O O . LYS C 3 19 ? -79.79319 -23.95383 181.74533 1.000 74.63638 19 LYS C O 1
ATOM 4387 N N . ILE C 3 20 ? -81.95571 -24.27299 182.31319 1.000 69.64173 20 ILE C N 1
ATOM 4388 C CA . ILE C 3 20 ? -82.45736 -23.00373 181.80083 1.000 68.05550 20 ILE C CA 1
ATOM 4389 C C . ILE C 3 20 ? -82.54113 -22.01640 182.95531 1.000 70.14445 20 ILE C C 1
ATOM 4390 O O . ILE C 3 20 ? -82.87138 -22.39496 184.08870 1.000 70.10288 20 ILE C O 1
ATOM 4395 N N . SER C 3 21 ? -82.25969 -20.74638 182.66963 1.000 68.68774 21 SER C N 1
ATOM 4396 C CA . SER C 3 21 ? -82.27724 -19.69569 183.67379 1.000 73.46644 21 SER C CA 1
ATOM 4397 C C . SER C 3 21 ? -83.37116 -18.68102 183.36488 1.000 72.33205 21 SER C C 1
ATOM 4398 O O . SER C 3 21 ? -83.88308 -18.60106 182.24491 1.000 71.78300 21 SER C O 1
ATOM 4401 N N . CYS C 3 22 ? -83.71840 -17.89873 184.38726 1.000 73.51923 22 CYS C N 1
ATOM 4402 C CA . CYS C 3 22 ? -84.79888 -16.91859 184.29323 1.000 67.28162 22 CYS C CA 1
ATOM 4403 C C . CYS C 3 22 ? -84.45968 -15.78964 185.26221 1.000 66.89192 22 CYS C C 1
ATOM 4404 O O . CYS C 3 22 ? -84.65918 -15.93361 186.47223 1.000 71.29596 22 CYS C O 1
ATOM 4407 N N . LYS C 3 23 ? -83.93479 -14.68743 184.73515 1.000 62.37202 23 LYS C N 1
ATOM 4408 C CA . LYS C 3 23 ? -83.49559 -13.56880 185.55617 1.000 65.74033 23 LYS C CA 1
ATOM 4409 C C . LYS C 3 23 ? -84.60383 -12.52910 185.64427 1.000 69.23894 23 LYS C C 1
ATOM 4410 O O . LYS C 3 23 ? -85.14767 -12.10212 184.61881 1.000 66.42355 23 LYS C O 1
ATOM 4416 N N . ALA C 3 24 ? -84.93623 -12.13549 186.86949 1.000 73.40146 24 ALA C N 1
ATOM 4417 C CA . ALA C 3 24 ? -86.01577 -11.20175 187.14423 1.000 78.49672 24 ALA C CA 1
ATOM 4418 C C . ALA C 3 24 ? -85.44838 -9.82114 187.44870 1.000 83.45821 24 ALA C C 1
ATOM 4419 O O . ALA C 3 24 ? -84.35535 -9.68742 188.00518 1.000 83.46497 24 ALA C O 1
ATOM 4421 N N . SER C 3 25 ? -86.20423 -8.79060 187.07706 1.000 85.76821 25 SER C N 1
ATOM 4422 C CA . SER C 3 25 ? -85.82687 -7.42509 187.41184 1.000 94.68879 25 SER C CA 1
ATOM 4423 C C . SER C 3 25 ? -87.07886 -6.58007 187.58834 1.000 103.83379 25 SER C C 1
ATOM 4424 O O . SER C 3 25 ? -88.02957 -6.69946 186.81269 1.000 106.61092 25 SER C O 1
ATOM 4427 N N . GLY C 3 26 ? -87.07629 -5.73595 188.61638 1.000 110.20917 26 GLY C N 1
ATOM 4428 C CA . GLY C 3 26 ? -88.14814 -4.78764 188.83209 1.000 114.41354 26 GLY C CA 1
ATOM 4429 C C . GLY C 3 26 ? -89.00209 -5.00719 190.06340 1.000 119.70314 26 GLY C C 1
ATOM 4430 O O . GLY C 3 26 ? -90.03730 -4.34359 190.19668 1.000 125.39987 26 GLY C O 1
ATOM 4431 N N . TYR C 3 27 ? -88.60841 -5.90005 190.96737 1.000 122.35492 27 TYR C N 1
ATOM 4432 C CA . TYR C 3 27 ? -89.38129 -6.15863 192.17663 1.000 127.82691 27 TYR C CA 1
ATOM 4433 C C . TYR C 3 27 ? -88.50531 -6.93735 193.14812 1.000 130.73948 27 TYR C C 1
ATOM 4434 O O . TYR C 3 27 ? -87.39255 -7.35377 192.81517 1.000 123.98324 27 TYR C O 1
ATOM 4443 N N . SER C 3 28 ? -89.02487 -7.12790 194.35964 1.000 138.10596 28 SER C N 1
ATOM 4444 C CA . SER C 3 28 ? -88.34078 -7.93609 195.36397 1.000 137.41373 28 SER C CA 1
ATOM 4445 C C . SER C 3 28 ? -88.44741 -9.40493 194.97369 1.000 124.67709 28 SER C C 1
ATOM 4446 O O . SER C 3 28 ? -89.52874 -9.99747 195.04721 1.000 122.10992 28 SER C O 1
ATOM 4449 N N . PHE C 3 29 ? -87.31965 -9.99199 194.56318 1.000 113.23753 29 PHE C N 1
ATOM 4450 C CA . PHE C 3 29 ? -87.32884 -11.34937 194.02402 1.000 101.74980 29 PHE C CA 1
ATOM 4451 C C . PHE C 3 29 ? -87.84148 -12.36012 195.04331 1.000 105.75462 29 PHE C C 1
ATOM 4452 O O . PHE C 3 29 ? -88.59973 -13.27230 194.69465 1.000 103.22958 29 PHE C O 1
ATOM 4460 N N . THR C 3 30 ? -87.44232 -12.21539 196.30707 1.000 112.89619 30 THR C N 1
ATOM 4461 C CA . THR C 3 30 ? -87.72141 -13.23249 197.31554 1.000 113.10079 30 THR C CA 1
ATOM 4462 C C . THR C 3 30 ? -89.18720 -13.29638 197.73056 1.000 119.99263 30 THR C C 1
ATOM 4463 O O . THR C 3 30 ? -89.53177 -14.14640 198.55952 1.000 129.05707 30 THR C O 1
ATOM 4467 N N . GLY C 3 31 ? -90.05411 -12.44702 197.18591 1.000 116.62521 31 GLY C N 1
ATOM 4468 C CA . GLY C 3 31 ? -91.43429 -12.41197 197.62794 1.000 119.08980 31 GLY C CA 1
ATOM 4469 C C . GLY C 3 31 ? -92.39166 -13.17654 196.73780 1.000 110.67692 31 GLY C C 1
ATOM 4470 O O . GLY C 3 31 ? -93.33497 -13.80779 197.22387 1.000 113.15810 31 GLY C O 1
ATOM 4471 N N . TYR C 3 32 ? -92.15711 -13.13066 195.43109 1.000 99.36788 32 TYR C N 1
ATOM 4472 C CA . TYR C 3 32 ? -93.06361 -13.70614 194.44670 1.000 91.45254 32 TYR C CA 1
ATOM 4473 C C . TYR C 3 32 ? -92.56429 -15.08387 194.02877 1.000 81.53779 32 TYR C C 1
ATOM 4474 O O . TYR C 3 32 ? -91.45481 -15.21136 193.49896 1.000 78.85733 32 TYR C O 1
ATOM 4483 N N . ASN C 3 33 ? -93.38239 -16.10721 194.26757 1.000 77.95390 33 ASN C N 1
ATOM 4484 C CA . ASN C 3 33 ? -93.01282 -17.46520 193.89187 1.000 74.73759 33 ASN C CA 1
ATOM 4485 C C . ASN C 3 33 ? -92.86848 -17.57443 192.37888 1.000 76.09600 33 ASN C C 1
ATOM 4486 O O . ASN C 3 33 ? -93.61073 -16.94380 191.62114 1.000 76.12057 33 ASN C O 1
ATOM 4491 N N . MET C 3 34 ? -91.90679 -18.38063 191.93684 1.000 75.91930 34 MET C N 1
ATOM 4492 C CA . MET C 3 34 ? -91.59818 -18.51346 190.51838 1.000 76.34479 34 MET C CA 1
ATOM 4493 C C . MET C 3 34 ? -92.16061 -19.82982 189.99694 1.000 76.18959 34 MET C C 1
ATOM 4494 O O . MET C 3 34 ? -91.77940 -20.90463 190.47188 1.000 75.04848 34 MET C O 1
ATOM 4499 N N . ASN C 3 35 ? -93.06627 -19.73865 189.02872 1.000 74.73386 35 ASN C N 1
ATOM 4500 C CA . ASN C 3 35 ? -93.64613 -20.89644 188.37105 1.000 74.54719 35 ASN C CA 1
ATOM 4501 C C . ASN C 3 35 ? -92.88070 -21.21783 187.09549 1.000 78.60137 35 ASN C C 1
ATOM 4502 O O . ASN C 3 35 ? -92.32806 -20.33386 186.43703 1.000 82.84679 35 ASN C O 1
ATOM 4507 N N . TRP C 3 36 ? -92.87276 -22.49779 186.74582 1.000 75.71162 36 TRP C N 1
ATOM 4508 C CA . TRP C 3 36 ? -92.33402 -22.97554 185.48501 1.000 67.53451 36 TRP C CA 1
ATOM 4509 C C . TRP C 3 36 ? -93.40301 -23.79978 184.78812 1.000 69.26332 36 TRP C C 1
ATOM 4510 O O . TRP C 3 36 ? -94.07181 -24.63319 185.41889 1.000 72.92760 36 TRP C O 1
ATOM 4521 N N . VAL C 3 37 ? -93.54035 -23.55079 183.48362 1.000 68.47617 37 VAL C N 1
ATOM 4522 C CA . VAL C 3 37 ? -94.63117 -24.04806 182.65438 1.000 63.65561 37 VAL C CA 1
ATOM 4523 C C . VAL C 3 37 ? -94.04170 -24.53324 181.33527 1.000 59.97260 37 VAL C C 1
ATOM 4524 O O . VAL C 3 37 ? -93.09792 -23.93517 180.80729 1.000 55.23941 37 VAL C O 1
ATOM 4528 N N . LYS C 3 38 ? -94.58455 -25.62856 180.81211 1.000 59.65349 38 LYS C N 1
ATOM 4529 C CA . LYS C 3 38 ? -94.13447 -26.21141 179.55712 1.000 56.52877 38 LYS C CA 1
ATOM 4530 C C . LYS C 3 38 ? -95.18557 -25.99731 178.47537 1.000 52.73871 38 LYS C C 1
ATOM 4531 O O . LYS C 3 38 ? -96.38808 -26.02315 178.75205 1.000 60.67699 38 LYS C O 1
ATOM 4537 N N . GLN C 3 39 ? -94.72529 -25.78631 177.24206 1.000 50.12717 39 GLN C N 1
ATOM 4538 C CA . GLN C 3 39 ? -95.58497 -25.71845 176.06502 1.000 49.52176 39 GLN C CA 1
ATOM 4539 C C . GLN C 3 39 ? -94.98821 -26.63190 175.00491 1.000 55.63940 39 GLN C C 1
ATOM 4540 O O . GLN C 3 39 ? -93.93259 -26.32736 174.43721 1.000 48.15037 39 GLN C O 1
ATOM 4546 N N . SER C 3 40 ? -95.65661 -27.75427 174.75518 1.000 69.75788 40 SER C N 1
ATOM 4547 C CA . SER C 3 40 ? -95.20234 -28.72755 173.77613 1.000 81.93679 40 SER C CA 1
ATOM 4548 C C . SER C 3 40 ? -95.33896 -28.16943 172.36014 1.000 89.70180 40 SER C C 1
ATOM 4549 O O . SER C 3 40 ? -95.91091 -27.09878 172.13092 1.000 101.77023 40 SER C O 1
ATOM 4552 N N . ARG C 3 41 ? -94.77879 -28.91160 171.40070 1.000 116.67124 41 ARG C N 1
ATOM 4553 C CA . ARG C 3 41 ? -94.99070 -28.60199 169.99047 1.000 108.10775 41 ARG C CA 1
ATOM 4554 C C . ARG C 3 41 ? -96.47589 -28.49652 169.66380 1.000 109.39490 41 ARG C C 1
ATOM 4555 O O . ARG C 3 41 ? -96.86885 -27.71577 168.78818 1.000 112.49116 41 ARG C O 1
ATOM 4563 N N . GLY C 3 42 ? -97.31439 -29.25522 170.36819 1.000 109.34566 42 GLY C N 1
ATOM 4564 C CA . GLY C 3 42 ? -98.75182 -29.23973 170.20480 1.000 117.07328 42 GLY C CA 1
ATOM 4565 C C . GLY C 3 42 ? -99.46525 -28.05150 170.80872 1.000 120.69955 42 GLY C C 1
ATOM 4566 O O . GLY C 3 42 ? -100.69076 -28.08850 170.94738 1.000 122.58545 42 GLY C O 1
ATOM 4567 N N . LYS C 3 43 ? -98.73246 -27.00474 171.19168 1.000 118.06834 43 LYS C N 1
ATOM 4568 C CA . LYS C 3 43 ? -99.26682 -25.73484 171.68163 1.000 113.20827 43 LYS C CA 1
ATOM 4569 C C . LYS C 3 43 ? -100.02304 -25.85912 173.00090 1.000 103.85427 43 LYS C C 1
ATOM 4570 O O . LYS C 3 43 ? -100.60635 -24.87250 173.46669 1.000 106.24078 43 LYS C O 1
ATOM 4576 N N . SER C 3 44 ? -100.03210 -27.03465 173.61944 1.000 91.00742 44 SER C N 1
ATOM 4577 C CA . SER C 3 44 ? -100.71068 -27.22258 174.89236 1.000 82.18396 44 SER C CA 1
ATOM 4578 C C . SER C 3 44 ? -99.77057 -26.91457 176.05195 1.000 80.79302 44 SER C C 1
ATOM 4579 O O . SER C 3 44 ? -98.56482 -27.16811 175.98558 1.000 86.30415 44 SER C O 1
ATOM 4582 N N . LEU C 3 45 ? -100.33814 -26.36581 177.12224 1.000 78.88352 45 LEU C N 1
ATOM 4583 C CA . LEU C 3 45 ? -99.56943 -25.85410 178.24605 1.000 71.14117 45 LEU C CA 1
ATOM 4584 C C . LEU C 3 45 ? -99.66564 -26.80430 179.43256 1.000 71.75692 45 LEU C C 1
ATOM 4585 O O . LEU C 3 45 ? -100.69073 -27.45709 179.64835 1.000 80.70777 45 LE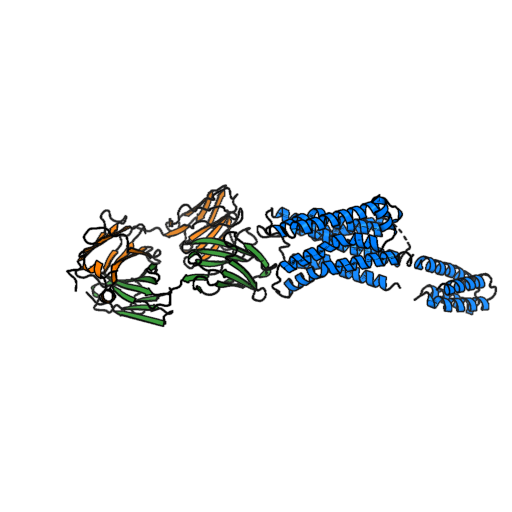U C O 1
ATOM 4590 N N . GLU C 3 46 ? -98.58422 -26.86915 180.20602 1.000 62.99552 46 GLU C N 1
ATOM 4591 C CA . GLU C 3 46 ? -98.51554 -27.72824 181.37996 1.000 67.33105 46 GLU C CA 1
ATOM 4592 C C . GLU C 3 46 ? -97.79142 -26.98933 182.49159 1.000 68.32197 46 GLU C C 1
ATOM 4593 O O . GLU C 3 46 ? -96.70929 -26.43846 182.27164 1.000 64.20975 46 GLU C O 1
ATOM 4599 N N . TRP C 3 47 ? -98.38430 -26.99007 183.68135 1.000 72.65754 47 TRP C N 1
ATOM 4600 C CA . TRP C 3 47 ? -97.76667 -26.38278 184.85672 1.000 77.50426 47 TRP C CA 1
ATOM 4601 C C . TRP C 3 47 ? -96.73274 -27.35612 185.40556 1.000 79.76560 47 TRP C C 1
ATOM 4602 O O . TRP C 3 47 ? -97.07596 -28.34810 186.05231 1.000 79.81114 47 TRP C O 1
ATOM 4613 N N . ILE C 3 48 ? -95.45551 -27.07744 185.13767 1.000 77.46079 48 ILE C N 1
ATOM 4614 C CA . ILE C 3 48 ? -94.38760 -27.91816 185.66902 1.000 70.05582 48 ILE C CA 1
ATOM 4615 C C . ILE C 3 48 ? -94.35369 -27.82282 187.18677 1.000 72.52945 48 ILE C C 1
ATOM 4616 O O . ILE C 3 48 ? -94.35780 -28.84062 187.88914 1.000 77.26114 48 ILE C O 1
ATOM 4621 N N . GLY C 3 49 ? -94.32268 -26.60634 187.71684 1.000 71.51030 49 GLY C N 1
ATOM 4622 C CA . GLY C 3 49 ? -94.32635 -26.45948 189.15923 1.000 70.09212 49 GLY C CA 1
ATOM 4623 C C . GLY C 3 49 ? -94.00064 -25.03944 189.56945 1.000 71.06386 49 GLY C C 1
ATOM 4624 O O . GLY C 3 49 ? -94.05072 -24.11725 188.75866 1.000 77.72477 49 GLY C O 1
ATOM 4625 N N . TYR C 3 50 ? -93.68826 -24.87758 190.85398 1.000 74.67180 50 TYR C N 1
ATOM 4626 C CA . TYR C 3 50 ? -93.27504 -23.56708 191.33645 1.000 80.23338 50 TYR C CA 1
ATOM 4627 C C . TYR C 3 50 ? -92.31341 -23.72587 192.50388 1.000 79.80582 50 TYR C C 1
ATOM 4628 O O . TYR C 3 50 ? -92.23750 -24.77898 193.14118 1.000 71.39686 50 TYR C O 1
ATOM 4637 N N . ILE C 3 51 ? -91.56811 -22.65580 192.76339 1.000 80.78174 51 ILE C N 1
ATOM 4638 C CA . ILE C 3 51 ? -90.60358 -22.60143 193.85280 1.000 83.88884 51 ILE C CA 1
ATOM 4639 C C . ILE C 3 51 ? -90.80117 -21.29935 194.61644 1.000 92.28887 51 ILE C C 1
ATOM 4640 O O . ILE C 3 51 ? -91.02406 -20.24025 194.01698 1.000 99.71375 51 ILE C O 1
ATOM 4645 N N . ASN C 3 52 ? -90.74842 -21.38792 195.94613 1.000 93.02987 52 ASN C N 1
ATOM 4646 C CA . ASN C 3 52 ? -90.76223 -20.20776 196.79753 1.000 93.48160 52 ASN C CA 1
ATOM 4647 C C . ASN C 3 52 ? -89.33192 -19.70247 196.91822 1.000 97.93828 52 ASN C C 1
ATOM 4648 O O . ASN C 3 52 ? -88.49329 -20.39257 197.51824 1.000 98.85933 52 ASN C O 1
ATOM 4653 N N . PRO C 3 53 ? -89.00162 -18.53046 196.37033 1.000 100.23203 53 PRO C N 1
ATOM 4654 C CA . PRO C 3 53 ? -87.59748 -18.09437 196.38351 1.000 101.36326 53 PRO C CA 1
ATOM 4655 C C . PRO C 3 53 ? -87.06706 -17.80451 197.77506 1.000 102.35123 53 PRO C C 1
ATOM 4656 O O . PRO C 3 53 ? -85.86635 -17.98157 198.01099 1.000 98.52085 53 PRO C O 1
ATOM 4660 N N . PHE C 3 54 ? -87.92217 -17.36935 198.70230 1.000 105.34147 54 PHE C N 1
ATOM 4661 C CA . PHE C 3 54 ? -87.47402 -17.08436 200.06187 1.000 104.86720 54 PHE C CA 1
ATOM 4662 C C . PHE C 3 54 ? -86.95594 -18.34755 200.74343 1.000 99.01096 54 PHE C C 1
ATOM 4663 O O . PHE C 3 54 ? -85.77558 -18.43961 201.09903 1.000 103.90081 54 PHE C O 1
ATOM 4671 N N . TYR C 3 55 ? -87.82504 -19.33554 200.92981 1.000 92.98202 55 TYR C N 1
ATOM 4672 C CA . TYR C 3 55 ? -87.47760 -20.52908 201.68883 1.000 95.47717 55 TYR C CA 1
ATOM 4673 C C . TYR C 3 55 ? -86.91336 -21.64616 200.82368 1.000 98.97030 55 TYR C C 1
ATOM 4674 O O . TYR C 3 55 ? -86.60662 -22.71992 201.35142 1.000 105.95777 55 TYR C O 1
ATOM 4683 N N . GLY C 3 56 ? -86.77214 -21.43011 199.51794 1.000 94.65276 56 GLY C N 1
ATOM 4684 C CA . GLY C 3 56 ? -86.26666 -22.46370 198.64091 1.000 87.30323 56 GLY C CA 1
ATOM 4685 C C . GLY C 3 56 ? -87.19413 -23.64399 198.46340 1.000 84.24366 56 GLY C C 1
ATOM 4686 O O . GLY C 3 56 ? -86.83349 -24.59541 197.76043 1.000 78.97375 56 GLY C O 1
ATOM 4687 N N . THR C 3 57 ? -88.37358 -23.61254 199.07842 1.000 85.51268 57 THR C N 1
ATOM 4688 C CA . THR C 3 57 ? -89.31064 -24.72140 199.00463 1.000 86.74828 57 THR C CA 1
ATOM 4689 C C . THR C 3 57 ? -89.95828 -24.78592 197.62755 1.000 89.13721 57 THR C C 1
ATOM 4690 O O . THR C 3 57 ? -90.14825 -23.76944 196.95420 1.000 89.51793 57 THR C O 1
ATOM 4694 N N . THR C 3 58 ? -90.29904 -26.00178 197.21246 1.000 87.36290 58 THR C N 1
ATOM 4695 C CA . THR C 3 58 ? -90.81826 -26.25662 195.87977 1.000 80.30297 58 THR C CA 1
ATOM 4696 C C . THR C 3 58 ? -92.10645 -27.05850 195.97989 1.000 84.87318 58 THR C C 1
ATOM 4697 O O . THR C 3 58 ? -92.30947 -27.82690 196.92431 1.000 88.40367 58 THR C O 1
ATOM 4701 N N . ASN C 3 59 ? -92.97841 -26.86702 194.99344 1.000 83.40021 59 ASN C N 1
ATOM 4702 C CA . ASN C 3 59 ? -94.18490 -27.66859 194.84153 1.000 85.36228 59 ASN C CA 1
ATOM 4703 C C . ASN C 3 59 ? -94.29673 -28.06876 193.37968 1.000 82.54602 59 ASN C C 1
ATOM 4704 O O . ASN C 3 59 ? -94.41658 -27.20529 192.50146 1.000 79.68317 59 ASN C O 1
ATOM 4709 N N . TYR C 3 60 ? -94.24345 -29.37159 193.12593 1.000 83.99766 60 TYR C N 1
ATOM 4710 C CA . TYR C 3 60 ? -94.16346 -29.92136 191.78299 1.000 80.82524 60 TYR C CA 1
ATOM 4711 C C . TYR C 3 60 ? -95.49938 -30.50040 191.34143 1.000 81.32511 60 TYR C C 1
ATOM 4712 O O . TYR C 3 60 ? -96.29734 -30.97387 192.15486 1.000 84.52278 60 TYR C O 1
ATOM 4721 N N . ASN C 3 61 ? -95.73147 -30.45312 190.03406 1.000 77.55885 61 ASN C N 1
ATOM 4722 C CA . ASN C 3 61 ? -96.69616 -31.34896 189.41800 1.000 79.22710 61 ASN C CA 1
ATOM 4723 C C . ASN C 3 61 ? -96.14858 -32.76788 189.49702 1.000 88.11380 61 ASN C C 1
ATOM 4724 O O . ASN C 3 61 ? -95.01731 -33.02779 189.07506 1.000 88.33635 61 ASN C O 1
ATOM 4729 N N . GLN C 3 62 ? -96.94788 -33.68572 190.04988 1.000 99.28628 62 GLN C N 1
ATOM 4730 C CA . GLN C 3 62 ? -96.49176 -35.05939 190.24416 1.000 105.97407 62 GLN C CA 1
ATOM 4731 C C . GLN C 3 62 ? -96.03624 -35.71244 188.94449 1.000 107.87256 62 GLN C C 1
ATOM 4732 O O . GLN C 3 62 ? -95.32957 -36.72564 188.98638 1.000 112.64623 62 GLN C O 1
ATOM 4738 N N . ARG C 3 63 ? -96.42034 -35.15332 187.79541 1.000 103.79246 63 ARG C N 1
ATOM 4739 C CA . ARG C 3 63 ? -95.99947 -35.69050 186.50798 1.000 93.84287 63 ARG C CA 1
ATOM 4740 C C . ARG C 3 63 ? -94.54955 -35.34828 186.18721 1.000 85.54083 63 ARG C C 1
ATOM 4741 O O . ARG C 3 63 ? -93.90019 -36.07579 185.42767 1.000 88.01696 63 ARG C O 1
ATOM 4749 N N . PHE C 3 64 ? -94.02755 -34.25875 186.74820 1.000 80.09340 64 PHE C N 1
ATOM 4750 C CA . PHE C 3 64 ? -92.68087 -33.79015 186.44879 1.000 75.21590 64 PHE C CA 1
ATOM 4751 C C . PHE C 3 64 ? -91.67032 -34.12441 187.53663 1.000 77.81818 64 PHE C C 1
ATOM 4752 O O . PHE C 3 64 ? -90.48783 -33.80532 187.37695 1.000 76.62907 64 PHE C O 1
ATOM 4760 N N . LYS C 3 65 ? -92.10659 -34.72996 188.64058 1.000 82.17432 65 LYS C N 1
ATOM 4761 C CA . LYS C 3 65 ? -91.19391 -35.07593 189.72304 1.000 82.64960 65 LYS C CA 1
ATOM 4762 C C . LYS C 3 65 ? -90.05987 -35.94700 189.19692 1.000 79.83348 65 LYS C C 1
ATOM 4763 O O . LYS C 3 65 ? -90.28673 -36.89022 188.43332 1.000 86.24079 65 LYS C O 1
ATOM 4769 N N . GLY C 3 66 ? -88.83229 -35.62068 189.60061 1.000 75.26295 66 GLY C N 1
ATOM 4770 C CA . GLY C 3 66 ? -87.65350 -36.29959 189.10449 1.000 72.89416 66 GLY C CA 1
ATOM 4771 C C . GLY C 3 66 ? -87.25362 -35.94607 187.69018 1.000 74.90538 66 GLY C C 1
ATOM 4772 O O . GLY C 3 66 ? -86.13678 -36.28628 187.27947 1.000 80.30950 66 GLY C O 1
ATOM 4773 N N . LYS C 3 67 ? -88.12108 -35.27987 186.92749 1.000 70.15020 67 LYS C N 1
ATOM 4774 C CA . LYS C 3 67 ? -87.77034 -34.77717 185.60603 1.000 66.35062 67 LYS C CA 1
ATOM 4775 C C . LYS C 3 67 ? -87.28218 -33.33630 185.65803 1.000 67.05980 67 LYS C C 1
ATOM 4776 O O . LYS C 3 67 ? -86.36712 -32.96388 184.91646 1.000 70.69792 67 LYS C O 1
ATOM 4782 N N . ALA C 3 68 ? -87.87457 -32.51970 186.52373 1.000 67.04995 68 ALA C N 1
ATOM 4783 C CA . ALA C 3 68 ? -87.50749 -31.12144 186.65578 1.000 70.06206 68 ALA C CA 1
ATOM 4784 C C . ALA C 3 68 ? -86.94106 -30.87567 188.04673 1.000 70.61202 68 ALA C C 1
ATOM 4785 O O . ALA C 3 68 ? -87.34233 -31.51494 189.02373 1.000 71.44018 68 ALA C O 1
ATOM 4787 N N . THR C 3 69 ? -86.00387 -29.93604 188.12346 1.000 69.06789 69 THR C N 1
ATOM 4788 C CA . THR C 3 69 ? -85.41681 -29.50688 189.38621 1.000 67.99440 69 THR C CA 1
ATOM 4789 C C . THR C 3 69 ? -85.38629 -27.98824 189.40530 1.000 70.47479 69 THR C C 1
ATOM 4790 O O . THR C 3 69 ? -84.69345 -27.37051 188.59032 1.000 74.40484 69 THR C O 1
ATOM 4794 N N . LEU C 3 70 ? -86.14346 -27.39212 190.32013 1.000 71.23493 70 LEU C N 1
ATOM 4795 C CA . LEU C 3 70 ? -86.22085 -25.94339 190.43075 1.000 71.38003 70 LEU C CA 1
ATOM 4796 C C . LEU C 3 70 ? -85.21751 -25.46212 191.46978 1.000 72.89844 70 LEU C C 1
ATOM 4797 O O . LEU C 3 70 ? -85.12525 -26.02986 192.56257 1.000 72.37133 70 LEU C O 1
ATOM 4802 N N . THR C 3 71 ? -84.46824 -24.41653 191.12606 1.000 74.30409 71 THR C N 1
ATOM 4803 C CA . THR C 3 71 ? -83.49650 -23.82464 192.03542 1.000 73.86971 71 THR C CA 1
ATOM 4804 C C . THR C 3 71 ? -83.55024 -22.31021 191.90402 1.000 80.25754 71 THR C C 1
ATOM 4805 O O . THR C 3 71 ? -84.08437 -21.76985 190.93399 1.000 76.94303 71 THR C O 1
ATOM 4809 N N . VAL C 3 72 ? -82.99691 -21.62310 192.90262 1.000 86.50013 72 VAL C N 1
ATOM 4810 C CA . VAL C 3 72 ? -82.91948 -20.17050 192.88358 1.000 90.34953 72 VAL C CA 1
ATOM 4811 C C . VAL C 3 72 ? -81.50597 -19.73439 193.24031 1.000 84.04017 72 VAL C C 1
ATOM 4812 O O . VAL C 3 72 ? -80.73690 -20.46635 193.86720 1.000 75.78849 72 VAL C O 1
ATOM 4816 N N . ASP C 3 73 ? -81.17460 -18.51695 192.81867 1.000 85.69565 73 ASP C N 1
ATOM 4817 C CA . ASP C 3 73 ? -79.97549 -17.80696 193.25468 1.000 85.70084 73 ASP C CA 1
ATOM 4818 C C . ASP C 3 73 ? -80.43851 -16.41774 193.67856 1.000 85.30805 73 ASP C C 1
ATOM 4819 O O . ASP C 3 73 ? -80.72025 -15.56429 192.82913 1.000 83.93793 73 ASP C O 1
ATOM 4824 N N . LYS C 3 74 ? -80.55158 -16.21185 194.99338 1.000 92.93297 74 LYS C N 1
ATOM 4825 C CA . LYS C 3 74 ? -81.01209 -14.92706 195.50630 1.000 95.96665 74 LYS C CA 1
ATOM 4826 C C . LYS C 3 74 ? -80.03640 -13.80634 195.17588 1.000 95.83988 74 LYS C C 1
ATOM 4827 O O . LYS C 3 74 ? -80.45757 -12.66681 194.94555 1.000 93.85367 74 LYS C O 1
ATOM 4833 N N . SER C 3 75 ? -78.73498 -14.10450 195.16207 1.000 99.67269 75 SER C N 1
ATOM 4834 C CA . SER C 3 75 ? -77.73728 -13.09338 194.82678 1.000 105.41736 75 SER C CA 1
ATOM 4835 C C . SER C 3 75 ? -77.97983 -12.52979 193.43209 1.000 106.41995 75 SER C C 1
ATOM 4836 O O . SER C 3 75 ? -78.12590 -11.31553 193.25221 1.000 110.36090 75 SER C O 1
ATOM 4839 N N . SER C 3 76 ? -78.03098 -13.40358 192.42916 1.000 105.69855 76 SER C N 1
ATOM 4840 C CA . SER C 3 76 ? -78.34113 -12.98303 191.07010 1.000 104.55383 76 SER C CA 1
ATOM 4841 C C . SER C 3 76 ? -79.83608 -12.82621 190.82906 1.000 99.15608 76 SER C C 1
ATOM 4842 O O . SER C 3 76 ? -80.22560 -12.43430 189.72295 1.000 94.61431 76 SER C O 1
ATOM 4845 N N . SER C 3 77 ? -80.66773 -13.10285 191.83631 1.000 100.24555 77 SER C N 1
ATOM 4846 C CA . SER C 3 77 ? -82.12463 -13.02332 191.72202 1.000 97.09833 77 SER C CA 1
ATOM 4847 C C . SER C 3 77 ? -82.61355 -13.75424 190.47402 1.000 87.33878 77 SER C C 1
ATOM 4848 O O . SER C 3 77 ? -83.34107 -13.20616 189.64302 1.000 80.25867 77 SER C O 1
ATOM 4851 N N . THR C 3 78 ? -82.20593 -15.01493 190.34652 1.000 85.10298 78 THR C N 1
ATOM 4852 C CA . THR C 3 78 ? -82.44552 -15.78075 189.13013 1.000 77.12070 78 THR C CA 1
ATOM 4853 C C . THR C 3 78 ? -82.99803 -17.15260 189.47938 1.000 76.91907 78 THR C C 1
ATOM 4854 O O . THR C 3 78 ? -82.42887 -17.86086 190.31460 1.000 79.11844 78 THR C O 1
ATOM 4858 N N . ALA C 3 79 ? -84.09477 -17.52885 188.83272 1.000 73.94712 79 ALA C N 1
ATOM 4859 C CA . ALA C 3 79 ? -84.59969 -18.88680 188.93778 1.000 73.32346 79 ALA C CA 1
ATOM 4860 C C . ALA C 3 79 ? -83.93578 -19.77606 187.89284 1.000 74.69408 79 ALA C C 1
ATOM 4861 O O . ALA C 3 79 ? -83.40988 -19.30577 186.88251 1.000 79.98723 79 ALA C O 1
ATOM 4863 N N . TYR C 3 80 ? -83.96613 -21.07958 188.15092 1.000 71.94164 80 TYR C N 1
ATOM 4864 C CA . TYR C 3 80 ? -83.38662 -22.06257 187.25171 1.000 72.22770 80 TYR C CA 1
ATOM 4865 C C . TYR C 3 80 ? -84.25917 -23.30508 187.25134 1.000 72.59710 80 TYR C C 1
ATOM 4866 O O . TYR C 3 80 ? -84.76158 -23.72040 188.30055 1.000 72.25120 80 TYR C O 1
ATOM 4875 N N . ILE C 3 81 ? -84.41554 -23.90414 186.07530 1.000 69.03567 81 ILE C N 1
ATOM 4876 C CA . ILE C 3 81 ? -85.03414 -25.21636 185.93581 1.000 64.71052 81 ILE C CA 1
ATOM 4877 C C . ILE C 3 81 ? -84.01839 -26.13802 185.27750 1.000 66.06046 81 ILE C C 1
ATOM 4878 O O . ILE C 3 81 ? -83.36665 -25.75757 184.29989 1.000 67.83489 81 ILE C O 1
ATOM 4883 N N . GLN C 3 82 ? -83.87118 -27.34274 185.81587 1.000 64.90100 82 GLN C N 1
ATOM 4884 C CA . GLN C 3 82 ? -82.95096 -28.32222 185.25542 1.000 69.60026 82 GLN C CA 1
ATOM 4885 C C . GLN C 3 82 ? -83.72941 -29.56790 184.86717 1.000 76.50086 82 GLN C C 1
ATOM 4886 O O . GLN C 3 82 ? -84.43928 -30.14535 185.69706 1.000 77.55320 82 GLN C O 1
ATOM 4892 N N . LEU C 3 83 ? -83.60380 -29.96282 183.60523 1.000 75.36715 83 LEU C N 1
ATOM 4893 C CA . LEU C 3 83 ? -84.26762 -31.13873 183.06118 1.000 72.75290 83 LEU C CA 1
ATOM 4894 C C . LEU C 3 83 ? -83.22412 -32.22356 182.83392 1.000 81.58051 83 LEU C C 1
ATOM 4895 O O . LEU C 3 83 ? -82.23940 -32.00271 182.11842 1.000 89.60053 83 LEU C O 1
ATOM 4900 N N . ASN C 3 84 ? -83.43922 -33.38473 183.44284 1.000 83.74661 84 ASN C N 1
ATOM 4901 C CA . ASN C 3 84 ? -82.51848 -34.50629 183.36062 1.000 87.03873 84 ASN C CA 1
ATOM 4902 C C . ASN C 3 84 ? -83.14215 -35.62581 182.53877 1.000 85.08828 84 ASN C C 1
ATOM 4903 O O . ASN C 3 84 ? -84.36610 -35.73443 182.42919 1.000 84.89266 84 ASN C O 1
ATOM 4908 N N . SER C 3 85 ? -82.27794 -36.46989 181.97199 1.000 81.04898 85 SER C N 1
ATOM 4909 C CA . SER C 3 85 ? -82.69720 -37.65214 181.21921 1.000 77.13295 85 SER C CA 1
ATOM 4910 C C . SER C 3 85 ? -83.65543 -37.25705 180.09255 1.000 74.39998 85 SER C C 1
ATOM 4911 O O . SER C 3 85 ? -84.81548 -37.67136 180.04216 1.000 79.02641 85 SER C O 1
ATOM 4914 N N . LEU C 3 86 ? -83.13822 -36.43521 179.18252 1.000 66.76834 86 LEU C N 1
ATOM 4915 C CA . LEU C 3 86 ? -83.95671 -35.82430 178.14429 1.000 61.43976 86 LEU C CA 1
ATOM 4916 C C . LEU C 3 86 ? -84.29353 -36.82715 177.04708 1.000 63.80616 86 LEU C C 1
ATOM 4917 O O . LEU C 3 86 ? -83.41417 -37.53151 176.54128 1.000 64.61662 86 LEU C O 1
ATOM 4922 N N . THR C 3 87 ? -85.56976 -36.88584 176.68441 1.000 65.97715 87 THR C N 1
ATOM 4923 C CA . THR C 3 87 ? -86.06755 -37.66815 175.56126 1.000 68.41467 87 THR C CA 1
ATOM 4924 C C . THR C 3 87 ? -86.75781 -36.73691 174.56793 1.000 69.75779 87 THR C C 1
ATOM 4925 O O . THR C 3 87 ? -86.82552 -35.52156 174.76699 1.000 71.25792 87 THR C O 1
ATOM 4929 N N . SER C 3 88 ? -87.27220 -37.32378 173.48332 1.000 73.65786 88 SER C N 1
ATOM 4930 C CA . SER C 3 88 ? -87.94839 -36.52843 172.46149 1.000 75.87165 88 SER C CA 1
ATOM 4931 C C . SER C 3 88 ? -89.13982 -35.77760 173.04367 1.000 75.17271 88 SER C C 1
ATOM 4932 O O . SER C 3 88 ? -89.39081 -34.62103 172.68459 1.000 65.98015 88 SER C O 1
ATOM 4935 N N . GLU C 3 89 ? -89.88627 -36.42134 173.94472 1.000 82.37520 89 GLU C N 1
ATOM 4936 C CA . GLU C 3 89 ? -91.06401 -35.79918 174.53959 1.000 84.13653 89 GLU C CA 1
ATOM 4937 C C . GLU C 3 89 ? -90.71841 -34.54725 175.33933 1.000 77.07226 89 GLU C C 1
ATOM 4938 O O . GLU C 3 89 ? -91.61343 -33.75130 175.64468 1.000 78.91663 89 GLU C O 1
ATOM 4944 N N . ASP C 3 90 ? -89.44334 -34.34963 175.67512 1.000 69.31044 90 ASP C N 1
ATOM 4945 C CA . ASP C 3 90 ? -89.01868 -33.20304 176.46678 1.000 65.45276 90 ASP C CA 1
ATOM 4946 C C . ASP C 3 90 ? -88.74070 -31.95682 175.63830 1.000 65.12505 90 ASP C C 1
ATOM 4947 O O . ASP C 3 90 ? -88.68432 -30.85890 176.20450 1.000 70.42459 90 ASP C O 1
ATOM 4952 N N . SER C 3 91 ? -88.56940 -32.08766 174.32511 1.000 61.26205 91 SER C N 1
ATOM 4953 C CA . SER C 3 91 ? -88.31669 -30.91707 173.49517 1.000 56.64258 91 SER C CA 1
ATOM 4954 C C . SER C 3 91 ? -89.58584 -30.08057 173.40796 1.000 50.69270 91 SER C C 1
ATOM 4955 O O . SER C 3 91 ? -90.61429 -30.55136 172.90956 1.000 56.44396 91 SER C O 1
ATOM 4958 N N . ALA C 3 92 ? -89.51105 -28.84384 173.88365 1.000 41.58253 92 ALA C N 1
ATOM 4959 C CA . ALA C 3 92 ? -90.66630 -27.94798 173.92733 1.000 40.49720 92 ALA C CA 1
ATOM 4960 C C . ALA C 3 92 ? -90.16370 -26.55073 174.27350 1.000 44.87994 92 ALA C C 1
ATOM 4961 O O . ALA C 3 92 ? -88.95390 -26.31922 174.37626 1.000 44.91136 92 ALA C O 1
ATOM 4963 N N . VAL C 3 93 ? -91.08925 -25.61950 174.49255 1.000 39.06101 93 VAL C N 1
ATOM 4964 C CA . VAL C 3 93 ? -90.75109 -24.29640 175.00256 1.000 49.44415 93 VAL C CA 1
ATOM 4965 C C . VAL C 3 93 ? -91.04408 -24.27773 176.49488 1.000 56.27989 93 VAL C C 1
ATOM 4966 O O . VAL C 3 93 ? -92.02984 -24.86482 176.95457 1.000 63.65536 93 VAL C O 1
ATOM 4970 N N . TYR C 3 94 ? -90.17381 -23.63120 177.26177 1.000 49.74287 94 TYR C N 1
ATOM 4971 C CA . TYR C 3 94 ? -90.30731 -23.57270 178.71064 1.000 51.10174 94 TYR C CA 1
ATOM 4972 C C . TYR C 3 94 ? -90.36936 -22.11474 179.13982 1.000 63.33348 94 TYR C C 1
ATOM 4973 O O . TYR C 3 94 ? -89.47844 -21.32581 178.80368 1.000 69.92414 94 TYR C O 1
ATOM 4982 N N . TYR C 3 95 ? -91.42841 -21.75987 179.86375 1.000 65.59863 95 TYR C N 1
ATOM 4983 C CA . TYR C 3 95 ? -91.64322 -20.40982 180.35958 1.000 62.70826 95 TYR C CA 1
ATOM 4984 C C . TYR C 3 95 ? -91.48865 -20.37698 181.87146 1.000 66.65784 95 TYR C C 1
ATOM 4985 O O . TYR C 3 95 ? -91.94192 -21.28767 182.57357 1.000 70.88210 95 TYR C O 1
ATOM 4994 N N . CYS C 3 96 ? -90.84177 -19.33089 182.36716 1.000 65.83382 96 CYS C N 1
ATOM 4995 C CA . CYS C 3 96 ? -90.96128 -18.96405 183.76642 1.000 66.71263 96 CYS C CA 1
ATOM 4996 C C . CYS C 3 96 ? -92.01526 -17.87337 183.89494 1.000 69.29933 96 CYS C C 1
ATOM 4997 O O . CYS C 3 96 ? -92.27389 -17.11907 182.95345 1.000 67.18468 96 CYS C O 1
ATOM 5000 N N . ALA C 3 97 ? -92.62810 -17.80078 185.07111 1.000 75.93961 97 ALA C N 1
ATOM 5001 C CA . ALA C 3 97 ? -93.69955 -16.84578 185.29933 1.000 74.34096 97 ALA C CA 1
ATOM 5002 C C . ALA C 3 97 ? -93.74792 -16.49916 186.77789 1.000 79.54984 97 ALA C C 1
ATOM 5003 O O . ALA C 3 97 ? -93.28045 -17.25592 187.63000 1.000 83.95885 97 ALA C O 1
ATOM 5005 N N . ARG C 3 98 ? -94.30642 -15.33357 187.07205 1.000 81.21430 98 ARG C N 1
ATOM 5006 C CA . ARG C 3 98 ? -94.32819 -14.80973 188.42773 1.000 86.08007 98 ARG C CA 1
ATOM 5007 C C . ARG C 3 98 ? -95.71465 -14.98586 189.02972 1.000 89.05539 98 ARG C C 1
ATOM 5008 O O . ARG C 3 98 ? -96.72501 -14.72709 188.37157 1.000 91.29298 98 ARG C O 1
ATOM 5016 N N . ARG C 3 99 ? -95.75484 -15.41938 190.28632 1.000 87.89932 99 ARG C N 1
ATOM 5017 C CA . ARG C 3 99 ? -97.02331 -15.60126 190.97931 1.000 87.34273 99 ARG C CA 1
ATOM 5018 C C . ARG C 3 99 ? -97.72801 -14.26377 191.16450 1.000 91.95236 99 ARG C C 1
ATOM 5019 O O . ARG C 3 99 ? -97.19142 -13.34967 191.79841 1.000 96.62135 99 ARG C O 1
ATOM 5027 N N . TYR C 3 100 ? -98.92731 -14.14870 190.59966 1.000 90.82957 100 TYR C N 1
ATOM 5028 C CA . TYR C 3 100 ? -99.77195 -12.97977 190.82100 1.000 86.09504 100 TYR C CA 1
ATOM 5029 C C . TYR C 3 100 ? -100.33070 -13.03780 192.23751 1.000 83.33027 100 TYR C C 1
ATOM 5030 O O . TYR C 3 100 ? -101.16953 -13.88961 192.54602 1.000 81.49401 100 TYR C O 1
ATOM 5039 N N . LEU C 3 101 ? -99.85334 -12.14335 193.10747 1.000 83.60645 101 LEU C N 1
ATOM 5040 C CA . LEU C 3 101 ? -100.24390 -12.19714 194.51385 1.000 82.82236 101 LEU C CA 1
ATOM 5041 C C . LEU C 3 101 ? -101.73846 -11.95938 194.68951 1.000 84.81321 101 LEU C C 1
ATOM 5042 O O . LEU C 3 101 ? -102.40011 -12.66865 195.45708 1.000 89.51080 101 LEU C O 1
ATOM 5047 N N . THR C 3 102 ? -102.28454 -10.95662 193.99656 1.000 81.96906 102 THR C N 1
ATOM 5048 C CA . THR C 3 102 ? -103.71103 -10.66537 194.10578 1.000 82.87370 102 THR C CA 1
ATOM 5049 C C . THR C 3 102 ? -104.55874 -11.86480 193.69770 1.000 88.57262 102 THR C C 1
ATOM 5050 O O . THR C 3 102 ? -105.53996 -12.19951 194.37171 1.000 89.80562 102 THR C O 1
ATOM 5054 N N . GLY C 3 103 ? -104.19700 -12.52364 192.60017 1.000 96.79903 103 GLY C N 1
ATOM 5055 C CA . GLY C 3 103 ? -104.99786 -13.61046 192.07182 1.000 98.51601 103 GLY C CA 1
ATOM 5056 C C . GLY C 3 103 ? -104.43919 -14.98097 192.39164 1.000 99.28499 103 GLY C C 1
ATOM 5057 O O . GLY C 3 103 ? -103.37976 -15.35971 191.88376 1.000 99.59036 103 GLY C O 1
ATOM 5058 N N . THR C 3 104 ? -105.14827 -15.73408 193.23000 1.000 98.14276 104 THR C N 1
ATOM 5059 C CA . THR C 3 104 ? -104.68710 -17.05721 193.63076 1.000 97.70881 104 THR C CA 1
ATOM 5060 C C . THR C 3 104 ? -104.56094 -17.97293 192.41911 1.000 91.02113 104 THR C C 1
ATOM 5061 O O . THR C 3 104 ? -105.46518 -18.04499 191.58237 1.000 84.18457 104 THR C O 1
ATOM 5065 N N . GLY C 3 105 ? -103.42586 -18.66269 192.32130 1.000 94.23280 105 GLY C N 1
ATOM 5066 C CA . GLY C 3 105 ? -103.22218 -19.61561 191.24843 1.000 91.77697 105 GLY C CA 1
ATOM 5067 C C . GLY C 3 105 ? -103.02516 -19.01215 189.87810 1.000 85.67446 105 GLY C C 1
ATOM 5068 O O . GLY C 3 105 ? -103.20314 -19.70836 188.87571 1.000 85.52533 105 GLY C O 1
ATOM 5069 N N . ALA C 3 106 ? -102.66119 -17.73565 189.80096 1.000 81.60274 106 ALA C N 1
ATOM 5070 C CA . ALA C 3 106 ? -102.44824 -17.05607 188.53378 1.000 77.69957 106 ALA C CA 1
ATOM 5071 C C . ALA C 3 106 ? -101.01686 -16.54463 188.45153 1.000 78.59646 106 ALA C C 1
ATOM 5072 O O . ALA C 3 106 ? -100.40912 -16.18235 189.46350 1.000 82.85745 106 ALA C O 1
ATOM 5074 N N . MET C 3 107 ? -100.48308 -16.52024 187.23374 1.000 76.40788 107 MET C N 1
ATOM 5075 C CA . MET C 3 107 ? -99.17195 -15.94957 186.95343 1.000 76.42745 107 MET C CA 1
ATOM 5076 C C . MET C 3 107 ? -99.34601 -14.70534 186.09206 1.000 78.67138 107 MET C C 1
ATOM 5077 O O . MET C 3 107 ? -99.91949 -14.77778 185.00031 1.000 82.01586 107 MET C O 1
ATOM 5082 N N . ASP C 3 108 ? -98.84543 -13.56960 186.58040 1.000 79.58115 108 ASP C N 1
ATOM 5083 C CA . ASP C 3 108 ? -99.10174 -12.28845 185.93213 1.000 78.78503 108 ASP C CA 1
ATOM 5084 C C . ASP C 3 108 ? -98.06377 -11.92943 184.87508 1.000 82.38574 108 ASP C C 1
ATOM 5085 O O . ASP C 3 108 ? -98.41956 -11.38611 183.82379 1.000 88.53120 108 ASP C O 1
ATOM 5090 N N . TYR C 3 109 ? -96.78874 -12.21749 185.12497 1.000 81.59973 109 TYR C N 1
ATOM 5091 C CA . TYR C 3 109 ? -95.70538 -11.81787 184.23471 1.000 83.84743 109 TYR C CA 1
ATOM 5092 C C . TYR C 3 109 ? -94.93479 -13.05634 183.80557 1.000 83.80826 109 TYR C C 1
ATOM 5093 O O . TYR C 3 109 ? -94.42722 -13.79733 184.65220 1.000 87.99870 109 TYR C O 1
ATOM 5102 N N . TRP C 3 110 ? -94.83563 -13.27001 182.49837 1.000 77.39496 110 TRP C N 1
ATOM 5103 C CA . TRP C 3 110 ? -94.17455 -14.43938 181.94250 1.000 68.94259 110 TRP C CA 1
ATOM 5104 C C . TRP C 3 110 ? -92.86689 -14.04363 181.26982 1.000 69.46026 110 TRP C C 1
ATOM 5105 O O . TRP C 3 110 ? -92.64209 -12.87958 180.92720 1.000 71.50820 110 TRP C O 1
ATOM 5116 N N . GLY C 3 111 ? -91.99611 -15.03854 181.08874 1.000 68.26410 111 GLY C N 1
ATOM 5117 C CA . GLY C 3 111 ? -90.78759 -14.84503 180.31818 1.000 67.67681 111 GLY C CA 1
ATOM 5118 C C . GLY C 3 111 ? -91.02866 -15.04075 178.83190 1.000 69.20897 111 GLY C C 1
ATOM 5119 O O . GLY C 3 111 ? -92.11319 -15.42351 178.39594 1.000 67.78162 111 GLY C O 1
ATOM 5120 N N . GLN C 3 112 ? -89.98901 -14.77092 178.04523 1.000 67.70304 112 GLN C N 1
ATOM 5121 C CA . GLN C 3 112 ? -90.10614 -14.89787 176.59880 1.000 63.14865 112 GLN C CA 1
ATOM 5122 C C . GLN C 3 112 ? -90.00147 -16.34103 176.12549 1.000 66.00159 112 GLN C C 1
ATOM 5123 O O . GLN C 3 112 ? -90.17181 -16.59743 174.92871 1.000 73.03231 112 GLN C O 1
ATOM 5129 N N . GLY C 3 113 ? -89.73050 -17.28087 177.02288 1.000 66.80347 113 GLY C N 1
ATOM 5130 C CA . GLY C 3 113 ? -89.68274 -18.68124 176.66601 1.000 62.23449 113 GLY C CA 1
ATOM 5131 C C . GLY C 3 113 ? -88.28721 -19.13833 176.27877 1.000 62.54104 113 GLY C C 1
ATOM 5132 O O . GLY C 3 113 ? -87.42285 -18.35425 175.88967 1.000 66.61476 113 GLY C O 1
ATOM 5133 N N . THR C 3 114 ? -88.07209 -20.44570 176.40142 1.000 64.95546 114 THR C N 1
ATOM 5134 C CA . THR C 3 114 ? -86.79805 -21.06039 176.04708 1.000 66.75113 114 THR C CA 1
ATOM 5135 C C . THR C 3 114 ? -87.08608 -22.34061 175.28357 1.000 65.75175 114 THR C C 1
ATOM 5136 O O . THR C 3 114 ? -87.70406 -23.25828 175.82925 1.000 69.77626 114 THR C O 1
ATOM 5140 N N . SER C 3 115 ? -86.65874 -22.39685 174.02617 1.000 62.82189 115 SER C N 1
ATOM 5141 C CA . SER C 3 115 ? -86.80371 -23.61516 173.24627 1.000 64.48189 115 SER C CA 1
ATOM 5142 C C . SER C 3 115 ? -85.75793 -24.63294 173.67532 1.000 65.11077 115 SER C C 1
ATOM 5143 O O . SER C 3 115 ? -84.59691 -24.29091 173.90986 1.000 69.62918 115 SER C O 1
ATOM 5146 N N . VAL C 3 116 ? -86.18178 -25.88708 173.79224 1.000 63.61554 116 VAL C N 1
ATOM 5147 C CA . VAL C 3 116 ? -85.29334 -27.01089 174.04982 1.000 59.08829 116 VAL C CA 1
ATOM 5148 C C . VAL C 3 116 ? -85.59990 -28.07211 173.00776 1.000 54.60582 116 VAL C C 1
ATOM 5149 O O . VAL C 3 116 ? -86.75333 -28.50691 172.88308 1.000 47.38361 116 VAL C O 1
ATOM 5153 N N . THR C 3 117 ? -84.57632 -28.48425 172.26237 1.000 51.40828 117 THR C N 1
ATOM 5154 C CA . THR C 3 117 ? -84.71032 -29.50210 171.23000 1.000 46.82620 117 THR C CA 1
ATOM 5155 C C . THR C 3 117 ? -83.82484 -30.68455 171.58989 1.000 48.98000 117 THR C C 1
ATOM 5156 O O . THR C 3 117 ? -82.59552 -30.55608 171.63609 1.000 56.10472 117 THR C O 1
ATOM 5160 N N . VAL C 3 118 ? -84.45088 -31.82827 171.83927 1.000 48.94796 118 VAL C N 1
ATOM 5161 C CA . VAL C 3 118 ? -83.73920 -33.07944 172.06440 1.000 58.92748 118 VAL C CA 1
ATOM 5162 C C . VAL C 3 118 ? -83.61438 -33.79977 170.72840 1.000 58.64925 118 VAL C C 1
ATOM 5163 O O . VAL C 3 118 ? -84.62367 -34.14153 170.10213 1.000 61.56995 118 VAL C O 1
ATOM 5167 N N . SER C 3 119 ? -82.37850 -34.03151 170.29092 1.000 58.23930 119 SER C N 1
ATOM 5168 C CA . SER C 3 119 ? -82.13839 -34.71776 169.03003 1.000 65.81812 119 SER C CA 1
ATOM 5169 C C . SER C 3 119 ? -80.69493 -35.19430 168.98520 1.000 66.31459 119 SER C C 1
ATOM 5170 O O . SER C 3 119 ? -79.78415 -34.47466 169.40284 1.000 70.89643 119 SER C O 1
ATOM 5173 N N . SER C 3 120 ? -80.49684 -36.40619 168.46588 1.000 64.76950 120 SER C N 1
ATOM 5174 C CA . SER C 3 120 ? -79.16938 -36.96794 168.25381 1.000 62.06803 120 SER C CA 1
ATOM 5175 C C . SER C 3 120 ? -78.69301 -36.78677 166.81688 1.000 56.47697 120 SER C C 1
ATOM 5176 O O . SER C 3 120 ? -77.95604 -37.62949 166.29389 1.000 62.68597 120 SER C O 1
ATOM 5179 N N . ALA C 3 121 ? -79.10173 -35.70064 166.16925 1.000 47.63046 121 ALA C N 1
ATOM 5180 C CA . ALA C 3 121 ? -78.70269 -35.40042 164.80289 1.000 51.13350 121 ALA C CA 1
ATOM 5181 C C . ALA C 3 121 ? -77.50443 -34.46153 164.80065 1.000 50.64109 121 ALA C C 1
ATOM 5182 O O . ALA C 3 121 ? -77.40383 -33.56115 165.63970 1.000 52.00879 121 ALA C O 1
ATOM 5184 N N . LYS C 3 122 ? -76.59964 -34.67385 163.85133 1.000 53.41564 122 LYS C N 1
ATOM 5185 C CA . LYS C 3 122 ? -75.45474 -33.79224 163.71073 1.000 52.18672 122 LYS C CA 1
ATOM 5186 C C . LYS C 3 122 ? -75.83320 -32.56767 162.88634 1.000 43.75237 122 LYS C C 1
ATOM 5187 O O . LYS C 3 122 ? -76.78976 -32.58398 162.10634 1.000 44.91602 122 LYS C O 1
ATOM 5193 N N . THR C 3 123 ? -75.08039 -31.48734 163.08408 1.000 43.77601 123 THR C N 1
ATOM 5194 C CA . THR C 3 123 ? -75.25103 -30.30761 162.24701 1.000 43.37539 123 THR C CA 1
ATOM 5195 C C . THR C 3 123 ? -75.02355 -30.67893 160.78831 1.000 42.50030 123 THR C C 1
ATOM 5196 O O . THR C 3 123 ? -73.97416 -31.22323 160.43162 1.000 49.16268 123 THR C O 1
ATOM 5200 N N . THR C 3 124 ? -76.00697 -30.38243 159.94471 1.000 39.48922 124 THR C N 1
ATOM 5201 C CA . THR C 3 124 ? -75.96283 -30.77122 158.54619 1.000 42.36371 124 THR C CA 1
ATOM 5202 C C . THR C 3 124 ? -76.37340 -29.58425 157.68395 1.000 44.64831 124 THR C C 1
ATOM 5203 O O . THR C 3 124 ? -77.45408 -29.00796 157.89972 1.000 48.73087 124 THR C O 1
ATOM 5207 N N . PRO C 3 125 ? -75.55578 -29.18251 156.71615 1.000 39.88478 125 PRO C N 1
ATOM 5208 C CA . PRO C 3 125 ? -75.94990 -28.09262 155.82413 1.000 37.65723 125 PRO C CA 1
ATOM 5209 C C . PRO C 3 125 ? -77.08757 -28.53324 154.92250 1.000 40.37460 125 PRO C C 1
ATOM 5210 O O . PRO C 3 125 ? -77.27231 -29.73666 154.68473 1.000 48.12755 125 PRO C O 1
ATOM 5214 N N . PRO C 3 126 ? -77.86453 -27.59456 154.39061 1.000 34.16371 126 PRO C N 1
ATOM 5215 C CA . PRO C 3 126 ? -79.02354 -27.96224 153.57551 1.000 33.37966 126 PRO C CA 1
ATOM 5216 C C . PRO C 3 126 ? -78.69103 -28.19127 152.11051 1.000 38.87683 126 PRO C C 1
ATOM 5217 O O . PRO C 3 126 ? -77.73807 -27.63900 151.55735 1.000 32.33056 126 PRO C O 1
ATOM 5221 N N . SER C 3 127 ? -79.51125 -29.02883 151.48036 1.000 40.67687 127 SER C N 1
ATOM 5222 C CA . SER C 3 127 ? -79.48111 -29.21202 150.03583 1.000 39.64369 127 SER C CA 1
ATOM 5223 C C . SER C 3 127 ? -80.55193 -28.32086 149.41996 1.000 39.54632 127 SER C C 1
ATOM 5224 O O . SER C 3 127 ? -81.74344 -28.48144 149.71233 1.000 47.57839 127 SER C O 1
ATOM 5227 N N . VAL C 3 128 ? -80.12243 -27.36485 148.60149 1.000 31.20662 128 VAL C N 1
ATOM 5228 C CA . VAL C 3 128 ? -81.01610 -26.40346 147.96810 1.000 30.82014 128 VAL C CA 1
ATOM 5229 C C . VAL C 3 128 ? -81.33718 -26.89607 146.56443 1.000 35.22454 128 VAL C C 1
ATOM 5230 O O . VAL C 3 128 ? -80.43608 -27.05711 145.73239 1.000 38.71611 128 VAL C O 1
ATOM 5234 N N . TYR C 3 129 ? -82.61985 -27.13447 146.29924 1.000 35.65926 129 TYR C N 1
ATOM 5235 C CA . TYR C 3 129 ? -83.09194 -27.58434 145.00366 1.000 36.55332 129 TYR C CA 1
ATOM 5236 C C . TYR C 3 129 ? -83.97625 -26.52224 144.37305 1.000 45.23882 129 TYR C C 1
ATOM 5237 O O . TYR C 3 129 ? -84.87686 -25.99460 145.04012 1.000 50.33970 129 TYR C O 1
ATOM 5246 N N . PRO C 3 130 ? -83.75282 -26.18062 143.10668 1.000 44.87921 130 PRO C N 1
ATOM 5247 C CA . PRO C 3 130 ? -84.59974 -25.18150 142.44706 1.000 39.57276 130 PRO C CA 1
ATOM 5248 C C . PRO C 3 130 ? -85.88992 -25.79340 141.92574 1.000 42.09808 130 PRO C C 1
ATOM 5249 O O . PRO C 3 130 ? -85.90965 -26.91827 141.42025 1.000 55.89059 130 PRO C O 1
ATOM 5253 N N . LEU C 3 131 ? -86.97875 -25.03688 142.05288 1.000 37.61308 131 LEU C N 1
ATOM 5254 C CA . LEU C 3 131 ? -88.28962 -25.42072 141.54436 1.000 36.32009 131 LEU C CA 1
ATOM 5255 C C . LEU C 3 131 ? -88.67192 -24.41443 140.46812 1.000 37.72056 131 LEU C C 1
ATOM 5256 O O . LEU C 3 131 ? -89.04015 -23.27524 140.77663 1.000 47.88392 131 LEU C O 1
ATOM 5261 N N . ALA C 3 132 ? -88.59458 -24.83970 139.21879 1.000 35.63471 132 ALA C N 1
ATOM 5262 C CA . ALA C 3 132 ? -88.95717 -24.04866 138.05978 1.000 45.76779 132 ALA C CA 1
ATOM 5263 C C . ALA C 3 132 ? -90.21104 -24.61907 137.41477 1.000 54.02612 132 ALA C C 1
ATOM 5264 O O . ALA C 3 132 ? -90.53146 -25.79768 137.60347 1.000 58.20021 132 ALA C O 1
ATOM 5266 N N . PRO C 3 133 ? -90.96988 -23.80075 136.67939 1.000 57.08870 133 PRO C N 1
ATOM 5267 C CA . PRO C 3 133 ? -92.20406 -24.29579 136.05899 1.000 62.46519 133 PRO C CA 1
ATOM 5268 C C . PRO C 3 133 ? -91.95529 -25.56516 135.25827 1.000 66.26178 133 PRO C C 1
ATOM 5269 O O . PRO C 3 133 ? -90.87669 -25.77373 134.69825 1.000 61.63861 133 PRO C O 1
ATOM 5273 N N . GLY C 3 134 ? -92.97702 -26.41346 135.21504 1.000 78.67878 134 GLY C N 1
ATOM 5274 C CA . GLY C 3 134 ? -92.84078 -27.76316 134.71235 1.000 84.13921 134 GLY C CA 1
ATOM 5275 C C . GLY C 3 134 ? -92.43783 -27.90876 133.26164 1.000 83.40605 134 GLY C C 1
ATOM 5276 O O . GLY C 3 134 ? -92.16092 -26.92966 132.56205 1.000 68.30365 134 GLY C O 1
ATOM 5277 N N . CYS C 3 135 ? -92.42073 -29.15753 132.80721 1.000 99.11093 135 CYS C N 1
ATOM 5278 C CA . CYS C 3 135 ? -91.92341 -29.52943 131.49178 1.000 111.17329 135 CYS C CA 1
ATOM 5279 C C . CYS C 3 135 ? -92.74519 -28.88323 130.38479 1.000 111.53231 135 CYS C C 1
ATOM 5280 O O . CYS C 3 135 ? -92.23881 -28.03386 129.64437 1.000 107.20607 135 CYS C O 1
ATOM 5283 N N . GLY C 3 136 ? -94.00944 -29.27342 130.26619 1.000 117.78901 136 GLY C N 1
ATOM 5284 C CA . GLY C 3 136 ? -94.89267 -28.66726 129.29133 1.000 120.84414 136 GLY C CA 1
ATOM 5285 C C . GLY C 3 136 ? -95.95238 -27.83231 129.97689 1.000 115.34051 136 GLY C C 1
ATOM 5286 O O . GLY C 3 136 ? -97.09474 -27.74943 129.51566 1.000 110.70463 136 GLY C O 1
ATOM 5287 N N . ASP C 3 137 ? -95.57204 -27.20418 131.08757 1.000 114.06467 137 ASP C N 1
ATOM 5288 C CA . ASP C 3 137 ? -96.51193 -26.46155 131.91665 1.000 120.14995 137 ASP C CA 1
ATOM 5289 C C . ASP C 3 137 ? -96.79564 -25.10081 131.29148 1.000 132.72085 137 ASP C C 1
ATOM 5290 O O . ASP C 3 137 ? -95.89348 -24.26546 131.16574 1.000 131.55756 137 ASP C O 1
ATOM 5295 N N . THR C 3 138 ? -98.04880 -24.88230 130.90288 1.000 146.36219 138 THR C N 1
ATOM 5296 C CA . THR C 3 138 ? -98.46693 -23.58810 130.38263 1.000 152.05020 138 THR C CA 1
ATOM 5297 C C . THR C 3 138 ? -98.57649 -22.57780 131.51811 1.000 147.03619 138 THR C C 1
ATOM 5298 O O . THR C 3 138 ? -99.19831 -22.85337 132.54873 1.000 150.62573 138 THR C O 1
ATOM 5302 N N . THR C 3 139 ? -97.97148 -21.40930 131.33384 1.000 140.99680 139 THR C N 1
ATOM 5303 C CA . THR C 3 139 ? -97.98834 -20.36218 132.34246 1.000 127.87245 139 THR C CA 1
ATOM 5304 C C . THR C 3 139 ? -98.92158 -19.23678 131.91297 1.000 122.58126 139 THR C C 1
ATOM 5305 O O . THR C 3 139 ? -99.20415 -19.04885 130.72634 1.000 126.03909 139 THR C O 1
ATOM 5309 N N . GLY C 3 140 ? -99.39723 -18.48886 132.89783 1.000 109.79997 140 GLY C N 1
ATOM 5310 C CA . GLY C 3 140 ? -100.31455 -17.37987 132.68896 1.000 103.06366 140 GLY C CA 1
ATOM 5311 C C . GLY C 3 140 ? -99.60388 -16.04403 132.68986 1.000 88.46267 140 GLY C C 1
ATOM 5312 O O . GLY C 3 140 ? -98.51816 -15.89409 132.11839 1.000 81.35427 140 GLY C O 1
ATOM 5313 N N . SER C 3 141 ? -100.22544 -15.05683 133.33852 1.000 81.51516 141 SER C N 1
ATOM 5314 C CA . SER C 3 141 ? -99.58847 -13.75264 133.48079 1.000 70.82730 141 SER C CA 1
ATOM 5315 C C . SER C 3 141 ? -98.50467 -13.78223 134.54937 1.000 66.09139 141 SER C C 1
ATOM 5316 O O . SER C 3 141 ? -97.47887 -13.10513 134.41747 1.000 64.20701 141 SER C O 1
ATOM 5319 N N . SER C 3 142 ? -98.71658 -14.55232 135.61070 1.000 55.10554 142 SER C N 1
ATOM 5320 C CA . SER C 3 142 ? -97.74638 -14.70102 136.68142 1.000 52.41035 142 SER C CA 1
ATOM 5321 C C . SER C 3 142 ? -97.10335 -16.08000 136.62039 1.000 50.61970 142 SER C C 1
ATOM 5322 O O . SER C 3 142 ? -97.68587 -17.03797 136.10453 1.000 63.28853 142 SER C O 1
ATOM 5325 N N . VAL C 3 143 ? -95.89008 -16.16491 137.15392 1.000 42.91350 143 VAL C N 1
ATOM 5326 C CA . VAL C 3 143 ? -95.13916 -17.40689 137.25169 1.000 41.59779 143 VAL C CA 1
ATOM 5327 C C . VAL C 3 143 ? -94.64221 -17.52536 138.68369 1.000 40.98753 143 VAL C C 1
ATOM 5328 O O . VAL C 3 143 ? -94.09018 -16.56404 139.23691 1.000 33.63869 143 VAL C O 1
ATOM 5332 N N . THR C 3 144 ? -94.85435 -18.69348 139.28436 1.000 44.82974 144 THR C N 1
ATOM 5333 C CA . THR C 3 144 ? -94.40445 -18.97683 140.63879 1.000 33.38695 144 THR C CA 1
ATOM 5334 C C . THR C 3 144 ? -93.15567 -19.84498 140.56417 1.000 38.45190 144 THR C C 1
ATOM 5335 O O . THR C 3 144 ? -93.18315 -20.93827 139.98958 1.000 49.84035 144 THR C O 1
ATOM 5339 N N . LEU C 3 145 ? -92.06777 -19.34142 141.13109 1.000 35.19690 145 LEU C N 1
ATOM 5340 C CA . LEU C 3 145 ? -90.80293 -20.04126 141.26259 1.000 38.88035 145 LEU C CA 1
ATOM 5341 C C . LEU C 3 145 ? -90.61473 -20.45578 142.71529 1.000 44.78358 145 LEU C C 1
ATOM 5342 O O . LEU C 3 145 ? -91.20845 -19.87154 143.62441 1.000 39.36280 145 LEU C O 1
ATOM 5347 N N . GLY C 3 146 ? -89.78810 -21.47814 142.94094 1.000 39.78037 146 GLY C N 1
ATOM 5348 C CA . GLY C 3 146 ? -89.62419 -21.96942 144.29334 1.000 34.80758 146 GLY C CA 1
ATOM 5349 C C . GLY C 3 146 ? -88.23316 -22.49129 144.57436 1.000 29.38473 146 GLY C C 1
ATOM 5350 O O . GLY C 3 146 ? -87.42426 -22.71732 143.67393 1.000 25.49325 146 GLY C O 1
ATOM 5351 N N . CYS C 3 147 ? -87.97948 -22.70921 145.85915 1.000 33.24740 147 CYS C N 1
ATOM 5352 C CA . CYS C 3 147 ? -86.75207 -23.34669 146.30780 1.000 27.30359 147 CYS C CA 1
ATOM 5353 C C . CYS C 3 147 ? -87.08182 -24.29599 147.44419 1.000 27.14491 147 CYS C C 1
ATOM 5354 O O . CYS C 3 147 ? -87.72609 -23.90440 148.42302 1.000 26.51585 147 CYS C O 1
ATOM 5357 N N . LEU C 3 148 ? -86.64803 -25.54255 147.29364 1.000 29.70247 148 LEU C N 1
ATOM 5358 C CA . LEU C 3 148 ? -86.85117 -26.58776 148.28393 1.000 33.47238 148 LEU C CA 1
ATOM 5359 C C . LEU C 3 148 ? -85.55606 -26.76582 149.06801 1.000 37.00920 148 LEU C C 1
ATOM 5360 O O . LEU C 3 148 ? -84.49937 -27.01309 148.47752 1.000 41.02851 148 LEU C O 1
ATOM 5365 N N . VAL C 3 149 ? -85.63187 -26.63269 150.38717 1.000 32.74427 149 VAL C N 1
ATOM 5366 C CA . VAL C 3 149 ? -84.47203 -26.73299 151.26193 1.000 26.18249 149 VAL C CA 1
ATOM 5367 C C . VAL C 3 149 ? -84.63334 -28.03281 152.03256 1.000 28.85079 149 VAL C C 1
ATOM 5368 O O . VAL C 3 149 ? -85.52404 -28.15138 152.88152 1.000 43.57315 149 VAL C O 1
ATOM 5372 N N . LYS C 3 150 ? -83.77936 -29.01231 151.74748 1.000 30.93255 150 LYS C N 1
ATOM 5373 C CA . LYS C 3 150 ? -83.99330 -30.38012 152.20160 1.000 36.21438 150 LYS C CA 1
ATOM 5374 C C . LYS C 3 150 ? -82.80391 -30.88176 153.00706 1.000 38.88044 150 LYS C C 1
ATOM 5375 O O . LYS C 3 150 ? -81.65011 -30.68533 152.60628 1.000 44.36955 150 LYS C O 1
ATOM 5381 N N . GLY C 3 151 ? -83.08753 -31.52234 154.13907 1.000 38.65503 151 GLY C N 1
ATOM 5382 C CA . GLY C 3 151 ? -82.09633 -32.35126 154.79530 1.000 49.55122 151 GLY C CA 1
ATOM 5383 C C . GLY C 3 151 ? -81.09095 -31.61987 155.65280 1.000 46.28553 151 GLY C C 1
ATOM 5384 O O . GLY C 3 151 ? -79.91395 -31.99810 155.67359 1.000 50.67749 151 GLY C O 1
ATOM 5385 N N . TYR C 3 152 ? -81.51264 -30.57936 156.36150 1.000 40.91259 152 TYR C N 1
ATOM 5386 C CA . TYR C 3 152 ? -80.60416 -29.80019 157.18742 1.000 41.93295 152 TYR C CA 1
ATOM 5387 C C . TYR C 3 152 ? -80.92988 -29.99439 158.66248 1.000 44.64663 152 TYR C C 1
ATOM 5388 O O . TYR C 3 152 ? -81.99131 -30.50168 159.03516 1.000 45.00104 152 TYR C O 1
ATOM 5397 N N . PHE C 3 153 ? -79.98576 -29.57029 159.50556 1.000 25.16317 153 PHE C N 1
ATOM 5398 C CA . PHE C 3 153 ? -80.14992 -29.57302 160.95010 1.000 29.39621 153 PHE C CA 1
ATOM 5399 C C . PHE C 3 153 ? -79.06644 -28.68861 161.53641 1.000 30.95709 153 PHE C C 1
ATOM 5400 O O . PHE C 3 153 ? -77.91440 -28.77327 161.08939 1.000 34.84124 153 PHE C O 1
ATOM 5408 N N . PRO C 3 154 ? -79.37902 -27.84112 162.52659 1.000 29.20606 154 PRO C N 1
ATOM 5409 C CA . PRO C 3 154 ? -80.70462 -27.65208 163.12269 1.000 29.34433 154 PRO C CA 1
ATOM 5410 C C . PRO C 3 154 ? -81.57370 -26.62997 162.39636 1.000 33.57501 154 PRO C C 1
ATOM 5411 O O . PRO C 3 154 ? -81.30065 -26.26213 161.25467 1.000 38.69600 154 PRO C O 1
ATOM 5415 N N . GLU C 3 155 ? -82.62558 -26.18801 163.08083 1.000 44.55497 155 GLU C N 1
ATOM 5416 C CA . GLU C 3 155 ? -83.59888 -25.26194 162.52469 1.000 51.45277 155 GLU C CA 1
ATOM 5417 C C . GLU C 3 155 ? -82.97932 -23.85978 162.44306 1.000 53.63264 155 GLU C C 1
ATOM 5418 O O . GLU C 3 155 ? -81.79912 -23.65571 162.74432 1.000 47.11663 155 GLU C O 1
ATOM 5424 N N . SER C 3 156 ? -83.79267 -22.87972 162.03596 1.000 52.37786 156 SER C N 1
ATOM 5425 C CA . SER C 3 156 ? -83.35008 -21.54307 161.62964 1.000 48.05258 156 SER C CA 1
ATOM 5426 C C . SER C 3 156 ? -82.47338 -21.60964 160.37373 1.000 47.66840 156 SER C C 1
ATOM 5427 O O . SER C 3 156 ? -81.25265 -21.44635 160.40586 1.000 64.56859 156 SER C O 1
ATOM 5430 N N . VAL C 3 157 ? -83.14802 -21.87914 159.25896 1.000 44.53129 157 VAL C N 1
ATOM 5431 C CA . VAL C 3 157 ? -82.66409 -21.53785 157.92481 1.000 40.93757 157 VAL C CA 1
ATOM 5432 C C . VAL C 3 157 ? -83.36677 -20.26170 157.48168 1.000 34.77194 157 VAL C C 1
ATOM 5433 O O . VAL C 3 157 ? -84.55828 -20.07226 157.75741 1.000 38.42211 157 VAL C O 1
ATOM 5437 N N . THR C 3 158 ? -82.63851 -19.37933 156.79697 1.000 36.41757 158 THR C N 1
ATOM 5438 C CA . THR C 3 158 ? -83.20697 -18.13720 156.28460 1.000 37.32267 158 THR C CA 1
ATOM 5439 C C . THR C 3 158 ? -83.18135 -18.14417 154.76316 1.000 47.85015 158 THR C C 1
ATOM 5440 O O . THR C 3 158 ? -82.13325 -18.37587 154.15913 1.000 56.92418 158 THR C O 1
ATOM 5444 N N . VAL C 3 159 ? -84.32708 -17.87396 154.14567 1.000 46.89803 159 VAL C N 1
ATOM 5445 C CA . VAL C 3 159 ? -84.46971 -17.91430 152.69326 1.000 38.23811 159 VAL C CA 1
ATOM 5446 C C . VAL C 3 159 ? -84.91321 -16.53844 152.21902 1.000 35.91712 159 VAL C C 1
ATOM 5447 O O . VAL C 3 159 ? -85.94037 -16.02084 152.67540 1.000 45.38948 159 VAL C O 1
ATOM 5451 N N . THR C 3 160 ? -84.14584 -15.94895 151.30509 1.000 33.41671 160 THR C N 1
ATOM 5452 C CA . THR C 3 160 ? -84.51252 -14.67484 150.69921 1.000 39.72505 160 THR C CA 1
ATOM 5453 C C . THR C 3 160 ? -84.41578 -14.78235 149.18498 1.000 39.56420 160 THR C C 1
ATOM 5454 O O . THR C 3 160 ? -83.73729 -15.65418 148.64659 1.000 36.95395 160 THR C O 1
ATOM 5458 N N . TRP C 3 161 ? -85.13339 -13.90416 148.49378 1.000 43.12756 161 TRP C N 1
ATOM 5459 C CA . TRP C 3 161 ? -85.19534 -13.92955 147.03815 1.000 37.67913 161 TRP C CA 1
ATOM 5460 C C . TRP C 3 161 ? -84.55998 -12.66092 146.49169 1.000 29.87510 161 TRP C C 1
ATOM 5461 O O . TRP C 3 161 ? -84.97786 -11.55278 146.84499 1.000 30.94943 161 TRP C O 1
ATOM 5472 N N . ASN C 3 162 ? -83.55691 -12.83050 145.62935 1.000 40.69535 162 ASN C N 1
ATOM 5473 C CA . ASN C 3 162 ? -82.76044 -11.72331 145.10383 1.000 36.99442 162 ASN C CA 1
ATOM 5474 C C . ASN C 3 162 ? -82.23007 -10.84654 146.23545 1.000 40.76767 162 ASN C C 1
ATOM 5475 O O . ASN C 3 162 ? -82.42069 -9.62875 146.25872 1.000 43.24419 162 ASN C O 1
ATOM 5480 N N . SER C 3 163 ? -81.56670 -11.49488 147.19497 1.000 42.78356 163 SER C N 1
ATOM 5481 C CA . SER C 3 163 ? -80.89962 -10.83827 148.31815 1.000 41.55292 163 SER C CA 1
ATOM 5482 C C . SER C 3 163 ? -81.85004 -9.97965 149.14580 1.000 40.15148 163 SER C C 1
ATOM 5483 O O . SER C 3 163 ? -81.40681 -9.09870 149.88899 1.000 53.48463 163 SER C O 1
ATOM 5486 N N . GLY C 3 164 ? -83.15407 -10.21701 149.03262 1.000 31.95574 164 GLY C N 1
ATOM 5487 C CA . GLY C 3 164 ? -84.14936 -9.45155 149.75444 1.000 33.33676 164 GLY C CA 1
ATOM 5488 C C . GLY C 3 164 ? -84.96779 -8.51832 148.89242 1.000 34.36463 164 GLY C C 1
ATOM 5489 O O . GLY C 3 164 ? -85.96493 -7.96947 149.37876 1.000 39.80026 164 GLY C O 1
ATOM 5490 N N . SER C 3 165 ? -84.57955 -8.31537 147.63155 1.000 37.53931 165 SER C N 1
ATOM 5491 C CA . SER C 3 165 ? -85.29296 -7.37134 146.77798 1.000 46.77866 165 SER C CA 1
ATOM 5492 C C . SER C 3 165 ? -86.70801 -7.84807 146.47614 1.000 48.08447 165 SER C C 1
ATOM 5493 O O . SER C 3 165 ? -87.63939 -7.03769 146.41213 1.000 57.35067 165 SER C O 1
ATOM 5496 N N . LEU C 3 166 ? -86.89183 -9.15265 146.28831 1.000 43.63253 166 LEU C N 1
ATOM 5497 C CA . LEU C 3 166 ? -88.21996 -9.73188 146.11722 1.000 41.60943 166 LEU C CA 1
ATOM 5498 C C . LEU C 3 166 ? -88.76221 -10.09836 147.49337 1.000 41.45633 166 LEU C C 1
ATOM 5499 O O . LEU C 3 166 ? -88.29213 -11.05325 148.11991 1.000 42.53648 166 LEU C O 1
ATOM 5504 N N . SER C 3 167 ? -89.75064 -9.33955 147.96311 1.000 45.46070 167 SER C N 1
ATOM 5505 C CA . SER C 3 167 ? -90.33626 -9.57469 149.27687 1.000 48.79323 167 SER C CA 1
ATOM 5506 C C . SER C 3 167 ? -91.85456 -9.67070 149.20022 1.000 48.59604 167 SER C C 1
ATOM 5507 O O . SER C 3 167 ? -92.48238 -10.35760 150.01292 1.000 43.87058 167 SER C O 1
ATOM 5510 N N . SER C 3 168 ? -92.44709 -8.98080 148.22315 1.000 52.69459 168 SER C N 1
ATOM 5511 C CA . SER C 3 168 ? -93.89846 -8.82607 148.18334 1.000 51.72904 168 SER C CA 1
ATOM 5512 C C . SER C 3 168 ? -94.60136 -10.16408 147.98424 1.000 53.74953 168 SER C C 1
ATOM 5513 O O . SER C 3 168 ? -95.47957 -10.53960 148.76943 1.000 60.99537 168 SER C O 1
ATOM 5516 N N . SER C 3 169 ? -94.22997 -10.89850 146.93541 1.000 43.29291 169 SER C N 1
ATOM 5517 C CA . SER C 3 169 ? -94.92556 -12.11779 146.54254 1.000 39.90084 169 SER C CA 1
ATOM 5518 C C . SER C 3 169 ? -94.24364 -13.37591 147.06872 1.000 43.31396 169 SER C C 1
ATOM 5519 O O . SER C 3 169 ? -94.25753 -14.41311 146.39767 1.000 48.18547 169 SER C O 1
ATOM 5522 N N . VAL C 3 170 ? -93.64449 -13.31039 148.25359 1.000 43.46454 170 VAL C N 1
ATOM 5523 C CA . VAL C 3 170 ? -92.89222 -14.43035 148.80670 1.000 37.07339 170 VAL C CA 1
ATOM 5524 C C . VAL C 3 170 ? -93.73055 -15.13339 149.86500 1.000 37.61456 170 VAL C C 1
ATOM 5525 O O . VAL C 3 170 ? -94.35838 -14.49023 150.71581 1.000 39.18084 170 VAL C O 1
ATOM 5529 N N . HIS C 3 171 ? -93.73794 -16.46229 149.80544 1.000 41.09232 171 HIS C N 1
ATOM 5530 C CA . HIS C 3 171 ? -94.30066 -17.32830 150.83147 1.000 32.24716 171 HIS C CA 1
ATOM 5531 C C . HIS C 3 171 ? -93.19470 -18.24077 151.33673 1.000 36.42468 171 HIS C C 1
ATOM 5532 O O . HIS C 3 171 ? -92.49000 -18.86379 150.53817 1.000 41.42678 171 HIS C O 1
ATOM 5539 N N . THR C 3 172 ? -93.03912 -18.31949 152.65378 1.000 34.93283 172 THR C N 1
ATOM 5540 C CA . THR C 3 172 ? -92.05461 -19.19963 153.27054 1.000 36.29270 172 THR C CA 1
ATOM 5541 C C . THR C 3 172 ? -92.79362 -20.21531 154.12605 1.000 35.37831 172 THR C C 1
ATOM 5542 O O . THR C 3 172 ? -93.55758 -19.83627 155.02050 1.000 44.81477 172 THR C O 1
ATOM 5546 N N . PHE C 3 173 ? -92.58087 -21.50044 153.84390 1.000 32.66778 173 PHE C N 1
ATOM 5547 C CA . PHE C 3 173 ? -93.38550 -22.43574 154.61011 1.000 35.83049 173 PHE C CA 1
ATOM 5548 C C . PHE C 3 173 ? -92.56830 -23.02508 155.75172 1.000 38.61594 173 PHE C C 1
ATOM 5549 O O . PHE C 3 173 ? -91.37390 -23.29761 155.58343 1.000 38.20216 173 PHE C O 1
ATOM 5557 N N . PRO C 3 174 ? -93.18707 -23.20901 156.91773 1.000 32.90653 174 PRO C N 1
ATOM 5558 C CA . PRO C 3 174 ? -92.45013 -23.74742 158.06656 1.000 40.93286 174 PRO C CA 1
ATOM 5559 C C . PRO C 3 174 ? -91.90201 -25.13700 157.78407 1.000 43.73877 174 PRO C C 1
ATOM 5560 O O . PRO C 3 174 ? -92.46410 -25.90892 157.00421 1.000 43.45003 174 PRO C O 1
ATOM 5564 N N . ALA C 3 175 ? -90.78723 -25.44743 158.43591 1.000 42.90215 175 ALA C N 1
ATOM 5565 C CA . ALA C 3 175 ? -90.08357 -26.69107 158.18393 1.000 40.77829 175 ALA C CA 1
ATOM 5566 C C . ALA C 3 175 ? -90.72237 -27.83423 158.96358 1.000 44.11616 175 ALA C C 1
ATOM 5567 O O . ALA C 3 175 ? -91.38988 -27.63498 159.98223 1.000 48.55556 175 ALA C O 1
ATOM 5569 N N . LEU C 3 176 ? -90.50432 -29.04869 158.46830 1.000 40.30265 176 LEU C N 1
ATOM 5570 C CA . LEU C 3 176 ? -91.02190 -30.24924 159.10130 1.000 41.43685 176 LEU C CA 1
ATOM 5571 C C . LEU C 3 176 ? -89.93101 -31.30578 159.11689 1.000 41.15249 176 LEU C C 1
ATOM 5572 O O . LEU C 3 176 ? -89.01466 -31.28940 158.28837 1.000 40.30924 176 LEU C O 1
ATOM 5577 N N . LEU C 3 177 ? -90.03613 -32.21997 160.07631 1.000 44.96752 177 LEU C N 1
ATOM 5578 C CA . LEU C 3 177 ? -89.08868 -33.31629 160.17670 1.000 38.07765 177 LEU C CA 1
ATOM 5579 C C . LEU C 3 177 ? -89.36807 -34.37248 159.11572 1.000 49.79777 177 LEU C C 1
ATOM 5580 O O . LEU C 3 177 ? -90.52154 -34.65813 158.78222 1.000 59.13067 177 LEU C O 1
ATOM 5585 N N . GLN C 3 178 ? -88.29201 -34.94783 158.59002 1.000 48.43734 178 GLN C N 1
ATOM 5586 C CA . GLN C 3 178 ? -88.34424 -35.94495 157.52761 1.000 65.16754 178 GLN C CA 1
ATOM 5587 C C . GLN C 3 178 ? -87.01860 -36.68317 157.57544 1.000 74.45819 178 GLN C C 1
ATOM 5588 O O . GLN C 3 178 ? -85.96324 -36.05681 157.42096 1.000 79.55215 178 GLN C O 1
ATOM 5594 N N . SER C 3 179 ? -87.06616 -37.99215 157.82786 1.000 76.35868 179 SER C N 1
ATOM 5595 C CA . SER C 3 179 ? -85.85912 -38.80981 157.96187 1.000 73.89516 179 SER C CA 1
ATOM 5596 C C . SER C 3 179 ? -84.91735 -38.23630 159.01819 1.000 67.64534 179 SER C C 1
ATOM 5597 O O . SER C 3 179 ? -83.69423 -38.35581 158.91555 1.000 73.78153 179 SER C O 1
ATOM 5600 N N . GLY C 3 180 ? -85.48787 -37.60181 160.04005 1.000 51.13040 180 GLY C N 1
ATOM 5601 C CA . GLY C 3 180 ? -84.71363 -37.02578 161.11855 1.000 42.16928 180 GLY C CA 1
ATOM 5602 C C . GLY C 3 180 ? -84.07797 -35.68531 160.82924 1.000 49.52946 180 GLY C C 1
ATOM 5603 O O . GLY C 3 180 ? -83.33420 -35.18004 161.67732 1.000 63.29425 180 GLY C O 1
ATOM 5604 N N . LEU C 3 181 ? -84.35198 -35.08217 159.67422 1.000 45.39207 181 LEU C N 1
ATOM 5605 C CA . LEU C 3 181 ? -83.78512 -33.78840 159.32016 1.000 42.11043 181 LEU C CA 1
ATOM 5606 C C . LEU C 3 181 ? -84.90244 -32.86244 158.86450 1.000 44.68701 181 LEU C C 1
ATOM 5607 O O . LEU C 3 181 ? -85.99585 -33.30534 158.51977 1.000 44.68037 181 LEU C O 1
ATOM 5612 N N . TYR C 3 182 ? -84.62010 -31.56681 158.83782 1.000 43.99884 182 TYR C N 1
ATOM 5613 C CA . TYR C 3 182 ? -85.66625 -30.60805 158.52215 1.000 36.71306 182 TYR C CA 1
ATOM 5614 C C . TYR C 3 182 ? -85.76576 -30.36394 157.02263 1.000 36.93485 182 TYR C C 1
ATOM 5615 O O . TYR C 3 182 ? -84.78163 -30.45173 156.28030 1.000 35.79967 182 TYR C O 1
ATOM 5624 N N . THR C 3 183 ? -86.97759 -30.03195 156.58843 1.000 42.93236 183 THR C N 1
ATOM 5625 C CA . THR C 3 183 ? -87.22812 -29.66383 155.20601 1.000 41.10045 183 THR C CA 1
ATOM 5626 C C . THR C 3 183 ? -88.20493 -28.49986 155.18855 1.000 38.03044 183 THR C C 1
ATOM 5627 O O . THR C 3 183 ? -89.13801 -28.44863 155.99407 1.000 45.16939 183 THR C O 1
ATOM 5631 N N . MET C 3 184 ? -87.98432 -27.57037 154.26563 1.000 28.75968 184 MET C N 1
ATOM 5632 C CA . MET C 3 184 ? -88.85857 -26.42208 154.09815 1.000 34.53379 184 MET C CA 1
ATOM 5633 C C . MET C 3 184 ? -88.84586 -26.01927 152.63137 1.000 36.60574 184 MET C C 1
ATOM 5634 O O . MET C 3 184 ? -88.12916 -26.59954 151.81197 1.000 30.55287 184 MET C O 1
ATOM 5639 N N . SER C 3 185 ? -89.65209 -25.01597 152.29957 1.000 40.16421 185 SER C N 1
ATOM 5640 C CA . SER C 3 185 ? -89.70683 -24.53498 150.93033 1.000 31.89791 185 SER C CA 1
ATOM 5641 C C . SER C 3 185 ? -90.11391 -23.07099 150.92516 1.000 33.27999 185 SER C C 1
ATOM 5642 O O . SER C 3 185 ? -90.65433 -22.54281 151.90274 1.000 33.31292 185 SER C O 1
ATOM 5645 N N . SER C 3 186 ? -89.83203 -22.41959 149.80364 1.000 32.48265 186 SER C N 1
ATOM 5646 C CA . SER C 3 186 ? -90.16186 -21.01787 149.62240 1.000 26.37837 186 SER C CA 1
ATOM 5647 C C . SER C 3 186 ? -90.64235 -20.82758 148.19538 1.000 30.42891 186 SER C C 1
ATOM 5648 O O . SER C 3 186 ? -90.17584 -21.50073 147.27474 1.000 33.95681 186 SER C O 1
ATOM 5651 N N . SER C 3 187 ? -91.58243 -19.90726 148.02260 1.000 27.37553 187 SER C N 1
ATOM 5652 C CA . SER C 3 187 ? -92.11949 -19.57958 146.71447 1.000 27.80630 187 SER C CA 1
ATOM 5653 C C . SER C 3 187 ? -92.13801 -18.07118 146.53434 1.000 34.62271 187 SER C C 1
ATOM 5654 O O . SER C 3 187 ? -92.29600 -17.31419 147.49269 1.000 31.17629 187 SER C O 1
ATOM 5657 N N . VAL C 3 188 ? -91.94993 -17.64821 145.29042 1.000 37.54831 188 VAL C N 1
ATOM 5658 C CA . VAL C 3 188 ? -92.05055 -16.25129 144.89618 1.000 38.36501 188 VAL C CA 1
ATOM 5659 C C . VAL C 3 188 ? -92.84207 -16.21591 143.59780 1.000 37.68472 188 VAL C C 1
ATOM 5660 O O . VAL C 3 188 ? -92.89361 -17.20230 142.85889 1.000 31.31168 188 VAL C O 1
ATOM 5664 N N . THR C 3 189 ? -93.49582 -15.08984 143.33283 1.000 38.57628 189 THR C N 1
ATOM 5665 C CA . THR C 3 189 ? -94.29411 -14.94884 142.12387 1.000 42.06211 189 THR C CA 1
ATOM 5666 C C . THR C 3 189 ? -93.89150 -13.66745 141.41424 1.000 48.86987 189 THR C C 1
ATOM 5667 O O . THR C 3 189 ? -93.77773 -12.61359 142.04708 1.000 52.72735 189 THR C O 1
ATOM 5671 N N . VAL C 3 190 ? -93.68034 -13.75843 140.10529 1.000 43.85562 190 VAL C N 1
ATOM 5672 C CA . VAL C 3 190 ? -93.31815 -12.58271 139.31517 1.000 40.39855 190 VAL C CA 1
ATOM 5673 C C . VAL C 3 190 ? -94.15620 -12.57779 138.04489 1.000 40.32753 190 VAL C C 1
ATOM 5674 O O . VAL C 3 190 ? -94.70502 -13.61385 137.64325 1.000 48.74177 190 VAL C O 1
ATOM 5678 N N . PRO C 3 191 ? -94.29810 -11.42107 137.39743 1.000 37.99697 191 PRO C N 1
ATOM 5679 C CA . PRO C 3 191 ? -94.91941 -11.41060 136.06769 1.000 36.33436 191 PRO C CA 1
ATOM 5680 C C . PRO C 3 191 ? -94.17462 -12.34119 135.12088 1.000 35.31601 191 PRO C C 1
ATOM 5681 O O . PRO C 3 191 ? -92.95090 -12.47223 135.18886 1.000 34.24192 191 PRO C O 1
ATOM 5685 N N . SER C 3 192 ? -94.92939 -13.00071 134.23737 1.000 45.32534 192 SER C N 1
ATOM 5686 C CA . SER C 3 192 ? -94.31714 -13.95661 133.31851 1.000 45.22296 192 SER C CA 1
ATOM 5687 C C . SER C 3 192 ? -93.31503 -13.27232 132.39919 1.000 45.09553 192 SER C C 1
ATOM 5688 O O . SER C 3 192 ? -92.26806 -13.84416 132.07359 1.000 55.28576 192 SER C O 1
ATOM 5691 N N . SER C 3 193 ? -93.62306 -12.04941 131.96296 1.000 43.23698 193 SER C N 1
ATOM 5692 C CA . SER C 3 193 ? -92.73844 -11.33342 131.05191 1.000 44.40950 193 SER C CA 1
ATOM 5693 C C . SER C 3 193 ? -91.38893 -11.00722 131.67854 1.000 50.23421 193 SER C C 1
ATOM 5694 O O . SER C 3 193 ? -90.43336 -10.72242 130.94843 1.000 58.42376 193 SER C O 1
ATOM 5697 N N . THR C 3 194 ? -91.28263 -11.04635 133.00633 1.000 48.26860 194 THR C N 1
ATOM 5698 C CA . THR C 3 194 ? -90.06051 -10.64222 133.68992 1.000 46.81877 194 THR C CA 1
ATOM 5699 C C . THR C 3 194 ? -89.09169 -11.79154 133.93959 1.000 34.14699 194 THR C C 1
ATOM 5700 O O . THR C 3 194 ? -87.93060 -11.53639 134.27373 1.000 34.48589 194 THR C O 1
ATOM 5704 N N . TRP C 3 195 ? -89.52510 -13.04103 133.78072 1.000 34.12806 195 TRP C N 1
ATOM 5705 C CA . TRP C 3 195 ? -88.66555 -14.18776 134.02940 1.000 41.23572 195 TRP C CA 1
ATOM 5706 C C . TRP C 3 195 ? -88.66665 -15.09303 132.80504 1.000 52.88849 195 TRP C C 1
ATOM 5707 O O . TRP C 3 195 ? -89.73346 -15.36344 132.23756 1.000 62.96569 195 TRP C O 1
ATOM 5718 N N . PRO C 3 196 ? -87.49404 -15.58257 132.36742 1.000 52.83803 196 PRO C N 1
ATOM 5719 C CA . PRO C 3 196 ? -86.18456 -15.48817 133.01555 1.000 55.49024 196 PRO C CA 1
ATOM 5720 C C . PRO C 3 196 ? -85.38010 -14.26031 132.61095 1.000 52.33284 196 PRO C C 1
ATOM 5721 O O . PRO C 3 196 ? -84.18214 -14.20126 132.88893 1.000 52.36199 196 PRO C O 1
ATOM 5725 N N . SER C 3 197 ? -86.03330 -13.29792 131.95702 1.000 51.69245 197 SER C N 1
ATOM 5726 C CA . SER C 3 197 ? -85.31872 -12.13230 131.44806 1.000 50.61315 197 SER C CA 1
ATOM 5727 C C . SER C 3 197 ? -84.65654 -11.35111 132.57290 1.000 52.80810 197 SER C C 1
ATOM 5728 O O . SER C 3 197 ? -83.53972 -10.84563 132.41365 1.000 63.59600 197 SER C O 1
ATOM 5731 N N . GLN C 3 198 ? -85.32753 -11.23931 133.71330 1.000 50.09008 198 GLN C N 1
ATOM 5732 C CA . GLN C 3 198 ? -84.76865 -10.61113 134.90150 1.000 36.57243 198 GLN C CA 1
ATOM 5733 C C . GLN C 3 198 ? -84.51071 -11.69696 135.93784 1.000 34.05439 198 GLN C C 1
ATOM 5734 O O . GLN C 3 198 ? -85.44843 -12.37320 136.37622 1.000 36.83533 198 GLN C O 1
ATOM 5740 N N . THR C 3 199 ? -83.24074 -11.86344 136.31237 1.000 35.13077 199 THR C N 1
ATOM 5741 C CA . THR C 3 199 ? -82.81417 -12.98919 137.13642 1.000 33.27529 199 THR C CA 1
ATOM 5742 C C . THR C 3 199 ? -83.64527 -13.08949 138.41115 1.000 36.07889 199 THR C C 1
ATOM 5743 O O . THR C 3 199 ? -83.99115 -12.07925 139.02862 1.000 39.09913 199 THR C O 1
ATOM 5747 N N . VAL C 3 200 ? -83.96766 -14.32198 138.79996 1.000 32.92007 200 VAL C N 1
ATOM 5748 C CA . VAL C 3 200 ? -84.53595 -14.62118 140.10954 1.000 34.31357 200 VAL C CA 1
ATOM 5749 C C . VAL C 3 200 ? -83.64938 -15.66352 140.77651 1.000 36.94992 200 VAL C C 1
ATOM 5750 O O . VAL C 3 200 ? -83.41710 -16.74134 140.21494 1.000 34.52980 200 VAL C O 1
ATOM 5754 N N . THR C 3 201 ? -83.15759 -15.34111 141.97058 1.000 43.47139 201 THR C N 1
ATOM 5755 C CA . THR C 3 201 ? -82.22686 -16.18096 142.71005 1.000 45.00495 201 THR C CA 1
ATOM 5756 C C . THR C 3 201 ? -82.71545 -16.31055 144.14492 1.000 42.46975 201 THR C C 1
ATOM 5757 O O . THR C 3 201 ? -83.11518 -15.31767 144.76057 1.000 46.41214 201 THR C O 1
ATOM 5761 N N . CYS C 3 202 ? -82.68859 -17.53095 144.67611 1.000 31.49857 202 CYS C N 1
ATOM 5762 C CA . CYS C 3 202 ? -82.98282 -17.75664 146.08399 1.000 31.16092 202 CYS C CA 1
ATOM 5763 C C . CYS C 3 202 ? -81.69572 -18.01957 146.85649 1.000 35.69734 202 CYS C C 1
ATOM 5764 O O . CYS C 3 202 ? -80.81234 -18.75312 146.39991 1.000 39.23390 202 CYS C O 1
ATOM 5767 N N . SER C 3 203 ? -81.59875 -17.39882 148.02838 1.000 40.34008 203 SER C N 1
ATOM 5768 C CA . SER C 3 203 ? -80.44065 -17.47420 148.90859 1.000 39.94516 203 SER C CA 1
ATOM 5769 C C . SER C 3 203 ? -80.88372 -18.13363 150.20584 1.000 37.21008 203 SER C C 1
ATOM 5770 O O . SER C 3 203 ? -81.69941 -17.56861 150.94659 1.000 33.98239 203 SER C O 1
ATOM 5773 N N . VAL C 3 204 ? -80.36650 -19.33514 150.45945 1.000 34.99147 204 VAL C N 1
ATOM 5774 C CA . VAL C 3 204 ? -80.60061 -20.06540 151.69835 1.000 26.94117 204 VAL C CA 1
ATOM 5775 C C . VAL C 3 204 ? -79.37611 -19.90160 152.58605 1.000 34.15595 204 VAL C C 1
ATOM 5776 O O . VAL C 3 204 ? -78.23777 -20.03760 152.12050 1.000 47.95176 204 VAL C O 1
ATOM 5780 N N . ALA C 3 205 ? -79.60828 -19.60834 153.86221 1.000 33.90784 205 ALA C N 1
ATOM 5781 C CA . ALA C 3 205 ? -78.55179 -19.29851 154.81512 1.000 29.07663 205 ALA C CA 1
ATOM 5782 C C . ALA C 3 205 ? -78.74527 -20.13787 156.06687 1.000 38.73940 205 ALA C C 1
ATOM 5783 O O . ALA C 3 205 ? -79.76821 -20.01161 156.75037 1.000 41.59218 205 ALA C O 1
ATOM 5785 N N . HIS C 3 206 ? -77.77446 -21.00731 156.34994 1.000 39.47695 206 HIS C N 1
ATOM 5786 C CA . HIS C 3 206 ? -77.77083 -21.87768 157.51869 1.000 34.70193 206 HIS C CA 1
ATOM 5787 C C . HIS C 3 206 ? -76.60773 -21.42909 158.39278 1.000 39.47550 206 HIS C C 1
ATOM 5788 O O . HIS C 3 206 ? -75.45444 -21.83703 158.16372 1.000 46.62905 206 HIS C O 1
ATOM 5795 N N . PRO C 3 207 ? -76.84379 -20.52164 159.34742 1.000 40.00719 207 PRO C N 1
ATOM 5796 C CA . PRO C 3 207 ? -75.76673 -20.10225 160.26134 1.000 40.95766 207 PRO C CA 1
ATOM 5797 C C . PRO C 3 207 ? -75.07581 -21.26586 160.94641 1.000 34.53978 207 PRO C C 1
ATOM 5798 O O . PRO C 3 207 ? -73.84953 -21.25284 161.10703 1.000 46.64278 207 PRO C O 1
ATOM 5802 N N . ALA C 3 208 ? -75.84853 -22.27001 161.36948 1.000 34.15303 208 ALA C N 1
ATOM 5803 C CA . ALA C 3 208 ? -75.30721 -23.34350 162.19601 1.000 36.55480 208 ALA C CA 1
ATOM 5804 C C . ALA C 3 208 ? -74.21590 -24.11507 161.46824 1.000 34.83093 208 ALA C C 1
ATOM 5805 O O . ALA C 3 208 ? -73.21633 -24.51185 162.07802 1.000 50.31699 208 ALA C O 1
ATOM 5807 N N . SER C 3 209 ? -74.38484 -24.34065 160.16740 1.000 33.97408 209 SER C N 1
ATOM 5808 C CA . SER C 3 209 ? -73.34265 -24.96237 159.36600 1.000 40.34660 209 SER C CA 1
ATOM 5809 C C . SER C 3 209 ? -72.47288 -23.93841 158.65259 1.000 40.45736 209 SER C C 1
ATOM 5810 O O . SER C 3 209 ? -71.69985 -24.31242 157.76511 1.000 50.95079 209 SER C O 1
ATOM 5813 N N . SER C 3 210 ? -72.57552 -22.66129 159.02983 1.000 39.42808 210 SER C N 1
ATOM 5814 C CA . SER C 3 210 ? -71.78283 -21.58752 158.42846 1.000 43.01317 210 SER C CA 1
ATOM 5815 C C . SER C 3 210 ? -71.88529 -21.59397 156.90597 1.000 45.33325 210 SER C C 1
ATOM 5816 O O . SER C 3 210 ? -70.91775 -21.30398 156.19908 1.000 55.35860 210 SER C O 1
ATOM 5819 N N . THR C 3 211 ? -73.06228 -21.93110 156.38501 1.000 35.32439 211 THR C N 1
ATOM 5820 C CA . THR C 3 211 ? -73.20213 -22.17093 154.95532 1.000 34.86630 211 THR C CA 1
ATOM 5821 C C . THR C 3 211 ? -74.26530 -21.26472 154.35416 1.000 42.06476 211 THR C C 1
ATOM 5822 O O . THR C 3 211 ? -75.28221 -20.97450 154.98581 1.000 32.01948 211 THR C O 1
ATOM 5826 N N . THR C 3 212 ? -74.00347 -20.78397 153.14483 1.000 37.42059 212 THR C N 1
ATOM 5827 C CA . THR C 3 212 ? -75.02146 -20.13742 152.33382 1.000 35.82315 212 THR C CA 1
ATOM 5828 C C . THR C 3 212 ? -74.96691 -20.72968 150.93602 1.000 35.39607 212 THR C C 1
ATOM 5829 O O . THR C 3 212 ? -73.88502 -20.91523 150.37082 1.000 35.34431 212 THR C O 1
ATOM 5833 N N . VAL C 3 213 ? -76.13767 -21.03294 150.38862 1.000 30.86300 213 VAL C N 1
ATOM 5834 C CA . VAL C 3 213 ? -76.26697 -21.53950 149.02984 1.000 38.06942 213 VAL C CA 1
ATOM 5835 C C . VAL C 3 213 ? -77.16042 -20.57960 148.26083 1.000 32.02489 213 VAL C C 1
ATOM 5836 O O . VAL C 3 213 ? -78.29630 -20.31205 148.67279 1.000 37.70660 213 VAL C O 1
ATOM 5840 N N . ASP C 3 214 ? -76.65286 -20.06807 147.14637 1.000 31.22546 214 ASP C N 1
ATOM 5841 C CA . ASP C 3 214 ? -77.44509 -19.28232 146.21451 1.000 32.00606 214 ASP C CA 1
ATOM 5842 C C . ASP C 3 214 ? -77.74354 -20.14739 145.00358 1.000 36.22689 214 ASP C C 1
ATOM 5843 O O . ASP C 3 214 ? -76.82554 -20.70949 144.39624 1.000 33.10833 214 ASP C O 1
ATOM 5848 N N . LYS C 3 215 ? -79.02094 -20.25334 144.65642 1.000 29.39628 215 LYS C N 1
ATOM 5849 C CA . LYS C 3 215 ? -79.43748 -20.97847 143.46948 1.000 32.01662 215 LYS C CA 1
ATOM 5850 C C . LYS C 3 215 ? -80.23166 -20.03549 142.58232 1.000 40.04111 215 LYS C C 1
ATOM 5851 O O . LYS C 3 215 ? -81.20970 -19.42806 143.03277 1.000 50.04280 215 LYS C O 1
ATOM 5857 N N . LYS C 3 216 ? -79.81277 -19.91296 141.32830 1.000 30.67902 216 LYS C N 1
ATOM 5858 C CA . LYS C 3 216 ? -80.48002 -19.04135 140.37357 1.000 30.65317 216 LYS C CA 1
ATOM 5859 C C . LYS C 3 216 ? -81.41458 -19.88540 139.51944 1.000 38.96353 216 LYS C C 1
ATOM 5860 O O . LYS C 3 216 ? -80.97220 -20.82070 138.84335 1.000 44.92286 216 LYS C O 1
ATOM 5866 N N . LEU C 3 217 ? -82.70081 -19.56016 139.56293 1.000 31.42939 217 LEU C N 1
ATOM 5867 C CA . LEU C 3 217 ? -83.70604 -20.36906 138.88977 1.000 34.57759 217 LEU C CA 1
ATOM 5868 C C . LEU C 3 217 ? -83.63704 -20.16666 137.38240 1.000 38.51306 217 LEU C C 1
ATOM 5869 O O . LEU C 3 217 ? -83.53875 -19.03523 136.89815 1.000 31.19394 217 LEU C O 1
ATOM 5874 N N . GLU C 3 218 ? -83.68714 -21.26970 136.64494 1.000 44.89817 218 GLU C N 1
ATOM 5875 C CA . GLU C 3 218 ? -83.58974 -21.27648 135.19683 1.000 43.20929 218 GLU C CA 1
ATOM 5876 C C . GLU C 3 218 ? -84.67728 -22.17176 134.62418 1.000 47.49198 218 GLU C C 1
ATOM 5877 O O . GLU C 3 218 ? -85.12500 -23.11285 135.28711 1.000 55.28595 218 GLU C O 1
ATOM 5883 N N . PRO C 3 219 ? -85.13096 -21.89035 133.40234 1.000 51.22635 219 PRO C N 1
ATOM 5884 C CA . PRO C 3 219 ? -86.28742 -22.60530 132.84615 1.000 50.48032 219 PRO C CA 1
ATOM 5885 C C . PRO C 3 219 ? -86.05873 -24.10451 132.71584 1.000 62.64961 219 PRO C C 1
ATOM 5886 O O . PRO C 3 219 ? -84.96780 -24.63409 132.94028 1.000 57.25348 219 PRO C O 1
ATOM 5890 N N . SER C 3 220 ? -87.13727 -24.78853 132.33461 1.000 82.85745 220 SER C N 1
ATOM 5891 C CA . SER C 3 220 ? -87.13556 -26.22219 132.04447 1.000 97.74959 220 SER C CA 1
ATOM 5892 C C . SER C 3 220 ? -86.73559 -27.04312 133.26636 1.000 112.33272 220 SER C C 1
ATOM 5893 O O . SER C 3 220 ? -85.88469 -27.92893 133.18646 1.000 122.28266 220 SER C O 1
#

InterPro domains:
  IPR000276 G protein-coupled receptor, rhodopsin-like [PF00001] (51-426)
  IPR000276 G protein-coupled receptor, rhodopsin-like [PR00237] (36-60)
  IPR000276 G protein-coupled receptor, rhodopsin-like [PR00237] (69-90)
  IPR000276 G protein-coupled receptor, rhodopsin-like [PR00237] (114-136)
  IPR000276 G protein-coupled receptor, rhodopsin-like [PR00237] (151-172)
  IPR000276 G protein-coupled receptor, rhodopsin-like [PR00237] (190-213)
  IPR000276 G protein-coupled receptor, rhodopsin-like [PR00237] (371-395)
  IPR000276 G protein-coupled receptor, rhodopsin-like [PR00237] (408-434)
  IPR000276 G protein-coupled receptor, rhodopsin-like [PS00237] (120-136)
  IPR000276 G protein-coupled receptor, rhodopsin-like [SM01381] (45-441)
  IPR000929 Dopamine receptor family [PR00242] (56-66)
  IPR000929 Dopamine receptor family [PR00242] (90-99)
  IPR000929 Dopamine receptor family [PR00242] (135-143)
  IPR000929 Dopamine receptor family [PR00242] (403-414)
  IPR000929 Dopamine receptor family [PR00242] (428-442)
  IPR001922 Dopamine D2 receptor [PR00567] (2-13)
  IPR001922 Dopamine D2 receptor [PR00567] (244-264)
  IPR001922 Dopamine D2 receptor [PR00567] (280-294)
  IPR001922 Dopamine D2 receptor [PR00567] (315-332)
  IPR001922 Dopamine D2 receptor [PR00567] (335-349)